Protein AF-0000000085005055 (afdb_homodimer)

Nearest PDB structures (foldseek):
  7pga-assembly1_A  TM=8.206E-01  e=2.905E-19  Streptomyces peucetius
  7phe-assembly1_B  TM=7.737E-01  e=4.236E-19  Streptomyces peucetius
  4ems-assembly1_A  TM=7.427E-01  e=2.793E-18  Linum nodiflorum
  4evi-assembly1_B  TM=7.252E-01  e=1.544E-18  Linum nodiflorum
  4e70-assembly1_A  TM=7.413E-01  e=5.629E-18  Linum nodiflorum

pLDDT: mean 93.03, std 8.99, range [20.3, 98.81]

Secondary structure (DSSP, 8-state):
------S--HHHHHHHHHHHHHHHHHHHHHHTTPPPP---TTS-----GGGHHHHHHHHHHHHHHHHHHS-HHHHHHHHH-TTTTHHHHHHHHTTGGGGSPTT--EEHHHHHHHHTS-HHHHHHHHHHHHTTTSSB-SSTTEEB--HHHHHTTSHHHHHHHHHIIIIIHHHHHTHHHHHHHSTT---TTSSHHHHHTT-SS-HHHHHHH-HHHHHHHHHHHHHHHHSGGG-THHHHHSS-GGGG-SEEEEEET-TT-HHHHHHHHH-TTEEEEEEESS-------TTTGGGEEEEE--TTSPP----SEEEEES-GGGS-HHHHHHHHHTTGGG--TT-EEEEEE-EEPPTTSS-HHHHHHHHHHHHHHHHHHS---EEHHHHHHHHHHH-TTEEEEEEE--TT-SSEEEEEEE--TT-/------S--HHHHHHHHHHHHHHHHHHHHHHTTPPPP---TTS-----GGGHHHHHHHHHHHHHHHHHHS-HHHHHHHHH-TTTHHHHHHHHHTTGGGGSPTT--EEHHHHHHHHTS-HHHHHHHHHHHHTTTSSB-SSTTEEB--HHHHHTTSHHHHHHHHHIIIIIHHHHHTHHHHHHHSTT---TTSSHHHHHTT-SS-HHHHHHT-HHHHHHHHHHHHHHHHSGGG-THHHHHSS-GGGG-SEEEEEET-TT-HHHHHHHHH-TTEEEEEEESS-------TTTGGGEEEEE--TTSPP----SEEEEES-GGGS-HHHHHHHHHTTGGG--TT-EEEEEE-EEPPTTSS-HHHHHHHHHHHHHHHHHHS---EEHHHHHHHHHHH-TTEEEEEEE--TT-SSEEEEEEE--TT-

Solvent-accessible surface area (backbone atoms only — not comparable to full-atom values): 43593 Å² total; per-residue (Å²): 132,81,80,81,82,77,68,79,48,70,67,56,52,37,30,52,49,32,37,53,35,52,54,53,43,53,52,54,32,56,76,65,73,46,81,79,74,52,64,47,53,81,45,78,62,73,77,59,79,87,41,48,69,43,50,45,50,38,39,39,37,30,51,50,56,39,58,46,70,41,29,47,69,57,44,51,49,65,59,26,32,59,52,49,35,45,36,56,38,47,36,42,75,68,44,46,42,65,69,39,46,86,97,42,64,40,37,40,59,60,52,13,64,74,74,67,46,48,41,68,60,42,41,55,36,46,55,44,30,34,67,74,52,37,28,39,65,91,44,94,65,32,39,31,61,11,34,42,27,49,48,43,52,39,67,38,48,23,23,30,51,37,41,42,51,70,49,48,22,48,6,30,69,30,24,61,60,26,46,68,76,42,57,82,55,59,48,48,33,61,15,3,32,14,59,63,63,74,45,81,45,27,57,67,59,53,30,72,76,30,65,68,60,35,50,34,50,54,29,25,56,54,38,48,47,70,33,75,41,50,28,64,63,54,64,62,69,56,48,74,65,74,79,68,48,80,38,42,31,34,29,52,66,35,59,76,27,65,65,56,50,54,45,32,70,78,34,79,50,44,28,39,40,28,22,13,83,57,72,54,81,67,88,73,54,76,91,48,48,88,35,57,43,70,39,69,40,56,68,80,40,72,51,88,68,74,46,52,28,38,36,36,63,73,51,63,51,58,33,18,71,71,54,40,29,48,36,57,53,22,42,52,86,37,59,49,71,69,21,31,41,37,35,39,35,59,55,49,73,64,89,86,72,59,55,60,65,58,50,42,50,53,42,48,50,28,51,48,30,29,10,47,27,20,19,42,69,36,32,63,68,52,51,52,47,51,45,32,70,51,39,73,36,43,35,83,72,50,72,38,77,45,94,66,34,63,45,21,39,36,36,30,33,33,41,48,91,90,99,132,81,82,84,81,76,68,78,49,69,68,57,50,37,28,50,49,33,38,54,34,50,54,52,41,53,52,55,32,56,76,66,73,45,82,78,75,52,63,47,52,83,43,79,62,73,76,60,78,88,42,47,68,43,51,46,50,36,39,37,37,30,51,51,54,40,57,45,70,41,31,48,68,57,44,51,49,65,60,26,32,59,52,50,36,46,35,56,38,46,36,42,75,67,45,47,42,65,71,40,48,86,98,43,64,40,38,39,58,59,52,11,66,74,73,67,48,49,41,69,60,42,41,54,36,47,55,43,29,33,68,73,52,35,29,40,63,92,45,96,65,32,38,30,60,10,34,43,27,49,49,42,51,40,67,39,48,22,25,30,52,37,41,43,50,70,48,49,23,47,6,29,69,30,23,63,60,26,46,68,76,43,58,82,56,59,46,47,34,62,16,4,34,14,59,63,65,73,44,81,46,27,57,67,59,52,30,70,76,30,63,70,58,34,50,33,50,54,28,25,57,53,38,48,46,70,35,74,42,50,29,64,62,53,64,62,69,57,49,73,64,74,77,68,48,81,38,41,30,37,29,52,65,37,59,76,27,65,64,57,50,55,45,31,69,77,34,81,50,44,28,38,39,29,22,12,82,57,74,54,82,66,90,72,53,75,90,48,48,88,35,58,43,69,38,70,41,56,67,78,41,71,49,85,67,74,47,51,28,39,37,36,62,72,52,63,50,57,33,18,72,72,54,40,29,47,37,56,52,22,41,52,87,37,57,48,72,67,20,32,41,38,36,39,36,59,55,48,73,62,90,85,72,59,56,60,66,58,51,41,50,53,42,48,50,27,51,47,28,29,11,47,27,20,18,42,70,35,31,65,70,53,50,51,49,50,44,31,71,51,39,74,36,42,36,82,71,51,74,41,76,46,94,66,34,64,44,20,38,35,37,30,31,34,42,48,90,89,98

Organism: Metarhizium robertsii (strain ARSEF 23 / ATCC MYA-3075) (NCBI:txid655844)

Foldseek 3Di:
DPPPPPDDDLLNVLVVLLVVLVVVLVVVCVVVVADDDDQAQPHDDDDDPVSVQSVLSNVLSVVVNVLVPDDPVRNCCVVPVLCLCVLVLVCLVQVLLLVADAVGKDFLCSSCVSSVHDSVVSCVSVVSVVVVVAWDDPDVGMTHGTNVSNQCNDNLSSLLSNCCVPQLSQLLVCAVVLCVVQPPDFDQQSFSRVVSVVHSDAPVVVCVVPVVNVVSVVSSVVVQCVDQQNDLVCVQPQDDPVVLFQWEEEEEQCVQPPSVLVNCVVHVSYAYEYEDCDWHDDDRDVSSPPRYHYDYDDLLAADDDAILEYEEEPDLQLGALVVSLSSLLSDVVRDDFNRKYKYWFAAQDDPPPARPVVNVVQVVVQSSSCSRGVGGGHHPVRVQVSNCVSPVQWAWDDWGDDNRHRIIMTMTTGHDPVD/DPPCPPDDDLLRVLVVLLVVLVVVLVVVCVVVVADDDDQAQPHDDDDDPVSVQSVLSNVLSVVVNVLVPDDPVRNCCVVPVLCLCVLVLVCLVQVLLLVADAVGKDFLCSSCVSSVHDSVVSCVSVVSVVVVSAWDDPDVGMTHGTNVSNQCNDNLSSLLSNCCVPQLSQLLVCAVVLCVVQPPDFDQQSFSRVVSVVHSDAPVVVCVVPVVNVVSVVSSVVVQCVDQQNDLVCVQPQDDPVVLFQWEEEEEQCVQPPSVLVNCVVHVSYAYEYEDCDWHDDDRDVSSPPRYHYDYDDLLAADDDAILEYEEEPPLQLGALVVSLSSLLSDVVRDDFNRKYKYWFAAQDDPPPARPVLNVVQVVVQSSSCSRGVGGGHHPVRVQVSNCVSPVQWAWDDWGDDNRHRIIMTMTTGHDPVD

InterPro domains:
  IPR001077 O-methyltransferase, C-terminal domain [PF00891] (196-390)
  IPR012967 Caffeic acid 3-O-methyltransferase-like, dimerisation domain [PF08100] (77-152)
  IPR016461 O-methyltransferase-like [PS51683] (76-411)
  IPR029063 S-adenosyl-L-methionine-dependent methyltransferase superfamily [G3DSA:3.40.50.150] (158-412)
  IPR029063 S-adenosyl-L-methionine-dependent methyltransferase superfamily [SSF53335] (155-391)
  IPR036388 Winged helix-like DNA-binding domain superfamily [G3DSA:1.10.10.10] (73-157)
  IPR036390 Winged helix DNA-binding domain superfamily [SSF46785] (84-154)

Sequence (838 aa):
MSSDNTSVSRLTQLAASILDSVSRLEATLSMQACPLPSFDQDAPTLLPKDAIGIRDSIIDCAAEIQDLLLGPFDMLYMHGSVNSSVSLQAISRFKIAELVPLGGRTTFASIAQEIGLGERTVRRLLRHATTMRVFHEPEPGVLVHTKASKLLRDPVANAWLLCGTEEMWPASVKMVEALEKWPESQEPNHTGFALSNSTGESIYEVLKQNPQRAARFGNNMKAFMEMQEFNSAHVVNNYDWKSLGQVRIVDVGGGPGHISLELAKHFPHLSFIVQDLEIFSPDIPDEVGDRIKYMKHDMFAPQTIHAEVYFFRWILHNWSDKYCHLILKRLIPMLTPGTKIIINEICMPEPRTISHWRERYLRSFDLLMGAGFASHERNLDEWKALFTEADPRFKFSMVNESNESALAIMEFVWTDLTGMSSDNTSVSRLTQLAASILDSVSRLEATLSMQACPLPSFDQDAPTLLPKDAIGIRDSIIDCAAEIQDLLLGPFDMLYMHGSVNSSVSLQAISRFKIAELVPLGGRTTFASIAQEIGLGERTVRRLLRHATTMRVFHEPEPGVLVHTKASKLLRDPVANAWLLCGTEEMWPASVKMVEALEKWPESQEPNHTGFALSNSTGESIYEVLKQNPQRAARFGNNMKAFMEMQEFNSAHVVNNYDWKSLGQVRIVDVGGGPGHISLELAKHFPHLSFIVQDLEIFSPDIPDEVGDRIKYMKHDMFAPQTIHAEVYFFRWILHNWSDKYCHLILKRLIPMLTPGTKIIINEICMPEPRTISHWRERYLRSFDLLMGAGFASHERNLDEWKALFTEADPRFKFSMVNESNESALAIMEFVWTDLTG

Radius of gyration: 29.55 Å; Cα contacts (8 Å, |Δi|>4): 1523; chains: 2; bounding box: 66×92×70 Å

Structure (mmCIF, N/CA/C/O backbone):
data_AF-0000000085005055-model_v1
#
loop_
_entity.id
_entity.type
_entity.pdbx_description
1 polymer 'Sterigmatocystin 8-O-methyltransferase'
#
loop_
_atom_site.group_PDB
_atom_site.id
_atom_site.type_symbol
_atom_site.label_atom_id
_atom_site.label_alt_id
_atom_site.label_comp_id
_atom_site.label_asym_id
_atom_site.label_entity_id
_atom_site.label_seq_id
_atom_site.pdbx_PDB_ins_code
_atom_site.Cartn_x
_atom_site.Cartn_y
_atom_site.Cartn_z
_atom_site.occupancy
_atom_site.B_iso_or_equiv
_atom_site.auth_seq_id
_atom_site.auth_comp_id
_atom_site.auth_asym_id
_atom_site.auth_atom_id
_atom_site.pdbx_PDB_model_num
ATOM 1 N N . MET A 1 1 ? -27 -14.82 36.625 1 20.7 1 MET A N 1
ATOM 2 C CA . MET A 1 1 ? -25.766 -15.531 36.312 1 20.7 1 MET A CA 1
ATOM 3 C C . MET A 1 1 ? -24.672 -14.555 35.875 1 20.7 1 MET A C 1
ATOM 5 O O . MET A 1 1 ? -24.844 -13.781 34.938 1 20.7 1 MET A O 1
ATOM 9 N N . SER A 1 2 ? -23.859 -14.008 36.781 1 26.95 2 SER A N 1
ATOM 10 C CA . SER A 1 2 ? -22.797 -13.008 36.688 1 26.95 2 SER A CA 1
ATOM 11 C C . SER A 1 2 ? -21.766 -13.367 35.625 1 26.95 2 SER A C 1
ATOM 13 O O . SER A 1 2 ? -21.172 -14.453 35.688 1 26.95 2 SER A O 1
ATOM 15 N N . SER A 1 3 ? -21.984 -13.148 34.344 1 31.98 3 SER A N 1
ATOM 16 C CA . SER A 1 3 ? -21.234 -13.609 33.188 1 31.98 3 SER A CA 1
ATOM 17 C C . SER A 1 3 ? -19.719 -13.508 33.438 1 31.98 3 SER A C 1
ATOM 19 O O . SER A 1 3 ? -19.219 -12.445 33.781 1 31.98 3 SER A O 1
ATOM 21 N N . ASP A 1 4 ? -18.984 -14.391 34.094 1 37.03 4 ASP A N 1
ATOM 22 C CA . ASP A 1 4 ? -17.641 -14.773 34.531 1 37.03 4 ASP A CA 1
ATOM 23 C C . ASP A 1 4 ? -16.594 -14.328 33.5 1 37.03 4 ASP A C 1
ATOM 25 O O . ASP A 1 4 ? -16.484 -14.898 32.438 1 37.03 4 ASP A O 1
ATOM 29 N N . ASN A 1 5 ? -16.188 -13.109 33.219 1 43.25 5 ASN A N 1
ATOM 30 C CA . ASN A 1 5 ? -15.375 -12.055 32.625 1 43.25 5 ASN A CA 1
ATOM 31 C C . ASN A 1 5 ? -13.898 -12.43 32.594 1 43.25 5 ASN A C 1
ATOM 33 O O . ASN A 1 5 ? -13.031 -11.562 32.656 1 43.25 5 ASN A O 1
ATOM 37 N N . THR A 1 6 ? -13.43 -13.602 33.094 1 50.12 6 THR A N 1
ATOM 38 C CA . THR A 1 6 ? -12.117 -14.18 33.375 1 50.12 6 THR A CA 1
ATOM 39 C C . THR A 1 6 ? -11.406 -14.547 32.094 1 50.12 6 THR A C 1
ATOM 41 O O . THR A 1 6 ? -10.297 -15.086 32.094 1 50.12 6 THR A O 1
ATOM 44 N N . SER A 1 7 ? -11.961 -14.586 30.984 1 69.38 7 SER A N 1
ATOM 45 C CA . SER A 1 7 ? -11.344 -15.086 29.766 1 69.38 7 SER A CA 1
ATOM 46 C C . SER A 1 7 ? -10.258 -14.141 29.266 1 69.38 7 SER A C 1
ATOM 48 O O . SER A 1 7 ? -10.43 -12.922 29.297 1 69.38 7 SER A O 1
ATOM 50 N N . VAL A 1 8 ? -9.039 -14.68 29.266 1 87.94 8 VAL A N 1
ATOM 51 C CA . VAL A 1 8 ? -7.871 -13.969 28.75 1 87.94 8 VAL A CA 1
ATOM 52 C C . VAL A 1 8 ? -8.234 -13.234 27.453 1 87.94 8 VAL A C 1
ATOM 54 O O . VAL A 1 8 ? -8.922 -13.789 26.594 1 87.94 8 VAL A O 1
ATOM 57 N N . SER A 1 9 ? -8.016 -11.922 27.531 1 93.62 9 SER A N 1
ATOM 58 C CA . SER A 1 9 ? -8.359 -11.094 26.375 1 93.62 9 SER A CA 1
ATOM 59 C C . SER A 1 9 ? -7.648 -11.586 25.125 1 93.62 9 SER A C 1
ATOM 61 O O . SER A 1 9 ? -6.645 -12.297 25.203 1 93.62 9 SER A O 1
ATOM 63 N N . ARG A 1 10 ? -8.219 -11.273 23.969 1 94.69 10 ARG A N 1
ATOM 64 C CA . ARG A 1 10 ? -7.582 -11.617 22.703 1 94.69 10 ARG A CA 1
ATOM 65 C C . ARG A 1 10 ? -6.199 -10.984 22.594 1 94.69 10 ARG A C 1
ATOM 67 O O . ARG A 1 10 ? -5.258 -11.625 22.109 1 94.69 10 ARG A O 1
ATOM 74 N N . LEU A 1 11 ? -6.02 -9.789 23.016 1 96.19 11 LEU A N 1
ATOM 75 C CA . LEU A 1 11 ? -4.727 -9.117 22.984 1 96.19 11 LEU A CA 1
ATOM 76 C C . LEU A 1 11 ? -3.688 -9.898 23.781 1 96.19 11 LEU A C 1
ATOM 78 O O . LEU A 1 11 ? -2.564 -10.102 23.328 1 96.19 11 LEU A O 1
ATOM 82 N N . THR A 1 12 ? -4.027 -10.312 24.969 1 96.44 12 THR A N 1
ATOM 83 C CA . THR A 1 12 ? -3.123 -11.07 25.812 1 96.44 12 THR A CA 1
ATOM 84 C C . THR A 1 12 ? -2.768 -12.406 25.172 1 96.44 12 THR A C 1
ATOM 86 O O . THR A 1 12 ? -1.613 -12.836 25.219 1 96.44 12 THR A O 1
ATOM 89 N N . GLN A 1 13 ? -3.77 -13.055 24.578 1 96.75 13 GLN A N 1
ATOM 90 C CA . GLN A 1 13 ? -3.523 -14.312 23.891 1 96.75 13 GLN A CA 1
ATOM 91 C C . GLN A 1 13 ? -2.516 -14.133 22.75 1 96.75 13 GLN A C 1
ATOM 93 O O . GLN A 1 13 ? -1.6 -14.938 22.594 1 96.75 13 GLN A O 1
ATOM 98 N N . LEU A 1 14 ? -2.719 -13.086 21.953 1 97.44 14 LEU A N 1
ATOM 99 C CA . LEU A 1 14 ? -1.83 -12.805 20.828 1 97.44 14 LEU A CA 1
ATOM 100 C C . LEU A 1 14 ? -0.417 -12.508 21.328 1 97.44 14 LEU A C 1
ATOM 102 O O . LEU A 1 14 ? 0.557 -13.031 20.781 1 97.44 14 LEU A O 1
ATOM 106 N N . ALA A 1 15 ? -0.266 -11.695 22.328 1 97.56 15 ALA A N 1
ATOM 107 C CA . ALA A 1 15 ? 1.04 -11.328 22.859 1 97.56 15 ALA A CA 1
ATOM 108 C C . ALA A 1 15 ? 1.77 -12.555 23.406 1 97.56 15 ALA A C 1
ATOM 110 O O . ALA A 1 15 ? 2.969 -12.727 23.172 1 97.56 15 ALA A O 1
ATOM 111 N N . ALA A 1 16 ? 1.058 -13.383 24.125 1 97.06 16 ALA A N 1
ATOM 112 C CA . ALA A 1 16 ? 1.637 -14.609 24.672 1 97.06 16 ALA A CA 1
ATOM 113 C C . ALA A 1 16 ? 2.086 -15.547 23.562 1 97.06 16 ALA A C 1
ATOM 115 O O . ALA A 1 16 ? 3.143 -16.172 23.656 1 97.06 16 ALA A O 1
ATOM 116 N N . SER A 1 17 ? 1.273 -15.656 22.547 1 97.25 17 SER A N 1
ATOM 117 C CA . SER A 1 17 ? 1.607 -16.5 21.406 1 97.25 17 SER A CA 1
ATOM 118 C C . SER A 1 17 ? 2.875 -16 20.703 1 97.25 17 SER A C 1
ATOM 120 O O . SER A 1 17 ? 3.695 -16.812 20.266 1 97.25 17 SER A O 1
ATOM 122 N N . ILE A 1 18 ? 3.049 -14.695 20.547 1 97.88 18 ILE A N 1
ATOM 123 C CA . ILE A 1 18 ? 4.246 -14.125 19.938 1 97.88 18 ILE A CA 1
ATOM 124 C C . ILE A 1 18 ? 5.477 -14.508 20.766 1 97.88 18 ILE A C 1
ATOM 126 O O . ILE A 1 18 ? 6.473 -14.984 20.219 1 97.88 18 ILE A O 1
ATOM 130 N N . LEU A 1 19 ? 5.406 -14.328 22.062 1 97.25 19 LEU A N 1
ATOM 131 C CA . LEU A 1 19 ? 6.539 -14.625 22.938 1 97.25 19 LEU A CA 1
ATOM 132 C C . LEU A 1 19 ? 6.918 -16.094 22.859 1 97.25 19 LEU A C 1
ATOM 134 O O . LEU A 1 19 ? 8.094 -16.438 22.703 1 97.25 19 LEU A O 1
ATOM 138 N N . ASP A 1 20 ? 5.914 -16.969 22.953 1 97.62 20 ASP A N 1
ATOM 139 C CA . ASP A 1 20 ? 6.141 -18.406 22.891 1 97.62 20 ASP A CA 1
ATOM 140 C C . ASP A 1 20 ? 6.742 -18.797 21.547 1 97.62 20 ASP A C 1
ATOM 142 O O . ASP A 1 20 ? 7.695 -19.578 21.5 1 97.62 20 ASP A O 1
ATOM 146 N N . SER A 1 21 ? 6.195 -18.312 20.469 1 97.38 21 SER A N 1
ATOM 147 C CA . SER A 1 21 ? 6.66 -18.641 19.125 1 97.38 21 SER A CA 1
ATOM 148 C C . SER A 1 21 ? 8.078 -18.125 18.891 1 97.38 21 SER A C 1
ATOM 150 O O . SER A 1 21 ? 8.875 -18.766 18.203 1 97.38 21 SER A O 1
ATOM 152 N N . VAL A 1 22 ? 8.398 -16.922 19.375 1 97.44 22 VAL A N 1
ATOM 153 C CA . VAL A 1 22 ? 9.75 -16.375 19.25 1 97.44 22 VAL A CA 1
ATOM 154 C C . VAL A 1 22 ? 10.742 -17.297 19.953 1 97.44 22 VAL A C 1
ATOM 156 O O . VAL A 1 22 ? 11.82 -17.594 19.422 1 97.44 22 VAL A O 1
ATOM 159 N N . SER A 1 23 ? 10.398 -17.781 21.141 1 97.06 23 SER A N 1
ATOM 160 C CA . SER A 1 23 ? 11.25 -18.719 21.875 1 97.06 23 SER A CA 1
ATOM 161 C C . SER A 1 23 ? 11.484 -19.984 21.062 1 97.06 23 SER A C 1
ATOM 163 O O . SER A 1 23 ? 12.617 -20.469 20.969 1 97.06 23 SER A O 1
ATOM 165 N N . ARG A 1 24 ? 10.484 -20.531 20.5 1 97 24 ARG A N 1
ATOM 166 C CA . ARG A 1 24 ? 10.586 -21.734 19.672 1 97 24 ARG A CA 1
ATOM 167 C C . ARG A 1 24 ? 11.43 -21.469 18.422 1 97 24 ARG A C 1
ATOM 169 O O . ARG A 1 24 ? 12.211 -22.328 18.016 1 97 24 ARG A O 1
ATOM 176 N N . LEU A 1 25 ? 11.234 -20.359 17.812 1 96.62 25 LEU A N 1
ATOM 177 C CA . LEU A 1 25 ? 11.992 -20 16.625 1 96.62 25 LEU A CA 1
ATOM 178 C C . LEU A 1 25 ? 13.484 -19.938 16.938 1 96.62 25 LEU A C 1
ATOM 180 O O . LEU A 1 25 ? 14.305 -20.5 16.203 1 96.62 25 LEU A O 1
ATOM 184 N N . GLU A 1 26 ? 13.867 -19.25 17.984 1 95.94 26 GLU A N 1
ATOM 185 C CA . GLU A 1 26 ? 15.273 -19.109 18.328 1 95.94 26 GLU A CA 1
ATOM 186 C C . GLU A 1 26 ? 15.898 -20.453 18.672 1 95.94 26 GLU A C 1
ATOM 188 O O . GLU A 1 26 ? 17.062 -20.703 18.359 1 95.94 26 GLU A O 1
ATOM 193 N N . ALA A 1 27 ? 15.141 -21.312 19.375 1 96.06 27 ALA A N 1
ATOM 194 C CA . ALA A 1 27 ? 15.617 -22.672 19.641 1 96.06 27 ALA A CA 1
ATOM 195 C C . ALA A 1 27 ? 15.883 -23.438 18.359 1 96.06 27 ALA A C 1
ATOM 197 O O . ALA A 1 27 ? 16.906 -24.109 18.219 1 96.06 27 ALA A O 1
ATOM 198 N N . THR A 1 28 ? 14.938 -23.328 17.406 1 95.19 28 THR A N 1
ATOM 199 C CA . THR A 1 28 ? 15.062 -24 16.125 1 95.19 28 THR A CA 1
ATOM 200 C C . THR A 1 28 ? 16.281 -23.484 15.359 1 95.19 28 THR A C 1
ATOM 202 O O . THR A 1 28 ? 17.047 -24.266 14.789 1 95.19 28 THR A O 1
ATOM 205 N N . LEU A 1 29 ? 16.516 -22.188 15.328 1 94.5 29 LEU A N 1
ATOM 206 C CA . LEU A 1 29 ? 17.656 -21.594 14.641 1 94.5 29 LEU A CA 1
ATOM 207 C C . LEU A 1 29 ? 18.969 -22 15.297 1 94.5 29 LEU A C 1
ATOM 209 O O . LEU A 1 29 ? 19.953 -22.297 14.609 1 94.5 29 LEU A O 1
ATOM 213 N N . SER A 1 30 ? 18.984 -22.031 16.609 1 93.88 30 SER A N 1
ATOM 214 C CA . SER A 1 30 ? 20.156 -22.453 17.359 1 93.88 30 SER A CA 1
ATOM 215 C C . SER A 1 30 ? 20.531 -23.906 17.062 1 93.88 30 SER A C 1
ATOM 217 O O . SER A 1 30 ? 21.703 -24.219 16.859 1 93.88 30 SER A O 1
ATOM 219 N N . MET A 1 31 ? 19.578 -24.781 17.016 1 94.56 31 MET A N 1
ATOM 220 C CA . MET A 1 31 ? 19.797 -26.188 16.734 1 94.56 31 MET A CA 1
ATOM 221 C C . MET A 1 31 ? 20.406 -26.391 15.352 1 94.56 31 MET A C 1
ATOM 223 O O . MET A 1 31 ? 21.172 -27.328 15.148 1 94.56 31 MET A O 1
ATOM 227 N N . GLN A 1 32 ? 20.141 -25.5 14.5 1 92.31 32 GLN A N 1
ATOM 228 C CA . GLN A 1 32 ? 20.609 -25.641 13.125 1 92.31 32 GLN A CA 1
ATOM 229 C C . GLN A 1 32 ? 21.797 -24.703 12.852 1 92.31 32 GLN A C 1
ATOM 231 O O . GLN A 1 32 ? 22.203 -24.531 11.695 1 92.31 32 GLN A O 1
ATOM 236 N N . ALA A 1 33 ? 22.328 -24 13.773 1 92.38 33 ALA A N 1
ATOM 237 C CA . ALA A 1 33 ? 23.453 -23.078 13.695 1 92.38 33 ALA A CA 1
ATOM 238 C C . ALA A 1 33 ? 23.188 -21.969 12.695 1 92.38 33 ALA A C 1
ATOM 240 O O . ALA A 1 33 ? 24.062 -21.578 11.922 1 92.38 33 ALA A O 1
ATOM 241 N N . CYS A 1 34 ? 21.984 -21.578 12.617 1 92 34 CYS A N 1
ATOM 242 C CA . CYS A 1 34 ? 21.594 -20.453 11.766 1 92 34 CYS A CA 1
ATOM 243 C C . CYS A 1 34 ? 21.625 -19.141 12.539 1 92 34 CYS A C 1
ATOM 245 O O . CYS A 1 34 ? 21.203 -19.094 13.695 1 92 34 CYS A O 1
ATOM 247 N N . PRO A 1 35 ? 22.156 -18.062 11.93 1 91.75 35 PRO A N 1
ATOM 248 C CA . PRO A 1 35 ? 22.156 -16.766 12.609 1 91.75 35 PRO A CA 1
ATOM 249 C C . PRO A 1 35 ? 20.75 -16.219 12.852 1 91.75 35 PRO A C 1
ATOM 251 O O . PRO A 1 35 ? 19.812 -16.578 12.117 1 91.75 35 PRO A O 1
ATOM 254 N N . LEU A 1 36 ? 20.656 -15.344 13.828 1 92.69 36 LEU A N 1
ATOM 255 C CA . LEU A 1 36 ? 19.391 -14.68 14.109 1 92.69 36 LEU A CA 1
ATOM 256 C C . LEU A 1 36 ? 19.078 -13.625 13.047 1 92.69 36 LEU A C 1
ATOM 258 O O . LEU A 1 36 ? 20 -13 12.5 1 92.69 36 LEU A O 1
ATOM 262 N N . PRO A 1 37 ? 17.828 -13.414 12.773 1 92.5 37 PRO A N 1
ATOM 263 C CA . PRO A 1 37 ? 17.438 -12.422 11.773 1 92.5 37 PRO A CA 1
ATOM 264 C C . PRO A 1 37 ? 17.875 -11.008 12.156 1 92.5 37 PRO A C 1
ATOM 266 O O . PRO A 1 37 ? 17.859 -10.641 13.336 1 92.5 37 PRO A O 1
ATOM 269 N N . SER A 1 38 ? 18.312 -10.195 11.219 1 93.31 38 SER A N 1
ATOM 270 C CA . SER A 1 38 ? 18.656 -8.781 11.344 1 93.31 38 SER A CA 1
ATOM 271 C C . SER A 1 38 ? 18.469 -8.047 10.023 1 93.31 38 SER A C 1
ATOM 273 O O . SER A 1 38 ? 18.219 -8.672 8.992 1 93.31 38 SER A O 1
ATOM 275 N N . PHE A 1 39 ? 18.547 -6.727 10.055 1 93.5 39 PHE A N 1
ATOM 276 C CA . PHE A 1 39 ? 18.406 -5.926 8.844 1 93.5 39 PHE A CA 1
ATOM 277 C C . PHE A 1 39 ? 19.766 -5.715 8.18 1 93.5 39 PHE A C 1
ATOM 279 O O . PHE A 1 39 ? 19.844 -5.078 7.129 1 93.5 39 PHE A O 1
ATOM 286 N N . ASP A 1 40 ? 20.766 -6.273 8.758 1 92.69 40 ASP A N 1
ATOM 287 C CA . ASP A 1 40 ? 22.125 -6.105 8.227 1 92.69 40 ASP A CA 1
ATOM 288 C C . ASP A 1 40 ? 22.188 -6.531 6.766 1 92.69 40 ASP A C 1
ATOM 290 O O . ASP A 1 40 ? 21.578 -7.523 6.371 1 92.69 40 ASP A O 1
ATOM 294 N N . GLN A 1 41 ? 23.016 -5.816 5.996 1 92.69 41 GLN A N 1
ATOM 295 C CA . GLN A 1 41 ? 23.078 -6.039 4.555 1 92.69 41 GLN A CA 1
ATOM 296 C C . GLN A 1 41 ? 23.562 -7.453 4.242 1 92.69 41 GLN A C 1
ATOM 298 O O . GLN A 1 41 ? 23.281 -7.988 3.166 1 92.69 41 GLN A O 1
ATOM 303 N N . ASP A 1 42 ? 24.234 -8.156 5.152 1 91.5 42 ASP A N 1
ATOM 304 C CA . ASP A 1 42 ? 24.781 -9.477 4.875 1 91.5 42 ASP A CA 1
ATOM 305 C C . ASP A 1 42 ? 24.031 -10.555 5.66 1 91.5 42 ASP A C 1
ATOM 307 O O . ASP A 1 42 ? 24.484 -11.703 5.734 1 91.5 42 ASP A O 1
ATOM 311 N N . ALA A 1 43 ? 22.984 -10.188 6.332 1 89.75 43 ALA A N 1
ATOM 312 C CA . ALA A 1 43 ? 22.188 -11.164 7.059 1 89.75 43 ALA A CA 1
ATOM 313 C C . ALA A 1 43 ? 21.562 -12.18 6.102 1 89.75 43 ALA A C 1
ATOM 315 O O . ALA A 1 43 ? 21.281 -11.859 4.941 1 89.75 43 ALA A O 1
ATOM 316 N N . PRO A 1 44 ? 21.375 -13.391 6.609 1 83.44 44 PRO A N 1
ATOM 317 C CA . PRO A 1 44 ? 20.703 -14.383 5.762 1 83.44 44 PRO A CA 1
ATOM 318 C C . PRO A 1 44 ? 19.312 -13.938 5.32 1 83.44 44 PRO A C 1
ATOM 320 O O . PRO A 1 44 ? 18.578 -13.305 6.098 1 83.44 44 PRO A O 1
ATOM 323 N N . THR A 1 45 ? 18.922 -14.398 4.156 1 79.19 45 THR A N 1
ATOM 324 C CA . THR A 1 45 ? 17.656 -13.93 3.59 1 79.19 45 THR A CA 1
ATOM 325 C C . THR A 1 45 ? 16.578 -15 3.721 1 79.19 45 THR A C 1
ATOM 327 O O . THR A 1 45 ? 15.383 -14.703 3.596 1 79.19 45 THR A O 1
ATOM 330 N N . LEU A 1 46 ? 16.969 -16.234 3.926 1 78.12 46 LEU A N 1
ATOM 331 C CA . LEU A 1 46 ? 16.016 -17.328 4.012 1 78.12 46 LEU A CA 1
ATOM 332 C C . LEU A 1 46 ? 16.078 -18 5.375 1 78.12 46 LEU A C 1
ATOM 334 O O . LEU A 1 46 ? 17.156 -18.062 5.988 1 78.12 46 LEU A O 1
ATOM 338 N N . LEU A 1 47 ? 14.969 -18.453 5.887 1 84.19 47 LEU A N 1
ATOM 339 C CA . LEU A 1 47 ? 14.891 -19.266 7.102 1 84.19 47 LEU A CA 1
ATOM 340 C C . LEU A 1 47 ? 14.844 -20.75 6.762 1 84.19 47 LEU A C 1
ATOM 342 O O . LEU A 1 47 ? 14.391 -21.125 5.68 1 84.19 47 LEU A O 1
ATOM 346 N N . PRO A 1 48 ? 15.352 -21.547 7.703 1 85.94 48 PRO A N 1
ATOM 347 C CA . PRO A 1 48 ? 15.25 -22.984 7.469 1 85.94 48 PRO A CA 1
ATOM 348 C C . PRO A 1 48 ? 13.805 -23.469 7.426 1 85.94 48 PRO A C 1
ATOM 350 O O . PRO A 1 48 ? 12.922 -22.844 8.023 1 85.94 48 PRO A O 1
ATOM 353 N N . LYS A 1 49 ? 13.602 -24.562 6.75 1 82.62 49 LYS A N 1
ATOM 354 C CA . LYS A 1 49 ? 12.281 -25.125 6.473 1 82.62 49 LYS A CA 1
ATOM 355 C C . LYS A 1 49 ? 11.477 -25.297 7.762 1 82.62 49 LYS A C 1
ATOM 357 O O . LYS A 1 49 ? 10.289 -24.969 7.805 1 82.62 49 LYS A O 1
ATOM 362 N N . ASP A 1 50 ? 12.094 -25.766 8.805 1 87.69 50 ASP A N 1
ATOM 363 C CA . ASP A 1 50 ? 11.406 -26.094 10.055 1 87.69 50 ASP A CA 1
ATOM 364 C C . ASP A 1 50 ? 10.961 -24.828 10.781 1 87.69 50 ASP A C 1
ATOM 366 O O . ASP A 1 50 ? 10.148 -24.891 11.703 1 87.69 50 ASP A O 1
ATOM 370 N N . ALA A 1 51 ? 11.461 -23.703 10.328 1 91.5 51 ALA A N 1
ATOM 371 C CA . ALA A 1 51 ? 11.164 -22.453 11.008 1 91.5 51 ALA A CA 1
ATOM 372 C C . ALA A 1 51 ? 10.008 -21.719 10.328 1 91.5 51 ALA A C 1
ATOM 374 O O . ALA A 1 51 ? 9.445 -20.766 10.883 1 91.5 51 ALA A O 1
ATOM 375 N N . ILE A 1 52 ? 9.57 -22.172 9.211 1 87.06 52 ILE A N 1
ATOM 376 C CA . ILE A 1 52 ? 8.633 -21.438 8.367 1 87.06 52 ILE A CA 1
ATOM 377 C C . ILE A 1 52 ? 7.281 -21.328 9.062 1 87.06 52 ILE A C 1
ATOM 379 O O . ILE A 1 52 ? 6.703 -20.234 9.148 1 87.06 52 ILE A O 1
ATOM 383 N N . GLY A 1 53 ? 6.742 -22.391 9.523 1 89.88 53 GLY A N 1
ATOM 384 C CA . GLY A 1 53 ? 5.465 -22.375 10.219 1 89.88 53 GLY A CA 1
ATOM 385 C C . GLY A 1 53 ? 5.473 -21.469 11.445 1 89.88 53 GLY A C 1
ATOM 386 O O . GLY A 1 53 ? 4.48 -20.797 11.734 1 89.88 53 GLY A O 1
ATOM 387 N N . ILE A 1 54 ? 6.559 -21.484 12.219 1 94.5 54 ILE A N 1
ATOM 388 C CA . ILE A 1 54 ? 6.699 -20.672 13.414 1 94.5 54 ILE A CA 1
ATOM 389 C C . ILE A 1 54 ? 6.711 -19.188 13.031 1 94.5 54 ILE A C 1
ATOM 391 O O . ILE A 1 54 ? 6.02 -18.375 13.648 1 94.5 54 ILE A O 1
ATOM 395 N N . ARG A 1 55 ? 7.523 -18.906 12 1 93.25 55 ARG A N 1
ATOM 396 C CA . ARG A 1 55 ? 7.582 -17.547 11.469 1 93.25 55 ARG A CA 1
ATOM 397 C C . ARG A 1 55 ? 6.195 -17.047 11.094 1 93.25 55 ARG A C 1
ATOM 399 O O . ARG A 1 55 ? 5.82 -15.922 11.438 1 93.25 55 ARG A O 1
ATOM 406 N N . ASP A 1 56 ? 5.426 -17.828 10.391 1 92.25 56 ASP A N 1
ATOM 407 C CA . ASP A 1 56 ? 4.094 -17.438 9.93 1 92.25 56 ASP A CA 1
ATOM 408 C C . ASP A 1 56 ? 3.182 -17.109 11.117 1 92.25 56 ASP A C 1
ATOM 410 O O . ASP A 1 56 ? 2.404 -16.156 11.062 1 92.25 56 ASP A O 1
ATOM 414 N N . SER A 1 57 ? 3.309 -17.875 12.117 1 94.75 57 SER A N 1
ATOM 415 C CA . SER A 1 57 ? 2.508 -17.641 13.32 1 94.75 57 SER A CA 1
ATOM 416 C C . SER A 1 57 ? 2.838 -16.297 13.953 1 94.75 57 SER A C 1
ATOM 418 O O . SER A 1 57 ? 1.938 -15.547 14.336 1 94.75 57 SER A O 1
ATOM 420 N N . ILE A 1 58 ? 4.105 -15.992 14.109 1 96.81 58 ILE A N 1
ATOM 421 C CA . ILE A 1 58 ? 4.547 -14.734 14.695 1 96.81 58 ILE A CA 1
ATOM 422 C C . ILE A 1 58 ? 4.027 -13.562 13.859 1 96.81 58 ILE A C 1
ATOM 424 O O . ILE A 1 58 ? 3.455 -12.617 14.406 1 96.81 58 ILE A O 1
ATOM 428 N N . ILE A 1 59 ? 4.18 -13.664 12.562 1 95.12 59 ILE A N 1
ATOM 429 C CA . ILE A 1 59 ? 3.789 -12.602 11.648 1 95.12 59 ILE A CA 1
ATOM 430 C C . ILE A 1 59 ? 2.283 -12.367 11.734 1 95.12 59 ILE A C 1
ATOM 432 O O . ILE A 1 59 ? 1.829 -11.227 11.82 1 95.12 59 ILE A O 1
ATOM 436 N N . ASP A 1 60 ? 1.497 -13.414 11.758 1 95.12 60 ASP A N 1
ATOM 437 C CA . ASP A 1 60 ? 0.043 -13.297 11.789 1 95.12 60 ASP A CA 1
ATOM 438 C C . ASP A 1 60 ? -0.424 -12.68 13.109 1 95.12 60 ASP A C 1
ATOM 440 O O . ASP A 1 60 ? -1.298 -11.812 13.117 1 95.12 60 ASP A O 1
ATOM 444 N N . CYS A 1 61 ? 0.166 -13.117 14.219 1 97 61 CYS A N 1
ATOM 445 C CA . CYS A 1 61 ? -0.197 -12.562 15.516 1 97 61 CYS A CA 1
ATOM 446 C C . CYS A 1 61 ? 0.164 -11.086 15.602 1 97 61 CYS A C 1
ATOM 448 O O . CYS A 1 61 ? -0.623 -10.273 16.094 1 97 61 CYS A O 1
ATOM 450 N N . ALA A 1 62 ? 1.337 -10.734 15.164 1 96.88 62 ALA A N 1
ATOM 451 C CA . ALA A 1 62 ? 1.792 -9.352 15.164 1 96.88 62 ALA A CA 1
ATOM 452 C C . ALA A 1 62 ? 0.888 -8.469 14.305 1 96.88 62 ALA A C 1
ATOM 454 O O . ALA A 1 62 ? 0.537 -7.359 14.703 1 96.88 62 ALA A O 1
ATOM 455 N N . ALA A 1 63 ? 0.512 -8.984 13.156 1 94.69 63 ALA A N 1
ATOM 456 C CA . ALA A 1 63 ? -0.373 -8.234 12.266 1 94.69 63 ALA A CA 1
ATOM 457 C C . ALA A 1 63 ? -1.731 -7.996 12.922 1 94.69 63 ALA A C 1
ATOM 459 O O . ALA A 1 63 ? -2.283 -6.895 12.836 1 94.69 63 ALA A O 1
ATOM 460 N N . GLU A 1 64 ? -2.295 -9.016 13.508 1 95.44 64 GLU A N 1
ATOM 461 C CA . GLU A 1 64 ? -3.609 -8.891 14.133 1 95.44 64 GLU A CA 1
ATOM 462 C C . GLU A 1 64 ? -3.584 -7.891 15.289 1 95.44 64 GLU A C 1
ATOM 464 O O . GLU A 1 64 ? -4.512 -7.098 15.445 1 95.44 64 GLU A O 1
ATOM 469 N N . ILE A 1 65 ? -2.545 -7.895 16.109 1 95.88 65 ILE A N 1
ATOM 470 C CA . ILE A 1 65 ? -2.445 -6.977 17.25 1 95.88 65 ILE A CA 1
ATOM 471 C C . ILE A 1 65 ? -2.414 -5.539 16.734 1 95.88 65 ILE A C 1
ATOM 473 O O . ILE A 1 65 ? -3.043 -4.652 17.328 1 95.88 65 ILE A O 1
ATOM 477 N N . GLN A 1 66 ? -1.68 -5.285 15.68 1 94.5 66 GLN A N 1
ATOM 478 C CA . GLN A 1 66 ? -1.632 -3.949 15.094 1 94.5 66 GLN A CA 1
ATOM 479 C C . GLN A 1 66 ? -3.012 -3.506 14.625 1 94.5 66 GLN A C 1
ATOM 481 O O . GLN A 1 66 ? -3.461 -2.402 14.938 1 94.5 66 GLN A O 1
ATOM 486 N N . ASP A 1 67 ? -3.707 -4.387 13.914 1 94.19 67 ASP A N 1
ATOM 487 C CA . ASP A 1 67 ? -5.008 -4.059 13.336 1 94.19 67 ASP A CA 1
ATOM 488 C C . ASP A 1 67 ? -6.043 -3.803 14.422 1 94.19 67 ASP A C 1
ATOM 490 O O . ASP A 1 67 ? -6.918 -2.947 14.273 1 94.19 67 ASP A O 1
ATOM 494 N N . LEU A 1 68 ? -5.961 -4.523 15.531 1 93.94 68 LEU A N 1
ATOM 495 C CA . LEU A 1 68 ? -6.887 -4.367 16.641 1 93.94 68 LEU A CA 1
ATOM 496 C C . LEU A 1 68 ? -6.727 -2.998 17.297 1 93.94 68 LEU A C 1
ATOM 498 O O . LEU A 1 68 ? -7.691 -2.436 17.828 1 93.94 68 LEU A O 1
ATOM 502 N N . LEU A 1 69 ? -5.555 -2.438 17.219 1 93.19 69 LEU A N 1
ATOM 503 C CA . LEU A 1 69 ? -5.234 -1.256 18.016 1 93.19 69 LEU A CA 1
ATOM 504 C C . LEU A 1 69 ? -5.305 0.006 17.156 1 93.19 69 LEU A C 1
ATOM 506 O O . LEU A 1 69 ? -5.211 1.119 17.688 1 93.19 69 LEU A O 1
ATOM 510 N N . LEU A 1 70 ? -5.469 -0.088 15.914 1 89.06 70 LEU A N 1
ATOM 511 C CA . LEU A 1 70 ? -5.629 1.053 15.016 1 89.06 70 LEU A CA 1
ATOM 512 C C . LEU A 1 70 ? -7.102 1.422 14.867 1 89.06 70 LEU A C 1
ATOM 514 O O . LEU A 1 70 ? -7.961 0.542 14.797 1 89.06 70 LEU A O 1
ATOM 518 N N . GLY A 1 71 ? -7.383 2.727 14.859 1 87.44 71 GLY A N 1
ATOM 519 C CA . GLY A 1 71 ? -8.711 3.16 14.445 1 87.44 71 GLY A CA 1
ATOM 520 C C . GLY A 1 71 ? -9.023 2.83 13 1 87.44 71 GLY A C 1
ATOM 521 O O . GLY A 1 71 ? -8.117 2.576 12.203 1 87.44 71 GLY A O 1
ATOM 522 N N . PRO A 1 72 ? -10.312 2.824 12.641 1 89.56 72 PRO A N 1
ATOM 523 C CA . PRO A 1 72 ? -10.703 2.387 11.305 1 89.56 72 PRO A CA 1
ATOM 524 C C . PRO A 1 72 ? -10.07 3.227 10.195 1 89.56 72 PRO A C 1
ATOM 526 O O . PRO A 1 72 ? -9.625 2.684 9.18 1 89.56 72 PRO A O 1
ATOM 529 N N . PHE A 1 73 ? -9.977 4.586 10.344 1 88.25 73 PHE A N 1
ATOM 530 C CA . PHE A 1 73 ? -9.344 5.426 9.336 1 88.25 73 PHE A CA 1
ATOM 531 C C . PHE A 1 73 ? -7.867 5.078 9.188 1 88.25 73 PHE A C 1
ATOM 533 O O . PHE A 1 73 ? -7.367 4.93 8.07 1 88.25 73 PHE A O 1
ATOM 540 N N . ASP A 1 74 ? -7.223 4.938 10.336 1 87.88 74 ASP A N 1
ATOM 541 C CA . ASP A 1 74 ? -5.797 4.625 10.32 1 87.88 74 ASP A CA 1
ATOM 542 C C . ASP A 1 74 ? -5.539 3.268 9.664 1 87.88 74 ASP A C 1
ATOM 544 O O . ASP A 1 74 ? -4.598 3.117 8.883 1 87.88 74 ASP A O 1
ATOM 548 N N . MET A 1 75 ? -6.375 2.32 10.016 1 89.56 75 MET A N 1
ATOM 549 C CA . MET A 1 75 ? -6.223 0.982 9.453 1 89.56 75 MET A CA 1
ATOM 550 C C . MET A 1 75 ? -6.41 1.005 7.938 1 89.56 75 MET A C 1
ATOM 552 O O . MET A 1 75 ? -5.605 0.428 7.199 1 89.56 75 MET A O 1
ATOM 556 N N . LEU A 1 76 ? -7.473 1.687 7.461 1 90.94 76 LEU A N 1
ATOM 557 C CA . LEU A 1 76 ? -7.73 1.799 6.031 1 90.94 76 LEU A CA 1
ATOM 558 C C . LEU A 1 76 ? -6.566 2.484 5.32 1 90.94 76 LEU A C 1
ATOM 560 O O . LEU A 1 76 ? -6.16 2.061 4.234 1 90.94 76 LEU A O 1
ATOM 564 N N . TYR A 1 77 ? -6.016 3.473 5.922 1 87.88 77 TYR A N 1
ATOM 565 C CA . TYR A 1 77 ? -4.898 4.203 5.332 1 87.88 77 TYR A CA 1
ATOM 566 C C . TYR A 1 77 ? -3.658 3.322 5.234 1 87.88 77 TYR A C 1
ATOM 568 O O . TYR A 1 77 ? -2.998 3.283 4.191 1 87.88 77 TYR A O 1
ATOM 576 N N . MET A 1 78 ? -3.344 2.656 6.266 1 86.5 78 MET A N 1
ATOM 577 C CA . MET A 1 78 ? -2.137 1.837 6.312 1 86.5 78 MET A CA 1
ATOM 578 C C . MET A 1 78 ? -2.225 0.682 5.32 1 86.5 78 MET A C 1
ATOM 580 O O . MET A 1 78 ? -1.254 0.378 4.625 1 86.5 78 MET A O 1
ATOM 584 N N . HIS A 1 79 ? -3.352 0.079 5.207 1 88.81 79 HIS A N 1
ATOM 585 C CA . HIS A 1 79 ? -3.514 -1.032 4.277 1 88.81 79 HIS A CA 1
ATOM 586 C C . HIS A 1 79 ? -3.588 -0.536 2.836 1 88.81 79 HIS A C 1
ATOM 588 O O . HIS A 1 79 ? -3.057 -1.178 1.926 1 88.81 79 HIS A O 1
ATOM 594 N N . GLY A 1 80 ? -4.316 0.51 2.588 1 86 80 GLY A N 1
ATOM 595 C CA . GLY A 1 80 ? -4.469 1.03 1.239 1 86 80 GLY A CA 1
ATOM 596 C C . GLY A 1 80 ? -3.164 1.515 0.636 1 86 80 GLY A C 1
ATOM 597 O O . GLY A 1 80 ? -2.887 1.264 -0.539 1 86 80 GLY A O 1
ATOM 598 N N . SER A 1 81 ? -2.338 2.188 1.402 1 78.12 81 SER A N 1
ATOM 599 C CA . SER A 1 81 ? -0.969 2.559 1.057 1 78.12 81 SER A CA 1
ATOM 600 C C . SER A 1 81 ? -0.879 3.053 -0.384 1 78.12 81 SER A C 1
ATOM 602 O O . SER A 1 81 ? -0.068 2.555 -1.167 1 78.12 81 SER A O 1
ATOM 604 N N . VAL A 1 82 ? -1.664 4.125 -0.791 1 86.25 82 VAL A N 1
ATOM 605 C CA . VAL A 1 82 ? -1.832 4.562 -2.174 1 86.25 82 VAL A CA 1
ATOM 606 C C . VAL A 1 82 ? -0.527 5.164 -2.688 1 86.25 82 VAL A C 1
ATOM 608 O O . VAL A 1 82 ? -0.339 5.312 -3.896 1 86.25 82 VAL A O 1
ATOM 611 N N . ASN A 1 83 ? 0.429 5.457 -1.753 1 88.88 83 ASN A N 1
ATOM 612 C CA . ASN A 1 83 ? 1.639 6.156 -2.176 1 88.88 83 ASN A CA 1
ATOM 613 C C . ASN A 1 83 ? 2.896 5.461 -1.657 1 88.88 83 ASN A C 1
ATOM 615 O O . ASN A 1 83 ? 3.99 6.023 -1.718 1 88.88 83 ASN A O 1
ATOM 619 N N . SER A 1 84 ? 2.734 4.301 -1.133 1 88.88 84 SER A N 1
ATOM 620 C CA . SER A 1 84 ? 3.863 3.631 -0.495 1 88.88 84 SER A CA 1
ATOM 621 C C . SER A 1 84 ? 4.93 3.252 -1.518 1 88.88 84 SER A C 1
ATOM 623 O O . SER A 1 84 ? 6.105 3.123 -1.175 1 88.88 84 SER A O 1
ATOM 625 N N . SER A 1 85 ? 4.547 3.135 -2.76 1 92.38 85 SER A N 1
ATOM 626 C CA . SER A 1 85 ? 5.473 2.641 -3.775 1 92.38 85 SER A CA 1
ATOM 627 C C . SER A 1 85 ? 6.246 3.783 -4.418 1 92.38 85 SER A C 1
ATOM 629 O O . SER A 1 85 ? 7.137 3.551 -5.242 1 92.38 85 SER A O 1
ATOM 631 N N . VAL A 1 86 ? 6.023 5.062 -4.051 1 94.06 86 VAL A N 1
ATOM 632 C CA . VAL A 1 86 ? 6.645 6.203 -4.715 1 94.06 86 VAL A CA 1
ATOM 633 C C . VAL A 1 86 ? 8.156 6.141 -4.535 1 94.06 86 VAL A C 1
ATOM 635 O O . VAL A 1 86 ? 8.906 6.223 -5.512 1 94.06 86 VAL A O 1
ATOM 638 N N . SER A 1 87 ? 8.625 5.988 -3.297 1 95.38 87 SER A N 1
ATOM 639 C CA . SER A 1 87 ? 10.062 5.934 -3.055 1 95.38 87 SER A CA 1
ATOM 640 C C . SER A 1 87 ? 10.68 4.691 -3.686 1 95.38 87 SER A C 1
ATOM 642 O O . SER A 1 87 ? 11.805 4.738 -4.191 1 95.38 87 SER A O 1
ATOM 644 N N . LEU A 1 88 ? 9.969 3.568 -3.699 1 95.75 88 LEU A N 1
ATOM 645 C CA . LEU A 1 88 ? 10.453 2.34 -4.32 1 95.75 88 LEU A CA 1
ATOM 646 C C . LEU A 1 88 ? 10.586 2.512 -5.832 1 95.75 88 LEU A C 1
ATOM 648 O O . LEU A 1 88 ? 11.539 2.01 -6.434 1 95.75 88 LEU A O 1
ATOM 652 N N . GLN A 1 89 ? 9.625 3.193 -6.422 1 95.62 89 GLN A N 1
ATOM 653 C CA . GLN A 1 89 ? 9.711 3.516 -7.844 1 95.62 89 GLN A CA 1
ATOM 654 C C . GLN A 1 89 ? 10.945 4.359 -8.148 1 95.62 89 GLN A C 1
ATOM 656 O O . GLN A 1 89 ? 11.688 4.07 -9.086 1 95.62 89 GLN A O 1
ATOM 661 N N . ALA A 1 90 ? 11.203 5.383 -7.355 1 95.5 90 ALA A N 1
ATOM 662 C CA . ALA A 1 90 ? 12.375 6.238 -7.547 1 95.5 90 ALA A CA 1
ATOM 663 C C . ALA A 1 90 ? 13.672 5.438 -7.41 1 95.5 90 ALA A C 1
ATOM 665 O O . ALA A 1 90 ? 14.578 5.57 -8.227 1 95.5 90 ALA A O 1
ATOM 666 N N . ILE A 1 91 ? 13.789 4.59 -6.398 1 95.88 91 ILE A N 1
ATOM 667 C CA . ILE A 1 91 ? 14.977 3.787 -6.121 1 95.88 91 ILE A CA 1
ATOM 668 C C . ILE A 1 91 ? 15.281 2.889 -7.316 1 95.88 91 ILE A C 1
ATOM 670 O O . ILE A 1 91 ? 16.422 2.814 -7.77 1 95.88 91 ILE A O 1
ATOM 674 N N . SER A 1 92 ? 14.273 2.188 -7.832 1 95.69 92 SER A N 1
ATOM 675 C CA . SER A 1 92 ? 14.484 1.245 -8.922 1 95.69 92 SER A CA 1
ATOM 676 C C . SER A 1 92 ? 14.734 1.973 -10.242 1 95.69 92 SER A C 1
ATOM 678 O O . SER A 1 92 ? 15.641 1.603 -11 1 95.69 92 SER A O 1
ATOM 680 N N . ARG A 1 93 ? 14.039 3.01 -10.523 1 94.94 93 ARG A N 1
ATOM 681 C CA . ARG A 1 93 ? 14.133 3.76 -11.773 1 94.94 93 ARG A CA 1
ATOM 682 C C . ARG A 1 93 ? 15.492 4.438 -11.906 1 94.94 93 ARG A C 1
ATOM 684 O O . ARG A 1 93 ? 16.109 4.41 -12.969 1 94.94 93 ARG A O 1
ATOM 691 N N . PHE A 1 94 ? 15.945 5.059 -10.805 1 95.5 94 PHE A N 1
ATOM 692 C CA . PHE A 1 94 ? 17.203 5.797 -10.836 1 95.5 94 PHE A CA 1
ATOM 693 C C . PHE A 1 94 ? 18.359 4.914 -10.398 1 95.5 94 PHE A C 1
ATOM 695 O O . PHE A 1 94 ? 19.5 5.383 -10.273 1 95.5 94 PHE A O 1
ATOM 702 N N . LYS A 1 95 ? 18.109 3.641 -10.102 1 95.81 95 LYS A N 1
ATOM 703 C CA . LYS A 1 95 ? 19.109 2.672 -9.664 1 95.81 95 LYS A CA 1
ATOM 704 C C . LYS A 1 95 ? 19.906 3.203 -8.477 1 95.81 95 LYS A C 1
ATOM 706 O O . LYS A 1 95 ? 21.141 3.164 -8.477 1 95.81 95 LYS A O 1
ATOM 711 N N . ILE A 1 96 ? 19.234 3.729 -7.504 1 95.44 96 ILE A N 1
ATOM 712 C CA . ILE A 1 96 ? 19.844 4.402 -6.363 1 95.44 96 ILE A CA 1
ATOM 713 C C . ILE A 1 96 ? 20.641 3.395 -5.539 1 95.44 96 ILE A C 1
ATOM 715 O O . ILE A 1 96 ? 21.672 3.736 -4.965 1 95.44 96 ILE A O 1
ATOM 719 N N . ALA A 1 97 ? 20.188 2.125 -5.426 1 96.31 97 ALA A N 1
ATOM 720 C CA . ALA A 1 97 ? 20.891 1.103 -4.656 1 96.31 97 ALA A CA 1
ATOM 721 C C . ALA A 1 97 ? 22.328 0.953 -5.133 1 96.31 97 ALA A C 1
ATOM 723 O O . ALA A 1 97 ? 23.234 0.688 -4.332 1 96.31 97 ALA A O 1
ATOM 724 N N . GLU A 1 98 ? 22.578 1.139 -6.426 1 95.75 98 GLU A N 1
ATOM 725 C CA . GLU A 1 98 ? 23.922 1.012 -6.996 1 95.75 98 GLU A CA 1
ATOM 726 C C . GLU A 1 98 ? 24.812 2.168 -6.566 1 95.75 98 GLU A C 1
ATOM 728 O O . GLU A 1 98 ? 26.047 2.064 -6.625 1 95.75 98 GLU A O 1
ATOM 733 N N . LEU A 1 99 ? 24.266 3.24 -6.164 1 95.69 99 LEU A N 1
ATOM 734 C CA . LEU A 1 99 ? 25.016 4.441 -5.828 1 95.69 99 LEU A CA 1
ATOM 735 C C . LEU A 1 99 ? 25.547 4.367 -4.398 1 95.69 99 LEU A C 1
ATOM 737 O O . LEU A 1 99 ? 26.391 5.172 -4.008 1 95.69 99 LEU A O 1
ATOM 741 N N . VAL A 1 100 ? 25.047 3.441 -3.594 1 95.06 100 VAL A N 1
ATOM 742 C CA . VAL A 1 100 ? 25.562 3.217 -2.246 1 95.06 100 VAL A CA 1
ATOM 743 C C . VAL A 1 100 ? 26.594 2.096 -2.264 1 95.06 100 VAL A C 1
ATOM 745 O O . VAL A 1 100 ? 26.297 0.965 -2.654 1 95.06 100 VAL A O 1
ATOM 748 N N . PRO A 1 101 ? 27.812 2.34 -1.895 1 95.38 101 PRO A N 1
ATOM 749 C CA . PRO A 1 101 ? 28.828 1.29 -1.918 1 95.38 101 PRO A CA 1
ATOM 750 C C . PRO A 1 101 ? 28.531 0.156 -0.939 1 95.38 101 PRO A C 1
ATOM 752 O O . PRO A 1 101 ? 28.047 0.403 0.169 1 95.38 101 PRO A O 1
ATOM 755 N N . LEU A 1 102 ? 28.859 -1.088 -1.37 1 92.94 102 LEU A N 1
ATOM 756 C CA . LEU A 1 102 ? 28.719 -2.232 -0.474 1 92.94 102 LEU A CA 1
ATOM 757 C C . LEU A 1 102 ? 29.641 -2.084 0.733 1 92.94 102 LEU A C 1
ATOM 759 O O . LEU A 1 102 ? 30.844 -1.804 0.58 1 92.94 102 LEU A O 1
ATOM 763 N N . GLY A 1 103 ? 29.125 -2.24 1.858 1 92.56 103 GLY A N 1
ATOM 764 C CA . GLY A 1 103 ? 29.906 -2.102 3.076 1 92.56 103 GLY A CA 1
ATOM 765 C C . GLY A 1 103 ? 30.281 -0.664 3.385 1 92.56 103 GLY A C 1
ATOM 766 O O . GLY A 1 103 ? 30.984 -0.394 4.363 1 92.56 103 GLY A O 1
ATOM 767 N N . GLY A 1 104 ? 29.812 0.219 2.633 1 95.25 104 GLY A N 1
ATOM 768 C CA . GLY A 1 104 ? 30.156 1.626 2.793 1 95.25 104 GLY A CA 1
ATOM 769 C C . GLY A 1 104 ? 28.938 2.508 3.004 1 95.25 104 GLY A C 1
ATOM 770 O O . GLY A 1 104 ? 27.906 2.053 3.529 1 95.25 104 GLY A O 1
ATOM 771 N N . ARG A 1 105 ? 29.156 3.812 2.785 1 95.75 105 ARG A N 1
ATOM 772 C CA . ARG A 1 105 ? 28.109 4.805 3.02 1 95.75 105 ARG A CA 1
ATOM 773 C C . ARG A 1 105 ? 28.125 5.883 1.941 1 95.75 105 ARG A C 1
ATOM 775 O O . ARG A 1 105 ? 29.078 5.984 1.172 1 95.75 105 ARG A O 1
ATOM 782 N N . THR A 1 106 ? 27.109 6.637 1.729 1 97.25 106 THR A N 1
ATOM 783 C CA . THR A 1 106 ? 26.984 7.816 0.883 1 97.25 106 THR A CA 1
ATOM 784 C C . THR A 1 106 ? 26.047 8.844 1.52 1 97.25 106 THR A C 1
ATOM 786 O O . THR A 1 106 ? 25.672 8.703 2.686 1 97.25 106 THR A O 1
ATOM 789 N N . THR A 1 107 ? 25.812 9.93 0.843 1 96.75 107 THR A N 1
ATOM 790 C CA . THR A 1 107 ? 24.953 10.984 1.375 1 96.75 107 THR A CA 1
ATOM 791 C C . THR A 1 107 ? 23.812 11.289 0.418 1 96.75 107 THR A C 1
ATOM 793 O O . THR A 1 107 ? 23.891 10.969 -0.771 1 96.75 107 THR A O 1
ATOM 796 N N . PHE A 1 108 ? 22.766 11.945 0.954 1 96.31 108 PHE A N 1
ATOM 797 C CA . PHE A 1 108 ? 21.656 12.398 0.112 1 96.31 108 PHE A CA 1
ATOM 798 C C . PHE A 1 108 ? 22.156 13.344 -0.969 1 96.31 108 PHE A C 1
ATOM 800 O O . PHE A 1 108 ? 21.703 13.289 -2.113 1 96.31 108 PHE A O 1
ATOM 807 N N . ALA A 1 109 ? 23.062 14.18 -0.615 1 96 109 ALA A N 1
ATOM 808 C CA . ALA A 1 109 ? 23.625 15.164 -1.536 1 96 109 ALA A CA 1
ATOM 809 C C . ALA A 1 109 ? 24.328 14.477 -2.709 1 96 109 ALA A C 1
ATOM 811 O O . ALA A 1 109 ? 24.156 14.883 -3.861 1 96 109 ALA A O 1
ATOM 812 N N . SER A 1 110 ? 25.125 13.492 -2.414 1 97.38 110 SER A N 1
ATOM 813 C CA . SER A 1 110 ? 25.844 12.766 -3.453 1 97.38 110 SER A CA 1
ATOM 814 C C . SER A 1 110 ? 24.875 12.07 -4.41 1 97.38 110 SER A C 1
ATOM 816 O O . SER A 1 110 ? 25.078 12.102 -5.625 1 97.38 110 SER A O 1
ATOM 818 N N . ILE A 1 111 ? 23.859 11.445 -3.867 1 96.56 111 ILE A N 1
ATOM 819 C CA . ILE A 1 111 ? 22.875 10.75 -4.684 1 96.56 111 ILE A CA 1
ATOM 820 C C . ILE A 1 111 ? 22.141 11.766 -5.562 1 96.56 111 ILE A C 1
ATOM 822 O O . ILE A 1 111 ? 21.922 11.523 -6.754 1 96.56 111 ILE A O 1
ATOM 826 N N . ALA A 1 112 ? 21.734 12.898 -4.984 1 95.81 112 ALA A N 1
ATOM 82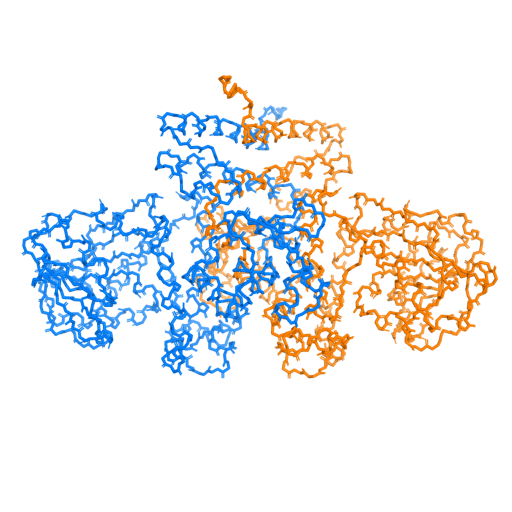7 C CA . ALA A 1 112 ? 21.031 13.945 -5.707 1 95.81 112 ALA A CA 1
ATOM 828 C C . ALA A 1 112 ? 21.828 14.422 -6.914 1 95.81 112 ALA A C 1
ATOM 830 O O . ALA A 1 112 ? 21.281 14.57 -8.008 1 95.81 112 ALA A O 1
ATOM 831 N N . GLN A 1 113 ? 23.047 14.656 -6.754 1 96.19 113 GLN A N 1
ATOM 832 C CA . GLN A 1 113 ? 23.938 15.094 -7.828 1 96.19 113 GLN A CA 1
ATOM 833 C C . GLN A 1 113 ? 23.984 14.062 -8.953 1 96.19 113 GLN A C 1
ATOM 835 O O . GLN A 1 113 ? 23.953 14.422 -10.133 1 96.19 113 GLN A O 1
ATOM 840 N N . GLU A 1 114 ? 24.062 12.828 -8.602 1 95 114 GLU A N 1
ATOM 841 C CA . GLU A 1 114 ? 24.203 11.758 -9.57 1 95 114 GLU A CA 1
ATOM 842 C C . GLU A 1 114 ? 22.938 11.594 -10.414 1 95 114 GLU A C 1
ATOM 844 O O . GLU A 1 114 ? 23.016 11.312 -11.609 1 95 114 GLU A O 1
ATOM 849 N N . ILE A 1 115 ? 21.766 11.758 -9.789 1 94.88 115 ILE A N 1
ATOM 850 C CA . ILE A 1 115 ? 20.547 11.398 -10.516 1 94.88 115 ILE A CA 1
ATOM 851 C C . ILE A 1 115 ? 19.875 12.656 -11.062 1 94.88 115 ILE A C 1
ATOM 853 O O . ILE A 1 115 ? 18.875 12.57 -11.773 1 94.88 115 ILE A O 1
ATOM 857 N N . GLY A 1 116 ? 20.375 13.844 -10.711 1 93.31 116 GLY A N 1
ATOM 858 C CA . GLY A 1 116 ? 19.891 15.086 -11.297 1 93.31 116 GLY A CA 1
ATOM 859 C C . GLY A 1 116 ? 18.625 15.609 -10.633 1 93.31 116 GLY A C 1
ATOM 860 O O . GLY A 1 116 ? 17.75 16.156 -11.305 1 93.31 116 GLY A O 1
ATOM 861 N N . LEU A 1 117 ? 18.359 15.367 -9.391 1 94.81 117 LEU A N 1
ATOM 862 C CA . LEU A 1 117 ? 17.281 15.922 -8.594 1 94.81 117 LEU A CA 1
ATOM 863 C C . LEU A 1 117 ? 17.812 16.75 -7.434 1 94.81 117 LEU A C 1
ATOM 865 O O . LEU A 1 117 ? 19.016 16.703 -7.141 1 94.81 117 LEU A O 1
ATOM 869 N N . GLY A 1 118 ? 16.984 17.547 -6.859 1 94.62 118 GLY A N 1
ATOM 870 C CA . GLY A 1 118 ? 17.391 18.312 -5.691 1 94.62 118 GLY A CA 1
ATOM 871 C C . GLY A 1 118 ? 17.594 17.469 -4.453 1 94.62 118 GLY A C 1
ATOM 872 O O . GLY A 1 118 ? 16.922 16.453 -4.277 1 94.62 118 GLY A O 1
ATOM 873 N N . GLU A 1 119 ? 18.484 17.906 -3.6 1 95.31 119 GLU A N 1
ATOM 874 C CA . GLU A 1 119 ? 18.812 17.172 -2.383 1 95.31 119 GLU A CA 1
ATOM 875 C C . GLU A 1 119 ? 17.578 17.016 -1.498 1 95.31 119 GLU A C 1
ATOM 877 O O . GLU A 1 119 ? 17.375 15.953 -0.886 1 95.31 119 GLU A O 1
ATOM 882 N N . ARG A 1 120 ? 16.75 18.016 -1.329 1 93.31 120 ARG A N 1
ATOM 883 C CA . ARG A 1 120 ? 15.547 17.938 -0.513 1 93.31 120 ARG A CA 1
ATOM 884 C C . ARG A 1 120 ? 14.617 16.844 -1.024 1 93.31 120 ARG A C 1
ATOM 886 O O . ARG A 1 120 ? 14.07 16.062 -0.237 1 93.31 120 ARG A O 1
ATOM 893 N N . THR A 1 121 ? 14.453 16.844 -2.342 1 94.94 121 THR A N 1
ATOM 894 C CA . THR A 1 121 ? 13.594 15.844 -2.967 1 94.94 121 THR A CA 1
ATOM 895 C C . THR A 1 121 ? 14.117 14.438 -2.686 1 94.94 121 THR A C 1
ATOM 897 O O . THR A 1 121 ? 13.352 13.555 -2.293 1 94.94 121 THR A O 1
ATOM 900 N N . VAL A 1 122 ? 15.398 14.211 -2.859 1 95.5 122 VAL A N 1
ATOM 901 C CA . VAL A 1 122 ? 16.031 12.914 -2.645 1 95.5 122 VAL A CA 1
ATOM 902 C C . VAL A 1 122 ? 15.891 12.508 -1.176 1 95.5 122 VAL A C 1
ATOM 904 O O . VAL A 1 122 ? 15.57 11.359 -0.866 1 95.5 122 VAL A O 1
ATOM 907 N N . ARG A 1 123 ? 16.125 13.422 -0.292 1 96 123 ARG A N 1
ATOM 908 C CA . ARG A 1 123 ? 16 13.172 1.142 1 96 123 ARG A CA 1
ATOM 909 C C . ARG A 1 123 ? 14.594 12.734 1.504 1 96 123 ARG A C 1
ATOM 911 O O . ARG A 1 123 ? 14.414 11.789 2.281 1 96 123 ARG A O 1
ATOM 918 N N . ARG A 1 124 ? 13.594 13.406 0.995 1 95.75 124 ARG A N 1
ATOM 919 C CA . ARG A 1 124 ? 12.203 13.055 1.257 1 95.75 124 ARG A CA 1
ATOM 920 C C . ARG A 1 124 ? 11.891 11.633 0.788 1 95.75 124 ARG A C 1
ATOM 922 O O . ARG A 1 124 ? 11.289 10.852 1.522 1 95.75 124 ARG A O 1
ATOM 929 N N . LEU A 1 125 ? 12.297 11.281 -0.453 1 96.12 125 LEU A N 1
ATOM 930 C CA . LEU A 1 125 ? 12.062 9.961 -1.022 1 96.12 125 LEU A CA 1
ATOM 931 C C . LEU A 1 125 ? 12.742 8.883 -0.189 1 96.12 125 LEU A C 1
ATOM 933 O O . LEU A 1 125 ? 12.109 7.891 0.187 1 96.12 125 LEU A O 1
ATOM 937 N N . LEU A 1 126 ? 13.969 9.109 0.174 1 96.19 126 LEU A N 1
ATOM 938 C CA . LEU A 1 126 ? 14.758 8.047 0.78 1 96.19 126 LEU A CA 1
ATOM 939 C C . LEU A 1 126 ? 14.453 7.918 2.268 1 96.19 126 LEU A C 1
ATOM 941 O O . LEU A 1 126 ? 14.516 6.824 2.828 1 96.19 126 LEU A O 1
ATOM 945 N N . ARG A 1 127 ? 14.094 8.977 2.975 1 96.25 127 ARG A N 1
ATOM 946 C CA . ARG A 1 127 ? 13.656 8.844 4.359 1 96.25 127 ARG A CA 1
ATOM 947 C C . ARG A 1 127 ? 12.328 8.094 4.441 1 96.25 127 ARG A C 1
ATOM 949 O O . ARG A 1 127 ? 12.094 7.348 5.398 1 96.25 127 ARG A O 1
ATOM 956 N N . HIS A 1 128 ? 11.445 8.359 3.465 1 96.12 128 HIS A N 1
ATOM 957 C CA . HIS A 1 128 ? 10.266 7.508 3.385 1 96.12 128 HIS A CA 1
ATOM 958 C C . HIS A 1 128 ? 10.641 6.043 3.225 1 96.12 128 HIS A C 1
ATOM 960 O O . HIS A 1 128 ? 10.102 5.176 3.914 1 96.12 128 HIS A O 1
ATOM 966 N N . ALA A 1 129 ? 11.625 5.699 2.354 1 95.75 129 ALA A N 1
ATOM 967 C CA . ALA A 1 129 ? 12.078 4.332 2.117 1 95.75 129 ALA A CA 1
ATOM 968 C C . ALA A 1 129 ? 12.664 3.725 3.387 1 95.75 129 ALA A C 1
ATOM 970 O O . ALA A 1 129 ? 12.477 2.535 3.658 1 95.75 129 ALA A O 1
ATOM 971 N N . THR A 1 130 ? 13.383 4.527 4.199 1 95.69 130 THR A N 1
ATOM 972 C CA . THR A 1 130 ? 14 4.023 5.422 1 95.69 130 THR A CA 1
ATOM 973 C C . THR A 1 130 ? 12.938 3.562 6.414 1 95.69 130 THR A C 1
ATOM 975 O O . THR A 1 130 ? 13.172 2.639 7.195 1 95.69 130 THR A O 1
ATOM 978 N N . THR A 1 131 ? 11.734 4.195 6.395 1 94.19 131 THR A N 1
ATOM 979 C CA . THR A 1 131 ? 10.664 3.766 7.285 1 94.19 131 THR A CA 1
ATOM 980 C C . THR A 1 131 ? 10.172 2.373 6.902 1 94.19 131 THR A C 1
ATOM 982 O O . THR A 1 131 ? 9.484 1.713 7.688 1 94.19 131 THR A O 1
ATOM 985 N N . MET A 1 132 ? 10.477 1.879 5.73 1 93.38 132 MET A N 1
ATOM 986 C CA . MET A 1 132 ? 10.133 0.538 5.266 1 93.38 132 MET A CA 1
ATOM 987 C C . MET A 1 132 ? 11.344 -0.388 5.336 1 93.38 132 MET A C 1
ATOM 989 O O . MET A 1 132 ? 11.344 -1.46 4.727 1 93.38 132 MET A O 1
ATOM 993 N N . ARG A 1 133 ? 12.367 0.065 5.906 1 95 133 ARG A N 1
ATOM 994 C CA . ARG A 1 133 ? 13.594 -0.688 6.141 1 95 133 ARG A CA 1
ATOM 995 C C . ARG A 1 133 ? 14.398 -0.838 4.852 1 95 133 ARG A C 1
ATOM 997 O O . ARG A 1 133 ? 15.227 -1.742 4.734 1 95 133 ARG A O 1
ATOM 1004 N N . VAL A 1 134 ? 14.148 -0.064 3.85 1 96.06 134 VAL A N 1
ATOM 1005 C CA . VAL A 1 134 ? 14.977 0.035 2.654 1 96.06 134 VAL A CA 1
ATOM 1006 C C . VAL A 1 134 ? 16 1.157 2.824 1 96.06 134 VAL A C 1
ATOM 1008 O O . VAL A 1 134 ? 15.641 2.338 2.801 1 96.06 134 VAL A O 1
ATOM 1011 N N . PHE A 1 135 ? 17.25 0.826 2.973 1 95.5 135 PHE A N 1
ATOM 1012 C CA . PHE A 1 135 ? 18.359 1.66 3.412 1 95.5 135 PHE A CA 1
ATOM 1013 C C . PHE A 1 135 ? 18.234 1.992 4.895 1 95.5 135 PHE A C 1
ATOM 1015 O O . PHE A 1 135 ? 17.25 1.616 5.539 1 95.5 135 PHE A O 1
ATOM 1022 N N . HIS A 1 136 ? 19.266 2.484 5.445 1 95.06 136 HIS A N 1
ATOM 1023 C CA . HIS A 1 136 ? 19.359 2.943 6.828 1 95.06 136 HIS A CA 1
ATOM 1024 C C . HIS A 1 136 ? 20.141 4.246 6.918 1 95.06 136 HIS A C 1
ATOM 1026 O O . HIS A 1 136 ? 21.141 4.422 6.219 1 95.06 136 HIS A O 1
ATOM 1032 N N . GLU A 1 137 ? 19.625 5.203 7.656 1 95.25 137 GLU A N 1
ATOM 1033 C CA . GLU A 1 137 ? 20.312 6.461 7.949 1 95.25 137 GLU A CA 1
ATOM 1034 C C . GLU A 1 137 ? 20.906 6.453 9.352 1 95.25 137 GLU A C 1
ATOM 1036 O O . GLU A 1 137 ? 20.297 6.984 10.289 1 95.25 137 GLU A O 1
ATOM 1041 N N . PRO A 1 138 ? 22.125 5.93 9.531 1 93 138 PRO A N 1
ATOM 1042 C CA . PRO A 1 138 ? 22.703 5.789 10.875 1 93 138 PRO A CA 1
ATOM 1043 C C . PRO A 1 138 ? 23.016 7.133 11.523 1 93 138 PRO A C 1
ATOM 1045 O O . PRO A 1 138 ? 23.031 7.238 12.758 1 93 138 PRO A O 1
ATOM 1048 N N . GLU A 1 139 ? 23.391 8.133 10.703 1 93.06 139 GLU A N 1
ATOM 1049 C CA . GLU A 1 139 ? 23.594 9.531 11.086 1 93.06 139 GLU A CA 1
ATOM 1050 C C . GLU A 1 139 ? 22.891 10.469 10.102 1 93.06 139 GLU A C 1
ATOM 1052 O O . GLU A 1 139 ? 22.672 10.109 8.945 1 93.06 139 GLU A O 1
ATOM 1057 N N . PRO A 1 140 ? 22.516 11.586 10.633 1 90.81 140 PRO A N 1
ATOM 1058 C CA . PRO A 1 140 ? 21.781 12.5 9.758 1 90.81 140 PRO A CA 1
ATOM 1059 C C . PRO A 1 140 ? 22.5 12.75 8.43 1 90.81 140 PRO A C 1
ATOM 1061 O O . PRO A 1 140 ? 23.656 13.172 8.422 1 90.81 140 PRO A O 1
ATOM 1064 N N . GLY A 1 141 ? 21.797 12.375 7.398 1 92.5 141 GLY A N 1
ATOM 1065 C CA . GLY A 1 141 ? 22.297 12.695 6.066 1 92.5 141 GLY A CA 1
ATOM 1066 C C . GLY A 1 141 ? 23.125 11.586 5.457 1 92.5 141 GLY A C 1
ATOM 1067 O O . GLY A 1 141 ? 23.531 11.672 4.297 1 92.5 141 GLY A O 1
ATOM 1068 N N . VAL A 1 142 ? 23.359 10.539 6.234 1 94.56 142 VAL A N 1
ATOM 1069 C CA . VAL A 1 142 ? 24.172 9.422 5.77 1 94.56 142 VAL A CA 1
ATOM 1070 C C . VAL A 1 142 ? 23.297 8.219 5.457 1 94.56 142 VAL A C 1
ATOM 1072 O O . VAL A 1 142 ? 22.359 7.918 6.207 1 94.56 142 VAL A O 1
ATOM 1075 N N . LEU A 1 143 ? 23.562 7.566 4.332 1 95.62 143 LEU A N 1
ATOM 1076 C CA . LEU A 1 143 ? 22.75 6.434 3.902 1 95.62 143 LEU A CA 1
ATOM 1077 C C . LEU A 1 143 ? 23.609 5.184 3.73 1 95.62 143 LEU A C 1
ATOM 1079 O O . LEU A 1 143 ? 24.688 5.242 3.141 1 95.62 143 LEU A O 1
ATOM 1083 N N . VAL A 1 144 ? 23.188 4.047 4.293 1 96.81 144 VAL A N 1
ATOM 1084 C CA . VAL A 1 144 ? 23.859 2.76 4.133 1 96.81 144 VAL A CA 1
ATOM 1085 C C . VAL A 1 144 ? 22.844 1.704 3.697 1 96.81 144 VAL A C 1
ATOM 1087 O O . VAL A 1 144 ? 21.625 1.933 3.764 1 96.81 144 VAL A O 1
ATOM 1090 N N . HIS A 1 145 ? 23.344 0.517 3.252 1 96.5 145 HIS A N 1
ATOM 1091 C CA . HIS A 1 145 ? 22.469 -0.559 2.791 1 96.5 145 HIS A CA 1
ATOM 1092 C C . HIS A 1 145 ? 21.859 -1.315 3.965 1 96.5 145 HIS A C 1
ATOM 1094 O O . HIS A 1 145 ? 22.516 -1.496 4.996 1 96.5 145 HIS A O 1
ATOM 1100 N N . THR A 1 146 ? 20.688 -1.685 3.869 1 96.06 146 THR A N 1
ATOM 1101 C CA . THR A 1 146 ? 20.141 -2.879 4.496 1 96.06 146 THR A CA 1
ATOM 1102 C C . THR A 1 146 ? 20.156 -4.059 3.529 1 96.06 146 THR A C 1
ATOM 1104 O O . THR A 1 146 ? 20.531 -3.906 2.365 1 96.06 146 THR A O 1
ATOM 1107 N N . LYS A 1 147 ? 19.719 -5.215 3.971 1 94.12 147 LYS A N 1
ATOM 1108 C CA . LYS A 1 147 ? 19.656 -6.371 3.08 1 94.12 147 LYS A CA 1
ATOM 1109 C C . LYS A 1 147 ? 18.672 -6.129 1.939 1 94.12 147 LYS A C 1
ATOM 1111 O O . LYS A 1 147 ? 18.875 -6.602 0.821 1 94.12 147 LYS A O 1
ATOM 1116 N N . ALA A 1 148 ? 17.594 -5.414 2.188 1 94.12 148 ALA A N 1
ATOM 1117 C CA . ALA A 1 148 ? 16.594 -5.129 1.168 1 94.12 148 ALA A CA 1
ATOM 1118 C C . ALA A 1 148 ? 17.156 -4.223 0.078 1 94.12 148 ALA A C 1
ATOM 1120 O O . ALA A 1 148 ? 16.984 -4.492 -1.113 1 94.12 148 ALA A O 1
ATOM 1121 N N . SER A 1 149 ? 17.797 -3.113 0.519 1 96 149 SER A N 1
ATOM 1122 C CA . SER A 1 149 ? 18.359 -2.193 -0.472 1 96 149 SER A CA 1
ATOM 1123 C C . SER A 1 149 ? 19.531 -2.822 -1.218 1 96 149 SER A C 1
ATOM 1125 O O . SER A 1 149 ? 19.719 -2.572 -2.41 1 96 149 SER A O 1
ATOM 1127 N N . LYS A 1 150 ? 20.297 -3.646 -0.549 1 95.81 150 LYS A N 1
ATOM 1128 C CA . LYS A 1 150 ? 21.391 -4.352 -1.21 1 95.81 150 LYS A CA 1
ATOM 1129 C C . LYS A 1 150 ? 20.859 -5.277 -2.305 1 95.81 150 LYS A C 1
ATOM 1131 O O . LYS A 1 150 ? 21.469 -5.375 -3.379 1 95.81 150 LYS A O 1
ATOM 1136 N N . LEU A 1 151 ? 19.828 -5.969 -2.029 1 94.25 151 LEU A N 1
ATOM 1137 C CA . LEU A 1 151 ? 19.203 -6.855 -3.004 1 94.25 151 LEU A CA 1
ATOM 1138 C C . LEU A 1 151 ? 18.906 -6.117 -4.305 1 94.25 151 LEU A C 1
ATOM 1140 O O . LEU A 1 151 ? 19.047 -6.688 -5.391 1 94.25 151 LEU A O 1
ATOM 1144 N N . LEU A 1 152 ? 18.578 -4.836 -4.273 1 95.38 152 LEU A N 1
ATOM 1145 C CA . LEU A 1 152 ? 18.125 -4.055 -5.418 1 95.38 152 LEU A CA 1
ATOM 1146 C C . LEU A 1 152 ? 19.312 -3.631 -6.285 1 95.38 152 LEU A C 1
ATOM 1148 O O . LEU A 1 152 ? 19.125 -3.051 -7.355 1 95.38 152 LEU A O 1
ATOM 1152 N N . ARG A 1 153 ? 20.547 -3.957 -5.832 1 95 153 ARG A N 1
ATOM 1153 C CA . ARG A 1 153 ? 21.703 -3.781 -6.707 1 95 153 ARG A CA 1
ATOM 1154 C C . ARG A 1 153 ? 21.703 -4.812 -7.828 1 95 153 ARG A C 1
ATOM 1156 O O . ARG A 1 153 ? 22.25 -4.566 -8.906 1 95 153 ARG A O 1
ATOM 1163 N N . ASP A 1 154 ? 21.109 -5.984 -7.547 1 94.62 154 ASP A N 1
ATOM 1164 C CA . ASP A 1 154 ? 20.953 -7.027 -8.555 1 94.62 154 ASP A CA 1
ATOM 1165 C C . ASP A 1 154 ? 19.984 -6.594 -9.648 1 94.62 154 ASP A C 1
ATOM 1167 O O . ASP A 1 154 ? 18.844 -6.227 -9.359 1 94.62 154 ASP A O 1
ATOM 1171 N N . PRO A 1 155 ? 20.391 -6.668 -10.891 1 93.88 155 PRO A N 1
ATOM 1172 C CA . PRO A 1 155 ? 19.547 -6.199 -11.984 1 93.88 155 PRO A CA 1
ATOM 1173 C C . PRO A 1 155 ? 18.234 -6.973 -12.086 1 93.88 155 PRO A C 1
ATOM 1175 O O . PRO A 1 155 ? 17.203 -6.414 -12.477 1 93.88 155 PRO A O 1
ATOM 1178 N N . VAL A 1 156 ? 18.25 -8.195 -11.789 1 93.44 156 VAL A N 1
ATOM 1179 C CA . VAL A 1 156 ? 17.047 -9.023 -11.844 1 93.44 156 VAL A CA 1
ATOM 1180 C C . VAL A 1 156 ? 16.062 -8.578 -10.766 1 93.44 156 VAL A C 1
ATOM 1182 O O . VAL A 1 156 ? 14.875 -8.383 -11.031 1 93.44 156 VAL A O 1
ATOM 1185 N N . ALA A 1 157 ? 16.594 -8.391 -9.555 1 93.94 157 ALA A N 1
ATOM 1186 C CA . ALA A 1 157 ? 15.75 -7.914 -8.461 1 93.94 157 ALA A CA 1
ATOM 1187 C C . ALA A 1 157 ? 15.227 -6.508 -8.742 1 93.94 157 ALA A C 1
ATOM 1189 O O . ALA A 1 157 ? 14.062 -6.203 -8.453 1 93.94 157 ALA A O 1
ATOM 1190 N N . ASN A 1 158 ? 16.078 -5.641 -9.266 1 95.81 158 ASN A N 1
ATOM 1191 C CA . ASN A 1 158 ? 15.648 -4.285 -9.594 1 95.81 158 ASN A CA 1
ATOM 1192 C C . ASN A 1 158 ? 14.57 -4.285 -10.672 1 95.81 158 ASN A C 1
ATOM 1194 O O . ASN A 1 158 ? 13.648 -3.471 -10.633 1 95.81 158 ASN A O 1
ATOM 1198 N N . ALA A 1 159 ? 14.703 -5.16 -11.672 1 94.31 159 ALA A N 1
ATOM 1199 C CA . ALA A 1 159 ? 13.703 -5.285 -12.719 1 94.31 159 ALA A CA 1
ATOM 1200 C C . ALA A 1 159 ? 12.359 -5.719 -12.148 1 94.31 159 ALA A C 1
ATOM 1202 O O . ALA A 1 159 ? 11.305 -5.289 -12.617 1 94.31 159 ALA A O 1
ATOM 1203 N N . TRP A 1 160 ? 12.414 -6.621 -11.234 1 94.56 160 TRP A N 1
ATOM 1204 C CA . TRP A 1 160 ? 11.203 -7.066 -10.547 1 94.56 160 TRP A CA 1
ATOM 1205 C C . TRP A 1 160 ? 10.477 -5.891 -9.906 1 94.56 160 TRP A C 1
ATOM 1207 O O . TRP A 1 160 ? 9.266 -5.73 -10.078 1 94.56 160 TRP A O 1
ATOM 1217 N N . LEU A 1 161 ? 11.234 -5.078 -9.156 1 95.12 161 LEU A N 1
ATOM 1218 C CA . LEU A 1 161 ? 10.641 -3.914 -8.516 1 95.12 161 LEU A CA 1
ATOM 1219 C C . LEU A 1 161 ? 10.125 -2.926 -9.555 1 95.12 161 LEU A C 1
ATOM 1221 O O . LEU A 1 161 ? 9.039 -2.359 -9.391 1 95.12 161 LEU A O 1
ATOM 1225 N N . LEU A 1 162 ? 10.859 -2.732 -10.602 1 95.12 162 LEU A N 1
ATOM 1226 C CA . LEU A 1 162 ? 10.461 -1.825 -11.68 1 95.12 162 LEU A CA 1
ATOM 1227 C C . LEU A 1 162 ? 9.18 -2.307 -12.352 1 95.12 162 LEU A C 1
ATOM 1229 O O . LEU A 1 162 ? 8.305 -1.5 -12.688 1 95.12 162 LEU A O 1
ATOM 1233 N N . CYS A 1 163 ? 9.078 -3.574 -12.609 1 95.31 163 CYS A N 1
ATOM 1234 C CA . CYS A 1 163 ? 7.855 -4.117 -13.188 1 95.31 163 CYS A CA 1
ATOM 1235 C C . CYS A 1 163 ? 6.656 -3.826 -12.289 1 95.31 163 CYS A C 1
ATOM 1237 O O . CYS A 1 163 ? 5.59 -3.451 -12.773 1 95.31 163 CYS A O 1
ATOM 1239 N N . GLY A 1 164 ? 6.871 -4.047 -11.016 1 95.44 164 GLY A N 1
ATOM 1240 C CA . GLY A 1 164 ? 5.812 -3.738 -10.07 1 95.44 164 GLY A CA 1
ATOM 1241 C C . GLY A 1 164 ? 5.383 -2.285 -10.102 1 95.44 164 GLY A C 1
ATOM 1242 O O . GLY A 1 164 ? 4.188 -1.985 -10.164 1 95.44 164 GLY A O 1
ATOM 1243 N N . THR A 1 165 ? 6.324 -1.366 -10.148 1 95.44 165 THR A N 1
ATOM 1244 C CA . THR A 1 165 ? 6.035 0.05 -9.953 1 95.44 165 THR A CA 1
ATOM 1245 C C . THR A 1 165 ? 5.684 0.716 -11.281 1 95.44 165 THR A C 1
ATOM 1247 O O . THR A 1 165 ? 4.938 1.698 -11.312 1 95.44 165 THR A O 1
ATOM 1250 N N . GLU A 1 166 ? 6.164 0.158 -12.398 1 95.56 166 GLU A N 1
ATOM 1251 C CA . GLU A 1 166 ? 5.992 0.835 -13.68 1 95.56 166 GLU A CA 1
ATOM 1252 C C . GLU A 1 166 ? 4.898 0.172 -14.516 1 95.56 166 GLU A C 1
ATOM 1254 O O . GLU A 1 166 ? 4.359 0.783 -15.438 1 95.56 166 GLU A O 1
ATOM 1259 N N . GLU A 1 167 ? 4.625 -1.108 -14.266 1 96.12 167 GLU A N 1
ATOM 1260 C CA . GLU A 1 167 ? 3.639 -1.823 -15.07 1 96.12 167 GLU A CA 1
ATOM 1261 C C . GLU A 1 167 ? 2.4 -2.172 -14.25 1 96.12 167 GLU A C 1
ATOM 1263 O O . GLU A 1 167 ? 1.291 -1.75 -14.578 1 96.12 167 GLU A O 1
ATOM 1268 N N . MET A 1 168 ? 2.623 -2.848 -13.164 1 96.19 168 MET A N 1
ATOM 1269 C CA . MET A 1 168 ? 1.511 -3.432 -12.422 1 96.19 168 MET A CA 1
ATOM 1270 C C . MET A 1 168 ? 0.776 -2.367 -11.617 1 96.19 168 MET A C 1
ATOM 1272 O O . MET A 1 168 ? -0.447 -2.424 -11.469 1 96.19 168 MET A O 1
ATOM 1276 N N . TRP A 1 169 ? 1.505 -1.396 -11.07 1 96 169 TRP A N 1
ATOM 1277 C CA . TRP A 1 169 ? 0.913 -0.328 -10.273 1 96 169 TRP A CA 1
ATOM 1278 C C . TRP A 1 169 ? -0.052 0.505 -11.109 1 96 169 TRP A C 1
ATOM 1280 O O . TRP A 1 169 ? -1.228 0.64 -10.766 1 96 169 TRP A O 1
ATOM 1290 N N . PRO A 1 170 ? 0.332 1.068 -12.266 1 96.94 170 PRO A N 1
ATOM 1291 C CA . PRO A 1 170 ? -0.627 1.795 -13.102 1 96.94 170 PRO A CA 1
ATOM 1292 C C . PRO A 1 170 ? -1.792 0.919 -13.562 1 96.94 170 PRO A C 1
ATOM 1294 O O . PRO A 1 170 ? -2.93 1.391 -13.641 1 96.94 170 PRO A O 1
ATOM 1297 N N . ALA A 1 171 ? -1.565 -0.353 -13.891 1 97.69 171 ALA A N 1
ATOM 1298 C CA . ALA A 1 171 ? -2.637 -1.263 -14.289 1 97.69 171 ALA A CA 1
ATOM 1299 C C . ALA A 1 171 ? -3.668 -1.411 -13.172 1 97.69 171 ALA A C 1
ATOM 1301 O O . ALA A 1 171 ? -4.875 -1.432 -13.43 1 97.69 171 ALA A O 1
ATOM 1302 N N . SER A 1 172 ? -3.217 -1.535 -11.953 1 97.31 172 SER A N 1
ATOM 1303 C CA . SER A 1 172 ? -4.086 -1.716 -10.797 1 97.31 172 SER A CA 1
ATOM 1304 C C . SER A 1 172 ? -4.973 -0.495 -10.578 1 97.31 172 SER A C 1
ATOM 1306 O O . SER A 1 172 ? -6.148 -0.63 -10.234 1 97.31 172 SER A O 1
ATOM 1308 N N . VAL A 1 173 ? -4.414 0.7 -10.758 1 96.75 173 VAL A N 1
ATOM 1309 C CA . VAL A 1 173 ? -5.156 1.946 -10.602 1 96.75 173 VAL A CA 1
ATOM 1310 C C . VAL A 1 173 ? -6.379 1.938 -11.508 1 96.75 173 VAL A C 1
ATOM 1312 O O . VAL A 1 173 ? -7.434 2.473 -11.148 1 96.75 173 VAL A O 1
ATOM 1315 N N . LYS A 1 174 ? -6.297 1.276 -12.648 1 97.75 174 LYS A N 1
ATOM 1316 C CA . LYS A 1 174 ? -7.336 1.341 -13.68 1 97.75 174 LYS A CA 1
ATOM 1317 C C . LYS A 1 174 ? -8.18 0.07 -13.688 1 97.75 174 LYS A C 1
ATOM 1319 O O . LYS A 1 174 ? -9.07 -0.083 -14.523 1 97.75 174 LYS A O 1
ATOM 1324 N N . MET A 1 175 ? -7.984 -0.839 -12.812 1 97.5 175 MET A N 1
ATOM 1325 C CA . MET A 1 175 ? -8.648 -2.137 -12.867 1 97.5 175 MET A CA 1
ATOM 1326 C C . MET A 1 175 ? -10.156 -1.983 -12.688 1 97.5 175 MET A C 1
ATOM 1328 O O . MET A 1 175 ? -10.938 -2.578 -13.438 1 97.5 175 MET A O 1
ATOM 1332 N N . VAL A 1 176 ? -10.641 -1.225 -11.656 1 96.88 176 VAL A N 1
ATOM 1333 C CA . VAL A 1 176 ? -12.062 -1.088 -11.383 1 96.88 176 VAL A CA 1
ATOM 1334 C C . VAL A 1 176 ? -12.75 -0.402 -12.562 1 96.88 176 VAL A C 1
ATOM 1336 O O . VAL A 1 176 ? -13.859 -0.78 -12.945 1 96.88 176 VAL A O 1
ATOM 1339 N N . GLU A 1 177 ? -12.109 0.602 -13.133 1 96.81 177 GLU A N 1
ATOM 1340 C CA . GLU A 1 177 ? -12.633 1.221 -14.344 1 96.81 177 GLU A CA 1
ATOM 1341 C C . GLU A 1 177 ? -12.789 0.195 -15.461 1 96.81 177 GLU A C 1
ATOM 1343 O O . GLU A 1 177 ? -13.789 0.211 -16.188 1 96.81 177 GLU A O 1
ATOM 1348 N N . ALA A 1 178 ? -11.797 -0.652 -15.68 1 97.75 178 ALA A N 1
ATOM 1349 C CA . ALA A 1 178 ? -11.859 -1.693 -16.703 1 97.75 178 ALA A CA 1
ATOM 1350 C C . ALA A 1 178 ? -13.023 -2.646 -16.453 1 97.75 178 ALA A C 1
ATOM 1352 O O . ALA A 1 178 ? -13.719 -3.051 -17.375 1 97.75 178 ALA A O 1
ATOM 1353 N N . LEU A 1 179 ? -13.25 -3.031 -15.18 1 96.69 179 LEU A N 1
ATOM 1354 C CA . LEU A 1 179 ? -14.359 -3.91 -14.82 1 96.69 179 LEU A CA 1
ATOM 1355 C C . LEU A 1 179 ? -15.695 -3.275 -15.188 1 96.69 179 LEU A C 1
ATOM 1357 O O . LEU A 1 179 ? -16.625 -3.971 -15.602 1 96.69 179 LEU A O 1
ATOM 1361 N N . GLU A 1 180 ? -15.805 -1.943 -15.008 1 95.5 180 GLU A N 1
ATOM 1362 C CA . GLU A 1 180 ? -17.031 -1.23 -15.359 1 95.5 180 GLU A CA 1
ATOM 1363 C C . GLU A 1 180 ? -17.203 -1.142 -16.875 1 95.5 180 GLU A C 1
ATOM 1365 O O . GLU A 1 180 ? -18.312 -1.307 -17.391 1 95.5 180 GLU A O 1
ATOM 1370 N N . LYS A 1 181 ? -16.141 -0.891 -17.594 1 96.88 181 LYS A N 1
ATOM 1371 C CA . LYS A 1 181 ? -16.188 -0.693 -19.031 1 96.88 181 LYS A CA 1
ATOM 1372 C C . LYS A 1 181 ? -16.469 -2.006 -19.766 1 96.88 181 LYS A C 1
ATOM 1374 O O . LYS A 1 181 ? -17.156 -2.021 -20.781 1 96.88 181 LYS A O 1
ATOM 1379 N N . TRP A 1 182 ? -15.852 -3.078 -19.266 1 97.25 182 TRP A N 1
ATOM 1380 C CA . TRP A 1 182 ? -15.984 -4.391 -19.891 1 97.25 182 TRP A CA 1
ATOM 1381 C C . TRP A 1 182 ? -16.391 -5.441 -18.875 1 97.25 182 TRP A C 1
ATOM 1383 O O . TRP A 1 182 ? -15.648 -6.391 -18.609 1 97.25 182 TRP A O 1
ATOM 1393 N N . PRO A 1 183 ? -17.609 -5.324 -18.359 1 93.5 183 PRO A N 1
ATOM 1394 C CA . PRO A 1 183 ? -18.016 -6.273 -17.328 1 93.5 183 PRO A CA 1
ATOM 1395 C C . PRO A 1 183 ? -17.953 -7.723 -17.797 1 93.5 183 PRO A C 1
ATOM 1397 O O . PRO A 1 183 ? -18.484 -8.055 -18.859 1 93.5 183 PRO A O 1
ATOM 1400 N N . GLU A 1 184 ? -17.188 -8.562 -17.109 1 91.75 184 GLU A N 1
ATOM 1401 C CA . GLU A 1 184 ? -17.125 -10.016 -17.266 1 91.75 184 GLU A CA 1
ATOM 1402 C C . GLU A 1 184 ? -16.438 -10.398 -18.578 1 91.75 184 GLU A C 1
ATOM 1404 O O . GLU A 1 184 ? -16.578 -11.523 -19.047 1 91.75 184 GLU A O 1
ATOM 1409 N N . SER A 1 185 ? -15.773 -9.398 -19.125 1 95.56 185 SER A N 1
ATOM 1410 C CA . SER A 1 185 ? -15.039 -9.727 -20.344 1 95.56 185 SER A CA 1
ATOM 1411 C C . SER A 1 185 ? -13.953 -10.758 -20.062 1 95.56 185 SER A C 1
ATOM 1413 O O . SER A 1 185 ? -13.359 -10.773 -18.984 1 95.56 185 SER A O 1
ATOM 1415 N N . GLN A 1 186 ? -13.68 -11.555 -21.062 1 96.12 186 GLN A N 1
ATOM 1416 C CA . GLN A 1 186 ? -12.625 -12.562 -20.969 1 96.12 186 GLN A CA 1
ATOM 1417 C C . GLN A 1 186 ? -11.516 -12.289 -21.984 1 96.12 186 GLN A C 1
ATOM 1419 O O . GLN A 1 186 ? -10.656 -13.141 -22.219 1 96.12 186 GLN A O 1
ATOM 1424 N N . GLU A 1 187 ? -11.586 -11.148 -22.656 1 97.88 187 GLU A N 1
ATOM 1425 C CA . GLU A 1 187 ? -10.586 -10.781 -23.656 1 97.88 187 GLU A CA 1
ATOM 1426 C C . GLU A 1 187 ? -9.336 -10.203 -23 1 97.88 187 GLU A C 1
ATOM 1428 O O . GLU A 1 187 ? -9.43 -9.359 -22.109 1 97.88 187 GLU A O 1
ATOM 1433 N N . PRO A 1 188 ? -8.18 -10.602 -23.5 1 97.19 188 PRO A N 1
ATOM 1434 C CA . PRO A 1 188 ? -6.934 -10.273 -22.812 1 97.19 188 PRO A CA 1
ATOM 1435 C C . PRO A 1 188 ? -6.605 -8.781 -22.859 1 97.19 188 PRO A C 1
ATOM 1437 O O . PRO A 1 188 ? -5.742 -8.305 -22.125 1 97.19 188 PRO A O 1
ATOM 1440 N N . ASN A 1 189 ? -7.258 -8.008 -23.75 1 97.62 189 ASN A N 1
ATOM 1441 C CA . ASN A 1 189 ? -6.973 -6.578 -23.875 1 97.62 189 ASN A CA 1
ATOM 1442 C C . ASN A 1 189 ? -8.008 -5.738 -23.125 1 97.62 189 ASN A C 1
ATOM 1444 O O . ASN A 1 189 ? -7.949 -4.508 -23.172 1 97.62 189 ASN A O 1
ATOM 1448 N N . HIS A 1 190 ? -8.961 -6.332 -22.531 1 98.06 190 HIS A N 1
ATOM 1449 C CA . HIS A 1 190 ? -9.93 -5.609 -21.719 1 98.06 190 HIS A CA 1
ATOM 1450 C C . HIS A 1 190 ? -9.492 -5.527 -20.266 1 98.06 190 HIS A C 1
ATOM 1452 O O . HIS A 1 190 ? -10.094 -6.156 -19.391 1 98.06 190 HIS A O 1
ATOM 1458 N N . THR A 1 191 ? -8.414 -4.754 -20 1 98.12 191 THR A N 1
ATOM 1459 C CA . THR A 1 191 ? -7.746 -4.742 -18.703 1 98.12 191 THR A CA 1
ATOM 1460 C C . THR A 1 191 ? -7.402 -3.314 -18.297 1 98.12 191 THR A C 1
ATOM 1462 O O . THR A 1 191 ? -7.438 -2.396 -19.109 1 98.12 191 THR A O 1
ATOM 1465 N N . GLY A 1 192 ? -7.102 -3.191 -16.938 1 98.19 192 GLY A N 1
ATOM 1466 C CA . GLY A 1 192 ? -6.504 -1.955 -16.453 1 98.19 192 GLY A CA 1
ATOM 1467 C C . GLY A 1 192 ? -5.195 -1.618 -17.141 1 98.19 192 GLY A C 1
ATOM 1468 O O . GLY A 1 192 ? -4.895 -0.446 -17.375 1 98.19 192 GLY A O 1
ATOM 1469 N N . PHE A 1 193 ? -4.395 -2.592 -17.5 1 98.25 193 PHE A N 1
ATOM 1470 C CA . PHE A 1 193 ? -3.137 -2.387 -18.203 1 98.25 193 PHE A CA 1
ATOM 1471 C C . PHE A 1 193 ? -3.375 -1.691 -19.547 1 98.25 193 PHE A C 1
ATOM 1473 O O . PHE A 1 193 ? -2.682 -0.729 -19.875 1 98.25 193 PHE A O 1
ATOM 1480 N N . ALA A 1 194 ? -4.344 -2.201 -20.297 1 98 194 ALA A N 1
ATOM 1481 C CA . ALA A 1 194 ? -4.652 -1.586 -21.594 1 98 194 ALA A CA 1
ATOM 1482 C C . ALA A 1 194 ? -5.066 -0.128 -21.422 1 98 194 ALA A C 1
ATOM 1484 O O . ALA A 1 194 ? -4.594 0.749 -22.141 1 98 194 ALA A O 1
ATOM 1485 N N . LEU A 1 195 ? -5.895 0.142 -20.422 1 97.62 195 LEU A N 1
ATOM 1486 C CA . LEU A 1 195 ? -6.359 1.502 -20.172 1 97.62 195 LEU A CA 1
ATOM 1487 C C . LEU A 1 195 ? -5.195 2.406 -19.781 1 97.62 195 LEU A C 1
ATOM 1489 O O . LEU A 1 195 ? -5.086 3.535 -20.266 1 97.62 195 LEU A O 1
ATOM 1493 N N . SER A 1 196 ? -4.316 1.955 -18.859 1 96.81 196 SER A N 1
ATOM 1494 C CA . SER A 1 196 ? -3.215 2.77 -18.375 1 96.81 196 SER A CA 1
ATOM 1495 C C . SER A 1 196 ? -2.203 3.064 -19.469 1 96.81 196 SER A C 1
ATOM 1497 O O . SER A 1 196 ? -1.465 4.051 -19.391 1 96.81 196 SER A O 1
ATOM 1499 N N . ASN A 1 197 ? -2.139 2.229 -20.484 1 96.44 197 ASN A N 1
ATOM 1500 C CA . ASN A 1 197 ? -1.236 2.428 -21.609 1 96.44 197 ASN A CA 1
ATOM 1501 C C . ASN A 1 197 ? -1.948 3.094 -22.797 1 96.44 197 ASN A C 1
ATOM 1503 O O . ASN A 1 197 ? -1.372 3.234 -23.875 1 96.44 197 ASN A O 1
ATOM 1507 N N . SER A 1 198 ? -3.184 3.432 -22.656 1 95.88 198 SER A N 1
ATOM 1508 C CA . SER A 1 198 ? -3.992 4.074 -23.688 1 95.88 198 SER A CA 1
ATOM 1509 C C . SER A 1 198 ? -3.936 3.297 -25 1 95.88 198 SER A C 1
ATOM 1511 O O . SER A 1 198 ? -3.676 3.871 -26.062 1 95.88 198 SER A O 1
ATOM 1513 N N . THR A 1 199 ? -4.156 1.992 -24.875 1 96.25 199 THR A N 1
ATOM 1514 C CA . THR A 1 199 ? -4.078 1.121 -26.031 1 96.25 199 THR A CA 1
ATOM 1515 C C . THR A 1 199 ? -5.227 0.118 -26.047 1 96.25 199 THR A C 1
ATOM 1517 O O . THR A 1 199 ? -5.93 -0.034 -25.031 1 96.25 199 THR A O 1
ATOM 1520 N N . GLY A 1 200 ? -5.469 -0.442 -27.188 1 96.25 200 GLY A N 1
ATOM 1521 C CA . GLY A 1 200 ? -6.418 -1.537 -27.312 1 96.25 200 GLY A CA 1
ATOM 1522 C C . GLY A 1 200 ? -5.758 -2.902 -27.328 1 96.25 200 GLY A C 1
ATOM 1523 O O . GLY A 1 200 ? -6.406 -3.908 -27.625 1 96.25 200 GLY A O 1
ATOM 1524 N N . GLU A 1 201 ? -4.543 -2.949 -27 1 97.12 201 GLU A N 1
ATOM 1525 C CA . GLU A 1 201 ? -3.762 -4.176 -27.094 1 97.12 201 GLU A CA 1
ATOM 1526 C C . GLU A 1 201 ? -3.594 -4.836 -25.734 1 97.12 201 GLU A C 1
ATOM 1528 O O . GLU A 1 201 ? -3.711 -4.176 -24.688 1 97.12 201 GLU A O 1
ATOM 1533 N N . SER A 1 202 ? -3.34 -6.133 -25.75 1 97.06 202 SER A N 1
ATOM 1534 C CA . SER A 1 202 ? -3.02 -6.871 -24.531 1 97.06 202 SER A CA 1
ATOM 1535 C C . SER A 1 202 ? -1.59 -6.594 -24.078 1 97.06 202 SER A C 1
ATOM 1537 O O . SER A 1 202 ? -0.799 -6.008 -24.812 1 97.06 202 SER A O 1
ATOM 1539 N N . ILE A 1 203 ? -1.256 -7.023 -22.875 1 96.69 203 ILE A N 1
ATOM 1540 C CA . ILE A 1 203 ? 0.087 -6.852 -22.328 1 96.69 203 ILE A CA 1
ATOM 1541 C C . ILE A 1 203 ? 1.099 -7.582 -23.203 1 96.69 203 ILE A C 1
ATOM 1543 O O . ILE A 1 203 ? 2.197 -7.078 -23.453 1 96.69 203 ILE A O 1
ATOM 1547 N N . TYR A 1 204 ? 0.79 -8.711 -23.734 1 93.62 204 TYR A N 1
ATOM 1548 C CA . TYR A 1 204 ? 1.689 -9.492 -24.594 1 93.62 204 TYR A CA 1
ATOM 1549 C C . TYR A 1 204 ? 2.01 -8.742 -25.875 1 93.62 204 TYR A C 1
ATOM 1551 O O . TYR A 1 204 ? 3.166 -8.695 -26.312 1 93.62 204 TYR A O 1
ATOM 1559 N N . GLU A 1 205 ? 1.002 -8.18 -26.453 1 95 205 GLU A N 1
ATOM 1560 C CA . GLU A 1 205 ? 1.188 -7.422 -27.688 1 95 205 GLU A CA 1
ATOM 1561 C C . GLU A 1 205 ? 2.039 -6.18 -27.453 1 95 205 GLU A C 1
ATOM 1563 O O . GLU A 1 205 ? 2.924 -5.863 -28.25 1 95 205 GLU A O 1
ATOM 1568 N N . VAL A 1 206 ? 1.789 -5.516 -26.359 1 96.25 206 VAL A N 1
ATOM 1569 C CA . VAL A 1 206 ? 2.541 -4.309 -26.031 1 96.25 206 VAL A CA 1
ATOM 1570 C C . VAL A 1 206 ? 4.004 -4.664 -25.797 1 96.25 206 VAL A C 1
ATOM 1572 O O . VAL A 1 206 ? 4.906 -3.988 -26.297 1 96.25 206 VAL A O 1
ATOM 1575 N N . LEU A 1 207 ? 4.27 -5.703 -25 1 93.44 207 LEU A N 1
ATOM 1576 C CA . LEU A 1 207 ? 5.633 -6.098 -24.688 1 93.44 207 LEU A CA 1
ATOM 1577 C C . LEU A 1 207 ? 6.375 -6.574 -25.922 1 93.44 207 LEU A C 1
ATOM 1579 O O . LEU A 1 207 ? 7.574 -6.332 -26.078 1 93.44 207 LEU A O 1
ATOM 1583 N N . LYS A 1 208 ? 5.711 -7.219 -26.812 1 91.56 208 LYS A N 1
ATOM 1584 C CA . LYS A 1 208 ? 6.309 -7.668 -28.062 1 91.56 208 LYS A CA 1
ATOM 1585 C C . LYS A 1 208 ? 6.828 -6.484 -28.875 1 91.56 208 LYS A C 1
ATOM 1587 O O . LYS A 1 208 ? 7.848 -6.594 -29.562 1 91.56 208 LYS A O 1
ATOM 1592 N N . GLN A 1 209 ? 6.188 -5.375 -28.781 1 94.94 209 GLN A N 1
ATOM 1593 C CA . GLN A 1 209 ? 6.535 -4.191 -29.562 1 94.94 209 GLN A CA 1
ATOM 1594 C C . GLN A 1 209 ? 7.574 -3.34 -28.828 1 94.94 209 GLN A C 1
ATOM 1596 O O . GLN A 1 209 ? 8.102 -2.377 -29.391 1 94.94 209 GLN A O 1
ATOM 1601 N N . ASN A 1 210 ? 7.914 -3.684 -27.625 1 95.81 210 ASN A N 1
ATOM 1602 C CA . ASN A 1 210 ? 8.836 -2.91 -26.812 1 95.81 210 ASN A CA 1
ATOM 1603 C C . ASN A 1 210 ? 9.875 -3.803 -26.141 1 95.81 210 ASN A C 1
ATOM 1605 O O . ASN A 1 210 ? 9.727 -4.168 -24.969 1 95.81 210 ASN A O 1
ATOM 1609 N N . PRO A 1 211 ? 10.984 -4.023 -26.75 1 93.69 211 PRO A N 1
ATOM 1610 C CA . PRO A 1 211 ? 11.984 -4.98 -26.281 1 93.69 211 PRO A CA 1
ATOM 1611 C C . PRO A 1 211 ? 12.484 -4.664 -24.859 1 93.69 211 PRO A C 1
ATOM 1613 O O . PRO A 1 211 ? 12.773 -5.578 -24.094 1 93.69 211 PRO A O 1
ATOM 1616 N N . GLN A 1 212 ? 12.609 -3.381 -24.562 1 94.12 212 GLN A N 1
ATOM 1617 C CA . GLN A 1 212 ? 13.078 -3.006 -23.234 1 94.12 212 GLN A CA 1
ATOM 1618 C C . GLN A 1 212 ? 12.094 -3.449 -22.156 1 94.12 212 GLN A C 1
ATOM 1620 O O . GLN A 1 212 ? 12.492 -4.004 -21.125 1 94.12 212 GLN A O 1
ATOM 1625 N N . ARG A 1 213 ? 10.859 -3.197 -22.375 1 95.25 213 ARG A N 1
ATOM 1626 C CA . ARG A 1 213 ? 9.828 -3.615 -21.438 1 95.25 213 ARG A CA 1
ATOM 1627 C C . ARG A 1 213 ? 9.711 -5.133 -21.391 1 95.25 213 ARG A C 1
ATOM 1629 O O . ARG A 1 213 ? 9.453 -5.711 -20.328 1 95.25 213 ARG A O 1
ATOM 1636 N N . ALA A 1 214 ? 9.875 -5.781 -22.516 1 92.44 214 ALA A N 1
ATOM 1637 C CA . ALA A 1 214 ? 9.859 -7.238 -22.578 1 92.44 214 ALA A CA 1
ATOM 1638 C C . ALA A 1 214 ? 10.977 -7.84 -21.734 1 92.44 214 ALA A C 1
ATOM 1640 O O . ALA A 1 214 ? 10.766 -8.805 -21 1 92.44 214 ALA A O 1
ATOM 1641 N N . ALA A 1 215 ? 12.164 -7.242 -21.844 1 91.44 215 ALA A N 1
ATOM 1642 C CA . ALA A 1 215 ? 13.312 -7.703 -21.062 1 91.44 215 ALA A CA 1
ATOM 1643 C C . ALA A 1 215 ? 13.07 -7.531 -19.562 1 91.44 215 ALA A C 1
ATOM 1645 O O . ALA A 1 215 ? 13.422 -8.406 -18.766 1 91.44 215 ALA A O 1
ATOM 1646 N N . ARG A 1 216 ? 12.523 -6.41 -19.203 1 93.44 216 ARG A N 1
ATOM 1647 C CA . ARG A 1 216 ? 12.18 -6.164 -17.797 1 93.44 216 ARG A CA 1
ATOM 1648 C C . ARG A 1 216 ? 11.211 -7.223 -17.281 1 93.44 216 ARG A C 1
ATOM 1650 O O . ARG A 1 216 ? 11.391 -7.742 -16.172 1 93.44 216 ARG A O 1
ATOM 1657 N N . PHE A 1 217 ? 10.203 -7.531 -18.062 1 92.44 217 PHE A N 1
ATOM 1658 C CA . PHE A 1 217 ? 9.227 -8.539 -17.672 1 92.44 217 PHE A CA 1
ATOM 1659 C C . PHE A 1 217 ? 9.875 -9.906 -17.531 1 92.44 217 PHE A C 1
ATOM 1661 O O . PHE A 1 217 ? 9.57 -10.664 -16.609 1 92.44 217 PHE A O 1
ATOM 1668 N N . GLY A 1 218 ? 10.688 -10.266 -18.484 1 87.88 218 GLY A N 1
ATOM 1669 C CA . GLY A 1 218 ? 11.43 -11.508 -18.391 1 87.88 218 GLY A CA 1
ATOM 1670 C C . GLY A 1 218 ? 12.242 -11.633 -17.109 1 87.88 218 GLY A C 1
ATOM 1671 O O . GLY A 1 218 ? 12.234 -12.68 -16.469 1 87.88 218 GLY A O 1
ATOM 1672 N N . ASN A 1 219 ? 12.953 -10.539 -16.766 1 90.31 219 ASN A N 1
ATO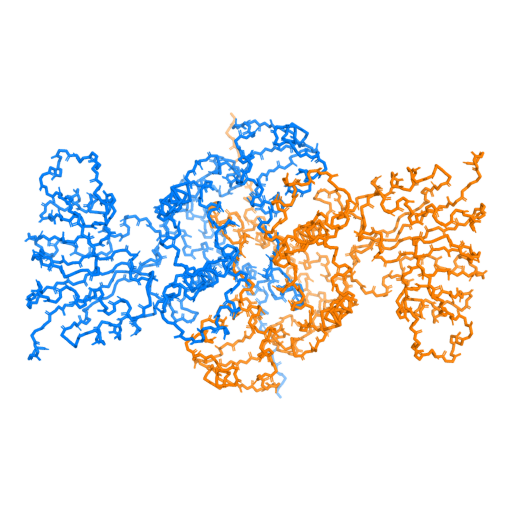M 1673 C CA . ASN A 1 219 ? 13.742 -10.516 -15.539 1 90.31 219 ASN A CA 1
ATOM 1674 C C . ASN A 1 219 ? 12.852 -10.586 -14.297 1 90.31 219 ASN A C 1
ATOM 1676 O O . ASN A 1 219 ? 13.234 -11.18 -13.289 1 90.31 219 ASN A O 1
ATOM 1680 N N . ASN A 1 220 ? 11.719 -9.977 -14.391 1 91.88 220 ASN A N 1
ATOM 1681 C CA . ASN A 1 220 ? 10.727 -10.094 -13.32 1 91.88 220 ASN A CA 1
ATOM 1682 C C . ASN A 1 220 ? 10.359 -11.547 -13.062 1 91.88 220 ASN A C 1
ATOM 1684 O O . ASN A 1 220 ? 10.305 -11.984 -11.906 1 91.88 220 ASN A O 1
ATOM 1688 N N . MET A 1 221 ? 10.078 -12.281 -14.055 1 87.06 221 MET A N 1
ATOM 1689 C CA . MET A 1 221 ? 9.719 -13.688 -13.922 1 87.06 221 MET A CA 1
ATOM 1690 C C . MET A 1 221 ? 10.875 -14.492 -13.328 1 87.06 221 MET A C 1
ATOM 1692 O O . MET A 1 221 ? 10.656 -15.383 -12.508 1 87.06 221 MET A O 1
ATOM 1696 N N . LYS A 1 222 ? 12.07 -14.133 -13.75 1 85.81 222 LYS A N 1
ATOM 1697 C CA . LYS A 1 222 ? 13.258 -14.773 -13.188 1 85.81 222 LYS A CA 1
ATOM 1698 C C . LYS A 1 222 ? 13.359 -14.523 -11.688 1 85.81 222 LYS A C 1
ATOM 1700 O O . LYS A 1 222 ? 13.75 -15.414 -10.922 1 85.81 222 LYS A O 1
ATOM 1705 N N . ALA A 1 223 ? 13.047 -13.336 -11.281 1 89.44 223 ALA A N 1
ATOM 1706 C CA . ALA A 1 223 ? 13.109 -12.969 -9.867 1 89.44 223 ALA A CA 1
ATOM 1707 C C . ALA A 1 223 ? 12.172 -13.844 -9.039 1 89.44 223 ALA A C 1
ATOM 1709 O O . ALA A 1 223 ? 12.516 -14.266 -7.934 1 89.44 223 ALA A O 1
ATOM 1710 N N . PHE A 1 224 ? 10.984 -14.133 -9.539 1 85.62 224 PHE A N 1
ATOM 1711 C CA . PHE A 1 224 ? 10.039 -14.984 -8.828 1 85.62 224 PHE A CA 1
ATOM 1712 C C . PHE A 1 224 ? 10.633 -16.375 -8.586 1 85.62 224 PHE A C 1
ATOM 1714 O O . PHE A 1 224 ? 10.422 -16.969 -7.527 1 85.62 224 PHE A O 1
ATOM 1721 N N . MET A 1 225 ? 11.359 -16.875 -9.5 1 80.81 225 MET A N 1
ATOM 1722 C CA . MET A 1 225 ? 11.938 -18.203 -9.391 1 80.81 225 MET A CA 1
ATOM 1723 C C . MET A 1 225 ? 12.992 -18.25 -8.297 1 80.81 225 MET A C 1
ATOM 1725 O O . MET A 1 225 ? 13.352 -19.328 -7.82 1 80.81 225 MET A O 1
ATOM 1729 N N . GLU A 1 226 ? 13.445 -17.109 -7.883 1 77 226 GLU A N 1
ATOM 1730 C CA . GLU A 1 226 ? 14.469 -17.031 -6.84 1 77 226 GLU A CA 1
ATOM 1731 C C . GLU A 1 226 ? 13.836 -16.953 -5.453 1 77 226 GLU A C 1
ATOM 1733 O O . GLU A 1 226 ? 14.516 -17.125 -4.441 1 77 226 GLU A O 1
ATOM 1738 N N . MET A 1 227 ? 12.625 -16.734 -5.484 1 82.06 227 MET A N 1
ATOM 1739 C CA . MET A 1 227 ? 11.914 -16.672 -4.211 1 82.06 227 MET A CA 1
ATOM 1740 C C . MET A 1 227 ? 11.688 -18.078 -3.652 1 82.06 227 MET A C 1
ATOM 1742 O O . MET A 1 227 ? 11.508 -19.031 -4.41 1 82.06 227 MET A O 1
ATOM 1746 N N . GLN A 1 228 ? 11.68 -18.156 -2.404 1 77 228 GLN A N 1
ATOM 1747 C CA . GLN A 1 228 ? 11.57 -19.438 -1.72 1 77 228 GLN A CA 1
ATOM 1748 C C . GLN A 1 228 ? 10.297 -20.172 -2.129 1 77 228 GLN A C 1
ATOM 1750 O O . GLN A 1 228 ? 10.32 -21.375 -2.373 1 77 228 GLN A O 1
ATOM 1755 N N . GLU A 1 229 ? 9.234 -19.5 -2.217 1 84.81 229 GLU A N 1
ATOM 1756 C CA . GLU A 1 229 ? 7.93 -20.125 -2.418 1 84.81 229 GLU A CA 1
ATOM 1757 C C . GLU A 1 229 ? 7.762 -20.594 -3.859 1 84.81 229 GLU A C 1
ATOM 1759 O O . GLU A 1 229 ? 6.887 -21.422 -4.156 1 84.81 229 GLU A O 1
ATOM 1764 N N . PHE A 1 230 ? 8.633 -20.156 -4.754 1 88.5 230 PHE A N 1
ATOM 1765 C CA . PHE A 1 230 ? 8.477 -20.469 -6.172 1 88.5 230 PHE A CA 1
ATOM 1766 C C . PHE A 1 230 ? 9.664 -21.281 -6.676 1 88.5 230 PHE A C 1
ATOM 1768 O O . PHE A 1 230 ? 9.789 -21.531 -7.875 1 88.5 230 PHE A O 1
ATOM 1775 N N . ASN A 1 231 ? 10.461 -21.734 -5.82 1 85.69 231 ASN A N 1
ATOM 1776 C CA . ASN A 1 231 ? 11.688 -22.438 -6.156 1 85.69 231 ASN A CA 1
ATOM 1777 C C . ASN A 1 231 ? 11.398 -23.719 -6.941 1 85.69 231 ASN A C 1
ATOM 1779 O O . ASN A 1 231 ? 10.438 -24.438 -6.648 1 85.69 231 ASN A O 1
ATOM 1783 N N . SER A 1 232 ? 12.297 -24.062 -7.887 1 88.81 232 SER A N 1
ATOM 1784 C CA . SER A 1 232 ? 12.133 -25.219 -8.75 1 88.81 232 SER A CA 1
ATOM 1785 C C . SER A 1 232 ? 12.234 -26.516 -7.961 1 88.81 232 SER A C 1
ATOM 1787 O O . SER A 1 232 ? 11.719 -27.562 -8.391 1 88.81 232 SER A O 1
ATOM 1789 N N . ALA A 1 233 ? 12.852 -26.453 -6.82 1 89.62 233 ALA A N 1
ATOM 1790 C CA . ALA A 1 233 ? 12.992 -27.641 -5.98 1 89.62 233 ALA A CA 1
ATOM 1791 C C . ALA A 1 233 ? 11.625 -28.203 -5.59 1 89.62 233 ALA A C 1
ATOM 1793 O O . ALA A 1 233 ? 11.477 -29.406 -5.414 1 89.62 233 ALA A O 1
ATOM 1794 N N . HIS A 1 234 ? 10.688 -27.312 -5.5 1 92.25 234 HIS A N 1
ATOM 1795 C CA . HIS A 1 234 ? 9.352 -27.766 -5.141 1 92.25 234 HIS A CA 1
ATOM 1796 C C . HIS A 1 234 ? 8.758 -28.641 -6.234 1 92.25 234 HIS A C 1
ATOM 1798 O O . HIS A 1 234 ? 8 -29.578 -5.945 1 92.25 234 HIS A O 1
ATOM 1804 N N . VAL A 1 235 ? 9.102 -28.375 -7.5 1 95.38 235 VAL A N 1
ATOM 1805 C CA . VAL A 1 235 ? 8.609 -29.172 -8.617 1 95.38 235 VAL A CA 1
ATOM 1806 C C . VAL A 1 235 ? 9.25 -30.562 -8.578 1 95.38 235 VAL A C 1
ATOM 1808 O O . VAL A 1 235 ? 8.578 -31.562 -8.805 1 95.38 235 VAL A O 1
ATOM 1811 N N . VAL A 1 236 ? 10.508 -30.609 -8.266 1 95.62 236 VAL A N 1
ATOM 1812 C CA . VAL A 1 236 ? 11.266 -31.859 -8.227 1 95.62 236 VAL A CA 1
ATOM 1813 C C . VAL A 1 236 ? 10.758 -32.719 -7.086 1 95.62 236 VAL A C 1
ATOM 1815 O O . VAL A 1 236 ? 10.555 -33.938 -7.266 1 95.62 236 VAL A O 1
ATOM 1818 N N . ASN A 1 237 ? 10.445 -32.094 -6.008 1 94.12 237 ASN A N 1
ATOM 1819 C CA . ASN A 1 237 ? 10.242 -32.812 -4.77 1 94.12 237 ASN A CA 1
ATOM 1820 C C . ASN A 1 237 ? 8.773 -33.156 -4.555 1 94.12 237 ASN A C 1
ATOM 1822 O O . ASN A 1 237 ? 8.453 -34.094 -3.818 1 94.12 237 ASN A O 1
ATOM 1826 N N . ASN A 1 238 ? 7.863 -32.438 -5.176 1 95.44 238 ASN A N 1
ATOM 1827 C CA . ASN A 1 238 ? 6.473 -32.531 -4.738 1 95.44 238 ASN A CA 1
ATOM 1828 C C . ASN A 1 238 ? 5.625 -33.344 -5.715 1 95.44 238 ASN A C 1
ATOM 1830 O O . ASN A 1 238 ? 4.398 -33.219 -5.715 1 95.44 238 ASN A O 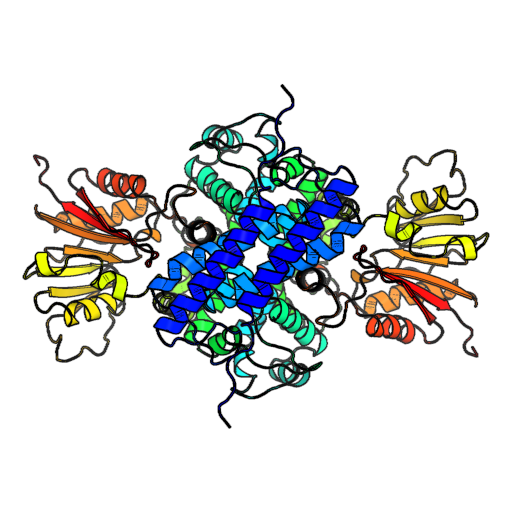1
ATOM 1834 N N . TYR A 1 239 ? 6.184 -34.094 -6.539 1 97.12 239 TYR A N 1
ATOM 1835 C CA . TYR A 1 239 ? 5.516 -35.031 -7.445 1 97.12 239 TYR A CA 1
ATOM 1836 C C . TYR A 1 239 ? 6.344 -36.281 -7.652 1 97.12 239 TYR A C 1
ATOM 1838 O O . TYR A 1 239 ? 7.578 -36.219 -7.684 1 97.12 239 TYR A O 1
ATOM 1846 N N . ASP A 1 240 ? 5.688 -37.438 -7.801 1 97.25 240 ASP A N 1
ATOM 1847 C CA . ASP A 1 240 ? 6.387 -38.688 -7.996 1 97.25 240 ASP A CA 1
ATOM 1848 C C . ASP A 1 240 ? 6.746 -38.906 -9.469 1 97.25 240 ASP A C 1
ATOM 1850 O O . ASP A 1 240 ? 6.215 -39.812 -10.125 1 97.25 240 ASP A O 1
ATOM 1854 N N . TRP A 1 241 ? 7.727 -38.219 -9.898 1 98.12 241 TRP A N 1
ATOM 1855 C CA . TRP A 1 241 ? 8.188 -38.281 -11.281 1 98.12 241 TRP A CA 1
ATOM 1856 C C . TRP A 1 241 ? 8.711 -39.688 -11.617 1 98.12 241 TRP A C 1
ATOM 1858 O O . TRP A 1 241 ? 8.641 -40.125 -12.766 1 98.12 241 TRP A O 1
ATOM 1868 N N . LYS A 1 242 ? 9.227 -40.344 -10.68 1 96.56 242 LYS A N 1
ATOM 1869 C CA . LYS A 1 242 ? 9.812 -41.688 -10.891 1 96.56 242 LYS A CA 1
ATOM 1870 C C . LYS A 1 242 ? 8.758 -42.688 -11.352 1 96.56 242 LYS A C 1
ATOM 1872 O O . LYS A 1 242 ? 9.031 -43.531 -12.188 1 96.56 242 LYS A O 1
ATOM 1877 N N . SER A 1 243 ? 7.648 -42.5 -10.836 1 96.88 243 SER A N 1
ATOM 1878 C CA . SER A 1 243 ? 6.578 -43.469 -11.109 1 96.88 243 SER A CA 1
ATOM 1879 C C . SER A 1 243 ? 6.098 -43.344 -12.555 1 96.88 243 SER A C 1
ATOM 1881 O O . SER A 1 243 ? 5.41 -44.25 -13.055 1 96.88 243 SER A O 1
ATOM 1883 N N . LEU A 1 244 ? 6.465 -42.312 -13.328 1 97.31 244 LEU A N 1
ATOM 1884 C CA . LEU A 1 244 ? 6.039 -42.125 -14.703 1 97.31 244 LEU A CA 1
ATOM 1885 C C . LEU A 1 244 ? 6.742 -43.094 -15.633 1 97.31 244 LEU A C 1
ATOM 1887 O O . LEU A 1 244 ? 6.273 -43.375 -16.75 1 97.31 244 LEU A O 1
ATOM 1891 N N . GLY A 1 245 ? 7.965 -43.656 -15.219 1 96.31 245 GLY A N 1
ATOM 1892 C CA . GLY A 1 245 ? 8.758 -44.469 -16.094 1 96.31 245 GLY A CA 1
ATOM 1893 C C . GLY A 1 245 ? 9.422 -43.719 -17.219 1 96.31 245 GLY A C 1
ATOM 1894 O O . GLY A 1 245 ? 9.688 -42.5 -17.094 1 96.31 245 GLY A O 1
ATOM 1895 N N . GLN A 1 246 ? 9.82 -44.469 -18.297 1 96.5 246 GLN A N 1
ATOM 1896 C CA . GLN A 1 246 ? 10.445 -43.812 -19.453 1 96.5 246 GLN A CA 1
ATOM 1897 C C . GLN A 1 246 ? 9.398 -43.125 -20.312 1 96.5 246 GLN A C 1
ATOM 1899 O O . GLN A 1 246 ? 8.672 -43.75 -21.062 1 96.5 246 GLN A O 1
ATOM 1904 N N . VAL A 1 247 ? 9.414 -41.781 -20.141 1 97.12 247 VAL A N 1
ATOM 1905 C CA . VAL A 1 247 ? 8.383 -41.062 -20.859 1 97.12 247 VAL A CA 1
ATOM 1906 C C . VAL A 1 247 ? 8.969 -39.781 -21.453 1 97.12 247 VAL A C 1
ATOM 1908 O O . VAL A 1 247 ? 10.031 -39.344 -21.031 1 97.12 247 VAL A O 1
ATOM 1911 N N . ARG A 1 248 ? 8.297 -39.25 -22.438 1 97.25 248 ARG A N 1
ATOM 1912 C CA . ARG A 1 248 ? 8.531 -37.938 -23.016 1 97.25 248 ARG A CA 1
ATOM 1913 C C . ARG A 1 248 ? 7.543 -36.906 -22.453 1 97.25 248 ARG A C 1
ATOM 1915 O O . ARG A 1 248 ? 6.336 -37.156 -22.422 1 97.25 248 ARG A O 1
ATOM 1922 N N . ILE A 1 249 ? 8.086 -35.812 -22.016 1 98.56 249 ILE A N 1
ATOM 1923 C CA . ILE A 1 249 ? 7.27 -34.719 -21.5 1 98.56 249 ILE A CA 1
ATOM 1924 C C . ILE A 1 249 ? 7.367 -33.531 -22.422 1 98.56 249 ILE A C 1
ATOM 1926 O O . ILE A 1 249 ? 8.469 -33.094 -22.781 1 98.56 249 ILE A O 1
ATOM 1930 N N . VAL A 1 250 ? 6.25 -33.094 -22.906 1 98.62 250 VAL A N 1
ATOM 1931 C CA . VAL A 1 250 ? 6.223 -31.797 -23.594 1 98.62 250 VAL A CA 1
ATOM 1932 C C . VAL A 1 250 ? 5.977 -30.672 -22.594 1 98.62 250 VAL A C 1
ATOM 1934 O O . VAL A 1 250 ? 4.922 -30.625 -21.953 1 98.62 250 VAL A O 1
ATOM 1937 N N . ASP A 1 251 ? 6.941 -29.812 -22.406 1 98.06 251 ASP A N 1
ATOM 1938 C CA . ASP A 1 251 ? 6.863 -28.625 -21.578 1 98.06 251 ASP A CA 1
ATOM 1939 C C . ASP A 1 251 ? 6.332 -27.438 -22.359 1 98.06 251 ASP A C 1
ATOM 1941 O O . ASP A 1 251 ? 7.098 -26.734 -23.031 1 98.06 251 ASP A O 1
ATOM 1945 N N . VAL A 1 252 ? 5.027 -27.219 -22.266 1 97.88 252 VAL A N 1
ATOM 1946 C CA . VAL A 1 252 ? 4.363 -26.203 -23.062 1 97.88 252 VAL A CA 1
ATOM 1947 C C . VAL A 1 252 ? 4.578 -24.828 -22.438 1 97.88 252 VAL A C 1
ATOM 1949 O O . VAL A 1 252 ? 4.25 -24.609 -21.266 1 97.88 252 VAL A O 1
ATOM 1952 N N . GLY A 1 253 ? 5.062 -23.875 -23.234 1 95 253 GLY A N 1
ATOM 1953 C CA . GLY A 1 253 ? 5.414 -22.562 -22.703 1 95 253 GLY A CA 1
ATOM 1954 C C . GLY A 1 253 ? 6.598 -22.625 -21.75 1 95 253 GLY A C 1
ATOM 1955 O O . GLY A 1 253 ? 6.605 -21.938 -20.719 1 95 253 GLY A O 1
ATOM 1956 N N . GLY A 1 254 ? 7.562 -23.406 -22.016 1 93.06 254 GLY A N 1
ATOM 1957 C CA . GLY A 1 254 ? 8.625 -23.734 -21.062 1 93.06 254 GLY A CA 1
ATOM 1958 C C . GLY A 1 254 ? 9.75 -22.719 -21.062 1 93.06 254 GLY A C 1
ATOM 1959 O O . GLY A 1 254 ? 10.625 -22.766 -20.188 1 93.06 254 GLY A O 1
ATOM 1960 N N . GLY A 1 255 ? 9.742 -21.766 -22.016 1 89.56 255 GLY A N 1
ATOM 1961 C CA . GLY A 1 255 ? 10.789 -20.75 -22.078 1 89.56 255 GLY A CA 1
ATOM 1962 C C . GLY A 1 255 ? 12.172 -21.344 -22.281 1 89.56 255 GLY A C 1
ATOM 1963 O O . GLY A 1 255 ? 12.375 -22.156 -23.188 1 89.56 255 GLY A O 1
ATOM 1964 N N . PRO A 1 256 ? 13.141 -20.938 -21.469 1 86.94 256 PRO A N 1
ATOM 1965 C CA . PRO A 1 256 ? 14.492 -21.469 -21.609 1 86.94 256 PRO A CA 1
ATOM 1966 C C . PRO A 1 256 ? 14.609 -22.906 -21.094 1 86.94 256 PRO A C 1
ATOM 1968 O O . PRO A 1 256 ? 15.656 -23.531 -21.266 1 86.94 256 PRO A O 1
ATOM 1971 N N . GLY A 1 257 ? 13.602 -23.391 -20.438 1 90.5 257 GLY A N 1
ATOM 1972 C CA . GLY A 1 257 ? 13.555 -24.797 -20.062 1 90.5 257 GLY A CA 1
ATOM 1973 C C . GLY A 1 257 ? 14.242 -25.094 -18.75 1 90.5 257 GLY A C 1
ATOM 1974 O O . GLY A 1 257 ? 14.781 -26.172 -18.547 1 90.5 257 GLY A O 1
ATOM 1975 N N . HIS A 1 258 ? 14.242 -24.156 -17.828 1 88.5 258 HIS A N 1
ATOM 1976 C CA . HIS A 1 258 ? 14.93 -24.312 -16.562 1 88.5 258 HIS A CA 1
ATOM 1977 C C . HIS A 1 258 ? 14.352 -25.484 -15.766 1 88.5 258 HIS A C 1
ATOM 1979 O O . HIS A 1 258 ? 15.094 -26.281 -15.188 1 88.5 258 HIS A O 1
ATOM 1985 N N . ILE A 1 259 ? 13.062 -25.594 -15.742 1 93.31 259 ILE A N 1
ATOM 1986 C CA . ILE A 1 259 ? 12.406 -26.656 -14.984 1 93.31 259 ILE A CA 1
ATOM 1987 C C . ILE A 1 259 ? 12.672 -28 -15.641 1 93.31 259 ILE A C 1
ATOM 1989 O O . ILE A 1 259 ? 13 -28.984 -14.961 1 93.31 259 ILE A O 1
ATOM 1993 N N . SER A 1 260 ? 12.586 -28.047 -16.953 1 95.44 260 SER A N 1
ATOM 1994 C CA . SER A 1 260 ? 12.852 -29.266 -17.703 1 95.44 260 SER A CA 1
ATOM 1995 C C . SER A 1 260 ? 14.281 -29.75 -17.484 1 95.44 260 SER A C 1
ATOM 1997 O O . SER A 1 260 ? 14.516 -30.953 -17.312 1 95.44 260 SER A O 1
ATOM 1999 N N . LEU A 1 261 ? 15.148 -28.812 -17.484 1 93.38 261 LEU A N 1
ATOM 2000 C CA . LEU A 1 261 ? 16.547 -29.156 -17.266 1 93.38 261 LEU A CA 1
ATOM 2001 C C . LEU A 1 261 ? 16.75 -29.75 -15.875 1 93.38 261 LEU A C 1
ATOM 2003 O O . LEU A 1 261 ? 17.438 -30.75 -15.711 1 93.38 261 LEU A O 1
ATOM 2007 N N . GLU A 1 262 ? 16.172 -29.125 -14.891 1 93.25 262 GLU A N 1
ATOM 2008 C CA . GLU A 1 262 ? 16.297 -29.609 -13.516 1 93.25 262 GLU A CA 1
ATOM 2009 C C . GLU A 1 262 ? 15.703 -31 -13.367 1 93.25 262 GLU A C 1
ATOM 2011 O O . GLU A 1 262 ? 16.297 -31.875 -12.727 1 93.25 262 GLU A O 1
ATOM 2016 N N . LEU A 1 263 ? 14.562 -31.25 -13.914 1 96.44 263 LEU A N 1
ATOM 2017 C CA . LEU A 1 263 ? 13.922 -32.562 -13.852 1 96.44 263 LEU A CA 1
ATOM 2018 C C . LEU A 1 263 ? 14.75 -33.594 -14.586 1 96.44 263 LEU A C 1
ATOM 2020 O O . LEU A 1 263 ? 14.898 -34.719 -14.102 1 96.44 263 LEU A O 1
ATOM 2024 N N . ALA A 1 264 ? 15.273 -33.25 -15.734 1 95.75 264 ALA A N 1
ATOM 2025 C CA . ALA A 1 264 ? 16.078 -34.188 -16.516 1 95.75 264 ALA A CA 1
ATOM 2026 C C . ALA A 1 264 ? 17.328 -34.594 -15.742 1 95.75 264 ALA A C 1
ATOM 2028 O O . ALA A 1 264 ? 17.781 -35.75 -15.844 1 95.75 264 ALA A O 1
ATOM 2029 N N . LYS A 1 265 ? 17.875 -33.656 -15.039 1 94.25 265 LYS A N 1
ATOM 2030 C CA . LYS A 1 265 ? 19.062 -33.938 -14.25 1 94.25 265 LYS A CA 1
ATOM 2031 C C . LYS A 1 265 ? 18.75 -34.938 -13.125 1 94.25 265 LYS A C 1
ATOM 2033 O O . LYS A 1 265 ? 19.547 -35.844 -12.852 1 94.25 265 LYS A O 1
ATOM 2038 N N . HIS A 1 266 ? 17.672 -34.844 -12.5 1 95.31 266 HIS A N 1
ATOM 2039 C CA . HIS A 1 266 ? 17.312 -35.625 -11.336 1 95.31 266 HIS A CA 1
ATOM 2040 C C . HIS A 1 266 ? 16.719 -37 -11.75 1 95.31 266 HIS A C 1
ATOM 2042 O O . HIS A 1 266 ? 16.828 -37.969 -11.016 1 95.31 266 HIS A O 1
ATOM 2048 N N . PHE A 1 267 ? 16.094 -36.969 -12.93 1 96.94 267 PHE A N 1
ATOM 2049 C CA . PHE A 1 267 ? 15.383 -38.188 -13.352 1 96.94 267 PHE A CA 1
ATOM 2050 C C . PHE A 1 267 ? 15.82 -38.594 -14.758 1 96.94 267 PHE A C 1
ATOM 2052 O O . PHE A 1 267 ? 15.195 -38.188 -15.742 1 96.94 267 PHE A O 1
ATOM 2059 N N . PRO A 1 268 ? 16.703 -39.531 -14.891 1 94.69 268 PRO A N 1
ATOM 2060 C CA . PRO A 1 268 ? 17.328 -39.875 -16.172 1 94.69 268 PRO A CA 1
ATOM 2061 C C . PRO A 1 268 ? 16.344 -40.531 -17.141 1 94.69 268 PRO A C 1
ATOM 2063 O O . PRO A 1 268 ? 16.625 -40.625 -18.344 1 94.69 268 PRO A O 1
ATOM 2066 N N . HIS A 1 269 ? 15.281 -41.031 -16.656 1 95.56 269 HIS A N 1
ATOM 2067 C CA . HIS A 1 269 ? 14.328 -41.719 -17.516 1 95.56 269 HIS A CA 1
ATOM 2068 C C . HIS A 1 269 ? 13.391 -40.75 -18.203 1 95.56 269 HIS A C 1
ATOM 2070 O O . HIS A 1 269 ? 12.609 -41.125 -19.078 1 95.56 269 HIS A O 1
ATOM 2076 N N . LEU A 1 270 ? 13.422 -39.438 -17.875 1 97.81 270 LEU A N 1
ATOM 2077 C CA . LEU A 1 270 ? 12.547 -38.438 -18.453 1 97.81 270 LEU A CA 1
ATOM 2078 C C . LEU A 1 270 ? 13.234 -37.719 -19.625 1 97.81 270 LEU A C 1
ATOM 2080 O O . LEU A 1 270 ? 14.438 -37.438 -19.562 1 97.81 270 LEU A O 1
ATOM 2084 N N . SER A 1 271 ? 12.594 -37.531 -20.688 1 97.5 271 SER A N 1
ATOM 2085 C CA . SER A 1 271 ? 13.016 -36.688 -21.797 1 97.5 271 SER A CA 1
ATOM 2086 C C . SER A 1 271 ? 12.023 -35.562 -22.031 1 97.5 271 SER A C 1
ATOM 2088 O O . SER A 1 271 ? 10.844 -35.656 -21.688 1 97.5 271 SER A O 1
ATOM 2090 N N . PHE A 1 272 ? 12.523 -34.438 -22.609 1 97.69 272 PHE A N 1
ATOM 2091 C CA . PHE A 1 272 ? 11.688 -33.25 -22.672 1 97.69 272 PHE A CA 1
ATOM 2092 C C . PHE A 1 272 ? 11.734 -32.625 -24.062 1 97.69 272 PHE A C 1
ATOM 2094 O O . PHE A 1 272 ? 12.789 -32.625 -24.719 1 97.69 272 PHE A O 1
ATOM 2101 N N . ILE A 1 273 ? 10.664 -32.188 -24.562 1 97.06 273 ILE A N 1
ATOM 2102 C CA . ILE A 1 273 ? 10.555 -31.203 -25.625 1 97.06 273 ILE A CA 1
ATOM 2103 C C . ILE A 1 273 ? 10 -29.906 -25.047 1 97.06 273 ILE A C 1
ATOM 2105 O O . ILE A 1 273 ? 8.852 -29.844 -24.609 1 97.06 273 ILE A O 1
ATOM 2109 N N . VAL A 1 274 ? 10.805 -28.844 -25.047 1 96.88 274 VAL A N 1
ATOM 2110 C CA . VAL A 1 274 ? 10.398 -27.531 -24.516 1 96.88 274 VAL A CA 1
ATOM 2111 C C . VAL A 1 274 ? 9.836 -26.672 -25.641 1 96.88 274 VAL A C 1
ATOM 2113 O O . VAL A 1 274 ? 10.539 -26.359 -26.609 1 96.88 274 VAL A O 1
ATOM 2116 N N . GLN A 1 275 ? 8.586 -26.344 -25.531 1 96.88 275 GLN A N 1
ATOM 2117 C CA . GLN A 1 275 ? 7.887 -25.562 -26.547 1 96.88 275 GLN A CA 1
ATOM 2118 C C . GLN A 1 275 ? 7.68 -24.109 -26.078 1 96.88 275 GLN A C 1
ATOM 2120 O O . GLN A 1 275 ? 7.297 -23.875 -24.938 1 96.88 275 GLN A O 1
ATOM 2125 N N . ASP A 1 276 ? 7.906 -23.156 -26.938 1 94.38 276 ASP A N 1
ATOM 2126 C CA . ASP A 1 276 ? 7.598 -21.75 -26.719 1 94.38 276 ASP A CA 1
ATOM 2127 C C . ASP A 1 276 ? 7.512 -20.984 -28.047 1 94.38 276 ASP A C 1
ATOM 2129 O O . ASP A 1 276 ? 7.773 -21.562 -29.109 1 94.38 276 ASP A O 1
ATOM 2133 N N . LEU A 1 277 ? 7.051 -19.719 -27.938 1 90 277 LEU A N 1
ATOM 2134 C CA . LEU A 1 277 ? 6.898 -18.891 -29.125 1 90 277 LEU A CA 1
ATOM 2135 C C . LEU A 1 277 ? 8.25 -18.625 -29.781 1 90 277 LEU A C 1
ATOM 2137 O O . LEU A 1 277 ? 8.328 -18.406 -30.984 1 90 277 LEU A O 1
ATOM 2141 N N . GLU A 1 278 ? 9.273 -18.562 -28.953 1 85.62 278 GLU A N 1
ATOM 2142 C CA . GLU A 1 278 ? 10.641 -18.391 -29.422 1 85.62 278 GLU A CA 1
ATOM 2143 C C . GLU A 1 278 ? 11.5 -19.609 -29.047 1 85.62 278 GLU A C 1
ATOM 2145 O O . GLU A 1 278 ? 11.156 -20.359 -28.141 1 85.62 278 GLU A O 1
ATOM 2150 N N . ILE A 1 279 ? 12.484 -19.797 -29.75 1 81.25 279 ILE A N 1
ATOM 2151 C CA . ILE A 1 279 ? 13.414 -20.875 -29.438 1 81.25 279 ILE A CA 1
ATOM 2152 C C . ILE A 1 279 ? 14.562 -20.328 -28.594 1 81.25 279 ILE A C 1
ATOM 2154 O O . ILE A 1 279 ? 15.227 -19.359 -28.984 1 81.25 279 ILE A O 1
ATOM 2158 N N . PHE A 1 280 ? 14.617 -21 -27.516 1 79.38 280 PHE A N 1
ATOM 2159 C CA . PHE A 1 280 ? 15.758 -20.703 -26.656 1 79.38 280 PHE A CA 1
ATOM 2160 C C . PHE A 1 280 ? 16.859 -21.719 -26.844 1 79.38 280 PHE A C 1
ATOM 2162 O O . PHE A 1 280 ? 16.625 -22.828 -27.328 1 79.38 280 PHE A O 1
ATOM 2169 N N . SER A 1 281 ? 18.078 -21.344 -26.766 1 75.75 281 SER A N 1
ATOM 2170 C CA . SER A 1 281 ? 19.203 -22.25 -26.906 1 75.75 281 SER A CA 1
ATOM 2171 C C . SER A 1 281 ? 20.203 -22.094 -25.75 1 75.75 281 SER A C 1
ATOM 2173 O O . SER A 1 281 ? 21.344 -21.688 -25.969 1 75.75 281 SER A O 1
ATOM 2175 N N . PRO A 1 282 ? 19.656 -22.531 -24.719 1 79.12 282 PRO A N 1
ATOM 2176 C CA . PRO A 1 282 ? 20.609 -22.453 -23.609 1 79.12 282 PRO A CA 1
ATOM 2177 C C . PRO A 1 282 ? 21.703 -23.531 -23.703 1 79.12 282 PRO A C 1
ATOM 2179 O O . PRO A 1 282 ? 21.594 -24.453 -24.516 1 79.12 282 PRO A O 1
ATOM 2182 N N . ASP A 1 283 ? 22.734 -23.391 -22.891 1 80.69 283 ASP A N 1
ATOM 2183 C CA . ASP A 1 283 ? 23.75 -24.422 -22.75 1 80.69 283 ASP A CA 1
ATOM 2184 C C . ASP A 1 283 ? 23.203 -25.656 -22.047 1 80.69 283 ASP A C 1
ATOM 2186 O O . ASP A 1 283 ? 22.828 -25.578 -20.859 1 80.69 283 ASP A O 1
ATOM 2190 N N . ILE A 1 284 ? 23.109 -26.719 -22.766 1 85.56 284 ILE A N 1
ATOM 2191 C CA . ILE A 1 284 ? 22.594 -27.953 -22.188 1 85.56 284 ILE A CA 1
ATOM 2192 C C . ILE A 1 284 ? 23.766 -28.812 -21.703 1 85.56 284 ILE A C 1
ATOM 2194 O O . ILE A 1 284 ? 24.656 -29.156 -22.484 1 85.56 284 ILE A O 1
ATOM 2198 N N . PRO A 1 285 ? 23.766 -29.125 -20.516 1 87.94 285 PRO A N 1
ATOM 2199 C CA . PRO A 1 285 ? 24.844 -29.969 -20 1 87.94 285 PRO A CA 1
ATOM 2200 C C . PRO A 1 285 ? 24.922 -31.328 -20.703 1 87.94 285 PRO A C 1
ATOM 2202 O O . PRO A 1 285 ? 23.891 -31.906 -21.047 1 87.94 285 PRO A O 1
ATOM 2205 N N . ASP A 1 286 ? 26.062 -31.938 -20.734 1 86.75 286 ASP A N 1
ATOM 2206 C CA . ASP A 1 286 ? 26.312 -33.219 -21.406 1 86.75 286 ASP A CA 1
ATOM 2207 C C . ASP A 1 286 ? 25.516 -34.344 -20.766 1 86.75 286 ASP A C 1
ATOM 2209 O O . ASP A 1 286 ? 25.094 -35.281 -21.453 1 86.75 286 ASP A O 1
ATOM 2213 N N . GLU A 1 287 ? 25.344 -34.156 -19.531 1 88.5 287 GLU A N 1
ATOM 2214 C CA . GLU A 1 287 ? 24.656 -35.219 -18.797 1 88.5 287 GLU A CA 1
ATOM 2215 C C . GLU A 1 287 ? 23.203 -35.344 -19.234 1 88.5 287 GLU A C 1
ATOM 2217 O O . GLU A 1 287 ? 22.594 -36.406 -19.078 1 88.5 287 GLU A O 1
ATOM 2222 N N . VAL A 1 288 ? 22.609 -34.312 -19.688 1 90.44 288 VAL A N 1
ATOM 2223 C CA . VAL A 1 288 ? 21.219 -34.312 -20.141 1 90.44 288 VAL A CA 1
ATOM 2224 C C . VAL A 1 288 ? 21.156 -34.531 -21.641 1 90.44 288 VAL A C 1
ATOM 2226 O O . VAL A 1 288 ? 20.266 -35.219 -22.141 1 90.44 288 VAL A O 1
ATOM 2229 N N . GLY A 1 289 ? 22.156 -34.062 -22.328 1 79.25 289 GLY A N 1
ATOM 2230 C CA . GLY A 1 289 ? 22.406 -34.281 -23.734 1 79.25 289 GLY A CA 1
ATOM 2231 C C . GLY A 1 289 ? 21.156 -34.156 -24.594 1 79.25 289 GLY A C 1
ATOM 2232 O O . GLY A 1 289 ? 20.531 -33.094 -24.625 1 79.25 289 GLY A O 1
ATOM 2233 N N . ASP A 1 290 ? 20.844 -35.375 -25.141 1 88.5 290 ASP A N 1
ATOM 2234 C CA . ASP A 1 290 ? 19.828 -35.406 -26.188 1 88.5 290 ASP A CA 1
ATOM 2235 C C . ASP A 1 290 ? 18.422 -35.562 -25.594 1 88.5 290 ASP A C 1
ATOM 2237 O O . ASP A 1 290 ? 17.438 -35.625 -26.344 1 88.5 290 ASP A O 1
ATOM 2241 N N . ARG A 1 291 ? 18.344 -35.438 -24.281 1 95.38 291 ARG A N 1
ATOM 2242 C CA . ARG A 1 291 ? 17.047 -35.719 -23.641 1 95.38 291 ARG A CA 1
ATOM 2243 C C . ARG A 1 291 ? 16.219 -34.438 -23.562 1 95.38 291 ARG A C 1
ATOM 2245 O O . ARG A 1 291 ? 15.055 -34.469 -23.156 1 95.38 291 ARG A O 1
ATOM 2252 N N . ILE A 1 292 ? 16.797 -33.25 -23.953 1 95.38 292 ILE A N 1
ATOM 2253 C CA . ILE A 1 292 ? 16.031 -32.031 -24 1 95.38 292 ILE A CA 1
ATOM 2254 C C . ILE A 1 292 ? 16.094 -31.422 -25.406 1 95.38 292 ILE A C 1
ATOM 2256 O O . ILE A 1 292 ? 17.188 -31.234 -25.953 1 95.38 292 ILE A O 1
ATOM 2260 N N . LYS A 1 293 ? 15.062 -31.219 -25.984 1 94.06 293 LYS A N 1
ATOM 2261 C CA . LYS A 1 293 ? 14.938 -30.562 -27.281 1 94.06 293 LYS A CA 1
ATOM 2262 C C . LYS A 1 293 ? 14.039 -29.328 -27.188 1 94.06 293 LYS A C 1
ATOM 2264 O O . LYS A 1 293 ? 13.117 -29.281 -26.375 1 94.06 293 LYS A O 1
ATOM 2269 N N . TYR A 1 294 ? 14.32 -28.391 -28 1 94.69 294 TYR A N 1
ATOM 2270 C CA . TYR A 1 294 ? 13.531 -27.172 -28.047 1 94.69 294 TYR A CA 1
ATOM 2271 C C . TYR A 1 294 ? 12.742 -27.094 -29.359 1 94.69 294 TYR A C 1
ATOM 2273 O O . TYR A 1 294 ? 13.227 -27.516 -30.406 1 94.69 294 TYR A O 1
ATOM 2281 N N . MET A 1 295 ? 11.57 -26.609 -29.281 1 95.19 295 MET A N 1
ATOM 2282 C CA . MET A 1 295 ? 10.703 -26.516 -30.453 1 95.19 295 MET A CA 1
ATOM 2283 C C . MET A 1 295 ? 9.859 -25.234 -30.406 1 95.19 295 MET A C 1
ATOM 2285 O O . MET A 1 295 ? 9.25 -24.938 -29.391 1 95.19 295 MET A O 1
ATOM 2289 N N . LYS A 1 296 ? 9.867 -24.5 -31.516 1 95.88 296 LYS A N 1
ATOM 2290 C CA . LYS A 1 296 ? 8.961 -23.359 -31.641 1 95.88 296 LYS A CA 1
ATOM 2291 C C . LYS A 1 296 ? 7.512 -23.828 -31.766 1 95.88 296 LYS A C 1
ATOM 2293 O O . LYS A 1 296 ? 7.191 -24.688 -32.594 1 95.88 296 LYS A O 1
ATOM 2298 N N . HIS A 1 297 ? 6.652 -23.312 -30.922 1 96.62 297 HIS A N 1
ATOM 2299 C CA . HIS A 1 297 ? 5.246 -23.703 -30.922 1 96.62 297 HIS A CA 1
ATOM 2300 C C . HIS A 1 297 ? 4.379 -22.672 -30.234 1 96.62 297 HIS A C 1
ATOM 2302 O O . HIS A 1 297 ? 4.762 -22.141 -29.188 1 96.62 297 HIS A O 1
ATOM 2308 N N . ASP A 1 298 ? 3.275 -22.312 -30.875 1 96.5 298 ASP A N 1
ATOM 2309 C CA . ASP A 1 298 ? 2.219 -21.516 -30.266 1 96.5 298 ASP A CA 1
ATOM 2310 C C . ASP A 1 298 ? 1.198 -22.391 -29.547 1 96.5 298 ASP A C 1
ATOM 2312 O O . ASP A 1 298 ? 0.53 -23.219 -30.188 1 96.5 298 ASP A O 1
ATOM 2316 N N . MET A 1 299 ? 1.039 -22.203 -28.266 1 97 299 MET A N 1
ATOM 2317 C CA . MET A 1 299 ? 0.176 -23.062 -27.469 1 97 299 MET A CA 1
ATOM 2318 C C . MET A 1 299 ? -1.276 -22.953 -27.922 1 97 299 MET A C 1
ATOM 2320 O O . MET A 1 299 ? -2.109 -23.781 -27.578 1 97 299 MET A O 1
ATOM 2324 N N . PHE A 1 300 ? -1.624 -21.938 -28.688 1 97.38 300 PHE A N 1
ATOM 2325 C CA . PHE A 1 300 ? -2.973 -21.75 -29.219 1 97.38 300 PHE A CA 1
ATOM 2326 C C . PHE A 1 300 ? -3.133 -22.469 -30.547 1 97.38 300 PHE A C 1
ATOM 2328 O O . PHE A 1 300 ? -4.238 -22.531 -31.094 1 97.38 300 PHE A O 1
ATOM 2335 N N . ALA A 1 301 ? -2.115 -22.984 -31.094 1 97.62 301 ALA A N 1
ATOM 2336 C CA . ALA A 1 301 ? -2.158 -23.828 -32.281 1 97.62 301 ALA A CA 1
ATOM 2337 C C . ALA A 1 301 ? -2.299 -25.297 -31.906 1 97.62 301 ALA A C 1
ATOM 2339 O O . ALA A 1 301 ? -1.935 -25.703 -30.812 1 97.62 301 ALA A O 1
ATOM 2340 N N . PRO A 1 302 ? -2.789 -26.094 -32.844 1 97.69 302 PRO A N 1
ATOM 2341 C CA . PRO A 1 302 ? -2.891 -27.531 -32.531 1 97.69 302 PRO A CA 1
ATOM 2342 C C . PRO A 1 302 ? -1.543 -28.156 -32.188 1 97.69 302 PRO A C 1
ATOM 2344 O O . PRO A 1 302 ? -0.535 -27.875 -32.844 1 97.69 302 PRO A O 1
ATOM 2347 N N . GLN A 1 303 ? -1.572 -28.922 -31.141 1 98.12 303 GLN A N 1
ATOM 2348 C CA . GLN A 1 303 ? -0.368 -29.625 -30.719 1 98.12 303 GLN A CA 1
ATOM 2349 C C . GLN A 1 303 ? 0.077 -30.625 -31.781 1 98.12 303 GLN A C 1
ATOM 2351 O O . GLN A 1 303 ? -0.755 -31.297 -32.406 1 98.12 303 GLN A O 1
ATOM 2356 N N . THR A 1 304 ? 1.413 -30.734 -32 1 96.94 304 THR A N 1
ATOM 2357 C CA . THR A 1 304 ? 1.907 -31.547 -33.125 1 96.94 304 THR A CA 1
ATOM 2358 C C . THR A 1 304 ? 2.76 -32.719 -32.594 1 96.94 304 THR A C 1
ATOM 2360 O O . THR A 1 304 ? 3.182 -33.562 -33.375 1 96.94 304 THR A O 1
ATOM 2363 N N . ILE A 1 305 ? 3.027 -32.75 -31.312 1 97.88 305 ILE A N 1
ATOM 2364 C CA . ILE A 1 305 ? 3.9 -33.75 -30.734 1 97.88 305 ILE A CA 1
ATOM 2365 C C . ILE A 1 305 ? 3.09 -34.688 -29.828 1 97.88 305 ILE A C 1
ATOM 2367 O O . ILE A 1 305 ? 2.367 -34.219 -28.938 1 97.88 305 ILE A O 1
ATOM 2371 N N . HIS A 1 306 ? 3.211 -35.969 -30.094 1 97.5 306 HIS A N 1
ATOM 2372 C CA . HIS A 1 306 ? 2.66 -36.969 -29.172 1 97.5 306 HIS A CA 1
ATOM 2373 C C . HIS A 1 306 ? 3.59 -37.156 -27.984 1 97.5 306 HIS A C 1
ATOM 2375 O O . HIS A 1 306 ? 4.805 -37.312 -28.156 1 97.5 306 HIS A O 1
ATOM 2381 N N . ALA A 1 307 ? 3.031 -37.188 -26.781 1 98.12 307 ALA A N 1
ATOM 2382 C CA . ALA A 1 307 ? 3.781 -37.406 -25.547 1 98.12 307 ALA A CA 1
ATOM 2383 C C . ALA A 1 307 ? 2.9 -38.062 -24.484 1 98.12 307 ALA A C 1
ATOM 2385 O O . ALA A 1 307 ? 1.671 -38.031 -24.578 1 98.12 307 ALA A O 1
ATOM 2386 N N . GLU A 1 308 ? 3.535 -38.656 -23.516 1 98.19 308 GLU A N 1
ATOM 2387 C CA . GLU A 1 308 ? 2.812 -39.281 -22.406 1 98.19 308 GLU A CA 1
ATOM 2388 C C . GLU A 1 308 ? 2.369 -38.25 -21.391 1 98.19 308 GLU A C 1
ATOM 2390 O O . GLU A 1 308 ? 1.407 -38.469 -20.656 1 98.19 308 GLU A O 1
ATOM 2395 N N . VAL A 1 309 ? 3.09 -37.125 -21.359 1 98.69 309 VAL A N 1
ATOM 2396 C CA . VAL A 1 309 ? 2.803 -36.062 -20.375 1 98.69 309 VAL A CA 1
ATOM 2397 C C . VAL A 1 309 ? 2.922 -34.688 -21.031 1 98.69 309 VAL A C 1
ATOM 2399 O O . VAL A 1 309 ? 3.879 -34.438 -21.766 1 98.69 309 VAL A O 1
ATOM 2402 N N . TYR A 1 310 ? 1.986 -33.906 -20.828 1 98.81 310 TYR A N 1
ATOM 2403 C CA . TYR A 1 310 ? 2.074 -32.469 -21.094 1 98.81 310 TYR A CA 1
ATOM 2404 C C . TYR A 1 310 ? 2.135 -31.688 -19.797 1 98.81 310 TYR A C 1
ATOM 2406 O O . TYR A 1 310 ? 1.34 -31.922 -18.875 1 98.81 310 TYR A O 1
ATOM 2414 N N . PHE A 1 311 ? 3.098 -30.781 -19.703 1 98.62 311 PHE A N 1
ATOM 2415 C CA . PHE A 1 311 ? 3.379 -30.062 -18.484 1 98.62 311 PHE A CA 1
ATOM 2416 C C . PHE A 1 311 ? 3.219 -28.562 -18.688 1 98.62 311 PHE A C 1
ATOM 2418 O O . PHE A 1 311 ? 3.723 -28 -19.656 1 98.62 311 PHE A O 1
ATOM 2425 N N . PHE A 1 312 ? 2.428 -27.906 -17.844 1 98.31 312 PHE A N 1
ATOM 2426 C CA . PHE A 1 312 ? 2.256 -26.469 -17.797 1 98.31 312 PHE A CA 1
ATOM 2427 C C . PHE A 1 312 ? 2.66 -25.922 -16.422 1 98.31 312 PHE A C 1
ATOM 2429 O O . PHE A 1 312 ? 2.109 -26.328 -15.398 1 98.31 312 PHE A O 1
ATOM 2436 N N . ARG A 1 313 ? 3.611 -25.031 -16.391 1 96.62 313 ARG A N 1
ATOM 2437 C CA . ARG A 1 313 ? 3.959 -24.359 -15.141 1 96.62 313 ARG A CA 1
ATOM 2438 C C . ARG A 1 313 ? 3.76 -22.859 -15.25 1 96.62 313 ARG A C 1
ATOM 2440 O O . ARG A 1 313 ? 4.496 -22.172 -15.969 1 96.62 313 ARG A O 1
ATOM 2447 N N . TRP A 1 314 ? 2.754 -22.391 -14.43 1 94.31 314 TRP A N 1
ATOM 2448 C CA . TRP A 1 314 ? 2.502 -20.969 -14.312 1 94.31 314 TRP A CA 1
ATOM 2449 C C . TRP A 1 314 ? 2.188 -20.344 -15.672 1 94.31 314 TRP A C 1
ATOM 2451 O O . TRP A 1 314 ? 2.748 -19.312 -16.047 1 94.31 314 TRP A O 1
ATOM 2461 N N . ILE A 1 315 ? 1.333 -20.984 -16.422 1 95.62 315 ILE A N 1
ATOM 2462 C CA . ILE A 1 315 ? 0.949 -20.594 -17.766 1 95.62 315 ILE A CA 1
ATOM 2463 C C . ILE A 1 315 ? -0.547 -20.297 -17.812 1 95.62 315 ILE A C 1
ATOM 2465 O O . ILE A 1 315 ? -0.957 -19.219 -18.25 1 95.62 315 ILE A O 1
ATOM 2469 N N . LEU A 1 316 ? -1.323 -21.234 -17.297 1 97.69 316 LEU A N 1
ATOM 2470 C CA . LEU A 1 316 ? -2.768 -21.156 -17.484 1 97.69 316 LEU A CA 1
ATOM 2471 C C . LEU A 1 316 ? -3.352 -20 -16.688 1 97.69 316 LEU A C 1
ATOM 2473 O O . LEU A 1 316 ? -4.352 -19.406 -17.094 1 97.69 316 LEU A O 1
ATOM 2477 N N . HIS A 1 317 ? -2.73 -19.625 -15.578 1 96.25 317 HIS A N 1
ATOM 2478 C CA . HIS A 1 317 ? -3.23 -18.531 -14.766 1 96.25 317 HIS A CA 1
ATOM 2479 C C . HIS A 1 317 ? -3.145 -17.203 -15.516 1 96.25 317 HIS A C 1
ATOM 2481 O O . HIS A 1 317 ? -3.803 -16.234 -15.148 1 96.25 317 HIS A O 1
ATOM 2487 N N . ASN A 1 318 ? -2.412 -17.125 -16.594 1 96.31 318 ASN A N 1
ATOM 2488 C CA . ASN A 1 318 ? -2.275 -15.914 -17.406 1 96.31 318 ASN A CA 1
ATOM 2489 C C . ASN A 1 318 ? -3.514 -15.664 -18.25 1 96.31 318 ASN A C 1
ATOM 2491 O O . ASN A 1 318 ? -3.662 -14.602 -18.859 1 96.31 318 ASN A O 1
ATOM 2495 N N . TRP A 1 319 ? -4.387 -16.641 -18.266 1 97.75 319 TRP A N 1
ATOM 2496 C CA . TRP A 1 319 ? -5.457 -16.594 -19.25 1 97.75 319 TRP A CA 1
ATOM 2497 C C . TRP A 1 319 ? -6.82 -16.781 -18.594 1 97.75 319 TRP A C 1
ATOM 2499 O O . TRP A 1 319 ? -6.938 -17.469 -17.578 1 97.75 319 TRP A O 1
ATOM 2509 N N . SER A 1 320 ? -7.824 -16.172 -19.25 1 97.69 320 SER A N 1
ATOM 2510 C CA . SER A 1 320 ? -9.211 -16.406 -18.844 1 97.69 320 SER A CA 1
ATOM 2511 C C . SER A 1 320 ? -9.648 -17.828 -19.141 1 97.69 320 SER A C 1
ATOM 2513 O O . SER A 1 320 ? -8.93 -18.578 -19.812 1 97.69 320 SER A O 1
ATOM 2515 N N . ASP A 1 321 ? -10.805 -18.234 -18.641 1 97.94 321 ASP A N 1
ATOM 2516 C CA . ASP A 1 321 ? -11.312 -19.578 -18.875 1 97.94 321 ASP A CA 1
ATOM 2517 C C . ASP A 1 321 ? -11.484 -19.859 -20.359 1 97.94 321 ASP A C 1
ATOM 2519 O O . ASP A 1 321 ? -11.18 -20.953 -20.844 1 97.94 321 ASP A O 1
ATOM 2523 N N . LYS A 1 322 ? -11.922 -18.859 -21.062 1 98 322 LYS A N 1
ATOM 2524 C CA . LYS A 1 322 ? -12.109 -18.969 -22.5 1 98 322 LYS A CA 1
ATOM 2525 C C . LYS A 1 322 ? -10.82 -19.406 -23.203 1 98 322 LYS A C 1
ATOM 2527 O O . LYS A 1 322 ? -10.82 -20.344 -23.984 1 98 322 LYS A O 1
ATOM 2532 N N . TYR A 1 323 ? -9.766 -18.812 -22.875 1 98.19 323 TYR A N 1
ATOM 2533 C CA . TYR A 1 323 ? -8.5 -19.062 -23.562 1 98.19 323 TYR A CA 1
ATOM 2534 C C . TYR A 1 323 ? -7.836 -20.328 -23 1 98.19 323 TYR A C 1
ATOM 2536 O O . TYR A 1 323 ? -7.133 -21.031 -23.734 1 98.19 323 TYR A O 1
ATOM 2544 N N . CYS A 1 324 ? -8.047 -20.625 -21.766 1 98.62 324 CYS A N 1
ATOM 2545 C CA . CYS A 1 324 ? -7.578 -21.891 -21.219 1 98.62 324 CYS A CA 1
ATOM 2546 C C . CYS A 1 324 ? -8.242 -23.062 -21.938 1 98.62 324 CYS A C 1
ATOM 2548 O O . CYS A 1 324 ? -7.59 -24.062 -22.234 1 98.62 324 CYS A O 1
ATOM 2550 N N . HIS A 1 325 ? -9.547 -22.938 -22.156 1 98.62 325 HIS A N 1
ATOM 2551 C CA . HIS A 1 325 ? -10.25 -23.969 -22.922 1 98.62 325 HIS A CA 1
ATOM 2552 C C . HIS A 1 325 ? -9.617 -24.156 -24.297 1 98.62 325 HIS A C 1
ATOM 2554 O O . HIS A 1 325 ? -9.438 -25.297 -24.75 1 98.62 325 HIS A O 1
ATOM 2560 N N . LEU A 1 326 ? -9.281 -23.062 -24.906 1 98.25 326 LEU A N 1
ATOM 2561 C CA . LEU A 1 326 ? -8.648 -23.125 -26.234 1 98.25 326 LEU A CA 1
ATOM 2562 C C . LEU A 1 326 ? -7.324 -23.875 -26.156 1 98.25 326 LEU A C 1
ATOM 2564 O O . LEU A 1 326 ? -7.07 -24.766 -26.969 1 98.25 326 LEU A O 1
ATOM 2568 N N . ILE A 1 327 ? -6.48 -23.531 -25.203 1 98.56 327 ILE A N 1
ATOM 2569 C CA . ILE A 1 327 ? -5.172 -24.156 -25.031 1 98.56 327 ILE A CA 1
ATOM 2570 C C . ILE A 1 327 ? -5.336 -25.656 -24.812 1 98.56 327 ILE A C 1
ATOM 2572 O O . ILE A 1 327 ? -4.66 -26.469 -25.469 1 98.56 327 ILE A O 1
ATOM 2576 N N . LEU A 1 328 ? -6.246 -26.031 -23.922 1 98.69 328 LEU A N 1
ATOM 2577 C CA . LEU A 1 328 ? -6.449 -27.438 -23.578 1 98.69 328 LEU A CA 1
ATOM 2578 C C . LEU A 1 328 ? -6.992 -28.203 -24.781 1 98.69 328 LEU A C 1
ATOM 2580 O O . LEU A 1 328 ? -6.57 -29.344 -25.031 1 98.69 328 LEU A O 1
ATOM 2584 N N . LYS A 1 329 ? -7.891 -27.625 -25.531 1 98.44 329 LYS A N 1
ATOM 2585 C CA . LYS A 1 329 ? -8.484 -28.281 -26.688 1 98.44 329 LYS A CA 1
ATOM 2586 C C . LYS A 1 329 ? -7.445 -28.516 -27.781 1 98.44 329 LYS A C 1
ATOM 2588 O O . LYS A 1 329 ? -7.547 -29.469 -28.547 1 98.44 329 LYS A O 1
ATOM 2593 N N . ARG A 1 330 ? -6.43 -27.672 -27.844 1 98.31 330 ARG A N 1
ATOM 2594 C CA . ARG A 1 330 ? -5.375 -27.797 -28.844 1 98.31 330 ARG A CA 1
ATOM 2595 C C . ARG A 1 330 ? -4.504 -29.016 -28.562 1 98.31 330 ARG A C 1
ATOM 2597 O O . ARG A 1 330 ? -3.771 -29.469 -29.438 1 98.31 330 ARG A O 1
ATOM 2604 N N . LEU A 1 331 ? -4.547 -29.609 -27.375 1 98.38 331 LEU A N 1
ATOM 2605 C CA . LEU A 1 331 ? -3.795 -30.812 -27.031 1 98.38 331 LEU A CA 1
ATOM 2606 C C . LEU A 1 331 ? -4.504 -32.062 -27.547 1 98.38 331 LEU A C 1
ATOM 2608 O O . LEU A 1 331 ? -3.875 -33.094 -27.734 1 98.38 331 LEU A O 1
ATOM 2612 N N . ILE A 1 332 ? -5.801 -32 -27.672 1 97.5 332 ILE A N 1
ATOM 2613 C CA . ILE A 1 332 ? -6.688 -33.156 -27.766 1 97.5 332 ILE A CA 1
ATOM 2614 C C . ILE A 1 332 ? -6.293 -34.031 -28.953 1 97.5 332 ILE A C 1
ATOM 2616 O O . ILE A 1 332 ? -6.242 -35.25 -28.844 1 97.5 332 ILE A O 1
ATOM 2620 N N . PRO A 1 333 ? -5.898 -33.438 -30.109 1 96.38 333 PRO A N 1
ATOM 2621 C CA . PRO A 1 333 ? -5.555 -34.281 -31.266 1 96.38 333 PRO A CA 1
ATOM 2622 C C . PRO A 1 333 ? -4.375 -35.188 -30.984 1 96.38 333 PRO A C 1
ATOM 2624 O O . PRO A 1 333 ? -4.215 -36.219 -31.672 1 96.38 333 PRO A O 1
ATOM 2627 N N . MET A 1 334 ? -3.559 -34.906 -29.969 1 97.75 334 MET A N 1
ATOM 2628 C CA . MET A 1 334 ? -2.346 -35.688 -29.719 1 97.75 334 MET A CA 1
ATOM 2629 C C . MET A 1 334 ? -2.492 -36.531 -28.453 1 97.75 334 MET A C 1
ATOM 2631 O O . MET A 1 334 ? -1.557 -37.219 -28.062 1 97.75 334 MET A O 1
ATOM 2635 N N . LEU A 1 335 ? -3.65 -36.469 -27.828 1 97.69 335 LEU A N 1
ATOM 2636 C CA . LEU A 1 335 ? -3.848 -37.188 -26.562 1 97.69 335 LEU A CA 1
ATOM 2637 C C . LEU A 1 335 ? -4.332 -38.625 -26.828 1 97.69 335 LEU A C 1
ATOM 2639 O O . LEU A 1 335 ? -5.137 -38.844 -27.719 1 97.69 335 LEU A O 1
ATOM 2643 N N . THR A 1 336 ? -3.775 -39.562 -26.125 1 97.12 336 THR A N 1
ATOM 2644 C CA . THR A 1 336 ? -4.246 -40.938 -26.031 1 97.12 336 THR A CA 1
ATOM 2645 C C . THR A 1 336 ? -4.637 -41.281 -24.609 1 97.12 336 THR A C 1
ATOM 2647 O O . THR A 1 336 ? -4.164 -40.656 -23.656 1 97.12 336 THR A O 1
ATOM 2650 N N . PRO A 1 337 ? -5.617 -42.188 -24.469 1 97.25 337 PRO A N 1
ATOM 2651 C CA . PRO A 1 337 ? -5.996 -42.562 -23.109 1 97.25 337 PRO A CA 1
ATOM 2652 C C . PRO A 1 337 ? -4.793 -42.844 -22.219 1 97.25 337 PRO A C 1
ATOM 2654 O O . PRO A 1 337 ? -3.896 -43.625 -22.609 1 97.25 337 PRO A O 1
ATOM 2657 N N . GLY A 1 338 ? -4.832 -42.25 -21.094 1 97.19 338 GLY A N 1
ATOM 2658 C CA . GLY A 1 338 ? -3.719 -42.406 -20.188 1 97.19 338 GLY A CA 1
ATOM 2659 C C . GLY A 1 338 ? -2.752 -41.25 -20.172 1 97.19 338 GLY A C 1
ATOM 2660 O O . GLY A 1 338 ? -1.952 -41.094 -19.25 1 97.19 338 GLY A O 1
ATOM 2661 N N . THR A 1 339 ? -2.83 -40.406 -21.203 1 98.38 339 THR A N 1
ATOM 2662 C CA . THR A 1 339 ? -1.977 -39.219 -21.234 1 98.38 339 THR A CA 1
ATOM 2663 C C . THR A 1 339 ? -2.225 -38.344 -20.016 1 98.38 339 THR A C 1
ATOM 2665 O O . THR A 1 339 ? -3.375 -38.094 -19.641 1 98.38 339 THR A O 1
ATOM 2668 N N . LYS A 1 340 ? -1.155 -37.844 -19.406 1 98.69 340 LYS A N 1
ATOM 2669 C CA . LYS A 1 340 ? -1.265 -37 -18.219 1 98.69 340 LYS A CA 1
ATOM 2670 C C . LYS A 1 340 ? -1.038 -35.531 -18.578 1 98.69 340 LYS A C 1
ATOM 2672 O O . LYS A 1 340 ? -0.166 -35.219 -19.391 1 98.69 340 LYS A O 1
ATOM 2677 N N . ILE A 1 341 ? -1.885 -34.75 -18.078 1 98.81 341 ILE A N 1
ATOM 2678 C CA . ILE A 1 341 ? -1.672 -33.281 -18.062 1 98.81 341 ILE A CA 1
ATOM 2679 C C . ILE A 1 341 ? -1.333 -32.844 -16.656 1 98.81 341 ILE A C 1
ATOM 2681 O O . ILE A 1 341 ? -2.18 -32.875 -15.758 1 98.81 341 ILE A O 1
ATOM 2685 N N . ILE A 1 342 ? -0.102 -32.406 -16.438 1 98.81 342 ILE A N 1
ATOM 2686 C CA . ILE A 1 342 ? 0.369 -31.938 -15.133 1 98.81 342 ILE A CA 1
ATOM 2687 C C . ILE A 1 342 ? 0.516 -30.422 -15.148 1 98.81 342 ILE A C 1
ATOM 2689 O O . ILE A 1 342 ? 1.213 -29.859 -16 1 98.81 342 ILE A O 1
ATOM 2693 N N . ILE A 1 343 ? -0.145 -29.797 -14.211 1 98.69 343 ILE A N 1
ATOM 2694 C CA . ILE A 1 343 ? -0.009 -28.344 -14.117 1 98.69 343 ILE A CA 1
ATOM 2695 C C . ILE A 1 343 ? 0.562 -27.969 -12.75 1 98.69 343 ILE A C 1
ATOM 2697 O O . ILE A 1 343 ? 0.303 -28.656 -11.758 1 98.69 343 ILE A O 1
ATOM 2701 N N . ASN A 1 344 ? 1.446 -27.016 -12.711 1 97.81 344 ASN A N 1
ATOM 2702 C CA . ASN A 1 344 ? 2.012 -26.391 -11.508 1 97.81 344 ASN A CA 1
ATOM 2703 C C . ASN A 1 344 ? 1.597 -24.938 -11.383 1 97.81 344 ASN A C 1
ATOM 2705 O O . ASN A 1 344 ? 2.287 -24.047 -11.883 1 97.81 344 ASN A O 1
ATOM 2709 N N . GLU A 1 345 ? 0.45 -24.734 -10.719 1 97.44 345 GLU A N 1
ATOM 2710 C CA . GLU A 1 345 ? -0.258 -23.469 -10.609 1 97.44 345 GLU A CA 1
ATOM 2711 C C . GLU A 1 345 ? -0.658 -23.172 -9.164 1 97.44 345 GLU A C 1
ATOM 2713 O O . GLU A 1 345 ? -0.638 -24.062 -8.32 1 97.44 345 GLU A O 1
ATOM 2718 N N . ILE A 1 346 ? -0.969 -21.922 -8.945 1 96.62 346 ILE A N 1
ATOM 2719 C CA . ILE A 1 346 ? -1.534 -21.594 -7.641 1 96.62 346 ILE A CA 1
ATOM 2720 C C . ILE A 1 346 ? -2.893 -22.281 -7.477 1 96.62 346 ILE A C 1
ATOM 2722 O O . ILE A 1 346 ? -3.707 -22.281 -8.406 1 96.62 346 ILE A O 1
ATOM 2726 N N . CYS A 1 347 ? -3.098 -22.953 -6.453 1 96.38 347 CYS A N 1
ATOM 2727 C CA . CYS A 1 347 ? -4.395 -23.453 -6 1 96.38 347 CYS A CA 1
ATOM 2728 C C . CYS A 1 347 ? -4.922 -22.609 -4.84 1 96.38 347 CYS A C 1
ATOM 2730 O O . CYS A 1 347 ? -4.496 -22.797 -3.695 1 96.38 347 CYS A O 1
ATOM 2732 N N . MET A 1 348 ? -5.801 -21.688 -5.137 1 95.44 348 MET A N 1
ATOM 2733 C CA . MET A 1 348 ? -6.266 -20.719 -4.145 1 95.44 348 MET A CA 1
ATOM 2734 C C . MET A 1 348 ? -6.906 -21.422 -2.953 1 95.44 348 MET A C 1
ATOM 2736 O O . MET A 1 348 ? -7.801 -22.25 -3.127 1 95.44 348 MET A O 1
ATOM 2740 N N . PRO A 1 349 ? -6.445 -21.125 -1.775 1 92.19 349 PRO A N 1
ATOM 2741 C CA . PRO A 1 349 ? -7.004 -21.766 -0.582 1 92.19 349 PRO A CA 1
ATOM 2742 C C . PRO A 1 349 ? -8.375 -21.203 -0.203 1 92.19 349 PRO A C 1
ATOM 2744 O O . PRO A 1 349 ? -8.711 -20.078 -0.567 1 92.19 349 PRO A O 1
ATOM 2747 N N . GLU A 1 350 ? -9.102 -22.047 0.499 1 89.5 350 GLU A N 1
ATOM 2748 C CA . GLU A 1 350 ? -10.273 -21.5 1.18 1 89.5 350 GLU A CA 1
ATOM 2749 C C . GLU A 1 350 ? -9.859 -20.469 2.242 1 89.5 350 GLU A C 1
ATOM 2751 O O . GLU A 1 350 ? -8.773 -20.562 2.809 1 89.5 350 GLU A O 1
ATOM 2756 N N . PRO A 1 351 ? -10.75 -19.5 2.473 1 89.38 351 PRO A N 1
ATOM 2757 C CA . PRO A 1 351 ? -10.398 -18.5 3.477 1 89.38 351 PRO A CA 1
ATOM 2758 C C . PRO A 1 351 ? -10.016 -19.109 4.82 1 89.38 351 PRO A C 1
ATOM 2760 O O . PRO A 1 351 ? -10.633 -20.078 5.254 1 89.38 351 PRO A O 1
ATOM 2763 N N . ARG A 1 352 ? -8.992 -18.734 5.484 1 87.69 352 ARG A N 1
ATOM 2764 C CA . ARG A 1 352 ? -8.555 -19.047 6.844 1 87.69 352 ARG A CA 1
ATOM 2765 C C . ARG A 1 352 ? -8.031 -20.469 6.941 1 87.69 352 ARG A C 1
ATOM 2767 O O . ARG A 1 352 ? -8.094 -21.094 8.008 1 87.69 352 ARG A O 1
ATOM 2774 N N . THR A 1 353 ? -7.539 -20.969 5.832 1 88.31 353 THR A N 1
ATOM 2775 C CA . THR A 1 353 ? -7 -22.312 5.855 1 88.31 353 THR A CA 1
ATOM 2776 C C . THR A 1 353 ? -5.477 -22.297 5.832 1 88.31 353 THR A C 1
ATOM 2778 O O . THR A 1 353 ? -4.828 -23.312 6.074 1 88.31 353 THR A O 1
ATOM 2781 N N . ILE A 1 354 ? -4.879 -21.188 5.531 1 89.25 354 ILE A N 1
ATOM 2782 C CA . ILE A 1 354 ? -3.438 -20.984 5.613 1 89.25 354 ILE A CA 1
ATOM 2783 C C . ILE A 1 354 ? -3.15 -19.703 6.418 1 89.25 354 ILE A C 1
ATOM 2785 O O . ILE A 1 354 ? -4.074 -19.031 6.871 1 89.25 354 ILE A O 1
ATOM 2789 N N . SER A 1 355 ? -1.805 -19.438 6.676 1 90.88 355 SER A N 1
ATOM 2790 C CA . SER A 1 355 ? -1.461 -18.234 7.41 1 90.88 355 SER A CA 1
ATOM 2791 C C . SER A 1 355 ? -2.057 -16.984 6.742 1 90.88 355 SER A C 1
ATOM 2793 O O . SER A 1 355 ? -2.121 -16.906 5.516 1 90.88 355 SER A O 1
ATOM 2795 N N . HIS A 1 356 ? -2.461 -16.031 7.574 1 92.12 356 HIS A N 1
ATOM 2796 C CA . HIS A 1 356 ? -3.201 -14.859 7.133 1 92.12 356 HIS A CA 1
ATOM 2797 C C . HIS A 1 356 ? -2.379 -14.023 6.152 1 92.12 356 HIS A C 1
ATOM 2799 O O . HIS A 1 356 ? -2.895 -13.578 5.129 1 92.12 356 HIS A O 1
ATOM 2805 N N . TRP A 1 357 ? -1.146 -13.781 6.414 1 90.06 357 TRP A N 1
ATOM 2806 C CA . TRP A 1 357 ? -0.335 -12.922 5.559 1 90.06 357 TRP A CA 1
ATOM 2807 C C . TRP A 1 357 ? -0.107 -13.57 4.195 1 90.06 357 TRP A C 1
ATOM 2809 O O . TRP A 1 357 ? -0.065 -12.875 3.176 1 90.06 357 TRP A O 1
ATOM 2819 N N . ARG A 1 358 ? 0.003 -14.875 4.082 1 89.44 358 ARG A N 1
ATOM 2820 C CA . ARG A 1 358 ? 0.141 -15.586 2.814 1 89.44 358 ARG A CA 1
ATOM 2821 C C . ARG A 1 358 ? -1.147 -15.516 2.004 1 89.44 358 ARG A C 1
ATOM 2823 O O . ARG A 1 358 ? -1.109 -15.375 0.779 1 89.44 358 ARG A O 1
ATOM 2830 N N . GLU A 1 359 ? -2.232 -15.727 2.738 1 91.62 359 GLU A N 1
ATOM 2831 C CA . GLU A 1 359 ? -3.512 -15.57 2.053 1 91.62 359 GLU A CA 1
ATOM 2832 C C . GLU A 1 359 ? -3.645 -14.188 1.431 1 91.62 359 GLU A C 1
ATOM 2834 O O . GLU A 1 359 ? -4.098 -14.047 0.293 1 91.62 359 GLU A O 1
ATOM 2839 N N . ARG A 1 360 ? -3.312 -13.172 2.186 1 91.12 360 ARG A N 1
ATOM 2840 C CA . ARG A 1 360 ? -3.357 -11.812 1.661 1 91.12 360 ARG A CA 1
ATOM 2841 C C . ARG A 1 360 ? -2.471 -11.672 0.429 1 91.12 360 ARG A C 1
ATOM 2843 O O . ARG A 1 360 ? -2.861 -11.039 -0.555 1 91.12 360 ARG A O 1
ATOM 2850 N N . TYR A 1 361 ? -1.357 -12.227 0.49 1 89.75 361 TYR A N 1
ATOM 2851 C CA . TYR A 1 361 ? -0.425 -12.219 -0.632 1 89.75 361 TYR A CA 1
ATOM 2852 C C . TYR A 1 361 ? -1.052 -12.852 -1.868 1 89.75 361 TYR A C 1
ATOM 2854 O O . TYR A 1 361 ? -1.048 -12.258 -2.947 1 89.75 361 TYR A O 1
ATOM 2862 N N . LEU A 1 362 ? -1.59 -14.023 -1.722 1 92.31 362 LEU A N 1
ATOM 2863 C CA . LEU A 1 362 ? -2.168 -14.766 -2.838 1 92.31 362 LEU A CA 1
ATOM 2864 C C . LEU A 1 362 ? -3.371 -14.023 -3.416 1 92.31 362 LEU A C 1
ATOM 2866 O O . LEU A 1 362 ? -3.543 -13.969 -4.637 1 92.31 362 LEU A O 1
ATOM 2870 N N . ARG A 1 363 ? -4.188 -13.477 -2.604 1 94.25 363 ARG A N 1
ATOM 2871 C CA . ARG A 1 363 ? -5.375 -12.773 -3.078 1 94.25 363 ARG A CA 1
ATOM 2872 C C . ARG A 1 363 ? -4.996 -11.461 -3.754 1 94.25 363 ARG A C 1
ATOM 2874 O O . ARG A 1 363 ? -5.66 -11.023 -4.699 1 94.25 363 ARG A O 1
ATOM 2881 N N . SER A 1 364 ? -3.949 -10.797 -3.252 1 94.06 364 SER A N 1
ATOM 2882 C CA . SER A 1 364 ? -3.414 -9.641 -3.953 1 94.06 364 SER A CA 1
ATOM 2883 C C . SER A 1 364 ? -2.898 -10.016 -5.34 1 94.06 364 SER A C 1
ATOM 2885 O O . SER A 1 364 ? -3.146 -9.305 -6.312 1 94.06 364 SER A O 1
ATOM 2887 N N . PHE A 1 365 ? -2.23 -11.102 -5.422 1 92.88 365 PHE A N 1
ATOM 2888 C CA . PHE A 1 365 ? -1.715 -11.594 -6.695 1 92.88 365 PHE A CA 1
ATOM 2889 C C . PHE A 1 365 ? -2.854 -11.898 -7.66 1 92.88 365 PHE A C 1
ATOM 2891 O O . PHE A 1 365 ? -2.74 -11.648 -8.859 1 92.88 365 PHE A O 1
ATOM 2898 N N . ASP A 1 366 ? -3.9 -12.461 -7.148 1 96.12 366 ASP A N 1
ATOM 2899 C CA . ASP A 1 366 ? -5.09 -12.734 -7.953 1 96.12 366 ASP A CA 1
ATOM 2900 C C . ASP A 1 366 ? -5.613 -11.453 -8.609 1 96.12 366 ASP A C 1
ATOM 2902 O O . ASP A 1 366 ? -5.977 -11.461 -9.781 1 96.12 366 ASP A O 1
ATOM 2906 N N . LEU A 1 367 ? -5.629 -10.359 -7.883 1 96.06 367 LEU A N 1
ATOM 2907 C CA . LEU A 1 367 ? -6.098 -9.086 -8.43 1 96.06 367 LEU A CA 1
ATOM 2908 C C . LEU A 1 367 ? -5.133 -8.562 -9.492 1 96.06 367 LEU A C 1
ATOM 2910 O O . LEU A 1 367 ? -5.555 -7.945 -10.469 1 96.06 367 LEU A O 1
ATOM 2914 N N . LEU A 1 368 ? -3.896 -8.805 -9.312 1 95.38 368 LEU A N 1
ATOM 2915 C CA . LEU A 1 368 ? -2.912 -8.414 -10.312 1 95.38 368 LEU A CA 1
ATOM 2916 C C . LEU A 1 368 ? -3.146 -9.156 -11.625 1 95.38 368 LEU A C 1
ATOM 2918 O O . LEU A 1 368 ? -2.988 -8.578 -12.711 1 95.38 368 LEU A O 1
ATOM 2922 N N . MET A 1 369 ? -3.471 -10.414 -11.523 1 96.25 369 MET A N 1
ATOM 2923 C CA . MET A 1 369 ? -3.797 -11.188 -12.719 1 96.25 369 MET A CA 1
ATOM 2924 C C . MET A 1 369 ? -4.973 -10.57 -13.469 1 96.25 369 MET A C 1
ATOM 2926 O O . MET A 1 369 ? -4.988 -10.539 -14.695 1 96.25 369 MET A O 1
ATOM 2930 N N . GLY A 1 370 ? -5.918 -10.102 -12.711 1 96.38 370 GLY A N 1
ATOM 2931 C CA . GLY A 1 370 ? -7.035 -9.406 -13.328 1 96.38 370 GLY A CA 1
ATOM 2932 C C . GLY A 1 370 ? -6.633 -8.102 -13.992 1 96.38 370 GLY A C 1
ATOM 2933 O O . GLY A 1 370 ? -7.02 -7.832 -15.133 1 96.38 370 GLY A O 1
ATOM 2934 N N . ALA A 1 371 ? -5.855 -7.305 -13.336 1 97.31 371 ALA A N 1
ATOM 2935 C CA . ALA A 1 371 ? -5.477 -5.965 -13.789 1 97.31 371 ALA A CA 1
ATOM 2936 C C . ALA A 1 371 ? -4.609 -6.031 -15.039 1 97.31 371 ALA A C 1
ATOM 2938 O O . ALA A 1 371 ? -4.73 -5.184 -15.93 1 97.31 371 ALA A O 1
ATOM 2939 N N . GLY A 1 372 ? -3.785 -7.047 -15.117 1 97.06 372 GLY A N 1
ATOM 2940 C CA . GLY A 1 372 ? -2.797 -7.082 -16.188 1 97.06 372 GLY A CA 1
ATOM 2941 C C . GLY A 1 372 ? -3.172 -8.023 -17.312 1 97.06 372 GLY A C 1
ATOM 2942 O O . GLY A 1 372 ? -2.791 -7.809 -18.453 1 97.06 372 GLY A O 1
ATOM 2943 N N . PHE A 1 373 ? -4.008 -9.109 -17 1 96.94 373 PHE A N 1
ATOM 2944 C CA . PHE A 1 373 ? -4.098 -10.203 -17.969 1 96.94 373 PHE A CA 1
ATOM 2945 C C . PHE A 1 373 ? -5.551 -10.594 -18.203 1 96.94 373 PHE A C 1
ATOM 2947 O O . PHE A 1 373 ? -5.828 -11.539 -18.953 1 96.94 373 PHE A O 1
ATOM 2954 N N . ALA A 1 374 ? -6.484 -9.867 -17.562 1 96.94 374 ALA A N 1
ATOM 2955 C CA . ALA A 1 374 ? -7.902 -10.227 -17.625 1 96.94 374 ALA A CA 1
ATOM 2956 C C . ALA A 1 374 ? -8.125 -11.672 -17.203 1 96.94 374 ALA A C 1
ATOM 2958 O O . ALA A 1 374 ? -8.945 -12.375 -17.797 1 96.94 374 ALA A O 1
ATOM 2959 N N . SER A 1 375 ? -7.359 -12.117 -16.281 1 97.31 375 SER A N 1
ATOM 2960 C CA . SER A 1 375 ? -7.406 -13.492 -15.789 1 97.31 375 SER A CA 1
ATOM 2961 C C . SER A 1 375 ? -7.582 -13.539 -14.281 1 97.31 375 SER A C 1
ATOM 2963 O O . SER A 1 375 ? -8.039 -12.562 -13.672 1 97.31 375 SER A O 1
ATOM 2965 N N . HIS A 1 376 ? -7.434 -14.719 -13.641 1 96.44 376 HIS A N 1
ATOM 2966 C CA . HIS A 1 376 ? -7.598 -14.906 -12.203 1 96.44 376 HIS A CA 1
ATOM 2967 C C . HIS A 1 376 ? -6.949 -16.203 -11.742 1 96.44 376 HIS A C 1
ATOM 2969 O O . HIS A 1 376 ? -6.695 -17.094 -12.547 1 96.44 376 HIS A O 1
ATOM 2975 N N . GLU A 1 377 ? -6.609 -16.266 -10.477 1 97.12 377 GLU A N 1
ATOM 2976 C CA . GLU A 1 377 ? -6.211 -17.516 -9.852 1 97.12 377 GLU A CA 1
ATOM 2977 C C . GLU A 1 377 ? -7.426 -18.391 -9.547 1 97.12 377 GLU A C 1
ATOM 2979 O O . GLU A 1 377 ? -8.547 -17.891 -9.43 1 97.12 377 GLU A O 1
ATOM 2984 N N . ARG A 1 378 ? -7.172 -19.641 -9.422 1 97.75 378 ARG A N 1
ATOM 2985 C C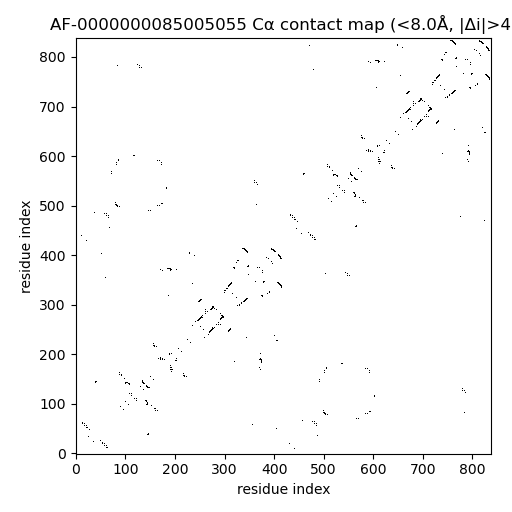A . ARG A 1 378 ? -8.281 -20.578 -9.297 1 97.75 378 ARG A CA 1
ATOM 2986 C C . ARG A 1 378 ? -8.094 -21.484 -8.078 1 97.75 378 ARG A C 1
ATOM 2988 O O . ARG A 1 378 ? -6.969 -21.844 -7.734 1 97.75 378 ARG A O 1
ATOM 2995 N N . ASN A 1 379 ? -9.227 -21.75 -7.395 1 95.5 379 ASN A N 1
ATOM 2996 C CA . ASN A 1 379 ? -9.188 -22.797 -6.379 1 95.5 379 ASN A CA 1
ATOM 2997 C C . ASN A 1 379 ? -9.336 -24.188 -7 1 95.5 379 ASN A C 1
ATOM 2999 O O . ASN A 1 379 ? -9.484 -24.312 -8.219 1 95.5 379 ASN A O 1
ATOM 3003 N N . LEU A 1 380 ? -9.266 -25.234 -6.207 1 96.69 380 LEU A N 1
ATOM 3004 C CA . LEU A 1 380 ? -9.227 -26.594 -6.727 1 96.69 380 LEU A CA 1
ATOM 3005 C C . LEU A 1 380 ? -10.492 -26.906 -7.512 1 96.69 380 LEU A C 1
ATOM 3007 O O . LEU A 1 380 ? -10.422 -27.5 -8.594 1 96.69 380 LEU A O 1
ATOM 3011 N N . ASP A 1 381 ? -11.633 -26.516 -7.012 1 96.75 381 ASP A N 1
ATOM 3012 C CA . ASP A 1 381 ? -12.898 -26.781 -7.695 1 96.75 381 ASP A CA 1
ATOM 3013 C C . ASP A 1 381 ? -12.945 -26.078 -9.047 1 96.75 381 ASP A C 1
ATOM 3015 O O . ASP A 1 381 ? -13.469 -26.625 -10.023 1 96.75 381 ASP A O 1
ATOM 3019 N N . GLU A 1 382 ? -12.43 -24.922 -9.07 1 97.19 382 GLU A N 1
ATOM 3020 C CA . GLU A 1 382 ? -12.406 -24.156 -10.32 1 97.19 382 GLU A CA 1
ATOM 3021 C C . GLU A 1 382 ? -11.453 -24.781 -11.336 1 97.19 382 GLU A C 1
ATOM 3023 O O . GLU A 1 382 ? -11.727 -24.766 -12.531 1 97.19 382 GLU A O 1
ATOM 3028 N N . TRP A 1 383 ? -10.289 -25.297 -10.883 1 98.5 383 TRP A N 1
ATOM 3029 C CA . TRP A 1 383 ? -9.391 -26.016 -11.781 1 98.5 383 TRP A CA 1
ATOM 3030 C C . TRP A 1 383 ? -10.078 -27.25 -12.359 1 98.5 383 TRP A C 1
ATOM 3032 O O . TRP A 1 383 ? -10.023 -27.484 -13.57 1 98.5 383 TRP A O 1
ATOM 3042 N N . LYS A 1 384 ? -10.719 -28.031 -11.523 1 98.56 384 LYS A N 1
ATOM 3043 C CA . LYS A 1 384 ? -11.438 -29.219 -11.984 1 98.56 384 LYS A CA 1
ATOM 3044 C C . LYS A 1 384 ? -12.5 -28.844 -13.016 1 98.56 384 LYS A C 1
ATOM 3046 O O . LYS A 1 384 ? -12.602 -29.5 -14.062 1 98.56 384 LYS A O 1
ATOM 3051 N N . ALA A 1 385 ? -13.234 -27.812 -12.711 1 98.25 385 ALA A N 1
ATOM 3052 C CA . ALA A 1 385 ? -14.289 -27.359 -13.617 1 98.25 385 ALA A CA 1
ATOM 3053 C C . ALA A 1 385 ? -13.711 -26.906 -14.945 1 98.25 385 ALA A C 1
ATOM 3055 O O . ALA A 1 385 ? -14.273 -27.172 -16 1 98.25 385 ALA A O 1
ATOM 3056 N N . LEU A 1 386 ? -12.602 -26.188 -14.906 1 98.56 386 LEU A N 1
ATOM 3057 C CA . LEU A 1 386 ? -11.945 -25.688 -16.109 1 98.56 386 LEU A CA 1
ATOM 3058 C C . LEU A 1 386 ? -11.609 -26.812 -17.062 1 98.56 386 LEU A C 1
ATOM 3060 O O . LEU A 1 386 ? -11.906 -26.734 -18.266 1 98.56 386 LEU A O 1
ATOM 3064 N N . PHE A 1 387 ? -11.031 -27.875 -16.562 1 98.75 387 PHE A N 1
ATOM 3065 C CA . PHE A 1 387 ? -10.625 -29 -17.391 1 98.75 387 PHE A CA 1
ATOM 3066 C C . PHE A 1 387 ? -11.852 -29.766 -17.906 1 98.75 387 PHE A C 1
ATOM 3068 O O . PHE A 1 387 ? -11.93 -30.078 -19.094 1 98.75 387 PHE A O 1
ATOM 3075 N N . THR A 1 388 ? -12.797 -29.969 -17.047 1 98.19 388 THR A N 1
ATOM 3076 C CA . THR A 1 388 ? -14.008 -30.703 -17.406 1 98.19 388 THR A CA 1
ATOM 3077 C C . THR A 1 388 ? -14.781 -29.953 -18.5 1 98.19 388 THR A C 1
ATOM 3079 O O . THR A 1 388 ? -15.305 -30.578 -19.422 1 98.19 388 THR A O 1
ATOM 3082 N N . GLU A 1 389 ? -14.852 -28.656 -18.344 1 98.06 389 GLU A N 1
ATOM 3083 C CA . GLU A 1 389 ? -15.578 -27.828 -19.297 1 98.06 389 GLU A CA 1
ATOM 3084 C C . GLU A 1 389 ? -14.883 -27.812 -20.656 1 98.06 389 GLU A C 1
ATOM 3086 O O . GLU A 1 389 ? -15.531 -27.688 -21.703 1 98.06 389 GLU A O 1
ATOM 3091 N N . ALA A 1 390 ? -13.57 -27.844 -20.641 1 98.38 390 ALA A N 1
ATOM 3092 C CA . ALA A 1 390 ? -12.852 -27.953 -21.906 1 98.38 390 ALA A CA 1
ATOM 3093 C C . ALA A 1 390 ? -13.211 -29.25 -22.625 1 98.38 390 ALA A C 1
ATOM 3095 O O . ALA A 1 390 ? -13.469 -29.234 -23.828 1 98.38 390 ALA A O 1
ATOM 3096 N N . ASP A 1 391 ? -13.188 -30.359 -21.984 1 98.38 391 ASP A N 1
ATOM 3097 C CA . ASP A 1 391 ? -13.625 -31.656 -22.469 1 98.38 391 ASP A CA 1
ATOM 3098 C C . ASP A 1 391 ? -13.828 -32.625 -21.312 1 98.38 391 ASP A C 1
ATOM 3100 O O . ASP A 1 391 ? -12.93 -32.812 -20.484 1 98.38 391 ASP A O 1
ATOM 3104 N N . PRO A 1 392 ? -14.93 -33.344 -21.203 1 97.38 392 PRO A N 1
ATOM 3105 C CA . PRO A 1 392 ? -15.234 -34.219 -20.062 1 97.38 392 PRO A CA 1
ATOM 3106 C C . PRO A 1 392 ? -14.266 -35.375 -19.938 1 97.38 392 PRO A C 1
ATOM 3108 O O . PRO A 1 392 ? -14.227 -36.062 -18.906 1 97.38 392 PRO A O 1
ATOM 3111 N N . ARG A 1 393 ? -13.461 -35.688 -20.984 1 97.88 393 ARG A N 1
ATOM 3112 C CA . ARG A 1 393 ? -12.5 -36.781 -20.953 1 97.88 393 ARG A CA 1
ATOM 3113 C C . ARG A 1 393 ? -11.266 -36.406 -20.141 1 97.88 393 ARG A C 1
ATOM 3115 O O . ARG A 1 393 ? -10.461 -37.281 -19.781 1 97.88 393 ARG A O 1
ATOM 3122 N N . PHE A 1 394 ? -11.055 -35.156 -19.844 1 98.56 394 PHE A N 1
ATOM 3123 C CA . PHE A 1 394 ? -10.062 -34.75 -18.844 1 98.56 394 PHE A CA 1
ATOM 3124 C C . PHE A 1 394 ? -10.555 -35.094 -17.438 1 98.56 394 PHE A C 1
ATOM 3126 O O . PHE A 1 394 ? -11.547 -34.531 -16.969 1 98.56 394 PHE A O 1
ATOM 3133 N N . LYS A 1 395 ? -9.875 -35.938 -16.703 1 98.25 395 LYS A N 1
ATOM 3134 C CA . LYS A 1 395 ? -10.273 -36.375 -15.367 1 98.25 395 LYS A CA 1
ATOM 3135 C C . LYS A 1 395 ? -9.234 -35.938 -14.328 1 98.25 395 LYS A C 1
ATOM 3137 O O . LYS A 1 395 ? -8.039 -36.188 -14.516 1 98.25 395 LYS A O 1
ATOM 3142 N N . PHE A 1 396 ? -9.766 -35.406 -13.289 1 98.31 396 PHE A N 1
ATOM 3143 C CA . PHE A 1 396 ? -8.875 -35.062 -12.188 1 98.31 396 PHE A CA 1
ATOM 3144 C C . PHE A 1 396 ? -8.305 -36.312 -11.531 1 98.31 396 PHE A C 1
ATOM 3146 O O . PHE A 1 396 ? -9.039 -37.25 -11.242 1 98.31 396 PHE A O 1
ATOM 3153 N N . SER A 1 397 ? -7.012 -36.25 -11.266 1 98.31 397 SER A N 1
ATOM 3154 C CA . SER A 1 397 ? -6.355 -37.406 -10.672 1 98.31 397 SER A CA 1
ATOM 3155 C C . SER A 1 397 ? -5.848 -37.125 -9.266 1 98.31 397 SER A C 1
ATOM 3157 O O . SER A 1 397 ? -6.145 -37.844 -8.32 1 98.31 397 SER A O 1
ATOM 3159 N N . MET A 1 398 ? -5.09 -36.031 -9.078 1 97.94 398 MET A N 1
ATOM 3160 C CA . MET A 1 398 ? -4.527 -35.75 -7.766 1 97.94 398 MET A CA 1
ATOM 3161 C C . MET A 1 398 ? -4.105 -34.281 -7.676 1 97.94 398 MET A C 1
ATOM 3163 O O . MET A 1 398 ? -3.973 -33.594 -8.695 1 97.94 398 MET A O 1
ATOM 3167 N N . VAL A 1 399 ? -3.92 -33.812 -6.469 1 97.94 399 VAL A N 1
ATOM 3168 C CA . VAL A 1 399 ? -3.316 -32.5 -6.152 1 97.94 399 VAL A CA 1
ATOM 3169 C C . VAL A 1 399 ? -2.309 -32.688 -5.02 1 97.94 399 VAL A C 1
ATOM 3171 O O . VAL A 1 399 ? -2.537 -33.438 -4.082 1 97.94 399 VAL A O 1
ATOM 3174 N N . ASN A 1 400 ? -1.19 -32.125 -5.18 1 96.88 400 ASN A N 1
ATOM 3175 C CA . ASN A 1 400 ? -0.213 -32.031 -4.102 1 96.88 400 ASN A CA 1
ATOM 3176 C C . ASN A 1 400 ? 0.095 -30.594 -3.754 1 96.88 400 ASN A C 1
ATOM 3178 O O . ASN A 1 400 ? 0.754 -29.891 -4.523 1 96.88 400 ASN A O 1
ATOM 3182 N N . GLU A 1 401 ? -0.407 -30.203 -2.59 1 91.94 401 GLU A N 1
ATOM 3183 C CA . GLU A 1 401 ? -0.143 -28.875 -2.043 1 91.94 401 GLU A CA 1
ATOM 3184 C C . GLU A 1 401 ? 0.89 -28.938 -0.921 1 91.94 401 GLU A C 1
ATOM 3186 O O . GLU A 1 401 ? 0.943 -29.922 -0.171 1 91.94 401 GLU A O 1
ATOM 3191 N N . SER A 1 402 ? 1.778 -28.031 -0.946 1 83.5 402 SER A N 1
ATOM 3192 C CA . SER A 1 402 ? 2.777 -27.938 0.115 1 83.5 402 SER A CA 1
ATOM 3193 C C . SER A 1 402 ? 2.799 -26.547 0.742 1 83.5 402 SER A C 1
ATOM 3195 O O . SER A 1 402 ? 2.645 -25.547 0.043 1 83.5 402 SER A O 1
ATOM 3197 N N . ASN A 1 403 ? 3.07 -26.469 2.039 1 76.75 403 ASN A N 1
ATOM 3198 C CA . ASN A 1 403 ? 3.113 -25.188 2.75 1 76.75 403 ASN A CA 1
ATOM 3199 C C . ASN A 1 403 ? 4.328 -24.359 2.342 1 76.75 403 ASN A C 1
ATOM 3201 O O . ASN A 1 403 ? 4.352 -23.141 2.541 1 76.75 403 ASN A O 1
ATOM 3205 N N . GLU A 1 404 ? 5.266 -25.047 1.801 1 77.56 404 GLU A N 1
ATOM 3206 C CA . GLU A 1 404 ? 6.5 -24.344 1.458 1 77.56 404 GLU A CA 1
ATOM 3207 C C . GLU A 1 404 ? 6.422 -23.734 0.057 1 77.56 404 GLU A C 1
ATOM 3209 O O . GLU A 1 404 ? 7.262 -22.922 -0.319 1 77.56 404 GLU A O 1
ATOM 3214 N N . SER A 1 405 ? 5.457 -24.234 -0.683 1 87.75 405 SER A N 1
ATOM 3215 C CA . SER A 1 405 ? 5.34 -23.797 -2.074 1 87.75 405 SER A CA 1
ATOM 3216 C C . SER A 1 405 ? 4.086 -22.969 -2.295 1 87.75 405 SER A C 1
ATOM 3218 O O . SER A 1 405 ? 3.025 -23.266 -1.749 1 87.75 405 SER A O 1
ATOM 3220 N N . ALA A 1 406 ? 4.262 -21.938 -3.078 1 89.56 406 ALA A N 1
ATOM 3221 C CA . ALA A 1 406 ? 3.104 -21.141 -3.463 1 89.56 406 ALA A CA 1
ATOM 3222 C C . ALA A 1 406 ? 2.264 -21.859 -4.516 1 89.56 406 ALA A C 1
ATOM 3224 O O . ALA A 1 406 ? 1.073 -21.562 -4.668 1 89.56 406 ALA A O 1
ATOM 3225 N N . LEU A 1 407 ? 2.869 -22.781 -5.238 1 94.81 407 LEU A N 1
ATOM 3226 C CA . LEU A 1 407 ? 2.195 -23.5 -6.32 1 94.81 407 LEU A CA 1
ATOM 3227 C C . LEU A 1 407 ? 1.898 -24.938 -5.922 1 94.81 407 LEU A C 1
ATOM 3229 O O . LEU A 1 407 ? 2.68 -25.562 -5.195 1 94.81 407 LEU A O 1
ATOM 3233 N N . ALA A 1 408 ? 0.838 -25.422 -6.402 1 96.75 408 ALA A N 1
ATOM 3234 C CA . ALA A 1 408 ? 0.464 -26.828 -6.27 1 96.75 408 ALA A CA 1
ATOM 3235 C C . ALA A 1 408 ? 0.69 -27.578 -7.578 1 96.75 408 ALA A C 1
ATOM 3237 O O . ALA A 1 408 ? 0.661 -26.984 -8.656 1 96.75 408 ALA A O 1
ATOM 3238 N N . ILE A 1 409 ? 0.976 -28.828 -7.445 1 98.06 409 ILE A N 1
ATOM 3239 C CA . ILE A 1 409 ? 1.001 -29.703 -8.617 1 98.06 409 ILE A CA 1
ATOM 3240 C C . ILE A 1 409 ? -0.323 -30.453 -8.727 1 98.06 409 ILE A C 1
ATOM 3242 O O . ILE A 1 409 ? -0.746 -31.109 -7.781 1 98.06 409 ILE A O 1
ATOM 3246 N N . MET A 1 410 ? -0.971 -30.297 -9.805 1 98.62 410 MET A N 1
ATOM 3247 C CA . MET A 1 410 ? -2.227 -31 -10.078 1 98.62 410 MET A CA 1
ATOM 3248 C C . MET A 1 410 ? -2.107 -31.859 -11.32 1 98.62 410 MET A C 1
ATOM 3250 O O . MET A 1 410 ? -1.479 -31.469 -12.305 1 98.62 410 MET A O 1
ATOM 3254 N N . GLU A 1 411 ? -2.688 -33.031 -11.281 1 98.75 411 GLU A N 1
ATOM 3255 C CA . GLU A 1 411 ? -2.637 -34 -12.383 1 98.75 411 GLU A CA 1
ATOM 3256 C C . GLU A 1 411 ? -4.035 -34.281 -12.914 1 98.75 411 GLU A C 1
ATOM 3258 O O . GLU A 1 411 ? -4.957 -34.531 -12.141 1 98.75 411 GLU A O 1
ATOM 3263 N N . PHE A 1 412 ? -4.172 -34.188 -14.156 1 98.75 412 PHE A N 1
ATOM 3264 C CA . PHE A 1 412 ? -5.344 -34.656 -14.898 1 98.75 412 PHE A CA 1
ATOM 3265 C C . PHE A 1 412 ? -4.969 -35.75 -15.875 1 98.75 412 PHE A C 1
ATOM 3267 O O . PHE A 1 412 ? -3.85 -35.781 -16.391 1 98.75 412 PHE A O 1
ATOM 3274 N N . VAL A 1 413 ? -5.914 -36.656 -16.172 1 98.56 413 VAL A N 1
ATOM 3275 C CA . VAL A 1 413 ? -5.672 -37.781 -17.078 1 98.56 413 VAL A CA 1
ATOM 3276 C C . VAL A 1 413 ? -6.734 -37.812 -18.172 1 98.56 413 VAL A C 1
ATOM 3278 O O . VAL A 1 413 ? -7.922 -37.625 -17.906 1 98.56 413 VAL A O 1
ATOM 3281 N N . TRP A 1 414 ? -6.223 -37.938 -19.406 1 98.25 414 TRP A N 1
ATOM 3282 C CA . TRP A 1 414 ? -7.125 -38.094 -20.547 1 98.25 414 TRP A CA 1
ATOM 3283 C C . TRP A 1 414 ? -7.703 -39.5 -20.609 1 98.25 414 TRP A C 1
ATOM 3285 O O . TRP A 1 414 ? -6.965 -40.5 -20.547 1 98.25 414 TRP A O 1
ATOM 3295 N N . THR A 1 415 ? -9 -39.594 -20.656 1 96.81 415 THR A N 1
ATOM 3296 C CA . THR A 1 415 ? -9.656 -40.906 -20.703 1 96.81 415 THR A CA 1
ATOM 3297 C C . THR A 1 415 ? -10.531 -41.031 -21.953 1 96.81 415 THR A C 1
ATOM 3299 O O . THR A 1 415 ? -10.727 -40.062 -22.672 1 96.81 415 THR A O 1
ATOM 3302 N N . ASP A 1 416 ? -10.883 -42.312 -22.312 1 88.88 416 ASP A N 1
ATOM 3303 C CA . ASP A 1 416 ? -11.867 -42.531 -23.375 1 88.88 416 ASP A CA 1
ATOM 3304 C C . ASP A 1 416 ? -13.273 -42.188 -22.906 1 88.88 416 ASP A C 1
ATOM 3306 O O . ASP A 1 416 ? -13.508 -41.969 -21.719 1 88.88 416 ASP A O 1
ATOM 3310 N N . LEU A 1 417 ? -14.109 -41.656 -23.859 1 73.19 417 LEU A N 1
ATOM 3311 C CA . LEU A 1 417 ? -15.469 -41.281 -23.5 1 73.19 417 LEU A CA 1
ATOM 3312 C C . LEU A 1 417 ? -16.109 -42.375 -22.625 1 73.19 417 LEU A C 1
ATOM 3314 O O . LEU A 1 417 ? -17 -42.062 -21.812 1 73.19 417 LEU A O 1
ATOM 3318 N N . THR A 1 418 ? -15.789 -43.594 -22.75 1 60.53 418 THR A N 1
ATOM 3319 C CA . THR A 1 418 ? -16.391 -44.656 -21.953 1 60.53 418 THR A CA 1
ATOM 3320 C C . THR A 1 418 ? -15.727 -44.75 -20.578 1 60.53 418 THR A C 1
ATOM 3322 O O . THR A 1 418 ? -16.219 -45.469 -19.688 1 60.53 418 THR A O 1
ATOM 3325 N N . GLY A 1 419 ? -14.688 -44.188 -20.297 1 45.25 419 GLY A N 1
ATOM 3326 C CA . GLY A 1 419 ? -13.961 -44.312 -19.047 1 45.25 419 GLY A CA 1
ATOM 3327 C C . GLY A 1 419 ? -14.219 -43.188 -18.078 1 45.25 419 GLY A C 1
ATOM 3328 O O . GLY A 1 419 ? -14.602 -42.094 -18.5 1 45.25 419 GLY A O 1
ATOM 3329 N N . MET B 1 1 ? 39.406 -13.75 24.062 1 20.3 1 MET B N 1
ATOM 3330 C CA . MET B 1 1 ? 38.219 -13.188 24.75 1 20.3 1 MET B CA 1
ATOM 3331 C C . MET B 1 1 ? 36.938 -13.734 24.156 1 20.3 1 MET B C 1
ATOM 3333 O O . MET B 1 1 ? 36.688 -13.641 22.953 1 20.3 1 MET B O 1
ATOM 3337 N N . SER B 1 2 ? 36.344 -14.805 24.703 1 27.92 2 SER B N 1
ATOM 3338 C CA . SER B 1 2 ? 35.188 -15.609 24.281 1 27.92 2 SER B CA 1
ATOM 3339 C C . SER B 1 2 ? 33.938 -14.742 24.062 1 27.92 2 SER B C 1
ATOM 3341 O O . SER B 1 2 ? 33.562 -13.961 24.938 1 27.92 2 SER B O 1
ATOM 3343 N N . SER B 1 3 ? 33.688 -14.148 22.938 1 31.97 3 SER B N 1
ATOM 3344 C CA . SER B 1 3 ? 32.656 -13.18 22.625 1 31.97 3 SER B CA 1
ATOM 3345 C C . SER B 1 3 ? 31.344 -13.547 23.312 1 31.97 3 SER B C 1
ATOM 3347 O O . SER B 1 3 ? 30.797 -14.625 23.078 1 31.97 3 SER B O 1
ATOM 3349 N N . ASP B 1 4 ? 31.078 -13.461 24.594 1 36.91 4 ASP B N 1
ATOM 3350 C CA . ASP B 1 4 ? 30.062 -13.656 25.641 1 36.91 4 ASP B CA 1
ATOM 3351 C C . ASP B 1 4 ? 28.656 -13.367 25.094 1 36.91 4 ASP B C 1
ATOM 3353 O O . ASP B 1 4 ? 28.312 -12.203 24.875 1 36.91 4 ASP B O 1
ATOM 3357 N N . ASN B 1 5 ? 27.906 -14.094 24.234 1 43.12 5 ASN B N 1
ATOM 3358 C CA . ASN B 1 5 ? 26.781 -14.531 23.406 1 43.12 5 ASN B CA 1
ATOM 3359 C C . ASN B 1 5 ? 25.453 -14.406 24.156 1 43.12 5 ASN B C 1
ATOM 3361 O O . ASN B 1 5 ? 24.516 -15.148 23.875 1 43.12 5 ASN B O 1
ATOM 3365 N N . THR B 1 6 ? 25.359 -14 25.469 1 50.47 6 THR B N 1
ATOM 3366 C CA . THR B 1 6 ? 24.297 -13.984 26.469 1 50.47 6 THR B CA 1
ATOM 3367 C C . THR B 1 6 ? 23.281 -12.891 26.172 1 50.47 6 THR B C 1
ATOM 3369 O O . THR B 1 6 ? 22.312 -12.711 26.922 1 50.47 6 THR B O 1
ATOM 3372 N N . SER B 1 7 ? 23.469 -11.984 25.391 1 69.19 7 SER B N 1
ATOM 3373 C CA . SER B 1 7 ? 22.578 -10.844 25.219 1 69.19 7 SER B CA 1
ATOM 3374 C C . SER B 1 7 ? 21.266 -11.258 24.547 1 69.19 7 SER B C 1
ATOM 3376 O O . SER B 1 7 ? 21.266 -12.055 23.609 1 69.19 7 SER B O 1
ATOM 3378 N N . VAL B 1 8 ? 20.188 -11.047 25.297 1 88.12 8 VAL B N 1
ATOM 3379 C CA . VAL B 1 8 ? 18.844 -11.305 24.828 1 88.12 8 VAL B CA 1
ATOM 3380 C C . VAL B 1 8 ? 18.688 -10.789 23.391 1 88.12 8 VAL B C 1
ATOM 3382 O O . VAL B 1 8 ? 19.141 -9.688 23.078 1 88.12 8 VAL B O 1
ATOM 3385 N N . SER B 1 9 ? 18.312 -11.742 22.531 1 93.75 9 SER B N 1
ATOM 3386 C CA . SER B 1 9 ? 18.156 -11.398 21.125 1 93.75 9 SER B CA 1
ATOM 3387 C C . SER B 1 9 ? 17.172 -10.242 20.938 1 93.75 9 SER B C 1
ATOM 3389 O O . SER B 1 9 ? 16.359 -9.977 21.828 1 93.75 9 SER B O 1
ATOM 3391 N N . ARG B 1 10 ? 17.312 -9.516 19.844 1 94.69 10 ARG B N 1
ATOM 3392 C CA . ARG B 1 10 ? 16.375 -8.438 19.516 1 94.69 10 ARG B CA 1
ATOM 3393 C C . ARG B 1 10 ? 14.945 -8.977 19.422 1 94.69 10 ARG B C 1
ATOM 3395 O O . ARG B 1 10 ? 14.008 -8.336 19.891 1 94.69 10 ARG B O 1
ATOM 3402 N N . LEU B 1 11 ? 14.742 -10.102 18.844 1 96.19 11 LEU B N 1
ATOM 3403 C CA . LEU B 1 11 ? 13.422 -10.711 18.734 1 96.19 11 LEU B CA 1
ATOM 3404 C C . LEU B 1 11 ? 12.805 -10.938 20.109 1 96.19 11 LEU B C 1
ATOM 3406 O O . LEU B 1 11 ? 11.633 -10.609 20.328 1 96.19 11 LEU B O 1
ATOM 3410 N N . THR B 1 12 ? 13.547 -11.477 21.016 1 96.5 12 THR B N 1
ATOM 3411 C CA . THR B 1 12 ? 13.062 -11.727 22.375 1 96.5 12 THR B CA 1
ATOM 3412 C C . THR B 1 12 ? 12.719 -10.422 23.078 1 96.5 12 THR B C 1
ATOM 3414 O O . THR B 1 12 ? 11.711 -10.336 23.781 1 96.5 12 THR B O 1
ATOM 3417 N N . GLN B 1 13 ? 13.562 -9.414 22.891 1 96.81 13 GLN B N 1
ATOM 3418 C CA . GLN B 1 13 ? 13.297 -8.102 23.484 1 96.81 13 GLN B CA 1
ATOM 3419 C C . GLN B 1 13 ? 11.977 -7.535 22.969 1 96.81 13 GLN B C 1
ATOM 3421 O O . GLN B 1 13 ? 11.18 -7.012 23.75 1 96.81 13 GLN B O 1
ATOM 3426 N N . LEU B 1 14 ? 11.773 -7.613 21.656 1 97.44 14 LEU B N 1
ATOM 3427 C CA . LEU B 1 14 ? 10.555 -7.102 21.047 1 97.44 14 LEU B CA 1
ATOM 3428 C C . LEU B 1 14 ? 9.328 -7.855 21.562 1 97.44 14 LEU B C 1
ATOM 3430 O O . LEU B 1 14 ? 8.32 -7.246 21.922 1 97.44 14 LEU B O 1
ATOM 3434 N N . ALA B 1 15 ? 9.383 -9.156 21.609 1 97.56 15 ALA B N 1
ATOM 3435 C CA . ALA B 1 15 ? 8.266 -9.984 22.078 1 97.56 15 ALA B CA 1
ATOM 3436 C C . ALA B 1 15 ? 7.93 -9.672 23.531 1 97.56 15 ALA B C 1
ATOM 3438 O O . ALA B 1 15 ? 6.754 -9.562 23.891 1 97.56 15 ALA B O 1
ATOM 3439 N N . ALA B 1 16 ? 8.938 -9.547 24.359 1 97.06 16 ALA B N 1
ATOM 3440 C CA . ALA B 1 16 ? 8.734 -9.211 25.766 1 97.06 16 ALA B CA 1
ATOM 3441 C C . ALA B 1 16 ? 8.094 -7.836 25.922 1 97.06 16 ALA B C 1
ATOM 3443 O O . ALA B 1 16 ? 7.227 -7.641 26.781 1 97.06 16 ALA B O 1
ATOM 3444 N N . SER B 1 17 ? 8.562 -6.906 25.141 1 97.31 17 SER B N 1
ATOM 3445 C CA . SER B 1 17 ? 8.016 -5.555 2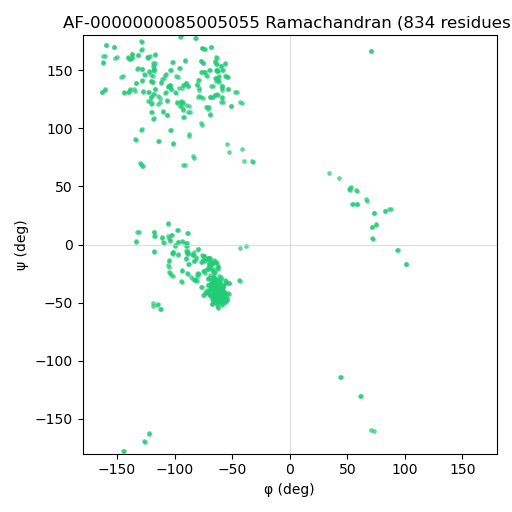5.172 1 97.31 17 SER B CA 1
ATOM 3446 C C . SER B 1 17 ? 6.539 -5.551 24.797 1 97.31 17 SER B C 1
ATOM 3448 O O . SER B 1 17 ? 5.746 -4.801 25.375 1 97.31 17 SER B O 1
ATOM 3450 N N . ILE B 1 18 ? 6.141 -6.328 23.781 1 97.94 18 ILE B N 1
ATOM 3451 C CA . ILE B 1 18 ? 4.742 -6.426 23.375 1 97.94 18 ILE B CA 1
ATOM 3452 C C . ILE B 1 18 ? 3.896 -6.953 24.531 1 97.94 18 ILE B C 1
ATOM 3454 O O . ILE B 1 18 ? 2.859 -6.375 24.859 1 97.94 18 ILE B O 1
ATOM 3458 N N . LEU B 1 19 ? 4.344 -8.016 25.172 1 97.25 19 LEU B N 1
ATOM 3459 C CA . LEU B 1 19 ? 3.59 -8.625 26.266 1 97.25 19 LEU B CA 1
ATOM 3460 C C . LEU B 1 19 ? 3.422 -7.637 27.422 1 97.25 19 LEU B C 1
ATOM 3462 O O . LEU B 1 19 ? 2.316 -7.473 27.938 1 97.25 19 LEU B O 1
ATOM 3466 N N . ASP B 1 20 ? 4.52 -6.992 27.797 1 97.62 20 ASP B N 1
ATOM 3467 C CA . ASP B 1 20 ? 4.488 -6.016 28.875 1 97.62 20 ASP B CA 1
ATOM 3468 C C . ASP B 1 20 ? 3.561 -4.852 28.547 1 97.62 20 ASP B C 1
ATOM 3470 O O . ASP B 1 20 ? 2.762 -4.43 29.391 1 97.62 20 ASP B O 1
ATOM 3474 N N . SER B 1 21 ? 3.666 -4.312 27.359 1 97.44 21 SER B N 1
ATOM 3475 C CA . SER B 1 21 ? 2.857 -3.176 26.938 1 97.44 21 SER B CA 1
ATOM 3476 C C . SER B 1 21 ? 1.381 -3.547 26.859 1 97.44 21 SER B C 1
ATOM 3478 O O . SER B 1 21 ? 0.511 -2.73 27.172 1 97.44 21 SER B O 1
ATOM 3480 N N . VAL B 1 22 ? 1.057 -4.754 26.391 1 97.5 22 VAL B N 1
ATOM 3481 C CA . VAL B 1 22 ? -0.327 -5.211 26.328 1 97.5 22 VAL B CA 1
ATOM 3482 C C . VAL B 1 22 ? -0.913 -5.254 27.734 1 97.5 22 VAL B C 1
ATOM 3484 O O . VAL B 1 22 ? -2.047 -4.824 27.953 1 97.5 22 VAL B O 1
ATOM 3487 N N . SER B 1 23 ? -0.147 -5.754 28.703 1 97.12 23 SER B N 1
ATOM 3488 C CA . SER B 1 23 ? -0.589 -5.781 30.094 1 97.12 23 SER B CA 1
ATOM 3489 C C . SER B 1 23 ? -0.887 -4.379 30.594 1 97.12 23 SER B C 1
ATOM 3491 O O . SER B 1 23 ? -1.911 -4.152 31.25 1 97.12 23 SER B O 1
ATOM 3493 N N . ARG B 1 24 ? -0.04 -3.461 30.344 1 97 24 ARG B N 1
ATOM 3494 C CA . ARG B 1 24 ? -0.225 -2.074 30.766 1 97 24 ARG B CA 1
ATOM 3495 C C . ARG B 1 24 ? -1.438 -1.453 30.078 1 97 24 ARG B C 1
ATOM 3497 O O . ARG B 1 24 ? -2.186 -0.694 30.703 1 97 24 ARG B O 1
ATOM 3504 N N . LEU B 1 25 ? -1.6 -1.718 28.828 1 96.62 25 LEU B N 1
ATOM 3505 C CA . LEU B 1 25 ? -2.736 -1.193 28.078 1 96.62 25 LEU B CA 1
ATOM 3506 C C . LEU B 1 25 ? -4.051 -1.674 28.688 1 96.62 25 LEU B C 1
ATOM 3508 O O . LEU B 1 25 ? -4.965 -0.876 28.906 1 96.62 25 LEU B O 1
ATOM 3512 N N . GLU B 1 26 ? -4.176 -2.941 28.938 1 95.94 26 GLU B N 1
ATOM 3513 C CA . GLU B 1 26 ? -5.41 -3.5 29.484 1 95.94 26 GLU B CA 1
ATOM 3514 C C . GLU B 1 26 ? -5.699 -2.943 30.875 1 95.94 26 GLU B C 1
ATOM 3516 O O . GLU B 1 26 ? -6.859 -2.707 31.234 1 95.94 26 GLU B O 1
ATOM 3521 N N . ALA B 1 27 ? -4.656 -2.771 31.688 1 96.12 27 ALA B N 1
ATOM 3522 C CA . ALA B 1 27 ? -4.828 -2.141 33 1 96.12 27 ALA B CA 1
ATOM 3523 C C . ALA B 1 27 ? -5.371 -0.722 32.844 1 96.12 27 ALA B C 1
ATOM 3525 O O . ALA B 1 27 ? -6.273 -0.319 33.594 1 96.12 27 ALA B O 1
ATOM 3526 N N . THR B 1 28 ? -4.797 0.025 31.906 1 95.25 28 THR B N 1
ATOM 3527 C CA . THR B 1 28 ? -5.223 1.397 31.656 1 95.25 28 THR B CA 1
ATOM 3528 C C . THR B 1 28 ? -6.68 1.438 31.203 1 95.25 28 THR B C 1
ATOM 3530 O O . THR B 1 28 ? -7.457 2.27 31.672 1 95.25 28 THR B O 1
ATOM 3533 N N . LEU B 1 29 ? -7.086 0.57 30.297 1 94.56 29 LEU B N 1
ATOM 3534 C CA . LEU B 1 29 ? -8.453 0.511 29.797 1 94.56 29 LEU B CA 1
ATOM 3535 C C . LEU B 1 29 ? -9.422 0.119 30.922 1 94.56 29 LEU B C 1
ATOM 3537 O O . LEU B 1 29 ? -10.516 0.676 31.016 1 94.56 29 LEU B O 1
ATOM 3541 N N . SER B 1 30 ? -9.031 -0.828 31.734 1 93.94 30 SER B N 1
ATOM 3542 C CA . SER B 1 30 ? -9.852 -1.263 32.875 1 93.94 30 SER B CA 1
ATOM 3543 C C . SER B 1 30 ? -10.078 -0.127 33.844 1 93.94 30 SER B C 1
ATOM 3545 O O . SER B 1 30 ? -11.195 0.07 34.344 1 93.94 30 SER B O 1
ATOM 3547 N N . MET B 1 31 ? -9.078 0.621 34.188 1 94.56 31 MET B N 1
ATOM 3548 C CA . MET B 1 31 ? -9.156 1.738 35.125 1 94.56 31 MET B CA 1
ATOM 3549 C C . MET B 1 31 ? -10.133 2.799 34.625 1 94.56 31 MET B C 1
ATOM 3551 O O . MET B 1 31 ? -10.797 3.463 35.406 1 94.56 31 MET B O 1
ATOM 3555 N N . GLN B 1 32 ? -10.273 2.873 33.344 1 92.44 32 GLN B N 1
ATOM 3556 C CA . GLN B 1 32 ? -11.125 3.904 32.781 1 92.44 32 GLN B CA 1
ATOM 3557 C C . GLN B 1 32 ? -12.453 3.316 32.281 1 92.44 32 GLN B C 1
ATOM 3559 O O . GLN B 1 32 ? -13.211 3.984 31.594 1 92.44 32 GLN B O 1
ATOM 3564 N N . ALA B 1 33 ? -12.766 2.094 32.5 1 92.44 33 ALA B N 1
ATOM 3565 C CA . ALA B 1 33 ? -13.977 1.378 32.125 1 92.44 33 ALA B CA 1
ATOM 3566 C C . ALA B 1 33 ? -14.195 1.41 30.625 1 92.44 33 ALA B C 1
ATOM 3568 O O . ALA B 1 33 ? -15.32 1.602 30.156 1 92.44 33 ALA B O 1
ATOM 3569 N N . CYS B 1 34 ? -13.156 1.366 29.906 1 92.12 34 CYS B N 1
ATOM 3570 C CA . CYS B 1 34 ? -13.211 1.305 28.453 1 92.12 34 CYS B CA 1
ATOM 3571 C C . CYS B 1 34 ? -13.188 -0.14 27.969 1 92.12 34 CYS B C 1
ATOM 3573 O O . CYS B 1 34 ? -12.438 -0.965 28.5 1 92.12 34 CYS B O 1
ATOM 3575 N N . PRO B 1 35 ? -14.016 -0.472 26.984 1 91.81 35 PRO B N 1
ATOM 3576 C CA . PRO B 1 35 ? -13.992 -1.833 26.438 1 91.81 35 PRO B CA 1
ATOM 3577 C C . PRO B 1 35 ? -12.672 -2.172 25.75 1 91.81 35 PRO B C 1
ATOM 3579 O O . PRO B 1 35 ? -11.977 -1.275 25.266 1 91.81 35 PRO B O 1
ATOM 3582 N N . LEU B 1 36 ? -12.406 -3.471 25.656 1 92.81 36 LEU B N 1
ATOM 3583 C CA . LEU B 1 36 ? -11.227 -3.941 24.938 1 92.81 36 LEU B CA 1
ATOM 3584 C C . LEU B 1 36 ? -11.414 -3.816 23.438 1 92.81 36 LEU B C 1
ATOM 3586 O O . LEU B 1 36 ? -12.531 -3.961 22.938 1 92.81 36 LEU B O 1
ATOM 3590 N N . PRO B 1 37 ? -10.359 -3.578 22.734 1 92.5 37 PRO B N 1
ATOM 3591 C CA . PRO B 1 37 ? -10.445 -3.455 21.266 1 92.5 37 PRO B CA 1
ATOM 3592 C C . PRO B 1 37 ? -10.93 -4.734 20.594 1 92.5 37 PRO B C 1
ATOM 3594 O O . PRO B 1 37 ? -10.602 -5.836 21.031 1 92.5 37 PRO B O 1
ATOM 3597 N N . SER B 1 38 ? -11.742 -4.656 19.578 1 93.38 38 SER B N 1
ATOM 3598 C CA . SER B 1 38 ? -12.227 -5.734 18.719 1 93.38 38 SER B CA 1
ATOM 3599 C C . SER B 1 38 ? -12.57 -5.227 17.328 1 93.38 38 SER B C 1
ATOM 3601 O O . SER B 1 38 ? -12.555 -4.02 17.078 1 93.38 38 SER B O 1
ATOM 3603 N N . PHE B 1 39 ? -12.82 -6.141 16.391 1 93.5 39 PHE B N 1
ATOM 3604 C CA . PHE B 1 39 ? -13.172 -5.77 15.031 1 93.5 39 PHE B CA 1
ATOM 3605 C C . PHE B 1 39 ? -14.688 -5.613 14.891 1 93.5 39 PHE B C 1
ATOM 3607 O O . PHE B 1 39 ? -15.18 -5.277 13.812 1 93.5 39 PHE B O 1
ATOM 3614 N N . ASP B 1 40 ? -15.367 -5.801 15.969 1 92.75 40 ASP B N 1
ATOM 3615 C CA . ASP B 1 40 ? -16.828 -5.711 15.938 1 92.75 40 ASP B CA 1
ATOM 3616 C C . ASP B 1 40 ? -17.281 -4.363 15.391 1 92.75 40 ASP B C 1
ATOM 3618 O O . ASP B 1 40 ? -16.688 -3.328 15.688 1 92.75 40 ASP B O 1
ATOM 3622 N N . GLN B 1 41 ? -18.391 -4.387 14.656 1 92.75 41 GLN B N 1
ATOM 3623 C CA . GLN B 1 41 ? -18.875 -3.188 13.977 1 92.75 41 GLN B CA 1
ATOM 3624 C C . GLN B 1 41 ? -19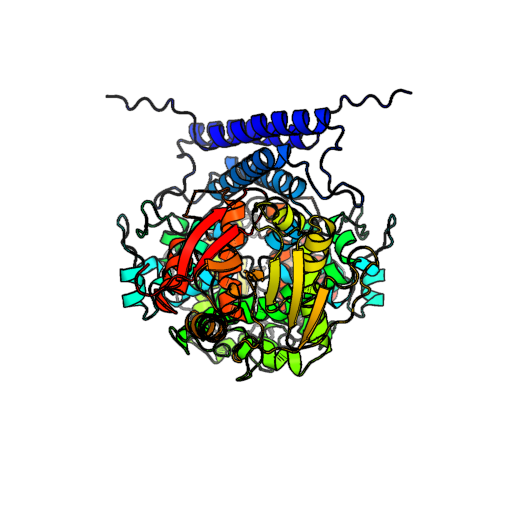.219 -2.084 14.977 1 92.75 41 GLN B C 1
ATOM 3626 O O . GLN B 1 41 ? -19.203 -0.9 14.625 1 92.75 41 GLN B O 1
ATOM 3631 N N . ASP B 1 42 ? -19.469 -2.381 16.25 1 91.56 42 ASP B N 1
ATOM 3632 C CA . ASP B 1 42 ? -19.891 -1.374 17.219 1 91.56 42 ASP B CA 1
ATOM 3633 C C . ASP B 1 42 ? -18.797 -1.128 18.25 1 91.56 42 ASP B C 1
ATOM 3635 O O . ASP B 1 42 ? -19.031 -0.486 19.281 1 91.56 42 ASP B O 1
ATOM 3639 N N . ALA B 1 43 ? -17.656 -1.721 18.062 1 89.88 43 ALA B N 1
ATOM 3640 C CA . ALA B 1 43 ? -16.531 -1.488 18.969 1 89.88 43 ALA B CA 1
ATOM 3641 C C . ALA B 1 43 ? -16.094 -0.025 18.953 1 89.88 43 ALA B C 1
ATOM 3643 O O . ALA B 1 43 ? -16.25 0.654 17.938 1 89.88 43 ALA B O 1
ATOM 3644 N N . PRO B 1 44 ? -15.594 0.432 20.094 1 83.69 44 PRO B N 1
ATOM 3645 C CA . PRO B 1 44 ? -15.078 1.804 20.094 1 83.69 44 PRO B CA 1
ATOM 3646 C C . PRO B 1 44 ? -13.977 2.021 19.062 1 83.69 44 PRO B C 1
ATOM 3648 O O . PRO B 1 44 ? -13.148 1.135 18.844 1 83.69 44 PRO B O 1
ATOM 3651 N N . THR B 1 45 ? -13.898 3.232 18.578 1 79.31 45 THR B N 1
ATOM 3652 C CA . THR B 1 45 ? -12.961 3.512 17.5 1 79.31 45 THR B CA 1
ATOM 3653 C C . THR B 1 45 ? -11.75 4.285 18.016 1 79.31 45 THR B C 1
ATOM 3655 O O . THR B 1 45 ? -10.719 4.363 17.344 1 79.31 45 THR B O 1
ATOM 3658 N N . LEU B 1 46 ? -11.875 4.879 19.188 1 78.31 46 LEU B N 1
ATOM 3659 C CA . LEU B 1 46 ? -10.789 5.684 19.734 1 78.31 46 LEU B CA 1
ATOM 3660 C C . LEU B 1 46 ? -10.336 5.125 21.078 1 78.31 46 LEU B C 1
ATOM 3662 O O . LEU B 1 46 ? -11.133 4.547 21.828 1 78.31 46 LEU B O 1
ATOM 3666 N N . LEU B 1 47 ? -9.07 5.219 21.375 1 84.19 47 LEU B N 1
ATOM 3667 C CA . LEU B 1 47 ? -8.508 4.879 22.688 1 84.19 47 LEU B CA 1
ATOM 3668 C C . LEU B 1 47 ? -8.367 6.125 23.547 1 84.19 47 LEU B C 1
ATOM 3670 O O . LEU B 1 47 ? -8.219 7.234 23.031 1 84.19 47 LEU B O 1
ATOM 3674 N N . PRO B 1 48 ? -8.438 5.895 24.859 1 86.06 48 PRO B N 1
ATOM 3675 C CA . PRO B 1 48 ? -8.203 7.043 25.75 1 86.06 48 PRO B CA 1
ATOM 3676 C C . PRO B 1 48 ? -6.789 7.602 25.625 1 86.06 48 PRO B C 1
ATOM 3678 O O . PRO B 1 48 ? -5.863 6.875 25.266 1 86.06 48 PRO B O 1
ATOM 3681 N N . LYS B 1 49 ? -6.668 8.852 25.969 1 82.88 49 LYS B N 1
ATOM 3682 C CA . LYS B 1 49 ? -5.43 9.609 25.797 1 82.88 49 LYS B CA 1
ATOM 3683 C C . LYS B 1 49 ? -4.254 8.898 26.453 1 82.88 49 LYS B C 1
ATOM 3685 O O . LYS B 1 49 ? -3.168 8.812 25.875 1 82.88 49 LYS B O 1
ATOM 3690 N N . ASP B 1 50 ? -4.438 8.359 27.625 1 87.81 50 ASP B N 1
ATOM 3691 C CA . ASP B 1 50 ? -3.363 7.754 28.406 1 87.81 50 ASP B CA 1
ATOM 3692 C C . ASP B 1 50 ? -2.902 6.441 27.781 1 87.81 50 ASP B C 1
ATOM 3694 O O . ASP B 1 50 ? -1.843 5.918 28.125 1 87.81 50 ASP B O 1
ATOM 3698 N N . ALA B 1 51 ? -3.658 5.961 26.844 1 91.5 51 ALA B N 1
ATOM 3699 C CA . ALA B 1 51 ? -3.352 4.668 26.234 1 91.5 51 ALA B CA 1
ATOM 3700 C C . ALA B 1 51 ? -2.578 4.848 24.922 1 91.5 51 ALA B C 1
ATOM 3702 O O . ALA B 1 51 ? -2.016 3.887 24.391 1 91.5 51 ALA B O 1
ATOM 3703 N N . ILE B 1 52 ? -2.445 6.016 24.438 1 87.06 52 ILE B N 1
ATOM 3704 C CA . ILE B 1 52 ? -1.932 6.281 23.109 1 87.06 52 ILE B CA 1
ATOM 3705 C C . ILE B 1 52 ? -0.457 5.895 23.031 1 87.06 52 ILE B C 1
ATOM 3707 O O . ILE B 1 52 ? -0.04 5.191 22.109 1 87.06 52 ILE B O 1
ATOM 3711 N N . GLY B 1 53 ? 0.344 6.34 23.922 1 90 53 GLY B N 1
ATOM 3712 C CA . GLY B 1 53 ? 1.757 5.996 23.922 1 90 53 GLY B CA 1
ATOM 3713 C C . GLY B 1 53 ? 2.006 4.5 24.016 1 90 53 GLY B C 1
ATOM 3714 O O . GLY B 1 53 ? 2.93 3.982 23.391 1 90 53 GLY B O 1
ATOM 3715 N N . ILE B 1 54 ? 1.216 3.785 24.828 1 94.5 54 ILE B N 1
ATOM 3716 C CA . ILE B 1 54 ? 1.34 2.342 24.984 1 94.5 54 ILE B CA 1
ATOM 3717 C C . ILE B 1 54 ? 1.003 1.638 23.672 1 94.5 54 ILE B C 1
ATOM 3719 O O . ILE B 1 54 ? 1.73 0.743 23.234 1 94.5 54 ILE B O 1
ATOM 3723 N N . ARG B 1 55 ? -0.118 2.098 23.109 1 93.38 55 ARG B N 1
ATOM 3724 C CA . ARG B 1 55 ? -0.536 1.576 21.812 1 93.38 55 ARG B CA 1
ATOM 3725 C C . ARG B 1 55 ? 0.578 1.718 20.781 1 93.38 55 ARG B C 1
ATOM 3727 O O . ARG B 1 55 ? 0.88 0.771 20.047 1 93.38 55 ARG B O 1
ATOM 3734 N N . ASP B 1 56 ? 1.194 2.857 20.672 1 92.38 56 ASP B N 1
ATOM 3735 C CA . ASP B 1 56 ? 2.246 3.123 19.703 1 92.38 56 ASP B CA 1
ATOM 3736 C C . ASP B 1 56 ? 3.428 2.174 19.891 1 92.38 56 ASP B C 1
ATOM 3738 O O . ASP B 1 56 ? 4.008 1.689 18.922 1 92.38 56 ASP B O 1
ATOM 3742 N N . SER B 1 57 ? 3.734 1.926 21.109 1 94.88 57 SER B N 1
ATOM 3743 C CA . SER B 1 57 ? 4.828 1.008 21.406 1 94.88 57 SER B CA 1
ATOM 3744 C C . SER B 1 57 ? 4.523 -0.399 20.906 1 94.88 57 SER B C 1
ATOM 3746 O O . SER B 1 57 ? 5.383 -1.052 20.312 1 94.88 57 SER B O 1
ATOM 3748 N N . ILE B 1 58 ? 3.336 -0.898 21.172 1 96.81 58 ILE B N 1
ATOM 3749 C CA . ILE B 1 58 ? 2.924 -2.229 20.734 1 96.81 58 ILE B CA 1
ATOM 3750 C C . ILE B 1 58 ? 2.99 -2.32 19.219 1 96.81 58 ILE B C 1
ATOM 3752 O O . ILE B 1 58 ? 3.564 -3.266 18.672 1 96.81 58 ILE B O 1
ATOM 3756 N N . ILE B 1 59 ? 2.457 -1.32 18.547 1 95.12 59 ILE B N 1
ATOM 3757 C CA . ILE B 1 59 ? 2.389 -1.301 17.094 1 95.12 59 ILE B CA 1
ATOM 3758 C C . ILE B 1 59 ? 3.799 -1.307 16.516 1 95.12 59 ILE B C 1
ATOM 3760 O O . ILE B 1 59 ? 4.09 -2.066 15.578 1 95.12 59 ILE B O 1
ATOM 3764 N N . ASP B 1 60 ? 4.684 -0.51 17.047 1 95.12 60 ASP B N 1
ATOM 3765 C CA . ASP B 1 60 ? 6.043 -0.408 16.531 1 95.12 60 ASP B CA 1
ATOM 3766 C C . ASP B 1 60 ? 6.809 -1.716 16.734 1 95.12 60 ASP B C 1
ATOM 3768 O O . ASP B 1 60 ? 7.508 -2.176 15.828 1 95.12 60 ASP B O 1
ATOM 3772 N N . CYS B 1 61 ? 6.664 -2.322 17.906 1 97.06 61 CYS B N 1
ATOM 3773 C CA . CYS B 1 61 ? 7.332 -3.59 18.172 1 97.06 61 CYS B CA 1
ATOM 3774 C C . CYS B 1 61 ? 6.812 -4.688 17.25 1 97.06 61 CYS B C 1
ATOM 3776 O O . CYS B 1 61 ? 7.594 -5.473 16.703 1 97.06 61 CYS B O 1
ATOM 3778 N N . ALA B 1 62 ? 5.523 -4.766 17.094 1 96.88 62 ALA B N 1
ATOM 3779 C CA . ALA B 1 62 ? 4.902 -5.762 16.219 1 96.88 62 ALA B CA 1
ATOM 3780 C C . ALA B 1 62 ? 5.359 -5.582 14.773 1 96.88 62 ALA B C 1
ATOM 3782 O O . ALA B 1 62 ? 5.66 -6.559 14.086 1 96.88 62 ALA B O 1
ATOM 3783 N N . ALA B 1 63 ? 5.422 -4.344 14.336 1 94.75 63 ALA B N 1
ATOM 3784 C CA . ALA B 1 63 ? 5.871 -4.062 12.977 1 94.75 63 ALA B CA 1
ATOM 3785 C C . ALA B 1 63 ? 7.316 -4.504 12.773 1 94.75 63 ALA B C 1
ATOM 3787 O O . ALA B 1 63 ? 7.656 -5.09 11.742 1 94.75 63 ALA B O 1
ATOM 3788 N N . GLU B 1 64 ? 8.18 -4.172 13.695 1 95.5 64 GLU B N 1
ATOM 3789 C CA . GLU B 1 64 ? 9.586 -4.52 13.57 1 95.5 64 GLU B CA 1
ATOM 3790 C C . GLU B 1 64 ? 9.781 -6.031 13.539 1 95.5 64 GLU B C 1
ATOM 3792 O O . GLU B 1 64 ? 10.594 -6.543 12.766 1 95.5 64 GLU B O 1
ATOM 3797 N N . ILE B 1 65 ? 9.062 -6.793 14.375 1 95.88 65 ILE B N 1
ATOM 3798 C CA . ILE B 1 65 ? 9.188 -8.242 14.406 1 95.88 65 ILE B CA 1
ATOM 3799 C C . ILE B 1 65 ? 8.797 -8.828 13.055 1 95.88 65 ILE B C 1
ATOM 3801 O O . ILE B 1 65 ? 9.445 -9.75 12.555 1 95.88 65 ILE B O 1
ATOM 3805 N N . GLN B 1 66 ? 7.75 -8.328 12.461 1 94.56 66 GLN B N 1
ATOM 3806 C CA . GLN B 1 66 ? 7.328 -8.789 11.141 1 94.56 66 GLN B CA 1
ATOM 3807 C C . GLN B 1 66 ? 8.414 -8.539 10.094 1 94.56 66 GLN B C 1
ATOM 3809 O O . GLN B 1 66 ? 8.773 -9.438 9.336 1 94.56 66 GLN B O 1
ATOM 3814 N N . ASP B 1 67 ? 8.969 -7.34 10.109 1 94.25 67 ASP B N 1
ATOM 3815 C CA . ASP B 1 67 ? 9.961 -6.953 9.109 1 94.25 67 ASP B CA 1
ATOM 3816 C C . ASP B 1 67 ? 11.234 -7.777 9.258 1 94.25 67 ASP B C 1
ATOM 3818 O O . ASP B 1 67 ? 11.883 -8.117 8.266 1 94.25 67 ASP B O 1
ATOM 3822 N N . LEU B 1 68 ? 11.609 -8.117 10.484 1 94 68 LEU B N 1
ATOM 3823 C CA . LEU B 1 68 ? 12.805 -8.906 10.75 1 94 68 LEU B CA 1
ATOM 3824 C C . LEU B 1 68 ? 12.664 -10.32 10.195 1 94 68 LEU B C 1
ATOM 3826 O O . LEU B 1 68 ? 13.648 -10.938 9.797 1 94 68 LEU B O 1
ATOM 3830 N N . LEU B 1 69 ? 11.453 -10.805 10.102 1 93.31 69 LEU B N 1
ATOM 3831 C CA . LEU B 1 69 ? 11.227 -12.219 9.82 1 93.31 69 LEU B CA 1
ATOM 3832 C C . LEU B 1 69 ? 10.859 -12.422 8.352 1 93.31 69 LEU B C 1
ATOM 3834 O O . LEU B 1 69 ? 10.781 -13.555 7.883 1 93.31 69 LEU B O 1
ATOM 3838 N N . LEU B 1 70 ? 10.633 -11.422 7.617 1 89.12 70 LEU B N 1
ATOM 3839 C CA . LEU B 1 70 ? 10.344 -11.508 6.188 1 89.12 70 LEU B CA 1
ATOM 3840 C C . LEU B 1 70 ? 11.625 -11.43 5.367 1 89.12 70 LEU B C 1
ATOM 3842 O O . LEU B 1 70 ? 12.539 -10.672 5.703 1 89.12 70 LEU B O 1
ATOM 3846 N N . GLY B 1 71 ? 11.711 -12.25 4.32 1 87.5 71 GLY B N 1
ATOM 3847 C CA . GLY B 1 71 ? 12.766 -12.047 3.342 1 87.5 71 GLY B CA 1
ATOM 3848 C C . GLY B 1 71 ? 12.664 -10.719 2.613 1 87.5 71 GLY B C 1
ATOM 3849 O O . GLY B 1 71 ? 11.594 -10.102 2.594 1 87.5 71 GLY B O 1
ATOM 3850 N N . PRO B 1 72 ? 13.766 -10.273 2.012 1 89.5 72 PRO B N 1
ATOM 3851 C CA . PRO B 1 72 ? 13.781 -8.938 1.405 1 89.5 72 PRO B CA 1
ATOM 3852 C C . PRO B 1 72 ? 12.719 -8.773 0.317 1 89.5 72 PRO B C 1
ATOM 3854 O O . PRO B 1 72 ? 12.062 -7.727 0.239 1 89.5 72 PRO B O 1
ATOM 3857 N N . PHE B 1 73 ? 12.477 -9.789 -0.572 1 88.31 73 PHE B N 1
ATOM 3858 C CA . PHE B 1 73 ? 11.453 -9.695 -1.604 1 88.31 73 PHE B CA 1
ATOM 3859 C C . PHE B 1 73 ? 10.07 -9.57 -0.981 1 88.31 73 PHE B C 1
ATOM 3861 O O . PHE B 1 73 ? 9.273 -8.719 -1.388 1 88.31 73 PHE B O 1
ATOM 3868 N N . ASP B 1 74 ? 9.844 -10.414 0.008 1 87.75 74 ASP B N 1
ATOM 3869 C CA . ASP B 1 74 ? 8.539 -10.398 0.669 1 87.75 74 ASP B CA 1
ATOM 3870 C C . ASP B 1 74 ? 8.289 -9.062 1.354 1 87.75 74 ASP B C 1
ATOM 3872 O O . ASP B 1 74 ? 7.18 -8.523 1.291 1 87.75 74 ASP B O 1
ATOM 3876 N N . MET B 1 75 ? 9.312 -8.57 2.01 1 89.62 75 MET B N 1
ATOM 3877 C CA . MET B 1 75 ? 9.18 -7.293 2.703 1 89.62 75 MET B CA 1
ATOM 3878 C C . MET B 1 75 ? 8.883 -6.168 1.718 1 89.62 75 MET B C 1
ATOM 3880 O O . MET B 1 75 ? 7.984 -5.355 1.95 1 89.62 75 MET B O 1
ATOM 3884 N N . LEU B 1 76 ? 9.641 -6.113 0.605 1 90.88 76 LEU B N 1
ATOM 3885 C CA . LEU B 1 76 ? 9.422 -5.098 -0.418 1 90.88 76 LEU B CA 1
ATOM 3886 C C . LEU B 1 76 ? 8.016 -5.195 -0.992 1 90.88 76 LEU B C 1
ATOM 3888 O O . LEU B 1 76 ? 7.352 -4.18 -1.198 1 90.88 76 LEU B O 1
ATOM 3892 N N . TYR B 1 77 ? 7.543 -6.379 -1.194 1 87.94 77 TYR B N 1
ATOM 3893 C CA . TYR B 1 77 ? 6.211 -6.59 -1.745 1 87.94 77 TYR B CA 1
ATOM 3894 C C . TYR B 1 77 ? 5.137 -6.113 -0.774 1 87.94 77 TYR B C 1
ATOM 3896 O O . TYR B 1 77 ? 4.191 -5.426 -1.172 1 87.94 77 TYR B O 1
ATOM 3904 N N . MET B 1 78 ? 5.262 -6.473 0.438 1 86.75 78 MET B N 1
ATOM 3905 C CA . MET B 1 78 ? 4.254 -6.137 1.441 1 86.75 78 MET B CA 1
ATOM 3906 C C . MET B 1 78 ? 4.191 -4.629 1.663 1 86.75 78 MET B C 1
ATOM 3908 O O . MET B 1 78 ? 3.105 -4.059 1.778 1 86.75 78 MET B O 1
ATOM 3912 N N . HIS B 1 79 ? 5.297 -3.971 1.682 1 88.94 79 HIS B N 1
ATOM 3913 C CA . HIS B 1 79 ? 5.316 -2.525 1.883 1 88.94 79 HIS B CA 1
ATOM 3914 C C . HIS B 1 79 ? 4.867 -1.789 0.625 1 88.94 79 HIS B C 1
ATOM 3916 O O . HIS B 1 79 ? 4.18 -0.769 0.711 1 88.94 79 HIS B O 1
ATOM 3922 N N . GLY B 1 80 ? 5.332 -2.195 -0.531 1 85.56 80 GLY B N 1
ATOM 3923 C CA . GLY B 1 80 ? 4.992 -1.532 -1.779 1 85.56 80 GLY B CA 1
ATOM 3924 C C . GLY B 1 80 ? 3.52 -1.64 -2.129 1 85.56 80 GLY B C 1
ATOM 3925 O O . GLY B 1 80 ? 2.918 -0.676 -2.605 1 85.56 80 GLY B O 1
ATOM 3926 N N . SER B 1 81 ? 2.898 -2.762 -1.85 1 78 81 SER B N 1
ATOM 3927 C CA . SER B 1 81 ? 1.47 -3.035 -1.961 1 78 81 SER B CA 1
ATOM 3928 C C . SER B 1 81 ? 0.853 -2.281 -3.135 1 78 81 SER B C 1
ATOM 3930 O O . SER B 1 81 ? -0.109 -1.53 -2.961 1 78 81 SER B O 1
ATOM 3932 N N . VAL B 1 82 ? 1.28 -2.531 -4.414 1 87.19 82 VAL B N 1
ATOM 3933 C CA . VAL B 1 82 ? 0.948 -1.766 -5.613 1 87.19 82 VAL B CA 1
ATOM 3934 C C . VAL B 1 82 ? -0.526 -1.959 -5.957 1 87.19 82 VAL B C 1
ATOM 3936 O O . VAL B 1 82 ? -1.09 -1.201 -6.75 1 87.19 82 VAL B O 1
ATOM 3939 N N . ASN B 1 83 ? -1.192 -2.953 -5.293 1 89.56 83 ASN B N 1
ATOM 3940 C CA . ASN B 1 83 ? -2.564 -3.252 -5.684 1 89.56 83 ASN B CA 1
ATOM 3941 C C . ASN B 1 83 ? -3.482 -3.367 -4.473 1 89.56 83 ASN B C 1
ATOM 3943 O O . ASN B 1 83 ? -4.609 -3.852 -4.582 1 89.56 83 ASN B O 1
ATOM 3947 N N . SER B 1 84 ? -2.992 -2.982 -3.352 1 89.38 84 SER B N 1
ATOM 3948 C CA . SER B 1 84 ? -3.766 -3.16 -2.127 1 89.38 84 SER B CA 1
ATOM 3949 C C . SER B 1 84 ? -5.031 -2.309 -2.143 1 89.38 84 SER B C 1
ATOM 3951 O O . SER B 1 84 ? -6.02 -2.645 -1.485 1 89.38 84 SER B O 1
ATOM 3953 N N . SER B 1 85 ? -5.043 -1.252 -2.916 1 92.44 85 SER B N 1
ATOM 3954 C CA . SER B 1 85 ? -6.156 -0.31 -2.889 1 92.44 85 SER B CA 1
ATOM 3955 C C . SER B 1 85 ? -7.246 -0.713 -3.877 1 92.44 85 SER B C 1
ATOM 3957 O O . SER B 1 85 ? -8.305 -0.084 -3.932 1 92.44 85 SER B O 1
ATOM 3959 N N . VAL B 1 86 ? -7.09 -1.805 -4.66 1 94.19 86 VAL B N 1
ATOM 3960 C CA . VAL B 1 86 ? -8.039 -2.172 -5.703 1 94.19 86 VAL B CA 1
ATOM 3961 C C . VAL B 1 86 ? -9.398 -2.48 -5.078 1 94.19 86 VAL B C 1
ATOM 3963 O O . VAL B 1 86 ? -10.422 -1.926 -5.496 1 94.19 86 VAL B O 1
ATOM 3966 N N . SER B 1 87 ? -9.43 -3.357 -4.07 1 95.5 87 SER B N 1
ATOM 3967 C CA . SER B 1 87 ? -10.695 -3.707 -3.432 1 95.5 87 SER B CA 1
ATOM 3968 C C . SER B 1 87 ? -11.297 -2.506 -2.713 1 95.5 87 SER B C 1
ATOM 3970 O O . SER B 1 87 ? -12.516 -2.326 -2.713 1 95.5 87 SER B O 1
ATOM 3972 N N . LEU B 1 88 ? -10.477 -1.642 -2.119 1 95.88 88 LEU B N 1
ATOM 3973 C CA . LEU B 1 88 ? -10.953 -0.438 -1.444 1 95.88 88 LEU B CA 1
ATOM 3974 C C . LEU B 1 88 ? -11.57 0.535 -2.441 1 95.88 88 LEU B C 1
ATOM 3976 O O . LEU B 1 88 ? -12.586 1.174 -2.143 1 95.88 88 LEU B O 1
ATOM 3980 N N . GLN B 1 89 ? -10.953 0.651 -3.594 1 95.62 89 GLN B N 1
ATOM 3981 C CA . GLN B 1 89 ? -11.516 1.47 -4.66 1 95.62 89 GLN B CA 1
ATOM 3982 C C . GLN B 1 89 ? -12.891 0.953 -5.082 1 95.62 89 GLN B C 1
ATOM 3984 O O . GLN B 1 89 ? -13.836 1.73 -5.215 1 95.62 89 GLN B O 1
ATOM 3989 N N . ALA B 1 90 ? -13.039 -0.343 -5.281 1 95.62 90 ALA B N 1
ATOM 3990 C CA . ALA B 1 90 ? -14.312 -0.937 -5.664 1 95.62 90 ALA B CA 1
ATOM 3991 C C . ALA B 1 90 ? -15.375 -0.69 -4.594 1 95.62 90 ALA B C 1
ATOM 3993 O O . ALA B 1 90 ? -16.5 -0.309 -4.906 1 95.62 90 ALA B O 1
ATOM 3994 N N . ILE B 1 91 ? -15.055 -0.889 -3.328 1 96 91 ILE B N 1
ATOM 3995 C CA . ILE B 1 91 ? -15.969 -0.729 -2.205 1 96 91 ILE B CA 1
ATOM 3996 C C . ILE B 1 91 ? -16.5 0.703 -2.172 1 96 91 ILE B C 1
ATOM 3998 O O . ILE B 1 91 ? -17.703 0.92 -2.037 1 96 91 ILE B O 1
ATOM 4002 N N . SER B 1 92 ? -15.609 1.688 -2.279 1 95.75 92 SER B N 1
ATOM 4003 C CA . SER B 1 92 ? -16.016 3.088 -2.184 1 95.75 92 SER B CA 1
ATOM 4004 C C . SER B 1 92 ? -16.766 3.535 -3.432 1 95.75 92 SER B C 1
ATOM 4006 O O . SER B 1 92 ? -17.797 4.211 -3.336 1 95.75 92 SER B O 1
ATOM 4008 N N . ARG B 1 93 ? -16.344 3.158 -4.582 1 95 93 ARG B N 1
ATOM 4009 C CA . ARG B 1 93 ? -16.922 3.562 -5.859 1 95 93 ARG B CA 1
ATOM 4010 C C . ARG B 1 93 ? -18.344 3.014 -6.008 1 95 93 ARG B C 1
ATOM 4012 O O . ARG B 1 93 ? -19.25 3.73 -6.438 1 95 93 ARG B O 1
ATOM 4019 N N . PHE B 1 94 ? -18.516 1.727 -5.66 1 95.5 94 PHE B N 1
ATOM 4020 C CA . PHE B 1 94 ? -19.812 1.084 -5.832 1 95.5 94 PHE B CA 1
ATOM 4021 C C . PHE B 1 94 ? -20.641 1.18 -4.555 1 95.5 94 PHE B C 1
ATOM 4023 O O . PHE B 1 94 ? -21.734 0.621 -4.477 1 95.5 94 PHE B O 1
ATOM 4030 N N . LYS B 1 95 ? -20.141 1.847 -3.52 1 95.81 95 LYS B N 1
ATOM 4031 C CA . LYS B 1 95 ? -20.797 2.027 -2.232 1 95.81 95 LYS B CA 1
ATOM 4032 C C . LYS B 1 95 ? -21.266 0.69 -1.657 1 95.81 95 LYS B C 1
ATOM 4034 O O . LYS B 1 95 ? -22.406 0.545 -1.247 1 95.81 95 LYS B O 1
ATOM 4039 N N . ILE B 1 96 ? -20.391 -0.28 -1.67 1 95.56 96 ILE B N 1
ATOM 4040 C CA . ILE B 1 96 ? -20.703 -1.65 -1.283 1 95.56 96 ILE B CA 1
ATOM 4041 C C . ILE B 1 96 ? -21.062 -1.699 0.201 1 95.56 96 ILE B C 1
ATOM 4043 O O . ILE B 1 96 ? -21.906 -2.496 0.62 1 95.56 96 ILE B O 1
ATOM 4047 N N . ALA B 1 97 ? -20.422 -0.872 1.062 1 96.31 97 ALA B N 1
ATOM 4048 C CA . ALA B 1 97 ? -20.703 -0.858 2.496 1 96.31 97 ALA B CA 1
ATOM 4049 C C . ALA B 1 97 ? -22.172 -0.615 2.766 1 96.31 97 ALA B C 1
ATOM 4051 O O . ALA B 1 97 ? -22.734 -1.152 3.725 1 96.31 97 ALA B O 1
ATOM 4052 N N . GLU B 1 98 ? -22.844 0.171 1.922 1 95.75 98 GLU B N 1
ATOM 4053 C CA . GLU B 1 98 ? -24.266 0.484 2.086 1 95.75 98 GLU B CA 1
ATOM 4054 C C . GLU B 1 98 ? -25.125 -0.729 1.776 1 95.75 98 GLU B C 1
ATOM 4056 O O . GLU B 1 98 ? -26.297 -0.792 2.199 1 95.75 98 GLU B O 1
ATOM 4061 N N . LEU B 1 99 ? -24.625 -1.655 1.056 1 95.81 99 LEU B N 1
ATOM 4062 C CA . LEU B 1 99 ? -25.406 -2.809 0.612 1 95.81 99 LEU B CA 1
ATOM 4063 C C . LEU B 1 99 ? -25.453 -3.879 1.696 1 95.81 99 LEU B C 1
ATOM 4065 O O . LEU B 1 99 ? -26.25 -4.82 1.608 1 95.81 99 LEU B O 1
ATOM 4069 N N . VAL B 1 100 ? -24.594 -3.785 2.709 1 95.12 100 VAL B N 1
ATOM 4070 C CA . VAL B 1 100 ? -24.625 -4.695 3.85 1 95.12 100 VAL B CA 1
ATOM 4071 C C . VAL B 1 100 ? -25.453 -4.078 4.98 1 95.12 100 VAL B C 1
ATOM 4073 O O . VAL B 1 100 ? -25.125 -3 5.48 1 95.12 100 VAL B O 1
ATOM 4076 N N . PRO B 1 101 ? -26.516 -4.68 5.398 1 95.44 101 PRO B N 1
ATOM 4077 C CA . PRO B 1 101 ? -27.328 -4.105 6.473 1 95.44 101 PRO B CA 1
ATOM 4078 C C . PRO B 1 101 ? -26.578 -4.023 7.801 1 95.44 101 PRO B C 1
ATOM 4080 O O . PRO B 1 101 ? -25.828 -4.934 8.141 1 95.44 101 PRO B O 1
ATOM 4083 N N . LEU B 1 102 ? -26.844 -2.932 8.547 1 93.06 102 LEU B N 1
ATOM 4084 C CA . LEU B 1 102 ? -26.281 -2.809 9.891 1 93.06 102 LEU B CA 1
ATOM 4085 C C . LEU B 1 102 ? -26.781 -3.926 10.797 1 93.06 102 LEU B C 1
ATOM 4087 O O . LEU B 1 102 ? -27.984 -4.168 10.883 1 93.06 102 LEU B O 1
ATOM 4091 N N . GLY B 1 103 ? -25.922 -4.574 11.422 1 92.75 103 GLY B N 1
ATOM 4092 C CA . GLY B 1 103 ? -26.281 -5.672 12.305 1 92.75 103 GLY B CA 1
ATOM 4093 C C . GLY B 1 103 ? -26.75 -6.906 11.547 1 92.75 103 GLY B C 1
ATOM 4094 O O . GLY B 1 103 ? -27.125 -7.906 12.164 1 92.75 103 GLY B O 1
ATOM 4095 N N . GLY B 1 104 ? -26.672 -6.875 10.305 1 95.38 104 GLY B N 1
ATOM 4096 C CA . GLY B 1 104 ? -27.141 -7.977 9.469 1 95.38 104 GLY B CA 1
ATOM 4097 C C . GLY B 1 104 ? -26.062 -8.539 8.578 1 95.38 104 GLY B C 1
ATOM 4098 O O . GLY B 1 104 ? -24.875 -8.477 8.906 1 95.38 104 GLY B O 1
ATOM 4099 N N . ARG B 1 105 ? -26.516 -9.289 7.555 1 95.81 105 ARG B N 1
ATOM 4100 C CA . ARG B 1 105 ? -25.609 -9.977 6.645 1 95.81 105 ARG B CA 1
ATOM 4101 C C . ARG B 1 105 ? -26.109 -9.906 5.207 1 95.81 105 ARG B C 1
ATOM 4103 O O . ARG B 1 105 ? -27.266 -9.547 4.969 1 95.81 105 ARG B O 1
ATOM 4110 N N . THR B 1 106 ? -25.344 -10.102 4.215 1 97.31 106 THR B N 1
ATOM 4111 C CA . THR B 1 106 ? -25.656 -10.25 2.799 1 97.31 106 THR B CA 1
ATOM 4112 C C . THR B 1 106 ? -24.719 -11.258 2.139 1 97.31 106 THR B C 1
ATOM 4114 O O . THR B 1 106 ? -23.984 -11.969 2.824 1 97.31 106 THR B O 1
ATOM 4117 N N . THR B 1 107 ? -24.859 -11.461 0.856 1 96.88 107 THR B N 1
ATOM 4118 C CA . THR B 1 107 ? -24.047 -12.43 0.136 1 96.88 107 THR B CA 1
ATOM 4119 C C . THR B 1 107 ? -23.312 -11.766 -1.02 1 96.88 107 THR B C 1
ATOM 4121 O O . THR B 1 107 ? -23.703 -10.695 -1.482 1 96.88 107 THR B O 1
ATOM 4124 N N . PHE B 1 108 ? -22.25 -12.438 -1.498 1 96.38 108 PHE B N 1
ATOM 4125 C CA . PHE B 1 108 ? -21.531 -11.969 -2.68 1 96.38 108 PHE B CA 1
ATOM 4126 C C . PHE B 1 108 ? -22.484 -11.875 -3.875 1 96.38 108 PHE B C 1
ATOM 4128 O O . PHE B 1 108 ? -22.406 -10.93 -4.664 1 96.38 108 PHE B O 1
ATOM 4135 N N . ALA B 1 109 ? -23.344 -12.812 -4.004 1 96.06 109 ALA B N 1
ATOM 4136 C CA . ALA B 1 109 ? -24.297 -12.867 -5.105 1 96.06 109 ALA B CA 1
ATOM 4137 C C . ALA B 1 109 ? -25.219 -11.656 -5.094 1 96.06 109 ALA B C 1
ATOM 4139 O O . ALA B 1 109 ? -25.469 -11.047 -6.141 1 96.06 109 ALA B O 1
ATOM 4140 N N . SER B 1 110 ? -25.734 -11.328 -3.945 1 97.31 110 SER B N 1
ATOM 4141 C CA . SER B 1 110 ? -26.625 -10.18 -3.811 1 97.31 110 SER B CA 1
ATOM 4142 C C . SER B 1 110 ? -25.922 -8.883 -4.176 1 97.31 110 SER B C 1
ATOM 4144 O O . SER B 1 110 ? -26.484 -8.039 -4.871 1 97.31 110 SER B O 1
ATOM 4146 N N . ILE B 1 111 ? -24.703 -8.727 -3.705 1 96.62 111 ILE B N 1
ATOM 4147 C CA . ILE B 1 111 ? -23.922 -7.527 -3.998 1 96.62 111 ILE B CA 1
ATOM 4148 C C . ILE B 1 111 ? -23.641 -7.445 -5.496 1 96.62 111 ILE B C 1
ATOM 4150 O O . ILE B 1 111 ? -23.781 -6.383 -6.105 1 96.62 111 ILE B O 1
ATOM 4154 N N . ALA B 1 112 ? -23.266 -8.57 -6.098 1 95.81 112 ALA B N 1
ATOM 4155 C CA . ALA B 1 112 ? -22.969 -8.633 -7.527 1 95.81 112 ALA B CA 1
ATOM 4156 C C . ALA B 1 112 ? -24.156 -8.18 -8.359 1 95.81 112 ALA B C 1
ATOM 4158 O O . ALA B 1 112 ? -24.016 -7.391 -9.297 1 95.81 112 ALA B O 1
ATOM 4159 N N . GLN B 1 113 ? -25.297 -8.625 -8.055 1 96.19 113 GLN B N 1
ATOM 4160 C CA . GLN B 1 113 ? -26.516 -8.25 -8.75 1 96.19 113 GLN B CA 1
ATOM 4161 C C . GLN B 1 113 ? -26.766 -6.75 -8.656 1 96.19 113 GLN B C 1
ATOM 4163 O O . GLN B 1 113 ? -27.156 -6.117 -9.641 1 96.19 113 GLN B O 1
ATOM 4168 N N . GLU B 1 114 ? -26.547 -6.199 -7.523 1 95 114 GLU B N 1
ATOM 4169 C CA . GLU B 1 114 ? -26.828 -4.793 -7.277 1 95 114 GLU B CA 1
ATOM 4170 C C . GLU B 1 114 ? -25.875 -3.889 -8.055 1 95 114 GLU B C 1
ATOM 4172 O O . GLU B 1 114 ? -26.281 -2.832 -8.547 1 95 114 GLU B O 1
ATOM 4177 N N . ILE B 1 115 ? -24.594 -4.293 -8.164 1 94.94 115 ILE B N 1
ATOM 4178 C CA . ILE B 1 115 ? -23.625 -3.35 -8.711 1 94.94 115 ILE B CA 1
ATOM 4179 C C . ILE B 1 115 ? -23.344 -3.688 -10.172 1 94.94 115 ILE B C 1
ATOM 4181 O O . ILE B 1 115 ? -22.609 -2.969 -10.852 1 94.94 115 ILE B O 1
ATOM 4185 N N . GLY B 1 116 ? -23.875 -4.797 -10.688 1 93.38 116 GLY B N 1
ATOM 4186 C CA . GLY B 1 116 ? -23.781 -5.125 -12.102 1 93.38 116 GLY B CA 1
ATOM 4187 C C . GLY B 1 116 ? -22.469 -5.781 -12.477 1 93.38 116 GLY B C 1
ATOM 4188 O O . GLY B 1 116 ? -21.938 -5.539 -13.555 1 93.38 116 GLY B O 1
ATOM 4189 N N . LEU B 1 117 ? -21.797 -6.504 -11.617 1 94.94 117 LEU B N 1
ATOM 4190 C CA . LEU B 1 117 ? -20.609 -7.301 -11.875 1 94.94 117 LEU B CA 1
ATOM 4191 C C . LEU B 1 117 ? -20.875 -8.781 -11.617 1 94.94 117 LEU B C 1
ATOM 4193 O O . LEU B 1 117 ? -21.906 -9.133 -11.039 1 94.94 117 LEU B O 1
ATOM 4197 N N . GLY B 1 118 ? -20.031 -9.617 -12.117 1 94.81 118 GLY B N 1
ATOM 4198 C CA . GLY B 1 118 ? -20.156 -11.039 -11.852 1 94.81 118 GLY B CA 1
ATOM 4199 C C . GLY B 1 118 ? -19.844 -11.414 -10.414 1 94.81 118 GLY B C 1
ATOM 4200 O O . GLY B 1 118 ? -19.016 -10.766 -9.766 1 94.81 118 GLY B O 1
ATOM 4201 N N . GLU B 1 119 ? -20.484 -12.453 -9.953 1 95.5 119 GLU B N 1
ATOM 4202 C CA . GLU B 1 119 ? -20.312 -12.906 -8.57 1 95.5 119 GLU B CA 1
ATOM 4203 C C . GLU B 1 119 ? -18.859 -13.266 -8.297 1 95.5 119 GLU B C 1
ATOM 4205 O O . GLU B 1 119 ? -18.328 -12.992 -7.215 1 95.5 119 GLU B O 1
ATOM 4210 N N . ARG B 1 120 ? -18.172 -13.945 -9.188 1 93.62 120 ARG B N 1
ATOM 4211 C CA . ARG B 1 120 ? -16.766 -14.305 -9.008 1 93.62 120 ARG B CA 1
ATOM 4212 C C . ARG B 1 120 ? -15.898 -13.07 -8.797 1 93.62 120 ARG B C 1
ATOM 4214 O O . ARG B 1 120 ? -15.031 -13.055 -7.926 1 93.62 120 ARG B O 1
ATOM 4221 N N . THR B 1 121 ? -16.156 -12.094 -9.664 1 95.25 121 THR B N 1
ATOM 4222 C CA . THR B 1 121 ? -15.398 -10.844 -9.57 1 95.25 121 THR B CA 1
ATOM 4223 C C . THR B 1 121 ? -15.602 -10.188 -8.211 1 95.25 121 THR B C 1
ATOM 4225 O O . THR B 1 121 ? -14.641 -9.781 -7.559 1 95.25 121 THR B O 1
ATOM 4228 N N . VAL B 1 122 ? -16.828 -10.102 -7.746 1 95.62 122 VAL B N 1
ATOM 4229 C CA . VAL B 1 122 ? -17.156 -9.484 -6.465 1 95.62 122 VAL B CA 1
ATOM 4230 C C . VAL B 1 122 ? -16.531 -10.281 -5.328 1 95.62 122 VAL B C 1
ATOM 4232 O O . VAL B 1 122 ? -15.961 -9.695 -4.398 1 95.62 122 VAL B O 1
ATOM 4235 N N . ARG B 1 123 ? -16.594 -11.562 -5.387 1 96.19 123 ARG B N 1
ATOM 4236 C CA . ARG B 1 123 ? -16 -12.438 -4.379 1 96.19 123 ARG B CA 1
ATOM 4237 C C . ARG B 1 123 ? -14.5 -12.203 -4.273 1 96.19 123 ARG B C 1
ATOM 4239 O O . ARG B 1 123 ? -13.961 -12.125 -3.172 1 96.19 123 ARG B O 1
ATOM 4246 N N . ARG B 1 124 ? -13.82 -12.148 -5.395 1 96.12 124 ARG B N 1
ATOM 4247 C CA . ARG B 1 124 ? -12.383 -11.906 -5.41 1 96.12 124 ARG B CA 1
ATOM 4248 C C . ARG B 1 124 ? -12.039 -10.578 -4.746 1 96.12 124 ARG B C 1
ATOM 4250 O O . ARG B 1 124 ? -11.133 -10.508 -3.912 1 96.12 124 ARG B O 1
ATOM 4257 N N . LEU B 1 125 ? -12.75 -9.484 -5.105 1 96.31 125 LEU B N 1
ATOM 4258 C CA . LEU B 1 125 ? -12.516 -8.156 -4.551 1 96.31 125 LEU B CA 1
ATOM 4259 C C . LEU B 1 125 ? -12.75 -8.148 -3.045 1 96.31 125 LEU B C 1
ATOM 4261 O O . LEU B 1 125 ? -11.898 -7.672 -2.285 1 96.31 125 LEU B O 1
ATOM 4265 N N . LEU B 1 126 ? -13.82 -8.742 -2.615 1 96.25 126 LEU B N 1
ATOM 4266 C CA . LEU B 1 126 ? -14.227 -8.594 -1.222 1 96.25 126 LEU B CA 1
ATOM 4267 C C . LEU B 1 126 ? -13.453 -9.555 -0.325 1 96.25 126 LEU B C 1
ATOM 4269 O O . LEU B 1 126 ? -13.188 -9.25 0.838 1 96.25 126 LEU B O 1
ATOM 4273 N N . ARG B 1 127 ? -13.047 -10.719 -0.785 1 96.44 127 ARG B N 1
ATOM 4274 C CA . ARG B 1 127 ? -12.18 -11.586 0.01 1 96.44 127 ARG B CA 1
ATOM 4275 C C . ARG B 1 127 ? -10.805 -10.961 0.205 1 96.44 127 ARG B C 1
ATOM 4277 O O . ARG B 1 127 ? -10.18 -11.133 1.254 1 96.44 127 ARG B O 1
ATOM 4284 N N . HIS B 1 128 ? -10.312 -10.289 -0.854 1 96.25 128 HIS B N 1
ATOM 4285 C CA . HIS B 1 128 ? -9.109 -9.5 -0.65 1 96.25 128 HIS B CA 1
ATOM 4286 C C . HIS B 1 128 ? -9.305 -8.461 0.447 1 96.25 128 HIS B C 1
ATOM 4288 O O . HIS B 1 128 ? -8.453 -8.312 1.329 1 96.25 128 HIS B O 1
ATOM 4294 N N . ALA B 1 129 ? -10.453 -7.738 0.474 1 95.81 129 ALA B N 1
ATOM 4295 C CA . ALA B 1 129 ? -10.766 -6.723 1.477 1 95.81 129 ALA B CA 1
ATOM 4296 C C . ALA B 1 129 ? -10.836 -7.332 2.873 1 95.81 129 ALA B C 1
ATOM 4298 O O . ALA B 1 129 ? -10.398 -6.715 3.85 1 95.81 129 ALA B O 1
ATOM 4299 N N . THR B 1 130 ? -11.367 -8.562 2.998 1 95.69 130 THR B N 1
ATOM 4300 C CA . THR B 1 130 ? -11.492 -9.211 4.297 1 95.69 130 THR B CA 1
ATOM 4301 C C . THR B 1 130 ? -10.125 -9.484 4.906 1 95.69 130 THR B C 1
ATOM 4303 O O . THR B 1 130 ? -9.969 -9.477 6.133 1 95.69 130 THR B O 1
ATOM 4306 N N . THR B 1 131 ? -9.086 -9.711 4.059 1 94.19 131 THR B N 1
ATOM 4307 C CA . THR B 1 131 ? -7.742 -9.922 4.582 1 94.19 131 THR B CA 1
ATOM 4308 C C . THR B 1 131 ? -7.199 -8.648 5.215 1 94.19 131 THR B C 1
ATOM 4310 O O . THR B 1 131 ? -6.223 -8.688 5.965 1 94.19 131 THR B O 1
ATOM 4313 N N . MET B 1 132 ? -7.781 -7.508 4.969 1 93.38 132 MET B N 1
ATOM 4314 C CA . MET B 1 132 ? -7.414 -6.227 5.57 1 93.38 132 MET B CA 1
ATOM 4315 C C . MET B 1 132 ? -8.398 -5.84 6.668 1 93.38 132 MET B C 1
ATOM 4317 O O . MET B 1 132 ? -8.438 -4.684 7.094 1 93.38 132 MET B O 1
ATOM 4321 N N . ARG B 1 133 ? -9.25 -6.719 6.996 1 95 133 ARG B N 1
ATOM 4322 C CA . ARG B 1 133 ? -10.227 -6.566 8.07 1 95 133 ARG B CA 1
ATOM 4323 C C . ARG B 1 133 ? -11.359 -5.633 7.652 1 95 133 ARG B C 1
ATOM 4325 O O . ARG B 1 133 ? -12.047 -5.059 8.508 1 95 133 ARG B O 1
ATOM 4332 N N . VAL B 1 134 ? -11.539 -5.367 6.402 1 96.06 134 VAL B N 1
ATOM 4333 C CA . VAL B 1 134 ? -12.703 -4.672 5.863 1 96.06 134 VAL B CA 1
ATOM 4334 C C . VAL B 1 134 ? -13.773 -5.688 5.457 1 96.06 134 VAL B C 1
ATOM 4336 O O . VAL B 1 134 ? -13.609 -6.406 4.469 1 96.06 134 VAL B O 1
ATOM 4339 N N . PHE B 1 135 ? -14.859 -5.746 6.176 1 95.56 135 PHE B N 1
ATOM 4340 C CA . PHE B 1 135 ? -15.891 -6.781 6.172 1 95.56 135 PHE B CA 1
ATOM 4341 C C . PHE B 1 135 ? -15.359 -8.07 6.785 1 95.56 135 PHE B C 1
ATOM 4343 O O . PHE B 1 135 ? -14.188 -8.156 7.152 1 95.56 135 PHE B O 1
ATOM 4350 N N . HIS B 1 136 ? -16.219 -8.953 7.074 1 95.12 136 HIS B N 1
ATOM 4351 C CA . HIS B 1 136 ? -15.945 -10.281 7.605 1 95.12 136 HIS B CA 1
ATOM 4352 C C . HIS B 1 136 ? -16.844 -11.328 6.949 1 95.12 136 HIS B C 1
ATOM 4354 O O . HIS B 1 136 ? -18.031 -11.078 6.707 1 95.12 136 HIS B O 1
ATOM 4360 N N . GLU B 1 137 ? -16.25 -12.422 6.523 1 95.31 137 GLU B N 1
ATOM 4361 C CA . GLU B 1 137 ? -16.984 -13.57 5.988 1 95.31 137 GLU B CA 1
ATOM 4362 C C . GLU B 1 137 ? -17.094 -14.68 7.027 1 95.31 137 GLU B C 1
ATOM 4364 O O . GLU B 1 137 ? -16.328 -15.641 7.012 1 95.31 137 GLU B O 1
ATOM 4369 N N . PRO B 1 138 ? -18.141 -14.641 7.902 1 93 138 PRO B N 1
ATOM 4370 C CA . PRO B 1 138 ? -18.234 -15.609 8.992 1 93 138 PRO B CA 1
ATOM 4371 C C . PRO B 1 138 ? -18.516 -17.031 8.5 1 93 138 PRO B C 1
ATOM 4373 O O . PRO B 1 138 ? -18.156 -18 9.172 1 93 138 PRO B O 1
ATOM 4376 N N . GLU B 1 139 ? -19.266 -17.141 7.391 1 93.12 139 GLU B N 1
ATOM 4377 C CA . GLU B 1 139 ? -19.516 -18.375 6.66 1 93.12 139 GLU B CA 1
ATOM 4378 C C . GLU B 1 139 ? -19.297 -18.188 5.16 1 93.12 139 GLU B C 1
ATOM 4380 O O . GLU B 1 139 ? -19.391 -17.062 4.652 1 93.12 139 GLU B O 1
ATOM 4385 N N . PRO B 1 140 ? -18.938 -19.266 4.539 1 90.88 140 PRO B N 1
ATOM 4386 C CA . PRO B 1 140 ? -18.656 -19.125 3.107 1 90.88 140 PRO B CA 1
ATOM 4387 C C . PRO B 1 140 ? -19.781 -18.422 2.35 1 90.88 140 PRO B C 1
ATOM 4389 O O . PRO B 1 140 ? -20.922 -18.859 2.395 1 90.88 140 PRO B O 1
ATOM 4392 N N . GLY B 1 141 ? -19.391 -17.312 1.789 1 92.56 141 GLY B N 1
ATOM 4393 C CA . GLY B 1 141 ? -20.312 -16.625 0.905 1 92.56 141 GLY B CA 1
ATOM 4394 C C . GLY B 1 141 ? -21.125 -15.555 1.609 1 92.56 141 GLY B C 1
ATOM 4395 O O . GLY B 1 141 ? -21.891 -14.82 0.971 1 92.56 141 GLY B O 1
ATOM 4396 N N . VAL B 1 142 ? -20.969 -15.461 2.924 1 94.62 142 VAL B N 1
ATOM 4397 C CA . VAL B 1 142 ? -21.719 -14.5 3.715 1 94.62 142 VAL B CA 1
ATOM 4398 C C . VAL B 1 142 ? -20.812 -13.344 4.129 1 94.62 142 VAL B C 1
ATOM 4400 O O . VAL B 1 142 ? -19.656 -13.555 4.516 1 94.62 142 VAL B O 1
ATOM 4403 N N . LEU B 1 143 ? -21.328 -12.125 4.016 1 95.69 143 LEU B N 1
ATOM 4404 C CA . LEU B 1 143 ? -20.531 -10.938 4.336 1 95.69 143 LEU B CA 1
ATOM 4405 C C . LEU B 1 143 ? -21.219 -10.102 5.414 1 95.69 143 LEU B C 1
ATOM 4407 O O . LEU B 1 143 ? -22.422 -9.867 5.348 1 95.69 143 LEU B O 1
ATOM 4411 N N . VAL B 1 144 ? -20.484 -9.703 6.453 1 96.88 144 VAL B N 1
ATOM 4412 C CA . VAL B 1 144 ? -20.984 -8.82 7.512 1 96.88 144 VAL B CA 1
ATOM 4413 C C . VAL B 1 144 ? -20.016 -7.656 7.703 1 96.88 144 VAL B C 1
ATOM 4415 O O . VAL B 1 144 ? -18.891 -7.684 7.199 1 96.88 144 VAL B O 1
ATOM 4418 N N . HIS B 1 145 ? -20.453 -6.613 8.469 1 96.5 145 HIS B N 1
ATOM 4419 C CA . HIS B 1 145 ? -19.625 -5.438 8.703 1 96.5 145 HIS B CA 1
ATOM 4420 C C . HIS B 1 145 ? -18.578 -5.707 9.781 1 96.5 145 HIS B C 1
ATOM 4422 O O . HIS B 1 145 ? -18.844 -6.434 10.742 1 96.5 145 HIS B O 1
ATOM 4428 N N . THR B 1 146 ? -17.453 -5.23 9.625 1 96.19 146 THR B N 1
ATOM 4429 C CA . THR B 1 146 ? -16.578 -4.82 10.711 1 96.19 146 THR B CA 1
ATOM 4430 C C . THR B 1 146 ? -16.734 -3.33 11 1 96.19 146 THR B C 1
ATOM 4432 O O . THR B 1 146 ? -17.469 -2.631 10.312 1 96.19 146 THR B O 1
ATOM 4435 N N . LYS B 1 147 ? -16.016 -2.814 11.977 1 94.25 147 LYS B N 1
ATOM 4436 C CA . LYS B 1 147 ? -16.062 -1.385 12.266 1 94.25 147 LYS B CA 1
ATOM 4437 C C . LYS B 1 147 ? -15.523 -0.569 11.094 1 94.25 147 LYS B C 1
ATOM 4439 O O . LYS B 1 147 ? -16 0.538 10.828 1 94.25 147 LYS B O 1
ATOM 4444 N N . ALA B 1 148 ? -14.531 -1.081 10.383 1 94.06 148 ALA B N 1
ATOM 4445 C CA . ALA B 1 148 ? -13.945 -0.38 9.242 1 94.06 148 ALA B CA 1
ATOM 4446 C C . ALA B 1 148 ? -14.945 -0.263 8.094 1 94.06 148 ALA B C 1
ATOM 4448 O O . ALA B 1 148 ? -15.117 0.814 7.52 1 94.06 148 ALA B O 1
ATOM 4449 N N . SER B 1 149 ? -15.578 -1.408 7.75 1 96 149 SER B N 1
ATOM 4450 C CA . SER B 1 149 ? -16.531 -1.371 6.648 1 96 149 SER B CA 1
ATOM 4451 C C . SER B 1 149 ? -17.781 -0.568 7.02 1 96 149 SER B C 1
ATOM 4453 O O . SER B 1 149 ? -18.359 0.117 6.176 1 96 149 SER B O 1
ATOM 4455 N N . LYS B 1 150 ? -18.172 -0.62 8.266 1 95.88 150 LYS B N 1
ATOM 4456 C CA . LYS B 1 150 ? -19.312 0.177 8.727 1 95.88 150 LYS B CA 1
ATOM 4457 C C . LYS B 1 150 ? -19.031 1.67 8.578 1 95.88 150 LYS B C 1
ATOM 4459 O O . LYS B 1 150 ? -19.906 2.439 8.188 1 95.88 150 LYS B O 1
ATOM 4464 N N . LEU B 1 151 ? -17.859 2.072 8.93 1 94.25 151 LEU B N 1
ATOM 4465 C CA . LEU B 1 151 ? -17.453 3.465 8.797 1 94.25 151 LEU B CA 1
ATOM 4466 C C . LEU B 1 151 ? -17.688 3.973 7.379 1 94.25 151 LEU B C 1
ATOM 4468 O O . LEU B 1 151 ? -18.078 5.129 7.191 1 94.25 151 LEU B O 1
ATOM 4472 N N . LEU B 1 152 ? -17.562 3.15 6.363 1 95.38 152 LEU B N 1
ATOM 4473 C CA . LEU B 1 152 ? -17.609 3.541 4.961 1 95.38 152 LEU B CA 1
ATOM 4474 C C . LEU B 1 152 ? -19.047 3.729 4.496 1 95.38 152 LEU B C 1
ATOM 4476 O O . LEU B 1 152 ? -19.297 4.16 3.365 1 95.38 152 LEU B O 1
ATOM 4480 N N . ARG B 1 153 ? -20.016 3.436 5.383 1 95.06 153 ARG B N 1
ATOM 4481 C CA . ARG B 1 153 ? -21.391 3.797 5.09 1 95.06 153 ARG B CA 1
ATOM 4482 C C . ARG B 1 153 ? -21.594 5.305 5.168 1 95.06 153 ARG B C 1
ATOM 4484 O O . ARG B 1 153 ? -22.484 5.855 4.512 1 95.06 153 ARG B O 1
ATOM 4491 N N . ASP B 1 154 ? -20.797 5.961 6.016 1 94.69 154 ASP B N 1
ATOM 4492 C CA . ASP B 1 154 ? -20.812 7.418 6.121 1 94.69 154 ASP B CA 1
ATOM 4493 C C . ASP B 1 154 ? -20.297 8.062 4.84 1 94.69 154 ASP B C 1
ATOM 4495 O O . ASP B 1 154 ? -19.188 7.77 4.391 1 94.69 154 ASP B O 1
ATOM 4499 N N . PRO B 1 155 ? -21.062 8.961 4.273 1 94 155 PRO B N 1
ATOM 4500 C CA . PRO B 1 155 ? -20.656 9.57 3 1 94 155 PRO B CA 1
ATOM 4501 C C . PRO B 1 155 ? -19.344 10.344 3.1 1 94 155 PRO B C 1
ATOM 4503 O O . PRO B 1 155 ? -18.594 10.406 2.129 1 94 155 PRO B O 1
ATOM 4506 N N . VAL B 1 156 ? -19.094 10.945 4.172 1 93.56 156 VAL B N 1
ATOM 4507 C CA . VAL B 1 156 ? -17.859 11.703 4.371 1 93.56 156 VAL B CA 1
ATOM 4508 C C . VAL B 1 156 ? -16.672 10.75 4.395 1 93.56 156 VAL B C 1
ATOM 4510 O O . VAL B 1 156 ? -15.664 10.992 3.721 1 93.56 156 VAL B O 1
ATOM 4513 N N . ALA B 1 157 ? -16.828 9.664 5.152 1 94 157 ALA B N 1
ATOM 4514 C CA . ALA B 1 157 ? -15.758 8.664 5.207 1 94 157 ALA B CA 1
ATOM 4515 C C . ALA B 1 157 ? -15.555 8.008 3.842 1 94 157 ALA B C 1
ATOM 4517 O O . ALA B 1 157 ? -14.414 7.758 3.432 1 94 157 ALA B O 1
ATOM 4518 N N . ASN B 1 158 ? -16.641 7.695 3.152 1 95.88 158 ASN B N 1
ATOM 4519 C CA . ASN B 1 158 ? -16.531 7.098 1.828 1 95.88 158 ASN B CA 1
ATOM 4520 C C . ASN B 1 158 ? -15.852 8.039 0.839 1 95.88 158 ASN B C 1
ATOM 4522 O O . ASN B 1 158 ? -15.086 7.602 -0.02 1 95.88 158 ASN B O 1
ATOM 4526 N N . ALA B 1 159 ? -16.172 9.336 0.917 1 94.38 159 ALA B N 1
ATOM 4527 C CA . ALA B 1 159 ? -15.531 10.328 0.057 1 94.38 159 ALA B CA 1
ATOM 4528 C C . ALA B 1 159 ? -14.031 10.383 0.309 1 94.38 159 ALA B C 1
ATOM 4530 O O . ALA B 1 159 ? -13.242 10.594 -0.622 1 94.38 159 ALA B O 1
ATOM 4531 N N . TRP B 1 160 ? -13.664 10.312 1.539 1 94.69 160 TRP B N 1
ATOM 4532 C CA . TRP B 1 160 ? -12.25 10.281 1.903 1 94.69 160 TRP B CA 1
ATOM 4533 C C . TRP B 1 160 ? -11.539 9.125 1.208 1 94.69 160 TRP B C 1
ATOM 4535 O O . TRP B 1 160 ? -10.469 9.312 0.616 1 94.69 160 TRP B O 1
ATOM 4545 N N . LEU B 1 161 ? -12.133 7.934 1.306 1 95.19 161 LEU B N 1
ATOM 4546 C CA . LEU B 1 161 ? -11.539 6.77 0.658 1 95.19 161 LEU B CA 1
ATOM 4547 C C . LEU B 1 161 ? -11.508 6.945 -0.857 1 95.19 161 LEU B C 1
ATOM 4549 O O . LEU B 1 161 ? -10.523 6.598 -1.508 1 95.19 161 LEU B O 1
ATOM 4553 N N . LEU B 1 162 ? -12.555 7.484 -1.411 1 95.12 162 LEU B N 1
ATOM 4554 C CA . LEU B 1 162 ? -12.648 7.723 -2.848 1 95.12 162 LEU B CA 1
ATOM 4555 C C . LEU B 1 162 ? -11.586 8.719 -3.301 1 95.12 162 LEU B C 1
ATOM 4557 O O . LEU B 1 162 ? -10.984 8.547 -4.363 1 95.12 162 LEU B O 1
ATOM 4561 N N . CYS B 1 163 ? -11.391 9.758 -2.555 1 95.38 163 CYS B N 1
ATOM 4562 C CA . CYS B 1 163 ? -10.344 10.711 -2.883 1 95.38 163 CYS B CA 1
ATOM 4563 C C . CYS B 1 163 ? -8.977 10.031 -2.926 1 95.38 163 CYS B C 1
ATOM 4565 O O . CYS B 1 163 ? -8.18 10.297 -3.826 1 95.38 163 CYS B O 1
ATOM 4567 N N . GLY B 1 164 ? -8.75 9.211 -1.929 1 95.44 164 GLY B N 1
ATOM 4568 C CA . GLY B 1 164 ? -7.508 8.469 -1.908 1 95.44 164 GLY B CA 1
ATOM 4569 C C . GLY B 1 164 ? -7.32 7.586 -3.131 1 95.44 164 GLY B C 1
ATOM 4570 O O . GLY B 1 164 ? -6.258 7.602 -3.756 1 95.44 164 GLY B O 1
ATOM 4571 N N . THR B 1 165 ? -8.352 6.875 -3.539 1 95.44 165 THR B N 1
ATOM 4572 C CA . THR B 1 165 ? -8.211 5.832 -4.551 1 95.44 165 THR B CA 1
ATOM 4573 C C . THR B 1 165 ? -8.391 6.414 -5.953 1 95.44 165 THR B C 1
ATOM 4575 O O . THR B 1 165 ? -7.844 5.887 -6.922 1 95.44 165 THR B O 1
ATOM 4578 N N . GLU B 1 166 ? -9.109 7.539 -6.066 1 95.56 166 GLU B N 1
ATOM 4579 C CA . GLU B 1 166 ? -9.445 8.055 -7.391 1 95.56 166 GLU B CA 1
ATOM 4580 C C . GLU B 1 166 ? -8.586 9.266 -7.746 1 95.56 166 GLU B C 1
ATOM 4582 O O . GLU B 1 166 ? -8.453 9.609 -8.922 1 95.56 166 GLU B O 1
ATOM 4587 N N . GLU B 1 167 ? -8.062 9.961 -6.754 1 96.12 167 GLU B N 1
ATOM 4588 C CA . GLU B 1 167 ? -7.281 11.164 -7.023 1 96.12 167 GLU B CA 1
ATOM 4589 C C . GLU B 1 167 ? -5.816 10.969 -6.652 1 96.12 167 GLU B C 1
ATOM 4591 O O . GLU B 1 167 ? -4.934 11.086 -7.504 1 96.12 167 GLU B O 1
ATOM 4596 N N . MET B 1 168 ? -5.594 10.602 -5.422 1 96.19 168 MET B N 1
ATOM 4597 C CA . MET B 1 168 ? -4.234 10.602 -4.887 1 96.19 168 MET B CA 1
ATOM 4598 C C . MET B 1 168 ? -3.443 9.406 -5.41 1 96.19 168 MET B C 1
ATOM 4600 O O . MET B 1 168 ? -2.24 9.516 -5.656 1 96.19 168 MET B O 1
ATOM 4604 N N . TRP B 1 169 ? -4.102 8.258 -5.566 1 96 169 TRP B N 1
ATOM 4605 C CA . TRP B 1 169 ? -3.447 7.047 -6.051 1 96 169 TRP B CA 1
ATOM 4606 C C . TRP B 1 169 ? -2.92 7.242 -7.469 1 96 169 TRP B C 1
ATOM 4608 O O . TRP B 1 169 ? -1.727 7.062 -7.723 1 96 169 TRP B O 1
ATOM 4618 N N . PRO B 1 170 ? -3.713 7.664 -8.453 1 96.94 170 PRO B N 1
ATOM 4619 C CA . PRO B 1 170 ? -3.174 7.93 -9.789 1 96.94 170 PRO B CA 1
ATOM 4620 C C . PRO B 1 170 ? -2.096 9.008 -9.789 1 96.94 170 PRO B C 1
ATOM 4622 O O . PRO B 1 170 ? -1.12 8.914 -10.539 1 96.94 170 PRO B O 1
ATOM 4625 N N . ALA B 1 171 ? -2.232 10.062 -8.984 1 97.62 171 ALA B N 1
ATOM 4626 C CA . ALA B 1 171 ? -1.216 11.109 -8.891 1 97.62 171 ALA B CA 1
ATOM 4627 C C . ALA B 1 171 ? 0.119 10.531 -8.422 1 97.62 171 ALA B C 1
ATOM 4629 O O . ALA B 1 171 ? 1.176 10.906 -8.938 1 97.62 171 ALA B O 1
ATOM 4630 N N . SER B 1 172 ? 0.087 9.664 -7.461 1 97.25 172 SER B N 1
ATOM 4631 C CA . SER B 1 172 ? 1.288 9.055 -6.898 1 97.25 172 SER B CA 1
ATOM 4632 C C . SER B 1 172 ? 2.018 8.211 -7.938 1 97.25 172 SER B C 1
ATOM 4634 O O . SER B 1 172 ? 3.25 8.219 -7.996 1 97.25 172 SER B O 1
ATOM 4636 N N . VAL B 1 173 ? 1.268 7.473 -8.75 1 96.69 173 VAL B N 1
ATOM 4637 C CA . VAL B 1 173 ? 1.836 6.633 -9.797 1 96.69 173 VAL B CA 1
ATOM 4638 C C . VAL B 1 173 ? 2.707 7.477 -10.727 1 96.69 173 VAL B C 1
ATOM 4640 O O . VAL B 1 173 ? 3.73 7.008 -11.227 1 96.69 173 VAL B O 1
ATOM 4643 N N . LYS B 1 174 ? 2.377 8.742 -10.906 1 97.75 174 LYS B N 1
ATOM 4644 C CA . LYS B 1 174 ? 3.021 9.602 -11.898 1 97.75 174 LYS B CA 1
ATOM 4645 C C . LYS B 1 174 ? 3.996 10.57 -11.234 1 97.75 174 LYS B C 1
ATOM 4647 O O . LYS B 1 174 ? 4.605 11.406 -11.906 1 97.75 174 LYS B O 1
ATOM 4652 N N . MET B 1 175 ? 4.199 10.508 -9.984 1 97.5 175 MET B N 1
ATOM 4653 C CA . MET B 1 175 ? 4.992 11.5 -9.266 1 97.5 175 MET B CA 1
ATOM 4654 C C . MET B 1 175 ? 6.441 11.484 -9.742 1 97.5 175 MET B C 1
ATOM 4656 O O . MET B 1 175 ? 7.027 12.539 -10 1 97.5 175 MET B O 1
ATOM 4660 N N . VAL B 1 176 ? 7.102 10.297 -9.82 1 96.81 176 VAL B N 1
ATOM 4661 C CA . VAL B 1 176 ? 8.508 10.211 -10.195 1 96.81 176 VAL B CA 1
ATOM 4662 C C . VAL B 1 176 ? 8.695 10.711 -11.625 1 96.81 176 VAL B C 1
ATOM 4664 O O . VAL B 1 176 ? 9.672 11.398 -11.922 1 96.81 176 VAL B O 1
ATOM 4667 N N . GLU B 1 177 ? 7.781 10.375 -12.508 1 96.75 177 GLU B N 1
ATOM 4668 C CA . GLU B 1 177 ? 7.809 10.922 -13.859 1 96.75 177 GLU B CA 1
ATOM 4669 C C . GLU B 1 177 ? 7.762 12.453 -13.836 1 96.75 177 GLU B C 1
ATOM 4671 O O . GLU B 1 177 ? 8.469 13.109 -14.594 1 96.75 177 GLU B O 1
ATOM 4676 N N . ALA B 1 178 ? 6.879 13.031 -13.031 1 97.75 178 ALA B N 1
ATOM 4677 C CA . ALA B 1 178 ? 6.766 14.484 -12.898 1 97.75 178 ALA B CA 1
ATOM 4678 C C . ALA B 1 178 ? 8.07 15.094 -12.406 1 97.75 178 ALA B C 1
ATOM 4680 O O . ALA B 1 178 ? 8.492 16.141 -12.891 1 97.75 178 ALA B O 1
ATOM 4681 N N . LEU B 1 179 ? 8.727 14.445 -11.43 1 96.69 179 LEU B N 1
ATOM 4682 C CA . LEU B 1 179 ? 10 14.93 -10.906 1 96.69 179 LEU B CA 1
ATOM 4683 C C . LEU B 1 179 ? 11.055 14.961 -12.008 1 96.69 179 LEU B C 1
ATOM 4685 O O . LEU B 1 179 ? 11.898 15.867 -12.039 1 96.69 179 LEU B O 1
ATOM 4689 N N . GLU B 1 180 ? 11.023 13.969 -12.906 1 95.5 180 GLU B N 1
ATOM 4690 C CA . GLU B 1 180 ? 11.969 13.93 -14.023 1 95.5 180 GLU B CA 1
ATOM 4691 C C . GLU B 1 180 ? 11.648 15.008 -15.055 1 95.5 180 GLU B C 1
ATOM 4693 O O . GLU B 1 180 ? 12.555 15.648 -15.594 1 95.5 180 GLU B O 1
ATOM 4698 N N . LYS B 1 181 ? 10.406 15.211 -15.336 1 96.94 181 LYS B N 1
ATOM 4699 C CA . LYS B 1 181 ? 9.961 16.141 -16.375 1 96.94 181 LYS B CA 1
ATOM 4700 C C . LYS B 1 181 ? 10.188 17.594 -15.93 1 96.94 181 LYS B C 1
ATOM 4702 O O . LYS B 1 181 ? 10.531 18.438 -16.75 1 96.94 181 LYS B O 1
ATOM 4707 N N . TRP B 1 182 ? 9.906 17.859 -14.664 1 97.25 182 TRP B N 1
ATOM 4708 C CA . TRP B 1 182 ? 10.023 19.203 -14.117 1 97.25 182 TRP B CA 1
ATOM 4709 C C . TRP B 1 182 ? 10.883 19.203 -12.859 1 97.25 182 TRP B C 1
ATOM 4711 O O . TRP B 1 182 ? 10.391 19.547 -11.773 1 97.25 182 TRP B O 1
ATOM 4721 N N . PRO B 1 183 ? 12.156 18.938 -13 1 93.5 183 PRO B N 1
ATOM 4722 C CA . PRO B 1 183 ? 13 18.859 -11.805 1 93.5 183 PRO B CA 1
ATOM 4723 C C . PRO B 1 183 ? 13.008 20.156 -11.008 1 93.5 183 PRO B C 1
ATOM 4725 O O . PRO B 1 183 ? 13.219 21.234 -11.578 1 93.5 183 PRO B O 1
ATOM 4728 N N . GLU B 1 184 ? 12.633 20.125 -9.742 1 91.62 184 GLU B N 1
ATOM 4729 C CA . GLU B 1 184 ? 12.727 21.203 -8.758 1 91.62 184 GLU B CA 1
ATOM 4730 C C . GLU B 1 184 ? 11.727 22.312 -9.055 1 91.62 184 GLU B C 1
ATOM 4732 O O . GLU B 1 184 ? 11.875 23.438 -8.562 1 91.62 184 GLU B O 1
ATOM 4737 N N . SER B 1 185 ? 10.789 21.953 -9.914 1 95.5 185 SER B N 1
ATOM 4738 C CA . SER B 1 185 ? 9.766 22.969 -10.188 1 95.5 185 SER B CA 1
ATOM 4739 C C . SER B 1 185 ? 8.977 23.297 -8.93 1 95.5 185 SER B C 1
ATOM 4741 O O . SER B 1 185 ? 8.75 22.422 -8.078 1 95.5 185 SER B O 1
ATOM 4743 N N . GLN B 1 186 ? 8.508 24.5 -8.852 1 96.12 186 GLN B N 1
ATOM 4744 C CA . GLN B 1 186 ? 7.691 24.953 -7.734 1 96.12 186 GLN B CA 1
ATOM 4745 C C . GLN B 1 186 ? 6.297 25.359 -8.203 1 96.12 186 GLN B C 1
ATOM 4747 O O . GLN B 1 186 ? 5.539 25.984 -7.453 1 96.12 186 GLN B O 1
ATOM 4752 N N . GLU B 1 187 ? 5.992 25.109 -9.469 1 97.88 187 GLU B N 1
ATOM 4753 C CA . GLU B 1 187 ? 4.695 25.453 -10.031 1 97.88 187 GLU B CA 1
ATOM 4754 C C . GLU B 1 187 ? 3.635 24.422 -9.672 1 97.88 187 GLU B C 1
ATOM 4756 O O . GLU B 1 187 ? 3.879 23.219 -9.781 1 97.88 187 GLU B O 1
ATOM 4761 N N . PRO B 1 188 ? 2.451 24.891 -9.32 1 97.19 188 PRO B N 1
ATOM 4762 C CA . PRO B 1 188 ? 1.442 23.984 -8.766 1 97.19 188 PRO B CA 1
ATOM 4763 C C . PRO B 1 188 ? 0.903 22.984 -9.789 1 97.19 188 PRO B C 1
ATOM 4765 O O . PRO B 1 188 ? 0.254 22.016 -9.422 1 97.19 188 PRO B O 1
ATOM 4768 N N . ASN B 1 189 ? 1.132 23.219 -11.109 1 97.62 189 ASN B N 1
ATOM 4769 C CA . ASN B 1 189 ? 0.625 22.328 -12.133 1 97.62 189 ASN B CA 1
ATOM 4770 C C . ASN B 1 189 ? 1.708 21.359 -12.625 1 97.62 189 ASN B C 1
ATOM 4772 O O . ASN B 1 189 ? 1.475 20.562 -13.539 1 97.62 189 ASN B O 1
ATOM 4776 N N . HIS B 1 190 ? 2.875 21.438 -12.109 1 98.12 190 HIS B N 1
ATOM 4777 C CA . HIS B 1 190 ? 3.941 20.516 -12.461 1 98.12 190 HIS B CA 1
ATOM 4778 C C . HIS B 1 190 ? 3.967 19.328 -11.5 1 98.12 190 HIS B C 1
ATOM 4780 O O . HIS B 1 190 ? 4.895 19.188 -10.695 1 98.12 190 HIS B O 1
ATOM 4786 N N . THR B 1 191 ? 2.938 18.469 -11.57 1 98.19 191 THR B N 1
ATOM 4787 C CA . THR B 1 191 ? 2.707 17.406 -10.594 1 98.19 191 THR B CA 1
ATOM 4788 C C . THR B 1 191 ? 2.311 16.109 -11.281 1 98.19 191 THR B C 1
ATOM 4790 O O . THR B 1 191 ? 1.965 16.109 -12.461 1 98.19 191 THR B O 1
ATOM 4793 N N . GLY B 1 192 ? 2.428 14.984 -10.461 1 98.12 192 GLY B N 1
ATOM 4794 C CA . GLY B 1 192 ? 1.84 13.727 -10.891 1 98.12 192 GLY B CA 1
ATOM 4795 C C . GLY B 1 192 ? 0.348 13.82 -11.148 1 98.12 192 GLY B C 1
ATOM 4796 O O . GLY B 1 192 ? -0.173 13.172 -12.062 1 98.12 192 GLY B O 1
ATOM 4797 N N . PHE B 1 193 ? -0.381 14.617 -10.398 1 98.25 193 PHE B N 1
ATOM 4798 C CA . PHE B 1 193 ? -1.812 14.82 -10.586 1 98.25 193 PHE B CA 1
ATOM 4799 C C . PHE B 1 193 ? -2.098 15.375 -11.977 1 98.25 193 PHE B C 1
ATOM 4801 O O . PHE B 1 193 ? -2.99 14.883 -12.672 1 98.25 193 PHE B O 1
ATOM 4808 N N . ALA B 1 194 ? -1.35 16.406 -12.359 1 98 194 ALA B N 1
ATOM 4809 C CA . ALA B 1 194 ? -1.545 16.984 -13.688 1 98 194 ALA B CA 1
ATOM 4810 C C . ALA B 1 194 ? -1.309 15.953 -14.781 1 98 194 ALA B C 1
ATOM 4812 O O . ALA B 1 194 ? -2.102 15.836 -15.719 1 98 194 ALA B O 1
ATOM 4813 N N . LEU B 1 195 ? -0.257 15.164 -14.641 1 97.69 195 LEU B N 1
ATOM 4814 C CA . LEU B 1 195 ? 0.062 14.141 -15.633 1 97.69 195 LEU B CA 1
ATOM 4815 C C . LEU B 1 195 ? -1.035 13.078 -15.695 1 97.69 195 LEU B C 1
ATOM 4817 O O . LEU B 1 195 ? -1.448 12.672 -16.781 1 97.69 195 LEU B O 1
ATOM 4821 N N . SER B 1 196 ? -1.516 12.578 -14.539 1 96.81 196 SER B N 1
ATOM 4822 C CA . SER B 1 196 ? -2.516 11.516 -14.492 1 96.81 196 SER B CA 1
ATOM 4823 C C . SER B 1 196 ? -3.85 11.992 -15.062 1 96.81 196 SER B C 1
ATOM 4825 O O . SER B 1 196 ? -4.66 11.18 -15.508 1 96.81 196 SER B O 1
ATOM 4827 N N . ASN B 1 197 ? -4.105 13.289 -15.039 1 96.44 197 ASN B N 1
ATOM 4828 C CA . ASN B 1 197 ? -5.332 13.852 -15.594 1 96.44 197 ASN B CA 1
ATOM 4829 C C . ASN B 1 197 ? -5.121 14.375 -17.016 1 96.44 197 ASN B C 1
ATOM 4831 O O . ASN B 1 197 ? -6.016 14.992 -17.594 1 96.44 197 ASN B O 1
ATOM 4835 N N . SER B 1 198 ? -3.963 14.234 -17.562 1 95.88 198 SER B N 1
ATOM 4836 C CA . SER B 1 198 ? -3.613 14.68 -18.906 1 95.88 198 SER B CA 1
ATOM 4837 C C . SER B 1 198 ? -3.961 16.156 -19.109 1 95.88 198 SER B C 1
ATOM 4839 O O . SER B 1 198 ? -4.617 16.516 -20.094 1 95.88 198 SER B O 1
ATOM 4841 N N . THR B 1 199 ? -3.523 16.953 -18.141 1 96.38 199 THR B N 1
ATOM 4842 C CA . THR B 1 199 ? -3.836 18.375 -18.172 1 96.38 199 THR B CA 1
ATOM 4843 C C . THR B 1 199 ? -2.613 19.203 -17.797 1 96.38 199 THR B C 1
ATOM 4845 O O . THR B 1 199 ? -1.623 18.672 -17.297 1 96.38 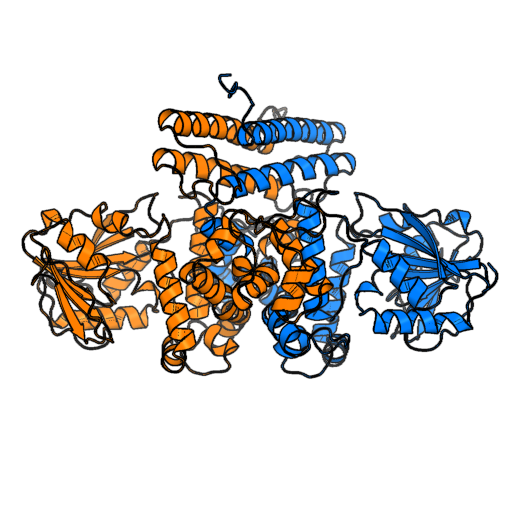199 THR B O 1
ATOM 4848 N N . GLY B 1 200 ? -2.656 20.453 -18.172 1 96.25 200 GLY B N 1
ATOM 4849 C CA . GLY B 1 200 ? -1.646 21.406 -17.734 1 96.25 200 GLY B CA 1
ATOM 4850 C C . GLY B 1 200 ? -2.082 22.234 -16.531 1 96.25 200 GLY B C 1
ATOM 4851 O O . GLY B 1 200 ? -1.418 23.203 -16.172 1 96.25 200 GLY B O 1
ATOM 4852 N N . GLU B 1 201 ? -3.119 21.844 -15.914 1 97.12 201 GLU B N 1
ATOM 4853 C CA . GLU B 1 201 ? -3.711 22.625 -14.836 1 97.12 201 GLU B CA 1
ATOM 4854 C C . GLU B 1 201 ? -3.354 22.031 -13.469 1 97.12 201 GLU B C 1
ATOM 4856 O O . GLU B 1 201 ? -3.016 20.859 -13.367 1 97.12 201 GLU B O 1
ATOM 4861 N N . SER B 1 202 ? -3.424 22.875 -12.461 1 97.06 202 SER B N 1
ATOM 4862 C CA . SER B 1 202 ? -3.246 22.422 -11.086 1 97.06 202 SER B CA 1
ATOM 4863 C C . SER B 1 202 ? -4.488 21.703 -10.57 1 97.06 202 SER B C 1
ATOM 4865 O O . SER B 1 202 ? -5.543 21.75 -11.211 1 97.06 202 SER B O 1
ATOM 4867 N N . ILE B 1 203 ? -4.379 21.062 -9.422 1 96.62 203 ILE B N 1
ATOM 4868 C CA . ILE B 1 203 ? -5.496 20.359 -8.805 1 96.62 203 ILE B CA 1
ATOM 4869 C C . ILE B 1 203 ? -6.621 21.344 -8.492 1 96.62 203 ILE B C 1
ATOM 4871 O O . ILE B 1 203 ? -7.801 21.031 -8.672 1 96.62 203 ILE B O 1
ATOM 4875 N N . TYR B 1 204 ? -6.344 22.531 -8.078 1 93.56 204 TYR B N 1
ATOM 4876 C CA . TYR B 1 204 ? -7.348 23.531 -7.746 1 93.56 204 TYR B CA 1
ATOM 4877 C C . TYR B 1 204 ? -8.148 23.938 -8.977 1 93.56 204 TYR B C 1
ATOM 4879 O O . TYR B 1 204 ? -9.375 24.062 -8.914 1 93.56 204 TYR B O 1
ATOM 4887 N N . GLU B 1 205 ? -7.453 24.141 -10.055 1 94.94 205 GLU B N 1
ATOM 4888 C CA . GLU B 1 205 ? -8.117 24.516 -11.297 1 94.94 205 GLU B CA 1
ATOM 4889 C C . GLU B 1 205 ? -9.016 23.391 -11.805 1 94.94 205 GLU B C 1
ATOM 4891 O O . GLU B 1 205 ? -10.133 23.625 -12.25 1 94.94 205 GLU B O 1
ATOM 4896 N N . VAL B 1 206 ? -8.531 22.188 -11.711 1 96.31 206 VAL B N 1
ATOM 4897 C CA . VAL B 1 206 ? -9.297 21.031 -12.164 1 96.31 206 VAL B CA 1
ATOM 4898 C C . VAL B 1 206 ? -10.555 20.875 -11.312 1 96.31 206 VAL B C 1
ATOM 4900 O O . VAL B 1 206 ? -11.648 20.672 -11.836 1 96.31 206 VAL B O 1
ATOM 4903 N N . LEU B 1 207 ? -10.414 20.953 -9.984 1 93.5 207 LEU B N 1
ATOM 4904 C CA . LEU B 1 207 ? -11.547 20.781 -9.078 1 93.5 207 LEU B CA 1
ATOM 4905 C C . LEU B 1 207 ? -12.562 21.906 -9.258 1 93.5 207 LEU B C 1
ATOM 4907 O O . LEU B 1 207 ? -13.773 21.672 -9.156 1 93.5 207 LEU B O 1
ATOM 4911 N N . LYS B 1 208 ? -12.117 23.078 -9.523 1 91.5 208 LYS B N 1
ATOM 4912 C CA . LYS B 1 208 ? -13.008 24.203 -9.766 1 91.5 208 LYS B CA 1
ATOM 4913 C C . LYS B 1 208 ? -13.914 23.938 -10.969 1 91.5 208 LYS B C 1
ATOM 4915 O O . LYS B 1 208 ? -15.07 24.375 -10.984 1 91.5 208 LYS B O 1
ATOM 4920 N N . GLN B 1 209 ? -13.438 23.219 -11.922 1 94.94 209 GLN B N 1
ATOM 4921 C CA . GLN B 1 209 ? -14.172 22.953 -13.156 1 94.94 209 GLN B CA 1
ATOM 4922 C C . GLN B 1 209 ? -15.047 21.719 -13.016 1 94.94 209 GLN B C 1
ATOM 4924 O O . GLN B 1 209 ? -15.852 21.406 -13.898 1 94.94 209 GLN B O 1
ATOM 4929 N N . ASN B 1 210 ? -14.938 21.016 -11.93 1 95.88 210 ASN B N 1
ATOM 4930 C CA . ASN B 1 210 ? -15.656 19.766 -11.711 1 95.88 210 ASN B CA 1
ATOM 4931 C C . ASN B 1 210 ? -16.312 19.719 -10.328 1 95.88 210 ASN B C 1
ATOM 4933 O O . ASN B 1 210 ? -15.75 19.125 -9.398 1 95.88 210 ASN B O 1
ATOM 4937 N N . PRO B 1 211 ? -17.516 20.156 -10.195 1 93.75 211 PRO B N 1
ATOM 4938 C CA . PRO B 1 211 ? -18.172 20.297 -8.898 1 93.75 211 PRO B CA 1
ATOM 4939 C C . PRO B 1 211 ? -18.25 18.984 -8.117 1 93.75 211 PRO B C 1
ATOM 4941 O O . PRO B 1 211 ? -18.141 18.984 -6.887 1 93.75 211 PRO B O 1
ATOM 4944 N N . GLN B 1 212 ? -18.453 17.891 -8.844 1 94.19 212 GLN B N 1
ATOM 4945 C CA . GLN B 1 212 ? -18.531 16.594 -8.164 1 94.19 212 GLN B CA 1
ATOM 4946 C C . GLN B 1 212 ? -17.219 16.234 -7.492 1 94.19 212 GLN B C 1
ATOM 4948 O O . GLN B 1 212 ? -17.188 15.805 -6.34 1 94.19 212 GLN B O 1
ATOM 4953 N N . ARG B 1 213 ? -16.156 16.422 -8.195 1 95.31 213 ARG B N 1
ATOM 4954 C CA . ARG B 1 213 ? -14.836 16.156 -7.641 1 95.31 213 ARG B CA 1
ATOM 4955 C C . ARG B 1 213 ? -14.5 17.141 -6.535 1 95.31 213 ARG B C 1
ATOM 4957 O O . ARG B 1 213 ? -13.852 16.797 -5.551 1 95.31 213 ARG B O 1
ATOM 4964 N N . ALA B 1 214 ? -14.906 18.375 -6.684 1 92.44 214 ALA B N 1
ATOM 4965 C CA . ALA B 1 214 ? -14.703 19.391 -5.66 1 92.44 214 ALA B CA 1
ATOM 4966 C C . ALA B 1 214 ? -15.414 19.016 -4.363 1 92.44 214 ALA B C 1
ATOM 4968 O O . ALA B 1 214 ? -14.844 19.156 -3.275 1 92.44 214 ALA B O 1
ATOM 4969 N N . ALA B 1 215 ? -16.641 18.531 -4.5 1 91.56 215 ALA B N 1
ATOM 4970 C CA . ALA B 1 215 ? -17.422 18.109 -3.336 1 91.56 215 ALA B CA 1
ATOM 4971 C C . ALA B 1 215 ? -16.75 16.922 -2.633 1 91.56 215 ALA B C 1
ATOM 4973 O O . ALA B 1 215 ? -16.719 16.875 -1.4 1 91.56 215 ALA B O 1
ATOM 4974 N N . ARG B 1 216 ? -16.281 15.992 -3.395 1 93.5 216 ARG B N 1
ATOM 4975 C CA . ARG B 1 216 ? -15.562 14.852 -2.84 1 93.5 216 ARG B CA 1
ATOM 4976 C C . ARG B 1 216 ? -14.344 15.305 -2.047 1 93.5 216 ARG B C 1
ATOM 4978 O O . ARG B 1 216 ? -14.094 14.82 -0.943 1 93.5 216 ARG B O 1
ATOM 4985 N N . PHE B 1 217 ? -13.594 16.219 -2.605 1 92.56 217 PHE B N 1
ATOM 4986 C CA . PHE B 1 217 ? -12.406 16.75 -1.938 1 92.56 217 PHE B CA 1
ATOM 4987 C C . PHE B 1 217 ? -12.781 17.469 -0.65 1 92.56 217 PHE B C 1
ATOM 4989 O O . PHE B 1 217 ? -12.102 17.344 0.367 1 92.56 217 PHE B O 1
ATOM 4996 N N . GLY B 1 218 ? -13.781 18.281 -0.705 1 87.88 218 GLY B N 1
ATOM 4997 C CA . GLY B 1 218 ? -14.273 18.953 0.493 1 87.88 218 GLY B CA 1
ATOM 4998 C C . GLY B 1 218 ? -14.633 17.984 1.604 1 87.88 218 GLY B C 1
ATOM 4999 O O . GLY B 1 218 ? -14.273 18.203 2.766 1 87.88 218 GLY B O 1
ATOM 5000 N N . ASN B 1 219 ? -15.344 16.891 1.235 1 90.38 219 ASN B N 1
ATOM 5001 C CA . ASN B 1 219 ? -15.711 15.859 2.205 1 90.38 219 ASN B CA 1
ATOM 5002 C C . ASN B 1 219 ? -14.477 15.133 2.732 1 90.38 219 ASN B C 1
ATOM 5004 O O . ASN B 1 219 ? -14.438 14.734 3.898 1 90.38 219 ASN B O 1
ATOM 5008 N N . ASN B 1 220 ? -13.523 14.945 1.875 1 91.94 220 ASN B N 1
ATOM 5009 C CA . ASN B 1 220 ? -12.242 14.383 2.303 1 91.94 220 ASN B CA 1
ATOM 5010 C C . ASN B 1 220 ? -11.609 15.219 3.412 1 91.94 220 ASN B C 1
ATOM 5012 O O . ASN B 1 220 ? -11.141 14.672 4.414 1 91.94 220 ASN B O 1
ATOM 5016 N N . MET B 1 221 ? -11.562 16.484 3.256 1 87.06 221 MET B N 1
ATOM 5017 C CA . MET B 1 221 ? -10.984 17.375 4.258 1 87.06 221 MET B CA 1
ATOM 5018 C C . MET B 1 221 ? -11.773 17.297 5.562 1 87.06 221 MET B C 1
ATOM 5020 O O . MET B 1 221 ? -11.188 17.328 6.648 1 87.06 221 MET B O 1
ATOM 5024 N N . LYS B 1 222 ? -13.086 17.188 5.43 1 85.94 222 LYS B N 1
ATOM 5025 C CA . LYS B 1 222 ? -13.93 17.047 6.605 1 85.94 222 LYS B CA 1
ATOM 5026 C C . LYS B 1 222 ? -13.594 15.758 7.363 1 85.94 222 LYS B C 1
ATOM 5028 O O . LYS B 1 222 ? -13.602 15.734 8.594 1 85.94 222 LYS B O 1
ATOM 5033 N N . ALA B 1 223 ? -13.344 14.727 6.637 1 89.56 223 ALA B N 1
ATOM 5034 C CA . ALA B 1 223 ? -13.008 13.445 7.25 1 89.56 223 ALA B CA 1
ATOM 5035 C C . ALA B 1 223 ? -11.75 13.555 8.102 1 89.56 223 ALA B C 1
ATOM 5037 O O . ALA B 1 223 ? -11.672 12.977 9.188 1 89.56 223 ALA B O 1
ATOM 5038 N N . PHE B 1 224 ? -10.75 14.273 7.645 1 85.62 224 PHE B N 1
ATOM 5039 C CA . PHE B 1 224 ? -9.523 14.453 8.406 1 85.62 224 PHE B CA 1
ATOM 5040 C C . PHE B 1 224 ? -9.812 15.109 9.75 1 85.62 224 PHE B C 1
ATOM 5042 O O . PHE B 1 224 ? -9.203 14.758 10.766 1 85.62 224 PHE B O 1
ATOM 5049 N N . MET B 1 225 ? -10.711 16.016 9.781 1 80.94 225 MET B N 1
ATOM 5050 C CA . MET B 1 225 ? -11.031 16.75 11 1 80.94 225 MET B CA 1
ATOM 5051 C C . MET B 1 225 ? -11.68 15.828 12.031 1 80.94 225 MET B C 1
ATOM 5053 O O . MET B 1 225 ? -11.719 16.141 13.219 1 80.94 225 MET B O 1
ATOM 5057 N N . GLU B 1 226 ? -12.148 14.695 11.578 1 76.94 226 GLU B N 1
ATOM 5058 C CA . GLU B 1 226 ? -12.797 13.742 12.469 1 76.94 226 GLU B CA 1
ATOM 5059 C C . GLU B 1 226 ? -11.789 12.758 13.055 1 76.94 226 GLU B C 1
ATOM 5061 O O . GLU B 1 226 ? -12.102 12.039 14.008 1 76.94 226 GLU B O 1
ATOM 5066 N N . MET B 1 227 ? -10.695 12.797 12.508 1 82.06 227 MET B N 1
ATOM 5067 C CA . MET B 1 227 ? -9.641 11.922 13.016 1 82.06 227 MET B CA 1
ATOM 5068 C C . MET B 1 227 ? -9.055 12.469 14.312 1 82.06 227 MET B C 1
ATOM 5070 O O . MET B 1 227 ? -8.977 13.688 14.5 1 82.06 227 MET B O 1
ATOM 5074 N N . GLN B 1 228 ? -8.648 11.609 15.109 1 76.81 228 GLN B N 1
ATOM 5075 C CA . GLN B 1 228 ? -8.148 11.969 16.438 1 76.81 228 GLN B CA 1
ATOM 5076 C C . GLN B 1 228 ? -6.969 12.93 16.328 1 76.81 228 GLN B C 1
ATOM 5078 O O . GLN B 1 228 ? -6.891 13.906 17.078 1 76.81 228 GLN B O 1
ATOM 5083 N N . GLU B 1 229 ? -6.09 12.703 15.461 1 84.88 229 GLU B N 1
ATOM 5084 C CA . GLU B 1 229 ? -4.836 13.453 15.398 1 84.88 229 GLU B CA 1
ATOM 5085 C C . GLU B 1 229 ? -5.055 14.852 14.82 1 84.88 229 GLU B C 1
ATOM 5087 O O . GLU B 1 229 ? -4.207 15.734 14.984 1 84.88 229 GLU B O 1
ATOM 5092 N N . PHE B 1 230 ? -6.211 15.094 14.227 1 88.44 230 PHE B N 1
ATOM 5093 C CA . PHE B 1 230 ? -6.461 16.359 13.562 1 88.44 230 PHE B CA 1
ATOM 5094 C C . PHE B 1 230 ? -7.617 17.109 14.227 1 88.44 230 PHE B C 1
ATOM 5096 O O . PHE B 1 230 ? -8.062 18.141 13.727 1 88.44 230 PHE B O 1
ATOM 5103 N N . ASN B 1 231 ? -8.023 16.672 15.312 1 85.62 231 ASN B N 1
ATOM 5104 C CA . ASN B 1 231 ? -9.18 17.203 16.016 1 85.62 231 ASN B CA 1
ATOM 5105 C C . ASN B 1 231 ? -8.969 18.672 16.406 1 85.62 231 ASN B C 1
ATOM 5107 O O . ASN B 1 231 ? -7.871 19.062 16.797 1 85.62 231 ASN B O 1
ATOM 5111 N N . SER B 1 232 ? -10.062 19.469 16.359 1 88.81 232 SER B N 1
ATOM 5112 C CA . SER B 1 232 ? -10.008 20.891 16.641 1 88.81 232 SER B CA 1
ATOM 5113 C C . SER B 1 232 ? -9.672 21.156 18.109 1 88.81 232 SER B C 1
ATOM 5115 O O . SER B 1 232 ? -9.164 22.234 18.453 1 88.81 232 SER B O 1
ATOM 5117 N N . ALA B 1 233 ? -9.898 20.188 18.938 1 89.69 233 ALA B N 1
ATOM 5118 C CA . ALA B 1 233 ? -9.602 20.344 20.344 1 89.69 233 ALA B CA 1
ATOM 5119 C C . ALA B 1 233 ? -8.109 20.609 20.562 1 89.69 233 ALA B C 1
ATOM 5121 O O . ALA B 1 233 ? -7.738 21.312 21.516 1 89.69 233 ALA B O 1
ATOM 5122 N N . HIS B 1 234 ? -7.336 20.078 19.672 1 92.25 234 HIS B N 1
ATOM 5123 C CA . HIS B 1 234 ? -5.902 20.312 19.812 1 92.25 234 HIS B CA 1
ATOM 5124 C C . HIS B 1 234 ? -5.555 21.781 19.609 1 92.25 234 HIS B C 1
ATOM 5126 O O . HIS B 1 234 ? -4.621 22.297 20.234 1 92.25 234 HIS B O 1
ATOM 5132 N N . VAL B 1 235 ? -6.316 22.5 18.766 1 95.44 235 VAL B N 1
ATOM 5133 C CA . VAL B 1 235 ? -6.082 23.906 18.516 1 95.44 235 VAL B CA 1
ATOM 5134 C C . VAL B 1 235 ? -6.473 24.719 19.766 1 95.44 235 VAL B C 1
ATOM 5136 O O . VAL B 1 235 ? -5.766 25.656 20.156 1 95.44 235 VAL B O 1
ATOM 5139 N N . VAL B 1 236 ? -7.547 24.344 20.375 1 95.56 236 VAL B N 1
ATOM 5140 C CA . VAL B 1 236 ? -8.07 25.031 21.562 1 95.56 236 VAL B CA 1
ATOM 5141 C C . VAL B 1 236 ? -7.105 24.844 22.734 1 95.56 236 VAL B C 1
ATOM 5143 O O . VAL B 1 236 ? -6.801 25.812 23.438 1 95.56 236 VAL B O 1
ATOM 5146 N N . ASN B 1 237 ? -6.574 23.656 22.797 1 94.19 237 ASN B N 1
ATOM 5147 C CA . ASN B 1 237 ? -5.895 23.266 24.031 1 94.19 237 ASN B CA 1
ATOM 5148 C C . ASN B 1 237 ? -4.395 23.547 23.953 1 94.19 237 ASN B C 1
ATOM 5150 O O . ASN B 1 237 ? -3.73 23.672 24.984 1 94.19 237 ASN B O 1
ATOM 5154 N N . ASN B 1 238 ? -3.838 23.656 22.766 1 95.44 238 ASN B N 1
ATOM 5155 C CA . ASN B 1 238 ? -2.385 23.578 22.656 1 95.44 238 ASN B CA 1
ATOM 5156 C C . ASN B 1 238 ? -1.776 24.953 22.391 1 95.44 238 ASN B C 1
ATOM 5158 O O . ASN B 1 238 ? -0.641 25.062 21.922 1 95.44 238 ASN B O 1
ATOM 5162 N N . TYR B 1 239 ? -2.453 26 22.641 1 97.06 239 TYR B N 1
ATOM 5163 C CA . TYR B 1 239 ? -1.972 27.375 22.562 1 97.06 239 TYR B CA 1
ATOM 5164 C C . TYR B 1 239 ? -2.635 28.25 23.625 1 97.06 239 TYR B C 1
ATOM 5166 O O . TYR B 1 239 ? -3.809 28.047 23.953 1 97.06 239 TYR B O 1
ATOM 5174 N N . ASP B 1 240 ? -1.9 29.203 24.172 1 97.19 240 ASP B N 1
ATOM 5175 C CA . ASP B 1 240 ? -2.432 30.094 25.188 1 97.19 240 ASP B CA 1
ATOM 5176 C C . ASP B 1 240 ? -3.203 31.25 24.578 1 97.19 240 ASP B C 1
ATOM 5178 O O . ASP B 1 240 ? -2.783 32.406 24.672 1 97.19 240 ASP B O 1
ATOM 5182 N N . TRP B 1 241 ? -4.352 30.984 24.109 1 98.06 241 TRP B N 1
ATOM 5183 C CA . TRP B 1 241 ? -5.207 31.969 23.469 1 98.06 241 TRP B CA 1
ATOM 5184 C C . TRP B 1 241 ? -5.605 33.062 24.453 1 98.06 241 TRP B C 1
ATOM 5186 O O . TRP B 1 241 ? -5.832 34.219 24.047 1 98.06 241 TRP B O 1
ATOM 5196 N N . LYS B 1 242 ? -5.699 32.75 25.672 1 96.5 242 LYS B N 1
ATOM 5197 C CA . LYS B 1 242 ? -6.121 33.719 26.703 1 96.5 242 LYS B CA 1
ATOM 5198 C C . LYS B 1 242 ? -5.133 34.844 26.828 1 96.5 242 LYS B C 1
ATOM 5200 O O . LYS B 1 242 ? -5.531 36 27.047 1 96.5 242 LYS B O 1
ATOM 5205 N N . SER B 1 243 ? -3.961 34.531 26.672 1 96.88 243 SER B N 1
ATOM 5206 C CA . SER B 1 243 ? -2.904 35.531 26.875 1 96.88 243 SER B CA 1
ATOM 5207 C C . SER B 1 243 ? -2.918 36.562 25.781 1 96.88 243 SER B C 1
ATOM 5209 O O . SER B 1 243 ? -2.307 37.625 25.922 1 96.88 243 SER B O 1
ATOM 5211 N N . LEU B 1 244 ? -3.652 36.406 24.656 1 97.31 244 LEU B N 1
ATOM 5212 C CA . LEU B 1 244 ? -3.709 37.344 23.547 1 97.31 244 LEU B CA 1
ATOM 5213 C C . LEU B 1 244 ? -4.516 38.562 23.938 1 97.31 244 LEU B C 1
ATOM 5215 O O . LEU B 1 244 ? -4.379 39.625 23.312 1 97.31 244 LEU B O 1
ATOM 5219 N N . GLY B 1 245 ? -5.457 38.438 24.953 1 96.19 245 GLY B N 1
ATOM 5220 C CA . GLY B 1 245 ? -6.355 39.531 25.297 1 96.19 245 GLY B CA 1
ATOM 5221 C C . GLY B 1 245 ? -7.438 39.75 24.266 1 96.19 245 GLY B C 1
ATOM 5222 O O . GLY B 1 245 ? -7.801 38.844 23.531 1 96.19 245 GLY B O 1
ATOM 5223 N N . GLN B 1 246 ? -8.047 41 24.297 1 96.5 246 GLN B N 1
ATOM 5224 C CA . GLN B 1 246 ? -9.078 41.344 23.328 1 96.5 246 GLN B CA 1
ATOM 5225 C C . GLN B 1 246 ? -8.469 41.656 21.953 1 96.5 246 GLN B C 1
ATOM 5227 O O . GLN B 1 246 ? -7.93 42.719 21.75 1 96.5 246 GLN B O 1
ATOM 5232 N N . VAL B 1 247 ? -8.609 40.656 21.094 1 97.12 247 VAL B N 1
ATOM 5233 C CA . VAL B 1 247 ? -7.965 40.844 19.797 1 97.12 247 VAL B CA 1
ATOM 5234 C C . VAL B 1 247 ? -8.883 40.344 18.688 1 97.12 247 VAL B C 1
ATOM 5236 O O . VAL B 1 247 ? -9.812 39.562 18.938 1 97.12 247 VAL B O 1
ATOM 5239 N N . ARG B 1 248 ? -8.633 40.812 17.5 1 97.19 248 ARG B N 1
ATOM 5240 C CA . ARG B 1 248 ? -9.219 40.312 16.25 1 97.19 248 ARG B CA 1
ATOM 5241 C C . ARG B 1 248 ? -8.258 39.375 15.531 1 97.19 248 ARG B C 1
ATOM 5243 O O . ARG B 1 248 ? -7.078 39.688 15.367 1 97.19 248 ARG B O 1
ATOM 5250 N N . ILE B 1 249 ? -8.797 38.25 15.148 1 98.56 249 ILE B N 1
ATOM 5251 C CA . ILE B 1 249 ? -8.016 37.25 14.422 1 98.56 249 ILE B CA 1
ATOM 5252 C C . ILE B 1 249 ? -8.57 37.094 13 1 98.56 249 ILE B C 1
ATOM 5254 O O . ILE B 1 249 ? -9.773 36.938 12.812 1 98.56 249 ILE B O 1
ATOM 5258 N N . VAL B 1 250 ? -7.734 37.344 12.039 1 98.62 250 VAL B N 1
ATOM 5259 C CA . VAL B 1 250 ? -8.102 37 10.664 1 98.62 250 VAL B CA 1
ATOM 5260 C C . VAL B 1 250 ? -7.723 35.531 10.375 1 98.62 250 VAL B C 1
ATOM 5262 O O . VAL B 1 250 ? -6.539 35.188 10.391 1 98.62 250 VAL B O 1
ATOM 5265 N N . ASP B 1 251 ? -8.695 34.688 10.156 1 98.06 251 ASP B N 1
ATOM 5266 C CA . ASP B 1 251 ? -8.531 33.312 9.758 1 98.06 251 ASP B CA 1
ATOM 5267 C C . ASP B 1 251 ? -8.445 33.156 8.242 1 98.06 251 ASP B C 1
ATOM 5269 O O . ASP B 1 251 ? -9.469 33.062 7.559 1 98.06 251 ASP B O 1
ATOM 5273 N N . VAL B 1 252 ? -7.215 33.156 7.738 1 97.88 252 VAL B N 1
ATOM 5274 C CA . VAL B 1 252 ? -6.988 33.156 6.297 1 97.88 252 VAL B CA 1
ATOM 5275 C C . VAL B 1 252 ? -7.191 31.734 5.734 1 97.88 252 VAL B C 1
ATOM 5277 O O . VAL B 1 252 ? -6.559 30.781 6.188 1 97.88 252 VAL B O 1
ATOM 5280 N N . GLY B 1 253 ? -8.039 31.625 4.695 1 94.94 253 GLY B N 1
ATOM 5281 C CA . GLY B 1 253 ? -8.391 30.312 4.18 1 94.94 253 GLY B CA 1
ATOM 5282 C C . GLY B 1 253 ? -9.203 29.484 5.156 1 94.94 253 GLY B C 1
ATOM 5283 O O . GLY B 1 253 ? -8.992 28.281 5.27 1 94.94 253 GLY B O 1
ATOM 5284 N N . GLY B 1 254 ? -10.078 30.062 5.879 1 93 254 GLY B N 1
ATOM 5285 C CA . GLY B 1 254 ? -10.734 29.438 7.016 1 93 254 GLY B CA 1
ATOM 5286 C C . GLY B 1 254 ? -11.938 28.594 6.625 1 93 254 GLY B C 1
ATOM 5287 O O . GLY B 1 254 ? -12.484 27.875 7.453 1 93 254 GLY B O 1
ATOM 5288 N N . GLY B 1 255 ? -12.367 28.672 5.332 1 89.56 255 GLY B N 1
ATOM 5289 C CA . GLY B 1 255 ? -13.516 27.891 4.883 1 89.56 255 GLY B CA 1
ATOM 5290 C C . GLY B 1 255 ? -14.797 28.25 5.613 1 89.56 255 GLY B C 1
ATOM 5291 O O . GLY B 1 255 ? -15.148 29.422 5.727 1 89.56 255 GLY B O 1
ATOM 5292 N N . PRO B 1 256 ? -15.508 27.234 6.117 1 87.06 256 PRO B N 1
ATOM 5293 C CA . PRO B 1 256 ? -16.75 27.516 6.852 1 87.06 256 PRO B CA 1
ATOM 5294 C C . PRO B 1 256 ? -16.484 28.078 8.25 1 87.06 256 PRO B C 1
ATOM 5296 O O . PRO B 1 256 ? -17.438 28.469 8.938 1 87.06 256 PRO B O 1
ATOM 5299 N N . GLY B 1 257 ? -15.273 28.047 8.688 1 90.5 257 GLY B N 1
ATOM 5300 C CA . GLY B 1 257 ? -14.914 28.719 9.93 1 90.5 257 GLY B CA 1
ATOM 5301 C C . GLY B 1 257 ? -15.102 27.844 11.156 1 90.5 257 GLY B C 1
ATOM 5302 O O . GLY B 1 257 ? -15.398 28.344 12.242 1 90.5 257 GLY B O 1
ATOM 5303 N N . HIS B 1 258 ? -14.953 26.547 11.023 1 88.44 258 HIS B N 1
ATOM 5304 C CA . HIS B 1 258 ? -15.18 25.625 12.133 1 88.44 258 HIS B CA 1
ATOM 5305 C C . HIS B 1 258 ? -14.219 25.891 13.281 1 88.44 258 HIS B C 1
ATOM 5307 O O . HIS B 1 258 ? -14.625 25.891 14.445 1 88.44 258 HIS B O 1
ATOM 5313 N N . ILE B 1 259 ? -12.992 26.125 12.984 1 93.31 259 ILE B N 1
ATOM 5314 C CA . ILE B 1 259 ? -11.984 26.375 14.008 1 93.31 259 ILE B CA 1
ATOM 5315 C C . ILE B 1 259 ? -12.25 27.703 14.688 1 93.31 259 ILE B C 1
ATOM 5317 O O . ILE B 1 259 ? -12.195 27.812 15.914 1 93.31 259 ILE B O 1
ATOM 5321 N N . SER B 1 260 ? -12.562 28.719 13.898 1 95.44 260 SER B N 1
ATOM 5322 C CA . SER B 1 260 ? -12.867 30.047 14.43 1 95.44 260 SER B CA 1
ATOM 5323 C C . SER B 1 260 ? -14.07 30 15.359 1 95.44 260 SER B C 1
ATOM 5325 O O . SER B 1 260 ? -14.07 30.641 16.406 1 95.44 260 SER B O 1
ATOM 5327 N N . LEU B 1 261 ? -15.016 29.266 14.93 1 93.38 261 LEU B N 1
ATOM 5328 C CA . LEU B 1 261 ? -16.219 29.125 15.75 1 93.38 261 LEU B CA 1
ATOM 5329 C C . LEU B 1 261 ? -15.891 28.469 17.094 1 93.38 261 LEU B C 1
ATOM 5331 O O . LEU B 1 261 ? -16.359 28.922 18.141 1 93.38 261 LEU B O 1
ATOM 5335 N N . GLU B 1 262 ? -15.141 27.422 17.047 1 93.19 262 GLU B N 1
ATOM 5336 C CA . GLU B 1 262 ? -14.758 26.703 18.266 1 93.19 262 GLU B CA 1
ATOM 5337 C C . GLU B 1 262 ? -13.953 27.609 19.203 1 93.19 262 GLU B C 1
ATOM 5339 O O . GLU B 1 262 ? -14.188 27.625 20.406 1 93.19 262 GLU B O 1
ATOM 5344 N N . LEU B 1 263 ? -13.031 28.328 18.703 1 96.44 263 LEU B N 1
ATOM 5345 C CA . LEU B 1 263 ? -12.219 29.25 19.5 1 96.44 263 LEU B CA 1
ATOM 5346 C C . LEU B 1 263 ? -13.07 30.359 20.094 1 96.44 263 LEU B C 1
ATOM 5348 O O . LEU B 1 263 ? -12.898 30.734 21.25 1 96.44 263 LEU B O 1
ATOM 5352 N N . ALA B 1 264 ? -13.969 30.906 19.297 1 95.75 264 ALA B N 1
ATOM 5353 C CA . ALA B 1 264 ? -14.844 31.984 19.75 1 95.75 264 ALA B CA 1
ATOM 5354 C C . ALA B 1 264 ? -15.719 31.516 20.922 1 95.75 264 ALA B C 1
ATOM 5356 O O . ALA B 1 264 ? -16 32.281 21.828 1 95.75 264 ALA B O 1
ATOM 5357 N N . LYS B 1 265 ? -16.156 30.297 20.812 1 94.25 265 LYS B N 1
ATOM 5358 C CA . LYS B 1 265 ? -16.984 29.734 21.875 1 94.25 265 LYS B CA 1
ATOM 5359 C C . LYS B 1 265 ? -16.203 29.609 23.172 1 94.25 265 LYS B C 1
ATOM 5361 O O . LYS B 1 265 ? -16.734 29.891 24.25 1 94.25 265 LYS B O 1
ATOM 5366 N N . HIS B 1 266 ? -14.984 29.25 23.156 1 95.31 266 HIS B N 1
ATOM 5367 C CA . HIS B 1 266 ? -14.18 28.969 24.328 1 95.31 266 HIS B CA 1
ATOM 5368 C C . HIS B 1 266 ? -13.562 30.25 24.891 1 95.31 266 HIS B C 1
ATOM 5370 O O . HIS B 1 266 ? -13.297 30.344 26.094 1 95.31 266 HIS B O 1
ATOM 5376 N N . PHE B 1 267 ? -13.352 31.203 23.984 1 96.94 267 PHE B N 1
ATOM 5377 C CA . PHE B 1 267 ? -12.641 32.406 24.375 1 96.94 267 PHE B CA 1
ATOM 5378 C C . PHE B 1 267 ? -13.414 33.656 23.969 1 96.94 267 PHE B C 1
ATOM 5380 O O . PHE B 1 267 ? -13.195 34.219 22.891 1 96.94 267 PHE B O 1
ATOM 5387 N N . PRO B 1 268 ? -14.164 34.281 24.859 1 94.56 268 PRO B N 1
ATOM 5388 C CA . PRO B 1 268 ? -15.086 35.344 24.531 1 94.56 268 PRO B CA 1
ATOM 5389 C C . PRO B 1 268 ? -14.367 36.656 24.125 1 94.56 268 PRO B C 1
ATOM 5391 O O . PRO B 1 268 ? -14.992 37.531 23.562 1 94.56 268 PRO B O 1
ATOM 5394 N N . HIS B 1 269 ? -13.148 36.75 24.438 1 95.56 269 HIS B N 1
ATOM 5395 C CA . HIS B 1 269 ? -12.414 37.969 24.141 1 95.56 269 HIS B CA 1
ATOM 5396 C C . HIS B 1 269 ? -11.898 37.969 22.703 1 95.56 269 HIS B C 1
ATOM 5398 O O . HIS B 1 269 ? -11.367 38.969 22.219 1 95.56 269 HIS B O 1
ATOM 5404 N N . LEU B 1 270 ? -12 36.844 21.969 1 97.75 270 LEU B N 1
ATOM 5405 C CA . LEU B 1 270 ? -11.508 36.719 20.594 1 97.75 270 LEU B CA 1
ATOM 5406 C C . LEU B 1 270 ? -12.625 37.031 19.594 1 97.75 270 LEU B C 1
ATOM 5408 O O . LEU B 1 270 ? -13.766 36.625 19.797 1 97.75 270 LEU B O 1
ATOM 5412 N N . SER B 1 271 ? -12.375 37.781 18.609 1 97.5 271 SER B N 1
ATOM 5413 C CA . SER B 1 271 ? -13.242 37.938 17.453 1 97.5 271 SER B CA 1
ATOM 5414 C C . SER B 1 271 ? -12.539 37.5 16.172 1 97.5 271 SER B C 1
ATOM 5416 O O . SER B 1 271 ? -11.312 37.531 16.094 1 97.5 271 SER B O 1
ATOM 5418 N N . PHE B 1 272 ? -13.344 37.125 15.164 1 97.69 272 PHE B N 1
ATOM 5419 C CA . PHE B 1 272 ? -12.75 36.5 13.992 1 97.69 272 PHE B CA 1
ATOM 5420 C C . PHE B 1 272 ? -13.312 37.125 12.711 1 97.69 272 PHE B C 1
ATOM 5422 O O . PHE B 1 272 ? -14.5 37.438 12.641 1 97.69 272 PHE B O 1
ATOM 5429 N N . ILE B 1 273 ? -12.516 37.344 11.758 1 97.06 273 ILE B N 1
ATOM 5430 C CA . ILE B 1 273 ? -12.883 37.469 10.352 1 97.06 273 ILE B CA 1
ATOM 5431 C C . ILE B 1 273 ? -12.375 36.281 9.57 1 97.06 273 ILE B C 1
ATOM 5433 O O . ILE B 1 273 ? -11.164 36.062 9.445 1 97.06 273 ILE B O 1
ATOM 5437 N N . VAL B 1 274 ? -13.281 35.469 9.039 1 96.88 274 VAL B N 1
ATOM 5438 C CA . VAL B 1 274 ? -12.93 34.25 8.281 1 96.88 274 VAL B CA 1
ATOM 5439 C C . VAL B 1 274 ? -12.859 34.594 6.789 1 96.88 274 VAL B C 1
ATOM 5441 O O . VAL B 1 274 ? -13.867 35 6.191 1 96.88 274 VAL B O 1
ATOM 5444 N N . GLN B 1 275 ? -11.703 34.469 6.227 1 96.81 275 GLN B N 1
ATOM 5445 C CA . GLN B 1 275 ? -11.469 34.781 4.824 1 96.81 275 GLN B CA 1
ATOM 5446 C C . GLN B 1 275 ? -11.344 33.5 3.98 1 96.81 275 GLN B C 1
ATOM 5448 O O . GLN B 1 275 ? -10.68 32.562 4.383 1 96.81 275 GLN B O 1
ATOM 5453 N N . ASP B 1 276 ? -11.961 33.469 2.812 1 94.38 276 ASP B N 1
ATOM 5454 C CA . ASP B 1 276 ? -11.805 32.406 1.813 1 94.38 276 ASP B CA 1
ATOM 5455 C C . ASP B 1 276 ? -12.242 32.906 0.433 1 94.38 276 ASP B C 1
ATOM 5457 O O . ASP B 1 276 ? -12.727 34.031 0.288 1 94.38 276 ASP B O 1
ATOM 5461 N N . LEU B 1 277 ? -11.953 32.031 -0.573 1 89.94 277 LEU B N 1
ATOM 5462 C CA . LEU B 1 277 ? -12.297 32.406 -1.947 1 89.94 277 LEU B CA 1
ATOM 5463 C C . LEU B 1 277 ? -13.805 32.5 -2.121 1 89.94 277 LEU B C 1
ATOM 5465 O O . LEU B 1 277 ? -14.281 33.25 -2.986 1 89.94 277 LEU B O 1
ATOM 5469 N N . GLU B 1 278 ? -14.523 31.719 -1.353 1 85.69 278 GLU B N 1
ATOM 5470 C CA . GLU B 1 278 ? -15.984 31.766 -1.331 1 85.69 278 GLU B CA 1
ATOM 5471 C C . GLU B 1 278 ? -16.5 32.156 0.051 1 85.69 278 GLU B C 1
ATOM 5473 O O . GLU B 1 278 ? -15.789 32.031 1.049 1 85.69 278 GLU B O 1
ATOM 5478 N N . ILE B 1 279 ? -17.609 32.688 0.073 1 81.38 279 ILE B N 1
ATOM 5479 C CA . ILE B 1 279 ? -18.234 33.031 1.349 1 81.38 279 ILE B CA 1
ATOM 5480 C C . ILE B 1 279 ? -19.125 31.891 1.815 1 81.38 279 ILE B C 1
ATOM 5482 O O . ILE B 1 279 ? -20.016 31.438 1.077 1 81.38 279 ILE B O 1
ATOM 5486 N N . PHE B 1 280 ? -18.75 31.5 2.963 1 79.38 280 PHE B N 1
ATOM 5487 C CA . PHE B 1 280 ? -19.594 30.5 3.617 1 79.38 280 PHE B CA 1
ATOM 5488 C C . PHE B 1 280 ? -20.547 31.172 4.598 1 79.38 280 PHE B C 1
ATOM 5490 O O . PHE B 1 280 ? -20.297 32.281 5.047 1 79.38 280 PHE B O 1
ATOM 5497 N N . SER B 1 281 ? -21.719 30.703 4.746 1 75.56 281 SER B N 1
ATOM 5498 C CA . SER B 1 281 ? -22.688 31.266 5.684 1 75.56 281 SER B CA 1
ATOM 5499 C C . SER B 1 281 ? -23.297 30.172 6.562 1 75.56 281 SER B C 1
ATOM 5501 O O . SER B 1 281 ? -24.484 29.891 6.48 1 75.56 281 SER B O 1
ATOM 5503 N N . PRO B 1 282 ? -22.406 29.766 7.344 1 78.88 282 PRO B N 1
ATOM 5504 C CA . PRO B 1 282 ? -22.984 28.781 8.258 1 78.88 282 PRO B CA 1
ATOM 5505 C C . PRO B 1 282 ? -23.875 29.406 9.32 1 78.88 282 PRO B C 1
ATOM 5507 O O . PRO B 1 282 ? -23.906 30.625 9.461 1 78.88 282 PRO B O 1
ATOM 5510 N N . ASP B 1 283 ? -24.625 28.578 10.039 1 80.38 283 ASP B N 1
ATOM 5511 C CA . ASP B 1 283 ? -25.391 29.016 11.188 1 80.38 283 ASP B CA 1
ATOM 5512 C C . ASP B 1 283 ? -24.484 29.391 12.359 1 80.38 283 ASP B C 1
ATOM 5514 O O . ASP B 1 283 ? -23.781 28.516 12.898 1 80.38 283 ASP B O 1
ATOM 5518 N N . ILE B 1 284 ? -24.453 30.625 12.664 1 85.38 284 ILE B N 1
ATOM 5519 C CA . ILE B 1 284 ? -23.625 31.109 13.766 1 85.38 284 ILE B CA 1
ATOM 5520 C C . ILE B 1 284 ? -24.453 31.156 15.047 1 85.38 284 ILE B C 1
ATOM 5522 O O . ILE B 1 284 ? -25.484 31.812 15.102 1 85.38 284 ILE B O 1
ATOM 5526 N N . PRO B 1 285 ? -24.047 30.5 15.992 1 87.69 285 PRO B N 1
ATOM 5527 C CA . PRO B 1 285 ? -24.766 30.516 17.266 1 87.69 285 PRO B CA 1
ATOM 5528 C C . PRO B 1 285 ? -24.859 31.922 17.859 1 87.69 285 PRO B C 1
ATOM 5530 O O . PRO B 1 285 ? -23.906 32.719 17.75 1 87.69 285 PRO B O 1
ATOM 5533 N N . ASP B 1 286 ? -25.859 32.188 18.656 1 86.56 286 ASP B N 1
ATOM 5534 C CA . ASP B 1 286 ? -26.125 33.5 19.25 1 86.56 286 ASP B CA 1
ATOM 5535 C C . ASP B 1 286 ? -25.016 33.875 20.234 1 86.56 286 ASP B C 1
ATOM 5537 O O . ASP B 1 286 ? -24.688 35.062 20.359 1 86.56 286 ASP B O 1
ATOM 5541 N N . GLU B 1 287 ? -24.484 32.844 20.781 1 88.31 287 GLU B N 1
ATOM 5542 C CA . GLU B 1 287 ? -23.469 33.125 21.797 1 88.31 287 GLU B CA 1
ATOM 5543 C C . GLU B 1 287 ? -22.219 33.719 21.172 1 88.31 287 GLU B C 1
ATOM 5545 O O . GLU B 1 287 ? -21.438 34.406 21.859 1 88.31 287 GLU B O 1
ATOM 5550 N N . VAL B 1 288 ? -21.938 33.469 19.969 1 90.31 288 VAL B N 1
ATOM 5551 C CA . VAL B 1 288 ? -20.781 34 19.25 1 90.31 288 VAL B CA 1
ATOM 5552 C C . VAL B 1 288 ? -21.156 35.281 18.484 1 90.31 288 VAL B C 1
ATOM 5554 O O . VAL B 1 288 ? -20.375 36.219 18.438 1 90.31 288 VAL B O 1
ATOM 5557 N N . GLY B 1 289 ? -22.359 35.312 18.047 1 79.25 289 GLY B N 1
ATOM 5558 C CA . GLY B 1 289 ? -23 36.469 17.438 1 79.25 289 GLY B CA 1
ATOM 5559 C C . GLY B 1 289 ? -22.125 37.188 16.438 1 79.25 289 GLY B C 1
ATOM 5560 O O . GLY B 1 289 ? -21.688 36.594 15.438 1 79.25 289 GLY B O 1
ATOM 5561 N N . ASP B 1 290 ? -21.812 38.438 16.891 1 88.5 290 ASP B N 1
ATOM 5562 C CA . ASP B 1 290 ? -21.188 39.375 15.977 1 88.5 290 ASP B CA 1
ATOM 5563 C C . ASP B 1 290 ? -19.656 39.25 16.016 1 88.5 290 ASP B C 1
ATOM 5565 O O . ASP B 1 290 ? -18.953 39.969 15.32 1 88.5 290 ASP B O 1
ATOM 5569 N N . ARG B 1 291 ? -19.188 38.219 16.688 1 95.31 291 ARG B N 1
ATOM 5570 C CA . ARG B 1 291 ? -17.734 38.094 16.875 1 95.31 291 ARG B CA 1
ATOM 5571 C C . ARG B 1 291 ? -17.109 37.312 15.727 1 95.31 291 ARG B C 1
ATOM 5573 O O . ARG B 1 291 ? -15.883 37.188 15.648 1 95.31 291 ARG B O 1
ATOM 5580 N N . ILE B 1 292 ? -17.938 36.719 14.812 1 95.31 292 ILE B N 1
ATOM 5581 C CA . ILE B 1 292 ? -17.422 36.062 13.625 1 95.31 292 ILE B CA 1
ATOM 5582 C C . ILE B 1 292 ? -18 36.688 12.367 1 95.31 292 ILE B C 1
ATOM 5584 O O . ILE B 1 292 ? -19.219 36.812 12.234 1 95.31 292 ILE B O 1
ATOM 5588 N N . LYS B 1 293 ? -17.234 37.125 11.547 1 94 293 LYS B N 1
ATOM 5589 C CA . LYS B 1 293 ? -17.609 37.656 10.242 1 94 293 LYS B CA 1
ATOM 5590 C C . LYS B 1 293 ? -16.906 36.906 9.117 1 94 293 LYS B C 1
ATOM 5592 O O . LYS B 1 293 ? -15.797 36.406 9.297 1 94 293 LYS B O 1
ATOM 5597 N N . TYR B 1 294 ? -17.562 36.812 8.016 1 94.62 294 TYR B N 1
ATOM 5598 C CA . TYR B 1 294 ? -17 36.156 6.84 1 94.62 294 TYR B CA 1
ATOM 5599 C C . TYR B 1 294 ? -16.672 37.188 5.754 1 94.62 294 TYR B C 1
ATOM 5601 O O . TYR B 1 294 ? -17.391 38.188 5.578 1 94.62 294 TYR B O 1
ATOM 5609 N N . MET B 1 295 ? -15.625 36.969 5.078 1 95.12 295 MET B N 1
ATOM 5610 C CA . MET B 1 295 ? -15.18 37.906 4.031 1 95.12 295 MET B CA 1
ATOM 5611 C C . MET B 1 295 ? -14.562 37.125 2.863 1 95.12 295 MET B C 1
ATOM 5613 O O . MET B 1 295 ? -13.719 36.25 3.064 1 95.12 295 MET B O 1
ATOM 5617 N N . LYS B 1 296 ? -15.016 37.469 1.652 1 95.75 296 LYS B N 1
ATOM 5618 C CA . LYS B 1 296 ? -14.359 36.938 0.462 1 95.75 296 LYS B CA 1
ATOM 5619 C C . LYS B 1 296 ? -12.969 37.531 0.286 1 95.75 296 LYS B C 1
ATOM 5621 O O . LYS B 1 296 ? -12.812 38.75 0.3 1 95.75 296 LYS B O 1
ATOM 5626 N N . HIS B 1 297 ? -11.977 36.688 0.147 1 96.56 297 HIS B N 1
ATOM 5627 C CA . HIS B 1 297 ? -10.602 37.156 -0.001 1 96.56 297 HIS B CA 1
ATOM 5628 C C . HIS B 1 297 ? -9.727 36.062 -0.618 1 96.56 297 HIS B C 1
ATOM 5630 O O . HIS B 1 297 ? -9.836 34.875 -0.261 1 96.56 297 HIS B O 1
ATOM 5636 N N . ASP B 1 298 ? -8.93 36.469 -1.605 1 96.44 298 ASP B N 1
ATOM 5637 C CA . ASP B 1 298 ? -7.867 35.625 -2.164 1 96.44 298 ASP B CA 1
ATOM 5638 C C . ASP B 1 298 ? -6.559 35.844 -1.403 1 96.44 298 ASP B C 1
ATOM 5640 O O . ASP B 1 298 ? -6.008 36.938 -1.388 1 96.44 298 ASP B O 1
ATOM 5644 N N . MET B 1 299 ? -6.047 34.781 -0.824 1 96.94 299 MET B N 1
ATOM 5645 C CA . MET B 1 299 ? -4.867 34.906 0.025 1 96.94 299 MET B CA 1
ATOM 5646 C C . MET B 1 299 ? -3.658 35.375 -0.786 1 96.94 299 MET B C 1
ATOM 5648 O O . MET B 1 299 ? -2.646 35.781 -0.219 1 96.94 299 MET B O 1
ATOM 5652 N N . PHE B 1 300 ? -3.711 35.312 -2.092 1 97.38 300 PHE B N 1
ATOM 5653 C CA . PHE B 1 300 ? -2.633 35.75 -2.959 1 97.38 300 PHE B CA 1
ATOM 5654 C C . PHE B 1 300 ? -2.799 37.25 -3.295 1 97.38 300 PHE B C 1
ATOM 5656 O O . PHE B 1 300 ? -1.921 37.844 -3.912 1 97.38 300 PHE B O 1
ATOM 5663 N N . ALA B 1 301 ? -3.846 37.844 -2.926 1 97.62 301 ALA B N 1
ATOM 5664 C CA . ALA B 1 301 ? -4.055 39.281 -3.039 1 97.62 301 ALA B CA 1
ATOM 5665 C C . ALA B 1 301 ? -3.598 40 -1.775 1 97.62 301 ALA B C 1
ATOM 5667 O O . ALA B 1 301 ? -3.537 39.406 -0.699 1 97.62 301 ALA B O 1
ATOM 5668 N N . PRO B 1 302 ? -3.322 41.281 -1.901 1 97.69 302 PRO B N 1
ATOM 5669 C CA . PRO B 1 302 ? -2.93 42.031 -0.701 1 97.69 302 PRO B CA 1
ATOM 5670 C C . PRO B 1 302 ? -3.992 42 0.394 1 97.69 302 PRO B C 1
ATOM 5672 O O . PRO B 1 302 ? -5.184 42.125 0.109 1 97.69 302 PRO B O 1
ATOM 5675 N N . GLN B 1 303 ? -3.531 41.719 1.58 1 98.12 303 GLN B N 1
ATOM 5676 C CA . GLN B 1 303 ? -4.43 41.719 2.729 1 98.12 303 GLN B CA 1
ATOM 5677 C C . GLN B 1 303 ? -5.035 43.094 2.957 1 98.12 303 GLN B C 1
ATOM 5679 O O . GLN B 1 303 ? -4.352 44.125 2.805 1 98.12 303 GLN B O 1
ATOM 5684 N N . THR B 1 304 ? -6.344 43.156 3.316 1 96.88 304 THR B N 1
ATOM 5685 C CA . THR B 1 304 ? -7.031 44.438 3.404 1 96.88 304 THR B CA 1
ATOM 5686 C C . THR B 1 304 ? -7.508 44.688 4.832 1 96.88 304 THR B C 1
ATOM 5688 O O . THR B 1 304 ? -8.031 45.75 5.129 1 96.88 304 THR B O 1
ATOM 5691 N N . ILE B 1 305 ? -7.352 43.719 5.723 1 97.88 305 ILE B N 1
ATOM 5692 C CA . ILE B 1 305 ? -7.848 43.875 7.086 1 97.88 305 ILE B CA 1
ATOM 5693 C C . ILE B 1 305 ? -6.672 43.906 8.062 1 97.88 305 ILE B C 1
ATOM 5695 O O . ILE B 1 305 ? -5.785 43.062 8.023 1 97.88 305 ILE B O 1
ATOM 5699 N N . HIS B 1 306 ? -6.691 44.969 8.883 1 97.5 306 HIS B N 1
ATOM 5700 C CA . HIS B 1 306 ? -5.746 45.031 9.992 1 97.5 306 HIS B CA 1
ATOM 5701 C C . HIS B 1 306 ? -6.219 44.156 11.156 1 97.5 306 HIS B C 1
ATOM 5703 O O . HIS B 1 306 ? -7.395 44.188 11.523 1 97.5 306 HIS B O 1
ATOM 5709 N N . ALA B 1 307 ? -5.32 43.344 11.719 1 98.12 307 ALA B N 1
ATOM 5710 C CA . ALA B 1 307 ? -5.609 42.5 12.875 1 98.12 307 ALA B CA 1
ATOM 5711 C C . ALA B 1 307 ? -4.359 42.281 13.719 1 98.12 307 ALA B C 1
ATOM 5713 O O . ALA B 1 307 ? -3.238 42.5 13.25 1 98.12 307 ALA B O 1
ATOM 5714 N N . GLU B 1 308 ? -4.578 41.875 14.93 1 98.19 308 GLU B N 1
ATOM 5715 C CA . GLU B 1 308 ? -3.469 41.562 15.828 1 98.19 308 GLU B CA 1
ATOM 5716 C C . GLU B 1 308 ? -2.881 40.188 15.539 1 98.19 308 GLU B C 1
ATOM 5718 O O . GLU B 1 308 ? -1.716 39.938 15.844 1 98.19 308 GLU B O 1
ATOM 5723 N N . VAL B 1 309 ? -3.709 39.312 14.953 1 98.69 309 VAL B N 1
ATOM 5724 C CA . VAL B 1 309 ? -3.281 37.969 14.695 1 98.69 309 VAL B CA 1
ATOM 5725 C C . VAL B 1 309 ? -3.793 37.5 13.328 1 98.69 309 VAL B C 1
ATOM 5727 O O . VAL B 1 309 ? -4.957 37.719 12.984 1 98.69 309 VAL B O 1
ATOM 5730 N N . TYR B 1 310 ? -2.963 36.969 12.578 1 98.81 310 TYR B N 1
ATOM 5731 C CA . TYR B 1 310 ? -3.332 36.188 11.398 1 98.81 310 TYR B CA 1
ATOM 5732 C C . TYR B 1 310 ? -3.1 34.719 11.617 1 98.81 310 TYR B C 1
ATOM 5734 O O . TYR B 1 310 ? -2.037 34.312 12.094 1 98.81 310 TYR B O 1
ATOM 5742 N N . PHE B 1 311 ? -4.105 33.906 11.297 1 98.56 311 PHE B N 1
ATOM 5743 C CA . PHE B 1 311 ? -4.094 32.5 11.594 1 98.56 311 PHE B CA 1
ATOM 5744 C C . PHE B 1 311 ? -4.219 31.656 10.32 1 98.56 311 PHE B C 1
ATOM 5746 O O . PHE B 1 311 ? -5.074 31.938 9.477 1 98.56 311 PHE B O 1
ATOM 5753 N N . PHE B 1 312 ? -3.303 30.719 10.102 1 98.31 312 PHE B N 1
ATOM 5754 C CA . PHE B 1 312 ? -3.332 29.75 9.023 1 98.31 312 PHE B CA 1
ATOM 5755 C C . PHE B 1 312 ? -3.365 28.328 9.578 1 98.31 312 PHE B C 1
ATOM 5757 O O . PHE B 1 312 ? -2.477 27.922 10.328 1 98.31 312 PHE B O 1
ATOM 5764 N N . ARG B 1 313 ? -4.375 27.562 9.227 1 96.69 313 ARG B N 1
ATOM 5765 C CA . ARG B 1 313 ? -4.406 26.156 9.602 1 96.69 313 ARG B CA 1
ATOM 5766 C C . ARG B 1 313 ? -4.469 25.266 8.367 1 96.69 313 ARG B C 1
ATOM 5768 O O . ARG B 1 313 ? -5.48 25.234 7.664 1 96.69 313 ARG B O 1
ATOM 5775 N N . TRP B 1 314 ? -3.342 24.5 8.211 1 94.31 314 TRP B N 1
ATOM 5776 C CA . TRP B 1 314 ? -3.273 23.5 7.152 1 94.31 314 TRP B CA 1
ATOM 5777 C C . TRP B 1 314 ? -3.488 24.141 5.781 1 94.31 314 TRP B C 1
ATOM 5779 O O . TRP B 1 314 ? -4.281 23.641 4.977 1 94.31 314 TRP B O 1
ATOM 5789 N N . ILE B 1 315 ? -2.82 25.234 5.531 1 95.62 315 ILE B N 1
ATOM 5790 C CA . ILE B 1 315 ? -2.934 26.031 4.312 1 95.62 315 ILE B CA 1
ATOM 5791 C C . ILE B 1 315 ? -1.586 26.062 3.598 1 95.62 315 ILE B C 1
ATOM 5793 O O . ILE B 1 315 ? -1.491 25.734 2.414 1 95.62 315 ILE B O 1
ATOM 5797 N N . LEU B 1 316 ? -0.568 26.438 4.355 1 97.69 316 LEU B N 1
ATOM 5798 C CA . LEU B 1 316 ? 0.721 26.719 3.732 1 97.69 316 LEU B CA 1
ATOM 5799 C C . LEU B 1 316 ? 1.353 25.438 3.186 1 97.69 316 LEU B C 1
ATOM 5801 O O . LEU B 1 316 ? 2.084 25.484 2.193 1 97.69 316 LEU B O 1
ATOM 5805 N N . HIS B 1 317 ? 1.066 24.297 3.781 1 96.31 317 HIS B N 1
ATOM 5806 C CA . HIS B 1 317 ? 1.637 23.031 3.312 1 96.31 317 HIS B CA 1
ATOM 5807 C C . HIS B 1 317 ? 1.141 22.688 1.911 1 96.31 317 HIS B C 1
ATOM 5809 O O . HIS B 1 317 ? 1.742 21.859 1.219 1 96.31 317 HIS B O 1
ATOM 5815 N N . ASN B 1 318 ? 0.105 23.328 1.432 1 96.31 318 ASN B N 1
ATOM 5816 C CA . ASN B 1 318 ? -0.44 23.094 0.099 1 96.31 318 ASN B CA 1
ATOM 5817 C C . ASN B 1 318 ? 0.422 23.734 -0.981 1 96.31 318 ASN B C 1
ATOM 5819 O O . ASN B 1 318 ? 0.224 23.484 -2.172 1 96.31 318 ASN B O 1
ATOM 5823 N N . TRP B 1 319 ? 1.376 24.516 -0.548 1 97.75 319 TRP B N 1
ATOM 5824 C CA . TRP B 1 319 ? 2.064 25.359 -1.509 1 97.75 319 TRP B CA 1
ATOM 5825 C C . TRP B 1 319 ? 3.576 25.203 -1.402 1 97.75 319 TRP B C 1
ATOM 5827 O O . TRP B 1 319 ? 4.102 24.922 -0.321 1 97.75 319 TRP B O 1
ATOM 5837 N N . SER B 1 320 ? 4.23 25.422 -2.551 1 97.69 320 SER B N 1
ATOM 5838 C CA . SER B 1 320 ? 5.691 25.469 -2.578 1 97.69 320 SER B CA 1
ATOM 5839 C C . SER B 1 320 ? 6.211 26.703 -1.845 1 97.69 320 SER B C 1
ATOM 5841 O O . SER B 1 320 ? 5.438 27.578 -1.471 1 97.69 320 SER B O 1
ATOM 5843 N N . ASP B 1 321 ? 7.52 26.766 -1.606 1 97.94 321 ASP B N 1
ATOM 5844 C CA . ASP B 1 321 ? 8.117 27.891 -0.914 1 97.94 321 ASP B CA 1
ATOM 5845 C C . ASP B 1 321 ? 7.848 29.203 -1.667 1 97.94 321 ASP B C 1
ATOM 5847 O 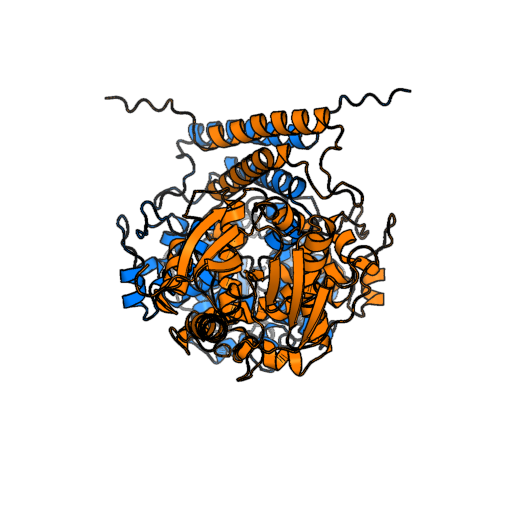O . ASP B 1 321 ? 7.57 30.234 -1.055 1 97.94 321 ASP B O 1
ATOM 5851 N N . LYS B 1 322 ? 7.895 29.109 -2.957 1 98 322 LYS B N 1
ATOM 5852 C CA . LYS B 1 322 ? 7.637 30.281 -3.805 1 98 322 LYS B CA 1
ATOM 5853 C C . LYS B 1 322 ? 6.27 30.875 -3.498 1 98 322 LYS B C 1
ATOM 5855 O O . LYS B 1 322 ? 6.156 32.094 -3.277 1 98 322 LYS B O 1
ATOM 5860 N N . TYR B 1 323 ? 5.301 30.094 -3.416 1 98.19 323 TYR B N 1
ATOM 5861 C CA . TYR B 1 323 ? 3.936 30.578 -3.238 1 98.19 323 TYR B CA 1
ATOM 5862 C C . TYR B 1 323 ? 3.662 30.922 -1.776 1 98.19 323 TYR B C 1
ATOM 5864 O O . TYR B 1 323 ? 2.879 31.828 -1.477 1 98.19 323 TYR B O 1
ATOM 5872 N N . CYS B 1 324 ? 4.289 30.234 -0.871 1 98.62 324 CYS B N 1
ATOM 5873 C CA . CYS B 1 324 ? 4.195 30.609 0.534 1 98.62 324 CYS B CA 1
ATOM 5874 C C . CYS B 1 324 ? 4.77 32 0.755 1 98.62 324 CYS B C 1
ATOM 5876 O O . CYS B 1 324 ? 4.207 32.812 1.514 1 98.62 324 CYS B O 1
ATOM 5878 N N . HIS B 1 325 ? 5.91 32.281 0.116 1 98.62 325 HIS B N 1
ATOM 5879 C CA . HIS B 1 325 ? 6.477 33.625 0.191 1 98.62 325 HIS B CA 1
ATOM 5880 C C . HIS B 1 325 ? 5.484 34.656 -0.299 1 98.62 325 HIS B C 1
ATOM 5882 O O . HIS B 1 325 ? 5.34 35.719 0.315 1 98.62 325 HIS B O 1
ATOM 5888 N N . LEU B 1 326 ? 4.809 34.344 -1.371 1 98.31 326 LEU B N 1
ATOM 5889 C CA . LEU B 1 326 ? 3.822 35.281 -1.919 1 98.31 326 LEU B CA 1
ATOM 5890 C C . LEU B 1 326 ? 2.703 35.531 -0.916 1 98.31 326 LEU B C 1
ATOM 5892 O O . LEU B 1 326 ? 2.334 36.688 -0.672 1 98.31 326 LEU B O 1
ATOM 5896 N N . ILE B 1 327 ? 2.164 34.469 -0.328 1 98.56 327 ILE B N 1
ATOM 5897 C CA . ILE B 1 327 ? 1.072 34.562 0.636 1 98.56 327 ILE B CA 1
ATOM 5898 C C . ILE B 1 327 ? 1.507 35.438 1.821 1 98.56 327 ILE B C 1
ATOM 5900 O O . ILE B 1 327 ? 0.785 36.344 2.234 1 98.56 327 ILE B O 1
ATOM 5904 N N . LEU B 1 328 ? 2.699 35.156 2.354 1 98.69 328 LEU B N 1
ATOM 5905 C CA . LEU B 1 328 ? 3.197 35.875 3.527 1 98.69 328 LEU B CA 1
ATOM 5906 C C . LEU B 1 328 ? 3.451 37.344 3.209 1 98.69 328 LEU B C 1
ATOM 5908 O O . LEU B 1 328 ? 3.139 38.219 4.016 1 98.69 328 LEU B O 1
ATOM 5912 N N . LYS B 1 329 ? 3.971 37.625 2.051 1 98.44 329 LYS B N 1
ATOM 5913 C CA . LYS B 1 329 ? 4.262 39 1.641 1 98.44 329 LYS B CA 1
ATOM 5914 C C . LYS B 1 329 ? 2.979 39.812 1.483 1 98.44 329 LYS B C 1
ATOM 5916 O O . LYS B 1 329 ? 2.977 41.031 1.695 1 98.44 329 LYS B O 1
ATOM 5921 N N . ARG B 1 330 ? 1.883 39.156 1.136 1 98.31 330 ARG B N 1
ATOM 5922 C CA . ARG B 1 330 ? 0.602 39.812 0.95 1 98.31 330 ARG B CA 1
ATOM 5923 C C . ARG B 1 330 ? 0.038 40.312 2.283 1 98.31 330 ARG B C 1
ATOM 5925 O O . ARG B 1 330 ? -0.86 41.156 2.314 1 98.31 330 ARG B O 1
ATOM 5932 N N . LEU B 1 331 ? 0.533 39.812 3.42 1 98.38 331 LEU B N 1
ATOM 5933 C CA . LEU B 1 331 ? 0.102 40.281 4.742 1 98.38 331 LEU B CA 1
ATOM 5934 C C . LEU B 1 331 ? 0.788 41.562 5.125 1 98.38 331 LEU B C 1
ATOM 5936 O O . LEU B 1 331 ? 0.285 42.312 5.969 1 98.38 331 LEU B O 1
ATOM 5940 N N . ILE B 1 332 ? 1.955 41.844 4.602 1 97.5 332 ILE B N 1
ATOM 5941 C CA . ILE B 1 332 ? 2.928 42.781 5.121 1 97.5 332 ILE B CA 1
ATOM 5942 C C . ILE B 1 332 ? 2.309 44.188 5.168 1 97.5 332 ILE B C 1
ATOM 5944 O O . ILE B 1 332 ? 2.473 44.906 6.148 1 97.5 332 ILE B O 1
ATOM 5948 N N . PRO B 1 333 ? 1.484 44.562 4.156 1 96.31 333 PRO B N 1
ATOM 5949 C CA . PRO B 1 333 ? 0.923 45.938 4.184 1 96.31 333 PRO B CA 1
ATOM 5950 C C . PRO B 1 333 ? 0.041 46.188 5.406 1 96.31 333 PRO B C 1
ATOM 5952 O O . PRO B 1 333 ? -0.17 47.312 5.797 1 96.31 333 PRO B O 1
ATOM 5955 N N . MET B 1 334 ? -0.452 45.125 6.051 1 97.75 334 MET B N 1
ATOM 5956 C CA . MET B 1 334 ? -1.4 45.281 7.148 1 97.75 334 MET B CA 1
ATOM 5957 C C . MET B 1 334 ? -0.75 44.938 8.484 1 97.75 334 MET B C 1
ATOM 5959 O O . MET B 1 334 ? -1.405 44.969 9.531 1 97.75 334 MET B O 1
ATOM 5963 N N . LEU B 1 335 ? 0.525 44.594 8.477 1 97.69 335 LEU B N 1
ATOM 5964 C CA . LEU B 1 335 ? 1.204 44.188 9.703 1 97.69 335 LEU B CA 1
ATOM 5965 C C . LEU B 1 335 ? 1.783 45.375 10.438 1 97.69 335 LEU B C 1
ATOM 5967 O O . LEU B 1 335 ? 2.287 46.312 9.812 1 97.69 335 LEU B O 1
ATOM 5971 N N . THR B 1 336 ? 1.62 45.406 11.719 1 97.12 336 THR B N 1
ATOM 5972 C CA . THR B 1 336 ? 2.287 46.344 12.633 1 97.12 336 THR B CA 1
ATOM 5973 C C . THR B 1 336 ? 3.145 45.562 13.641 1 97.12 336 THR B C 1
ATOM 5975 O O . THR B 1 336 ? 2.908 44.406 13.898 1 97.12 336 THR B O 1
ATOM 5978 N N . PRO B 1 337 ? 4.238 46.219 14.094 1 97.31 337 PRO B N 1
ATOM 5979 C CA . PRO B 1 337 ? 5.07 45.5 15.07 1 97.31 337 PRO B CA 1
ATOM 5980 C C . PRO B 1 337 ? 4.25 44.875 16.188 1 97.31 337 PRO B C 1
ATOM 5982 O O . PRO B 1 337 ? 3.391 45.531 16.781 1 97.31 337 PRO B O 1
ATOM 5985 N N . GLY B 1 338 ? 4.547 43.656 16.406 1 97.19 338 GLY B N 1
ATOM 5986 C CA . GLY B 1 338 ? 3.812 42.938 17.438 1 97.19 338 GLY B CA 1
ATOM 5987 C C . GLY B 1 338 ? 2.738 42.031 16.875 1 97.19 338 GLY B C 1
ATOM 5988 O O . GLY B 1 338 ? 2.252 41.125 17.578 1 97.19 338 GLY B O 1
ATOM 5989 N N . THR B 1 339 ? 2.373 42.25 15.617 1 98.38 339 THR B N 1
ATOM 5990 C CA . THR B 1 339 ? 1.391 41.344 15 1 98.38 339 THR B CA 1
ATOM 5991 C C . THR B 1 339 ? 1.877 39.906 15.008 1 98.38 339 THR B C 1
ATOM 5993 O O . THR B 1 339 ? 3.041 39.625 14.703 1 98.38 339 THR B O 1
ATOM 5996 N N . LYS B 1 340 ? 0.998 38.969 15.352 1 98.69 340 LYS B N 1
ATOM 5997 C CA . LYS B 1 340 ? 1.344 37.562 15.406 1 98.69 340 LYS B CA 1
ATOM 5998 C C . LYS B 1 340 ? 0.811 36.812 14.188 1 98.69 340 LYS B C 1
ATOM 6000 O O . LYS B 1 340 ? -0.305 37.062 13.734 1 98.69 340 LYS B O 1
ATOM 6005 N N . ILE B 1 341 ? 1.649 36.031 13.633 1 98.81 341 ILE B N 1
ATOM 6006 C CA . ILE B 1 341 ? 1.245 35.031 12.648 1 98.81 341 ILE B CA 1
ATOM 6007 C C . ILE B 1 341 ? 1.297 33.656 13.266 1 98.81 341 ILE B C 1
ATOM 6009 O O . ILE B 1 341 ? 2.377 33.156 13.586 1 98.81 341 ILE B O 1
ATOM 6013 N N . ILE B 1 342 ? 0.145 33.031 13.469 1 98.81 342 ILE B N 1
ATOM 6014 C CA . ILE B 1 342 ? 0.039 31.703 14.062 1 98.81 342 ILE B CA 1
ATOM 6015 C C . ILE B 1 342 ? -0.318 30.688 12.992 1 98.81 342 ILE B C 1
ATOM 6017 O O . ILE B 1 342 ? -1.316 30.844 12.281 1 98.81 342 ILE B O 1
ATOM 6021 N N . ILE B 1 343 ? 0.502 29.688 12.875 1 98.69 343 ILE B N 1
ATOM 6022 C CA . ILE B 1 343 ? 0.198 28.625 11.914 1 98.69 343 ILE B CA 1
ATOM 6023 C C . ILE B 1 343 ? 0.031 27.297 12.641 1 98.69 343 ILE B C 1
ATOM 6025 O O . ILE B 1 343 ? 0.681 27.047 13.656 1 98.69 343 ILE B O 1
ATOM 6029 N N . ASN B 1 344 ? -0.921 26.5 12.234 1 97.81 344 ASN B N 1
ATOM 6030 C CA . ASN B 1 344 ? -1.168 25.141 12.68 1 97.81 344 ASN B CA 1
ATOM 6031 C C . ASN B 1 344 ? -0.948 24.125 11.555 1 97.81 344 ASN B C 1
ATOM 6033 O O . ASN B 1 344 ? -1.879 23.812 10.812 1 97.81 344 ASN B O 1
ATOM 6037 N N . GLU B 1 345 ? 0.305 23.672 11.453 1 97.44 345 GLU B N 1
ATOM 6038 C CA . GLU B 1 345 ? 0.82 22.844 10.367 1 97.44 345 GLU B CA 1
ATOM 6039 C C . GLU B 1 345 ? 1.6 21.641 10.898 1 97.44 345 GLU B C 1
ATOM 6041 O O . GLU B 1 345 ? 1.969 21.609 12.078 1 97.44 345 GLU B O 1
ATOM 6046 N N . ILE B 1 346 ? 1.787 20.688 10.023 1 96.62 346 ILE B N 1
ATOM 6047 C CA . ILE B 1 346 ? 2.678 19.594 10.391 1 96.62 346 ILE B CA 1
ATOM 6048 C C . ILE B 1 346 ? 4.102 20.125 10.555 1 96.62 346 ILE B C 1
ATOM 6050 O O . ILE B 1 346 ? 4.578 20.906 9.742 1 96.62 346 ILE B O 1
ATOM 6054 N N . CYS B 1 347 ? 4.711 19.844 11.617 1 96.44 347 CYS B N 1
ATOM 6055 C CA . CYS B 1 347 ? 6.141 20.031 11.844 1 96.44 347 CYS B CA 1
ATOM 6056 C C . CYS B 1 347 ? 6.879 18.703 11.773 1 96.44 347 CYS B C 1
ATOM 6058 O O . CYS B 1 347 ? 6.863 17.922 12.734 1 96.44 347 CYS B O 1
ATOM 6060 N N . MET B 1 348 ? 7.48 18.406 10.641 1 95.5 348 MET B N 1
ATOM 6061 C CA . MET B 1 348 ? 8.086 17.109 10.391 1 95.5 348 MET B CA 1
ATOM 6062 C C . MET B 1 348 ? 9.164 16.797 11.43 1 95.5 348 MET B C 1
ATOM 6064 O O . MET B 1 348 ? 10.062 17.609 11.656 1 95.5 348 MET B O 1
ATOM 6068 N N . PRO B 1 349 ? 9.062 15.672 12.062 1 92.31 349 PRO B N 1
ATOM 6069 C CA . PRO B 1 349 ? 10.047 15.297 13.078 1 92.31 349 PRO B CA 1
ATOM 6070 C C . PRO B 1 349 ? 11.375 14.852 12.477 1 92.31 349 PRO B C 1
ATOM 6072 O O . PRO B 1 349 ? 11.422 14.414 11.32 1 92.31 349 PRO B O 1
ATOM 6075 N N . GLU B 1 350 ? 12.391 14.992 13.297 1 89.5 350 GLU B N 1
ATOM 6076 C CA . GLU B 1 350 ? 13.625 14.297 12.945 1 89.5 350 GLU B CA 1
ATOM 6077 C C . GLU B 1 350 ? 13.422 12.781 12.961 1 89.5 350 GLU B C 1
ATOM 6079 O O . GLU B 1 350 ? 12.586 12.273 13.711 1 89.5 350 GLU B O 1
ATOM 6084 N N . PRO B 1 351 ? 14.195 12.086 12.102 1 89.31 351 PRO B N 1
ATOM 6085 C CA . PRO B 1 351 ? 14.031 10.633 12.078 1 89.31 351 PRO B CA 1
ATOM 6086 C C . PRO B 1 351 ? 14.18 10 13.461 1 89.31 351 PRO B C 1
ATOM 6088 O O . PRO B 1 351 ? 15.039 10.406 14.242 1 89.31 351 PRO B O 1
ATOM 6091 N N . ARG B 1 352 ? 13.352 9.117 13.898 1 87.25 352 ARG B N 1
ATOM 6092 C CA . ARG B 1 352 ? 13.406 8.258 15.078 1 87.25 352 ARG B CA 1
ATOM 6093 C C . ARG B 1 352 ? 13.156 9.055 16.344 1 87.25 352 ARG B C 1
ATOM 6095 O O . ARG B 1 352 ? 13.633 8.688 17.422 1 87.25 352 ARG B O 1
ATOM 6102 N N . THR B 1 353 ? 12.422 10.133 16.203 1 88.44 353 THR B N 1
ATOM 6103 C CA . THR B 1 353 ? 12.117 10.938 17.375 1 88.44 353 THR B CA 1
ATOM 6104 C C . THR B 1 353 ? 10.672 10.727 17.828 1 88.44 353 THR B C 1
ATOM 6106 O O . THR B 1 353 ? 10.289 11.141 18.922 1 88.44 353 THR B O 1
ATOM 6109 N N . ILE B 1 354 ? 9.859 10.133 17.016 1 89.44 354 ILE B N 1
ATOM 6110 C CA . ILE B 1 354 ? 8.5 9.727 17.359 1 89.44 354 ILE B CA 1
ATOM 6111 C C . ILE B 1 354 ? 8.297 8.258 17 1 89.44 354 ILE B C 1
ATOM 6113 O O . ILE B 1 354 ? 9.203 7.602 16.484 1 89.44 354 ILE B O 1
ATOM 6117 N N . SER B 1 355 ? 7.074 7.695 17.391 1 91 355 SER B N 1
ATOM 6118 C CA . SER B 1 355 ? 6.801 6.305 17.047 1 91 355 SER B CA 1
ATOM 6119 C C . SER B 1 355 ? 6.98 6.059 15.555 1 91 355 SER B C 1
ATOM 6121 O O . SER B 1 355 ? 6.645 6.918 14.734 1 91 355 SER B O 1
ATOM 6123 N N . HIS B 1 356 ? 7.484 4.871 15.227 1 92.12 356 HIS B N 1
ATOM 6124 C CA . HIS B 1 356 ? 7.875 4.516 13.867 1 92.12 356 HIS B CA 1
ATOM 6125 C C . HIS B 1 356 ? 6.68 4.562 12.922 1 92.12 356 HIS B C 1
ATOM 6127 O O . HIS B 1 356 ? 6.781 5.09 11.812 1 92.12 356 HIS B O 1
ATOM 6133 N N . TRP B 1 357 ? 5.566 4.043 13.281 1 90.12 357 TRP B N 1
ATOM 6134 C CA . TRP B 1 357 ? 4.414 3.984 12.391 1 90.12 357 TRP B CA 1
ATOM 6135 C C . TRP B 1 357 ? 3.871 5.383 12.109 1 90.12 357 TRP B C 1
ATOM 6137 O O . TRP B 1 357 ? 3.42 5.668 10.992 1 90.12 357 TRP B O 1
ATOM 6147 N N . ARG B 1 358 ? 3.912 6.32 13.031 1 89.62 358 ARG B N 1
ATOM 6148 C CA . ARG B 1 358 ? 3.492 7.699 12.828 1 89.62 358 ARG B CA 1
ATOM 6149 C C . ARG B 1 358 ? 4.445 8.43 11.883 1 89.62 358 ARG B C 1
ATOM 6151 O O . ARG B 1 358 ? 4.012 9.227 11.047 1 89.62 358 ARG B O 1
ATOM 6158 N N . GLU B 1 359 ? 5.723 8.18 12.141 1 91.75 359 GLU B N 1
ATOM 6159 C CA . GLU B 1 359 ? 6.695 8.766 11.219 1 91.75 359 GLU B CA 1
ATOM 6160 C C . GLU B 1 359 ? 6.434 8.312 9.789 1 91.75 359 GLU B C 1
ATOM 6162 O O . GLU B 1 359 ? 6.492 9.125 8.859 1 91.75 359 GLU B O 1
ATOM 6167 N N . ARG B 1 360 ? 6.219 7.039 9.602 1 91.12 360 ARG B N 1
ATOM 6168 C CA . ARG B 1 360 ? 5.91 6.523 8.266 1 91.12 360 ARG B CA 1
ATOM 6169 C C . ARG B 1 360 ? 4.676 7.203 7.691 1 91.12 360 ARG B C 1
ATOM 6171 O O . ARG B 1 360 ? 4.648 7.559 6.512 1 91.12 360 ARG B O 1
ATOM 6178 N N . TYR B 1 361 ? 3.715 7.379 8.484 1 89.81 361 TYR B N 1
ATOM 6179 C CA . TYR B 1 361 ? 2.49 8.062 8.086 1 89.81 361 TYR B CA 1
ATOM 6180 C C . TYR B 1 361 ? 2.787 9.477 7.602 1 89.81 361 TYR B C 1
ATOM 6182 O O . TYR B 1 361 ? 2.365 9.867 6.512 1 89.81 361 TYR B O 1
ATOM 6190 N N . LEU B 1 362 ? 3.5 10.234 8.391 1 92.44 362 LEU B N 1
ATOM 6191 C CA . LEU B 1 362 ? 3.803 11.625 8.078 1 92.44 362 LEU B CA 1
ATOM 6192 C C . LEU B 1 362 ? 4.652 11.727 6.816 1 92.44 362 LEU B C 1
ATOM 6194 O O . LEU B 1 362 ? 4.426 12.609 5.984 1 92.44 362 LEU B O 1
ATOM 6198 N N . ARG B 1 363 ? 5.594 10.875 6.652 1 94.31 363 ARG B N 1
ATOM 6199 C CA . ARG B 1 363 ? 6.465 10.922 5.484 1 94.31 363 ARG B CA 1
ATOM 6200 C C . ARG B 1 363 ? 5.719 10.492 4.227 1 94.31 363 ARG B C 1
ATOM 6202 O O . ARG B 1 363 ? 5.988 10.992 3.133 1 94.31 363 ARG B O 1
ATOM 6209 N N . SER B 1 364 ? 4.801 9.547 4.363 1 94.06 364 SER B N 1
ATOM 6210 C CA . SER B 1 364 ? 3.916 9.211 3.25 1 94.06 364 SER B CA 1
ATOM 6211 C C . SER B 1 364 ? 3.055 10.398 2.848 1 94.06 364 SER B C 1
ATOM 6213 O O . SER B 1 364 ? 2.883 10.672 1.659 1 94.06 364 SER B O 1
ATOM 6215 N N . PHE B 1 365 ? 2.543 11.078 3.809 1 92.81 365 PHE B N 1
ATOM 6216 C CA . PHE B 1 365 ? 1.729 12.266 3.559 1 92.81 365 PHE B CA 1
ATOM 6217 C C . PHE B 1 365 ? 2.541 13.336 2.848 1 92.81 365 PHE B C 1
ATOM 6219 O O . PHE B 1 365 ? 2.025 14.039 1.973 1 92.81 365 PHE B O 1
ATOM 6226 N N . ASP B 1 366 ? 3.773 13.484 3.24 1 96.06 366 ASP B N 1
ATOM 6227 C CA . ASP B 1 366 ? 4.676 14.43 2.586 1 96.06 366 ASP B CA 1
ATOM 6228 C C . ASP B 1 366 ? 4.785 14.133 1.092 1 96.06 366 ASP B C 1
ATOM 6230 O O . ASP B 1 366 ? 4.77 15.055 0.272 1 96.06 366 ASP B O 1
ATOM 6234 N N . LEU B 1 367 ? 4.863 12.883 0.716 1 96 367 LEU B N 1
ATOM 6235 C CA . LEU B 1 367 ? 4.949 12.508 -0.692 1 96 367 LEU B CA 1
ATOM 6236 C C . LEU B 1 367 ? 3.643 12.805 -1.416 1 96 367 LEU B C 1
ATOM 6238 O O . LEU B 1 367 ? 3.648 13.188 -2.59 1 96 367 LEU B O 1
ATOM 6242 N N . LEU B 1 368 ? 2.578 12.656 -0.75 1 95.31 368 LEU B N 1
ATOM 6243 C CA . LEU B 1 368 ? 1.285 12.992 -1.337 1 95.31 368 LEU B CA 1
ATOM 6244 C C . LEU B 1 368 ? 1.203 14.477 -1.656 1 95.31 368 LEU B C 1
ATOM 6246 O O . LEU B 1 368 ? 0.633 14.867 -2.678 1 95.31 368 LEU B O 1
ATOM 6250 N N . MET B 1 369 ? 1.722 15.297 -0.771 1 96.31 369 MET B N 1
ATOM 6251 C CA . MET B 1 369 ? 1.767 16.734 -1.025 1 96.31 369 MET B CA 1
ATOM 6252 C C . MET B 1 369 ? 2.553 17.031 -2.297 1 96.31 369 MET B C 1
ATOM 6254 O O . MET B 1 369 ? 2.176 17.922 -3.066 1 96.31 369 MET B O 1
ATOM 6258 N N . GLY B 1 370 ? 3.615 16.312 -2.477 1 96.31 370 GLY B N 1
ATOM 6259 C CA . GLY B 1 370 ? 4.375 16.453 -3.705 1 96.31 370 GLY B CA 1
ATOM 6260 C C . GLY B 1 370 ? 3.611 16.016 -4.941 1 96.31 370 GLY B C 1
ATOM 6261 O O . GLY B 1 370 ? 3.582 16.734 -5.945 1 96.31 370 GLY B O 1
ATOM 6262 N N . ALA B 1 371 ? 2.969 14.906 -4.891 1 97.31 371 ALA B N 1
ATOM 6263 C CA . ALA B 1 371 ? 2.285 14.289 -6.027 1 97.31 371 ALA B CA 1
ATOM 6264 C C . ALA B 1 371 ? 1.09 15.133 -6.465 1 97.31 371 ALA B C 1
ATOM 6266 O O . ALA B 1 371 ? 0.807 15.242 -7.66 1 97.31 371 ALA B O 1
ATOM 6267 N N . GLY B 1 372 ? 0.422 15.734 -5.504 1 97.06 372 GLY B N 1
ATOM 6268 C CA . GLY B 1 372 ? -0.833 16.406 -5.812 1 97.06 372 GLY B CA 1
ATOM 6269 C C . GLY B 1 372 ? -0.697 17.906 -5.922 1 97.06 372 GLY B C 1
ATOM 6270 O O . GLY B 1 372 ? -1.446 18.547 -6.66 1 97.06 372 GLY B O 1
ATOM 6271 N N . PHE B 1 373 ? 0.34 18.531 -5.203 1 96.94 373 PHE B N 1
ATOM 6272 C CA . PHE B 1 373 ? 0.28 19.984 -5.012 1 96.94 373 PHE B CA 1
ATOM 6273 C C . PHE B 1 373 ? 1.625 20.625 -5.328 1 96.94 373 PHE B C 1
ATOM 6275 O O . PHE B 1 373 ? 1.79 21.828 -5.172 1 96.94 373 PHE B O 1
ATOM 6282 N N . ALA B 1 374 ? 2.598 19.797 -5.758 1 96.88 374 ALA B N 1
ATOM 6283 C CA . ALA B 1 374 ? 3.959 20.281 -5.98 1 96.88 374 ALA B CA 1
ATOM 6284 C C . ALA B 1 374 ? 4.508 20.969 -4.73 1 96.88 374 ALA B C 1
ATOM 6286 O O . ALA B 1 374 ? 5.191 21.984 -4.828 1 96.88 374 ALA B O 1
ATOM 6287 N N . SER B 1 375 ? 4.133 20.469 -3.607 1 97.31 375 SER B N 1
ATOM 6288 C CA . SER B 1 375 ? 4.527 21.031 -2.32 1 97.31 375 SER B CA 1
ATOM 6289 C C . SER B 1 375 ? 5.164 19.984 -1.426 1 97.31 375 SER B C 1
ATOM 6291 O O . SER B 1 375 ? 5.652 18.953 -1.913 1 97.31 375 SER B O 1
ATOM 6293 N N . HIS B 1 376 ? 5.379 20.266 -0.124 1 96.31 376 HIS B N 1
ATOM 6294 C CA . HIS B 1 376 ? 6.012 19.375 0.833 1 96.31 376 HIS B CA 1
ATOM 6295 C C . HIS B 1 376 ? 5.723 19.797 2.268 1 96.31 376 HIS B C 1
ATOM 6297 O O . HIS B 1 376 ? 5.363 20.953 2.516 1 96.31 376 HIS B O 1
ATOM 6303 N N . GLU B 1 377 ? 5.805 18.859 3.18 1 97.12 377 GLU B N 1
ATOM 6304 C CA . GLU B 1 377 ? 5.805 19.172 4.605 1 97.12 377 GLU B CA 1
ATOM 6305 C C . GLU B 1 377 ? 7.168 19.703 5.055 1 97.12 377 GLU B C 1
ATOM 6307 O O . GLU B 1 377 ? 8.18 19.438 4.402 1 97.12 377 GLU B O 1
ATOM 6312 N N . ARG B 1 378 ? 7.145 20.406 6.129 1 97.75 378 ARG B N 1
ATOM 6313 C CA . ARG B 1 378 ? 8.359 21.094 6.551 1 97.75 378 ARG B CA 1
ATOM 6314 C C . ARG B 1 378 ? 8.688 20.766 8.008 1 97.75 378 ARG B C 1
ATOM 6316 O O . ARG B 1 378 ? 7.785 20.594 8.828 1 97.75 378 ARG B O 1
ATOM 6323 N N . ASN B 1 379 ? 10.008 20.609 8.266 1 95.56 379 ASN B N 1
ATOM 6324 C CA . ASN B 1 379 ? 10.43 20.547 9.656 1 95.56 379 ASN B CA 1
ATOM 6325 C C . ASN B 1 379 ? 10.578 21.953 10.258 1 95.56 379 ASN B C 1
ATOM 6327 O O . ASN B 1 379 ? 10.352 22.953 9.57 1 95.56 379 ASN B O 1
ATOM 6331 N N . LEU B 1 380 ? 10.914 22.062 11.523 1 96.75 380 LEU B N 1
ATOM 6332 C CA . LEU B 1 380 ? 10.906 23.344 12.219 1 96.75 380 LEU B CA 1
ATOM 6333 C C . LEU B 1 380 ? 11.898 24.312 11.586 1 96.75 380 LEU B C 1
ATOM 6335 O O . LEU B 1 380 ? 11.586 25.484 11.391 1 96.75 380 LEU B O 1
ATOM 6339 N N . ASP B 1 381 ? 13.07 23.828 11.25 1 96.75 381 ASP B N 1
ATOM 6340 C CA . ASP B 1 381 ? 14.078 24.688 10.641 1 96.75 381 ASP B CA 1
ATOM 6341 C C . ASP B 1 381 ? 13.609 25.219 9.289 1 96.75 381 ASP B C 1
ATOM 6343 O O . ASP B 1 381 ? 13.875 26.375 8.938 1 96.75 381 ASP B O 1
ATOM 6347 N N . GLU B 1 382 ? 12.945 24.406 8.578 1 97.12 382 GLU B N 1
ATOM 6348 C CA . GLU B 1 382 ? 12.43 24.812 7.273 1 97.12 382 GLU B CA 1
ATOM 6349 C C . GLU B 1 382 ? 11.312 25.828 7.418 1 97.12 382 GLU B C 1
ATOM 6351 O O . GLU B 1 382 ? 11.195 26.75 6.602 1 97.12 382 GLU B O 1
ATOM 6356 N N . TRP B 1 383 ? 10.43 25.688 8.422 1 98.5 383 TRP B N 1
ATOM 6357 C CA . TRP B 1 383 ? 9.414 26.688 8.688 1 98.5 383 TRP B CA 1
ATOM 6358 C C . TRP B 1 383 ? 10.055 28.031 9.031 1 98.5 383 TRP B C 1
ATOM 6360 O O . TRP B 1 383 ? 9.656 29.062 8.492 1 98.5 383 TRP B O 1
ATOM 6370 N N . LYS B 1 384 ? 11.023 28.031 9.922 1 98.56 384 LYS B N 1
ATOM 6371 C CA . LYS B 1 384 ? 11.734 29.25 10.289 1 98.56 384 LYS B CA 1
ATOM 6372 C C . LYS B 1 384 ? 12.352 29.922 9.07 1 98.56 384 LYS B C 1
ATOM 6374 O O . LYS B 1 384 ? 12.219 31.125 8.875 1 98.56 384 LYS B O 1
ATOM 6379 N N . ALA B 1 385 ? 12.992 29.109 8.258 1 98.25 385 ALA B N 1
ATOM 6380 C CA . ALA B 1 385 ? 13.641 29.625 7.055 1 98.25 385 ALA B CA 1
ATOM 6381 C C . ALA B 1 385 ? 12.609 30.219 6.094 1 98.25 385 ALA B C 1
ATOM 6383 O O . ALA B 1 385 ? 12.852 31.25 5.477 1 98.25 385 ALA B O 1
ATOM 6384 N N . LEU B 1 386 ? 11.477 29.547 5.941 1 98.56 386 LEU B N 1
ATOM 6385 C CA . LEU B 1 386 ? 10.414 30 5.043 1 98.56 386 LEU B CA 1
ATOM 6386 C C . LEU B 1 386 ? 9.969 31.406 5.398 1 98.56 386 LEU B C 1
ATOM 6388 O O . LEU B 1 386 ? 9.859 32.281 4.52 1 98.56 386 LEU B O 1
ATOM 6392 N N . PHE B 1 387 ? 9.727 31.672 6.656 1 98.75 387 PHE B N 1
ATOM 6393 C CA . PHE B 1 387 ? 9.258 32.969 7.109 1 98.75 387 PHE B CA 1
ATOM 6394 C C . PHE B 1 387 ? 10.352 34.031 6.973 1 98.75 387 PHE B C 1
ATOM 6396 O O . PHE B 1 387 ? 10.102 35.125 6.473 1 98.75 387 PHE B O 1
ATOM 6403 N N . THR B 1 388 ? 11.539 33.656 7.359 1 98.19 388 THR B N 1
ATOM 6404 C CA . THR B 1 388 ? 12.664 34.594 7.297 1 98.19 388 THR B CA 1
ATOM 6405 C C . THR B 1 388 ? 12.945 35 5.855 1 98.19 388 THR B C 1
ATOM 6407 O O . THR B 1 388 ? 13.242 36.156 5.586 1 98.19 388 THR B O 1
ATOM 6410 N N . GLU B 1 389 ? 12.883 34.031 4.973 1 98.06 389 GLU B N 1
ATOM 6411 C CA . GLU B 1 389 ? 13.148 34.312 3.562 1 98.06 389 GLU B CA 1
ATOM 6412 C C . GLU B 1 389 ? 12.07 35.188 2.949 1 98.06 389 GLU B C 1
ATOM 6414 O O . GLU B 1 389 ? 12.344 35.969 2.035 1 98.06 389 GLU B O 1
ATOM 6419 N N . ALA B 1 390 ? 10.852 35 3.389 1 98.38 390 ALA B N 1
ATOM 6420 C CA . ALA B 1 390 ? 9.797 35.906 2.926 1 98.38 390 ALA B CA 1
ATOM 6421 C C . ALA B 1 390 ? 10.094 37.344 3.324 1 98.38 390 ALA B C 1
ATOM 6423 O O . ALA B 1 390 ? 9.953 38.25 2.51 1 98.38 390 ALA B O 1
ATOM 6424 N N . ASP B 1 391 ? 10.43 37.594 4.543 1 98.38 391 ASP B N 1
ATOM 6425 C CA . ASP B 1 391 ? 10.875 38.875 5.078 1 98.38 391 ASP B CA 1
ATOM 6426 C C . ASP B 1 391 ? 11.562 38.688 6.43 1 98.38 391 ASP B C 1
ATOM 6428 O O . ASP B 1 391 ? 11.008 38.094 7.344 1 98.38 391 ASP B O 1
ATOM 6432 N N . PRO B 1 392 ? 12.734 39.25 6.664 1 97.38 392 PRO B N 1
ATOM 6433 C CA . PRO B 1 392 ? 13.5 39.031 7.895 1 97.38 392 PRO B CA 1
ATOM 6434 C C . PRO B 1 392 ? 12.797 39.594 9.133 1 97.38 392 PRO B C 1
ATOM 6436 O O . PRO B 1 392 ? 13.18 39.281 10.258 1 97.38 392 PRO B O 1
ATOM 6439 N N . ARG B 1 393 ? 11.758 40.438 8.977 1 97.88 393 ARG B N 1
ATOM 6440 C CA . ARG B 1 393 ? 11.023 41 10.102 1 97.88 393 ARG B CA 1
ATOM 6441 C C . ARG B 1 393 ? 10.07 40 10.711 1 97.88 393 ARG B C 1
ATOM 6443 O O . ARG B 1 393 ? 9.547 40.188 11.805 1 97.88 393 ARG B O 1
ATOM 6450 N N . PHE B 1 394 ? 9.781 38.906 10.023 1 98.5 394 PHE B N 1
ATOM 6451 C CA . PHE B 1 394 ? 9.109 37.781 10.648 1 98.5 394 PHE B CA 1
ATOM 6452 C C . PHE B 1 394 ? 10.055 37.031 11.594 1 98.5 394 PHE B C 1
ATOM 6454 O O . PHE B 1 394 ? 11.055 36.469 11.156 1 98.5 394 PHE B O 1
ATOM 6461 N N . LYS B 1 395 ? 9.75 36.969 12.867 1 98.31 395 LYS B N 1
ATOM 6462 C CA . LYS B 1 395 ? 10.602 36.312 13.852 1 98.31 395 LYS B CA 1
ATOM 6463 C C . LYS B 1 395 ? 9.883 35.125 14.5 1 98.31 395 LYS B C 1
ATOM 6465 O O . LYS B 1 395 ? 8.734 35.25 14.922 1 98.31 395 LYS B O 1
ATOM 6470 N N . PHE B 1 396 ? 10.617 34.062 14.555 1 98.38 396 PHE B N 1
ATOM 6471 C CA . PHE B 1 396 ? 10.07 32.875 15.234 1 98.38 396 PHE B CA 1
ATOM 6472 C C . PHE B 1 396 ? 9.922 33.156 16.734 1 98.38 396 PHE B C 1
ATOM 6474 O O . PHE B 1 396 ? 10.828 33.688 17.359 1 98.38 396 PHE B O 1
ATOM 6481 N N . SER B 1 397 ? 8.797 32.75 17.266 1 98.31 397 SER B N 1
ATOM 6482 C CA . SER B 1 397 ? 8.531 33 18.688 1 98.31 397 SER B CA 1
ATOM 6483 C C . SER B 1 397 ? 8.445 31.688 19.453 1 98.31 397 SER B C 1
ATOM 6485 O O . SER B 1 397 ? 9.117 31.531 20.484 1 98.31 397 SER B O 1
ATOM 6487 N N . MET B 1 398 ? 7.633 30.75 19.016 1 97.88 398 MET B N 1
ATOM 6488 C CA . MET B 1 398 ? 7.465 29.5 19.766 1 97.88 398 MET B CA 1
ATOM 6489 C C . MET B 1 398 ? 6.887 28.406 18.875 1 97.88 398 MET B C 1
ATOM 6491 O O . MET B 1 398 ? 6.352 28.688 17.797 1 97.88 398 MET B O 1
ATOM 6495 N N . VAL B 1 399 ? 7.027 27.172 19.312 1 97.88 399 VAL B N 1
ATOM 6496 C CA . VAL B 1 399 ? 6.371 26 18.75 1 97.88 399 VAL B CA 1
ATOM 6497 C C . VAL B 1 399 ? 5.801 25.125 19.859 1 97.88 399 VAL B C 1
ATOM 6499 O O . VAL B 1 399 ? 6.414 24.984 20.922 1 97.88 399 VAL B O 1
ATOM 6502 N N . ASN B 1 400 ? 4.629 24.734 19.719 1 96.81 400 ASN B N 1
ATOM 6503 C CA . ASN B 1 400 ? 4.031 23.734 20.609 1 96.81 400 ASN B CA 1
ATOM 6504 C C . ASN B 1 400 ? 3.643 22.484 19.844 1 96.81 400 ASN B C 1
ATOM 6506 O O . ASN B 1 400 ? 2.689 22.484 19.062 1 96.81 400 ASN B O 1
ATOM 6510 N N . GLU B 1 401 ? 4.414 21.438 20.109 1 91.94 401 GLU B N 1
ATOM 6511 C CA . GLU B 1 401 ? 4.148 20.125 19.547 1 91.94 401 GLU B CA 1
ATOM 6512 C C . GLU B 1 401 ? 3.539 19.188 20.578 1 91.94 401 GLU B C 1
ATOM 6514 O O . GLU B 1 401 ? 3.863 19.266 21.766 1 91.94 401 GLU B O 1
ATOM 6519 N N . SER B 1 402 ? 2.568 18.469 20.172 1 83.5 402 SER B N 1
ATOM 6520 C CA . SER B 1 402 ? 1.949 17.5 21.062 1 83.5 402 SER B CA 1
ATOM 6521 C C . SER B 1 402 ? 1.921 16.109 20.422 1 83.5 402 SER B C 1
ATOM 6523 O O . SER B 1 402 ? 1.698 15.984 19.219 1 83.5 402 SER B O 1
ATOM 6525 N N . ASN B 1 403 ? 2.047 15.047 21.219 1 77 403 ASN B N 1
ATOM 6526 C CA . ASN B 1 403 ? 2.037 13.68 20.719 1 77 403 ASN B CA 1
ATOM 6527 C C . ASN B 1 403 ? 0.647 13.266 20.25 1 77 403 ASN B C 1
ATOM 6529 O O . ASN B 1 403 ? 0.507 12.305 19.484 1 77 403 ASN B O 1
ATOM 6533 N N . GLU B 1 404 ? -0.289 13.984 20.719 1 77.56 404 GLU B N 1
ATOM 6534 C CA . GLU B 1 404 ? -1.659 13.602 20.391 1 77.56 404 GLU B CA 1
ATOM 6535 C C . GLU B 1 404 ? -2.111 14.242 19.078 1 77.56 404 GLU B C 1
ATOM 6537 O O . GLU B 1 404 ? -3.133 13.852 18.516 1 77.56 404 GLU B O 1
ATOM 6542 N N . SER B 1 405 ? -1.365 15.258 18.688 1 87.81 405 SER B N 1
ATOM 6543 C CA . SER B 1 405 ? -1.756 16.016 17.5 1 87.81 405 SER B CA 1
ATOM 6544 C C . SER B 1 405 ? -0.769 15.797 16.359 1 87.81 405 SER B C 1
ATOM 6546 O O . SER B 1 405 ? 0.443 15.75 16.578 1 87.81 405 SER B O 1
ATOM 6548 N N . ALA B 1 406 ? -1.328 15.656 15.195 1 89.69 406 ALA B N 1
ATOM 6549 C CA . ALA B 1 406 ? -0.481 15.57 14.008 1 89.69 406 ALA B CA 1
ATOM 6550 C C . ALA B 1 406 ? 0.089 16.938 13.641 1 89.69 406 ALA B C 1
ATOM 6552 O O . ALA B 1 406 ? 1.121 17.031 12.969 1 89.69 406 ALA B O 1
ATOM 6553 N N . LEU B 1 407 ? -0.572 18.016 14.078 1 94.81 407 LEU B N 1
ATOM 6554 C CA . LEU B 1 407 ? -0.167 19.375 13.734 1 94.81 407 LEU B CA 1
ATOM 6555 C C . LEU B 1 407 ? 0.443 20.078 14.945 1 94.81 407 LEU B C 1
ATOM 6557 O O . LEU B 1 407 ? 0.018 19.844 16.078 1 94.81 407 LEU B O 1
ATOM 6561 N N . ALA B 1 408 ? 1.376 20.891 14.68 1 96.75 408 ALA B N 1
ATOM 6562 C CA . ALA B 1 408 ? 1.972 21.781 15.68 1 96.75 408 ALA B CA 1
ATOM 6563 C C . ALA B 1 408 ? 1.462 23.203 15.516 1 96.75 408 ALA B C 1
ATOM 6565 O O . ALA B 1 408 ? 1.069 23.609 14.414 1 96.75 408 ALA B O 1
ATOM 6566 N N . ILE B 1 409 ? 1.416 23.906 16.594 1 98.06 409 ILE B N 1
ATOM 6567 C CA . ILE B 1 409 ? 1.153 25.344 16.531 1 98.06 409 ILE B CA 1
ATOM 6568 C C . ILE B 1 409 ? 2.471 26.109 16.609 1 98.06 409 ILE B C 1
ATOM 6570 O O . ILE B 1 409 ? 3.256 25.906 17.531 1 98.06 409 ILE B O 1
ATOM 6574 N N . MET B 1 410 ? 2.725 26.891 15.656 1 98.62 410 MET B N 1
ATOM 6575 C CA . MET B 1 410 ? 3.918 27.734 15.609 1 98.62 410 MET B CA 1
ATOM 6576 C C . MET B 1 410 ? 3.543 29.203 15.531 1 98.62 410 MET B C 1
ATOM 6578 O O . MET B 1 410 ? 2.588 29.578 14.844 1 98.62 410 MET B O 1
ATOM 6582 N N . GLU B 1 411 ? 4.27 30.031 16.219 1 98.75 411 GLU B N 1
ATOM 6583 C CA . GLU B 1 411 ? 4.02 31.469 16.281 1 98.75 411 GLU B CA 1
ATOM 6584 C C . GLU B 1 411 ? 5.207 32.25 15.742 1 98.75 411 GLU B C 1
ATOM 6586 O O . GLU B 1 411 ? 6.355 31.984 16.109 1 98.75 411 GLU B O 1
ATOM 6591 N N . PHE B 1 412 ? 4.934 33.125 14.883 1 98.75 412 PHE B N 1
ATOM 6592 C CA . PHE B 1 412 ? 5.871 34.125 14.406 1 98.75 412 PHE B CA 1
ATOM 6593 C C . PHE B 1 412 ? 5.379 35.531 14.742 1 98.75 412 PHE B C 1
ATOM 6595 O O . PHE B 1 412 ? 4.168 35.781 14.805 1 98.75 412 PHE B O 1
ATOM 6602 N N . VAL B 1 413 ? 6.309 36.5 14.93 1 98.56 413 VAL B N 1
ATOM 6603 C CA . VAL B 1 413 ? 5.961 37.875 15.289 1 98.56 413 VAL B CA 1
ATOM 6604 C C . VAL B 1 413 ? 6.621 38.844 14.312 1 98.56 413 VAL B C 1
ATOM 6606 O O . VAL B 1 413 ? 7.797 38.688 13.977 1 98.56 413 VAL B O 1
ATOM 6609 N N . TRP B 1 414 ? 5.777 39.75 13.844 1 98.25 414 TRP B N 1
ATOM 6610 C CA . TRP B 1 414 ? 6.293 40.812 12.984 1 98.25 414 TRP B CA 1
ATOM 6611 C C . TRP B 1 414 ? 7.016 41.875 13.797 1 98.25 414 TRP B C 1
ATOM 6613 O O . TRP B 1 414 ? 6.48 42.375 14.789 1 98.25 414 TRP B O 1
ATOM 6623 N N . THR B 1 415 ? 8.227 42.188 13.438 1 96.75 415 THR B N 1
ATOM 6624 C CA . THR B 1 415 ? 9.023 43.156 14.164 1 96.75 415 THR B CA 1
ATOM 6625 C C . THR B 1 415 ? 9.469 44.281 13.234 1 96.75 415 THR B C 1
ATOM 6627 O O . THR B 1 415 ? 9.289 44.219 12.023 1 96.75 415 THR B O 1
ATOM 6630 N N . ASP B 1 416 ? 9.883 45.438 13.844 1 89.06 416 ASP B N 1
ATOM 6631 C CA . ASP B 1 416 ? 10.508 46.531 13.078 1 89.06 416 ASP B CA 1
ATOM 6632 C C . ASP B 1 416 ? 11.922 46.125 12.641 1 89.06 416 ASP B C 1
ATOM 6634 O O . ASP B 1 416 ? 12.484 45.156 13.133 1 89.06 416 ASP B O 1
ATOM 6638 N N . LEU B 1 417 ? 12.328 46.594 11.422 1 73.25 417 LEU B N 1
ATOM 6639 C CA . LEU B 1 417 ? 13.672 46.281 10.93 1 73.25 417 LEU B CA 1
ATOM 6640 C C . LEU B 1 417 ? 14.703 46.438 12.047 1 73.25 417 LEU B C 1
ATOM 6642 O O . LEU B 1 417 ? 15.734 45.75 12.039 1 73.25 417 LEU B O 1
ATOM 6646 N N . THR B 1 418 ? 14.555 47.312 12.992 1 60.66 418 THR B N 1
ATOM 6647 C CA . THR B 1 418 ? 15.523 47.5 14.055 1 60.66 418 THR B CA 1
ATOM 6648 C C . THR B 1 418 ? 15.352 46.469 15.156 1 60.66 418 THR B C 1
ATOM 6650 O O . THR B 1 418 ? 16.188 46.344 16.047 1 60.66 418 THR B O 1
ATOM 6653 N N . GLY B 1 419 ? 14.383 45.719 15.227 1 44.91 419 GLY B N 1
ATOM 6654 C CA . GLY B 1 419 ? 14.125 44.781 16.297 1 44.91 419 GLY B CA 1
ATOM 6655 C C . GLY B 1 419 ? 14.492 43.344 15.945 1 44.91 419 GLY B C 1
ATOM 6656 O O . GLY B 1 419 ? 14.547 43 14.766 1 44.91 419 GLY B O 1
#